Protein AF-0000000082133115 (afdb_homodimer)

Secondary structure (DSSP, 8-state):
-----------------------------------------------------------SGGGSTTSTTTHHHHHHHHTTGGGGTHHHHH-SS-EEEEEE--TTSSHHHHHHHHHHHHHHTT--EEEEEHHHHHHHHSS----GGGG-TT-HHHHHHHHHHHHHHHHHHHHHHHTS---EEEEES---SHHHHHHHHHHHHHHT-EEEEEEEE---HHHHHHHIIIIITTSTT-----HHHHHHHHHHHHHHHHTT-----TTTTTTTS-EEEEETTTTEEEEE---SHHHHHHHHHHTT---S---EEEEEPPPBHHHHHTB-SS-PPBPHHHHHHHHHHHHHHHHTT-TT-EEEE-SSHHHHHHHHTTTS-EEE-GGGSPP--GGGTT-BHHHHHHH-HHHHHHHHH-TTT---TTS--HHHHHHHTHHHHHHHHH-SSEEEEE-HHHHHHHHHHHTT--TTTGGG----TTEEEEEEEETTEEEEEEEE-S--------PPPP------------------------------------TT-----------------------------/--------------------------------------------------------GGGSGGGSTTSTTTHHHHHHHHTTGGGGTHHHHH-SS-EEEEEE--TTSSHHHHHHHHHHHHHHTT--EEEEEHHHHHHHHSS----GGGG-TT-HHHHHHHHHHHHHHHHHHHHHHHTS---EEEEES---SHHHHHHHHHHHHHHT-EEEEEEEE---HHHHHHHIIIIITTSTT-----HHHHHHHHHHHHHHHHTT-----TTTTTTTS-EEEEETTTTEEEEE---SHHHHHHHHHHTT---S---EEEEEPPPBHHHHHTB-SS-PPBPHHHHHHHHHHHHHHHHTT-TT-EEEE-SSHHHHHHHHTTTS-EEE-GGGSPP--GGGTT-BHHHHHHH-HHHHHHHHH-TTT---TTS--HHHHHHHTHHHHHHHHH-SSEEEEE-HHHHHHHHHHHTT--TTTGGG----TTEEEEEEEETTEEEEEEEE-S--------PPPP-------------------------------------------------------------------

InterPro domains:
  IPR001345 Phosphoglycerate/bisphosphoglycerate mutase, active site [PS00175] (310-319)
  IPR003094 Fructose-2,6-bisphosphatase [PR00991] (180-194)
  IPR003094 Fructose-2,6-bisphosphatase [PR00991] (206-220)
  IPR003094 Fructose-2,6-bisphosphatase [PR00991] (232-246)
  IPR003094 Fructose-2,6-bisphosphatase [PR00991] (286-307)
  IPR003094 Fructose-2,6-bisphosphatase [PR00991] (308-330)
  IPR003094 Fructose-2,6-bisphosphatase [PR00991] (385-401)
  IPR003094 Fructose-2,6-bisphosphatase [PTHR10606] (45-507)
  IPR013078 Histidine phosphatase superfamily, clade-1 [PF00300] (308-490)
  IPR013078 Histidine phosphatase superfamily, clade-1 [SM00855] (307-454)
  IPR013078 Histidine phosphatase superfamily, clade-1 [cd07067] (308-493)
  IPR013079 6-phosphofructo-2-kinase [PF01591] (86-304)
  IPR027417 P-loop containing nucleoside triphosphate hydrolase [G3DSA:3.40.50.300] (93-303)
  IPR027417 P-loop containing nucleoside triphosphate hydrolase [SSF52540] (94-304)
  IPR029033 Histidine phosphatase superfamily [G3DSA:3.40.50.1240] (306-513)
  IPR029033 Histidine phosphatase superfamily [SSF53254] (308-509)

pLDDT: mean 70.15, std 32.0, range [13.95, 98.38]

Sequence (1146 aa):
MAERADWASDQCSNSLIGSHIADCLGPCPSRAFGNLAQQVHNSTMSATIQRETSSENSAEAKKTELRVNEKKCLCMYVCLSFCSAWASYMTNSPTVIVMIGLPARGKTYMSKKLTRYLNWIGVPTKVFNLGVYRREAVKAYKSYDFFRHDNKEAMEIRKQCALVALEDVKGYLTEEAGQIAVFDATNTTRERRDLILDFGKENAFKVFFVESVCDDPEVIAANILEVKVSSPDYPERHRERVMDDFLKRIECYKVTYQPLDPDEYDKDLSFIKVENVGRRFLVNRVQDYIQSRIVYYLMNIQVHSHSLYLCRHGESNHNTEGRIGGDSELSPGGKQFAHALRGFIEEHKLSDLKVWTSQLRRTIQTAEELIVPYEQWKILNEIDAGVCEEMTYDMIQNSFPEEFALRDQDKYHYRYLGGESYQDLVQRLEPVIMELERQGNVLVICHQAVMRCLLAYFLDKSADDLPYLKCPLHTVLKLSPVAYGCKVEMFYLNVEAVNTHRDRPLVSNIACYPQWQGFAPFCHPCSVLLTYHILHGTSLTKVAQAILLTDKAVTHTSYETNGVVSAAQCTQHMAERADWASDQCSNSLIGSHIADCLGPCPSRAFGNLAQQVHNSTMSATIQRETSSENSAEAKKTELRVNEKKCLCMYVCLSFCSAWASYMTNSPTVIVMIGLPARGKTYMSKKLTRYLNWIGVPTKVFNLGVYRREAVKAYKSYDFFRHDNKEAMEIRKQCALVALEDVKGYLTEEAGQIAVFDATNTTRERRDLILDFGKENAFKVFFVESVCDDPEVIAANILEVKVSSPDYPERHRERVMDDFLKRIECYKVTYQPLDPDEYDKDLSFIKVENVGRRFLVNRVQDYIQSRIVYYLMNIQVHSHSLYLCRHGESNHNTEGRIGGDSELSPGGKQFAHALRGFIEEHKLSDLKVWTSQLRRTIQTAEELIVPYEQWKILNEIDAGVCEEMTYDMIQNSFPEEFALRDQDKYHYRYLGGESYQDLVQRLEPVIMELERQGNVLVICHQAVMRCLLAYFLDKSADDLPYLKCPLHTVLKLSPVAYGCKVEMFYLNVEAVNTHRDRPLVSNIACYPQWQGFAPFCHPCSVLLTYHILHGTSLTKVAQAILLTDKAVTHTSYETNGVVSAAQCTQH

Structure (mmCIF, N/CA/C/O backbone):
data_AF-0000000082133115-model_v1
#
loop_
_entity.id
_entity.type
_entity.pdbx_description
1 polymer '6-phosphofructo-2-kinase/fructose-2,6-bisphosphatase 2'
#
loop_
_atom_site.group_PDB
_atom_site.id
_atom_site.type_symbol
_atom_site.label_atom_id
_atom_site.label_alt_id
_atom_site.label_comp_id
_atom_site.label_asym_id
_atom_site.label_entity_id
_atom_site.label_seq_id
_atom_site.pdbx_PDB_ins_code
_atom_site.Cartn_x
_atom_site.Cartn_y
_atom_site.Cartn_z
_atom_site.occupancy
_atom_site.B_iso_or_equiv
_atom_site.auth_seq_id
_atom_site.auth_comp_id
_atom_site.auth_asym_id
_atom_site.auth_atom_id
_atom_site.pdbx_PDB_model_num
ATOM 1 N N . MET A 1 1 ? -35.625 -66.688 31.312 1 15.09 1 MET A N 1
ATOM 2 C CA . MET A 1 1 ? -36.25 -65.875 32.312 1 15.09 1 MET A CA 1
ATOM 3 C C . MET A 1 1 ? -36.375 -64.438 31.844 1 15.09 1 MET A C 1
ATOM 5 O O . MET A 1 1 ? -36.125 -64.125 30.672 1 15.09 1 MET A O 1
ATOM 9 N N . ALA A 1 2 ? -35.594 -63.5 32.531 1 15.45 2 ALA A N 1
ATOM 10 C CA . ALA A 1 2 ? -36.188 -62.281 33.031 1 15.45 2 ALA A CA 1
ATOM 11 C C . ALA A 1 2 ? -36.344 -61.219 31.953 1 15.45 2 ALA A C 1
ATOM 13 O O . ALA A 1 2 ? -37.406 -60.625 31.766 1 15.45 2 ALA A O 1
ATOM 14 N N . GLU A 1 3 ? -35.25 -60.594 31.422 1 15.84 3 GLU A N 1
ATOM 15 C CA . GLU A 1 3 ? -35.031 -59.156 31.609 1 15.84 3 GLU A CA 1
ATOM 16 C C . GLU A 1 3 ? -35.656 -58.344 30.469 1 15.84 3 GLU A C 1
ATOM 18 O O . GLU A 1 3 ? -35.844 -58.875 29.375 1 15.84 3 GLU A O 1
ATOM 23 N N . ARG A 1 4 ? -35.562 -57.031 30.688 1 17.95 4 ARG A N 1
ATOM 24 C CA . ARG A 1 4 ? -36.375 -55.812 30.625 1 17.95 4 ARG A CA 1
ATOM 25 C C . ARG A 1 4 ? -36.281 -55.156 29.266 1 17.95 4 ARG A C 1
ATOM 27 O O . ARG A 1 4 ? -35.219 -54.719 28.844 1 17.95 4 ARG A O 1
ATOM 34 N N . ALA A 1 5 ? -36.719 -55.656 28.328 1 17.67 5 ALA A N 1
ATOM 35 C CA 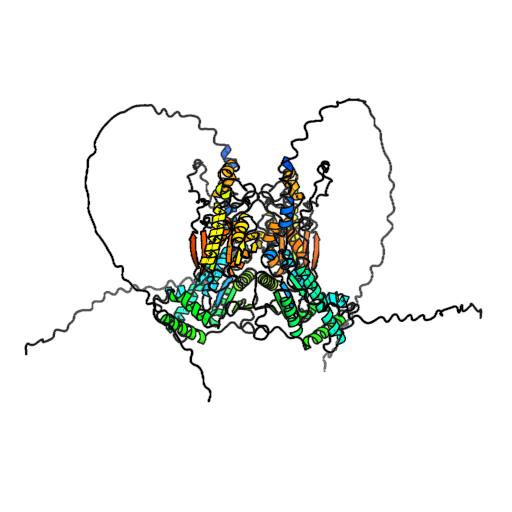. ALA A 1 5 ? -37.125 -55.312 26.984 1 17.67 5 ALA A CA 1
ATOM 36 C C . ALA A 1 5 ? -37.688 -53.906 26.922 1 17.67 5 ALA A C 1
ATOM 38 O O . ALA A 1 5 ? -38.219 -53.469 25.875 1 17.67 5 ALA A O 1
ATOM 39 N N . ASP A 1 6 ? -37.438 -53.438 28.156 1 16.75 6 ASP A N 1
ATOM 40 C CA . ASP A 1 6 ? -38.312 -52.344 28.531 1 16.75 6 ASP A CA 1
ATOM 41 C C . ASP A 1 6 ? -38.188 -51.188 27.531 1 16.75 6 ASP A C 1
ATOM 43 O O . ASP A 1 6 ? -37.094 -50.656 27.297 1 16.75 6 ASP A O 1
ATOM 47 N N . TRP A 1 7 ? -38.75 -51.312 26.578 1 18.36 7 TRP A N 1
ATOM 48 C CA . TRP A 1 7 ? -39.062 -50.469 25.438 1 18.36 7 TRP A CA 1
ATOM 49 C C . TRP A 1 7 ? -39.438 -49.062 25.891 1 18.36 7 TRP A C 1
ATOM 51 O O . TRP A 1 7 ? -39.969 -48.281 25.109 1 18.36 7 TRP A O 1
ATOM 61 N N . ALA A 1 8 ? -38.875 -48.875 27.047 1 16.31 8 ALA A N 1
ATOM 62 C CA . ALA A 1 8 ? -39.469 -47.812 27.859 1 16.31 8 ALA A CA 1
ATOM 63 C C . ALA A 1 8 ? -39.844 -46.594 27 1 16.31 8 ALA A C 1
ATOM 65 O O . ALA A 1 8 ? -39.375 -46.469 25.875 1 16.31 8 ALA A O 1
ATOM 66 N N . SER A 1 9 ? -40.281 -45.5 27.703 1 15.3 9 SER A N 1
ATOM 67 C CA . SER A 1 9 ? -41.344 -44.625 28.156 1 15.3 9 SER A CA 1
ATOM 68 C C . SER A 1 9 ? -41.25 -43.25 27.469 1 15.3 9 SER A C 1
ATOM 70 O O . SER A 1 9 ? -42.25 -42.625 27.172 1 15.3 9 SER A O 1
ATOM 72 N N . ASP A 1 10 ? -40.156 -42.75 27.312 1 15.67 10 ASP A N 1
ATOM 73 C CA . ASP A 1 10 ? -40.062 -41.406 27.875 1 15.67 10 ASP A CA 1
ATOM 74 C C . ASP A 1 10 ? -40.688 -40.375 26.938 1 15.67 10 ASP A C 1
ATOM 76 O O . ASP A 1 10 ? -40.5 -40.438 25.719 1 15.67 10 ASP A O 1
ATOM 80 N N . GLN A 1 11 ? -41.625 -39.719 27.359 1 16.45 11 GLN A N 1
ATOM 81 C CA . GLN A 1 11 ? -42.688 -38.719 27.25 1 16.45 11 GLN A CA 1
ATOM 82 C C . GLN A 1 11 ? -42.125 -37.406 26.672 1 16.45 11 GLN A C 1
ATOM 84 O O . GLN A 1 11 ? -41.156 -36.875 27.172 1 16.45 11 GLN A O 1
ATOM 89 N N . CYS A 1 12 ? -42.031 -37.406 25.469 1 17.38 12 CYS A N 1
ATOM 90 C CA . CYS A 1 12 ? -41.781 -36.219 24.703 1 17.38 12 CYS A CA 1
ATOM 91 C C . CYS A 1 12 ? -42.562 -35.031 25.25 1 17.38 12 CYS A C 1
ATOM 93 O O . CYS A 1 12 ? -42.688 -34 24.578 1 17.38 12 CYS A O 1
ATOM 95 N N . SER A 1 13 ? -43.062 -35.219 26.422 1 14.89 13 SER A N 1
ATOM 96 C CA . SER A 1 13 ? -44.125 -34.312 26.828 1 14.89 13 SER A CA 1
ATOM 97 C C . SER A 1 13 ? -43.688 -32.844 26.609 1 14.89 13 SER A C 1
ATOM 99 O O . SER A 1 13 ? -44.5 -31.938 26.766 1 14.89 13 SER A O 1
ATOM 101 N N . ASN A 1 14 ? -42.625 -32.656 26.516 1 15.43 14 ASN A N 1
ATOM 102 C CA . ASN A 1 14 ? -42.469 -31.391 27.203 1 15.43 14 ASN A CA 1
ATOM 103 C C . ASN A 1 14 ? -43.406 -30.328 26.641 1 15.43 14 ASN A C 1
ATOM 105 O O . ASN A 1 14 ? -43.469 -30.141 25.422 1 15.43 14 ASN A O 1
ATOM 109 N N . SER A 1 15 ? -44.375 -29.953 27.281 1 15.44 15 SER A N 1
ATOM 110 C CA . SER A 1 15 ? -45.562 -29.094 27.266 1 15.44 15 SER A CA 1
ATOM 111 C C . SER A 1 15 ? -45.188 -27.656 26.891 1 15.44 15 SER A C 1
ATOM 113 O O . SER A 1 15 ? -45.969 -26.953 26.25 1 15.44 15 SER A O 1
ATOM 115 N N . LEU A 1 16 ? -44.219 -27.203 27.266 1 15.15 16 LEU A N 1
ATOM 116 C CA . LEU A 1 16 ? -44.438 -25.969 28.016 1 15.15 16 LEU A CA 1
ATOM 117 C C . LEU A 1 16 ? -44.844 -24.844 27.078 1 15.15 16 LEU A C 1
ATOM 119 O O . LEU A 1 16 ? -44.062 -24.375 26.234 1 15.15 16 LEU A O 1
ATOM 123 N N . ILE A 1 17 ? -45.75 -24.953 26.375 1 16.09 17 ILE A N 1
ATOM 124 C CA . ILE A 1 17 ? -46.312 -23.828 25.672 1 16.09 17 ILE A CA 1
ATOM 125 C C . ILE A 1 17 ? -46.469 -22.641 26.625 1 16.09 17 ILE A C 1
ATOM 127 O O . ILE A 1 17 ? -47.156 -22.75 27.656 1 16.09 17 ILE A O 1
ATOM 131 N N . GLY A 1 18 ? -45.594 -22.016 26.953 1 14.63 18 GLY A N 1
ATOM 132 C CA . GLY A 1 18 ? -45.719 -20.922 27.891 1 14.63 18 GLY A CA 1
ATOM 133 C C . GLY A 1 18 ? -46.969 -20.062 27.641 1 14.63 18 GLY A C 1
ATOM 134 O O . GLY A 1 18 ? -47.375 -19.859 26.484 1 14.63 18 GLY A O 1
ATOM 135 N N . SER A 1 19 ? -47.875 -19.812 28.625 1 15.04 19 SER A N 1
ATOM 136 C CA . SER A 1 19 ? -49.156 -19.25 29 1 15.04 19 SER A CA 1
ATOM 137 C C . SER A 1 19 ? -49.25 -17.781 28.594 1 15.04 19 SER A C 1
ATOM 139 O O . SER A 1 19 ? -50.188 -17.391 27.875 1 15.04 19 SER A O 1
ATOM 141 N N . HIS A 1 20 ? -49.281 -16.797 29.688 1 14.06 20 HIS A N 1
ATOM 142 C CA . HIS A 1 20 ? -50.281 -15.938 30.328 1 14.06 20 HIS A CA 1
ATOM 143 C C . HIS A 1 20 ? -50.188 -14.508 29.812 1 14.06 20 HIS A C 1
ATOM 145 O O . HIS A 1 20 ? -51.219 -13.836 29.656 1 14.06 20 HIS A O 1
ATOM 151 N N . ILE A 1 21 ? -49.219 -13.68 29.797 1 14.45 21 ILE A N 1
ATOM 152 C CA . ILE A 1 21 ? -49.312 -12.477 30.609 1 14.45 21 ILE A CA 1
ATOM 153 C C . ILE A 1 21 ? -50.281 -11.484 29.938 1 14.45 21 ILE A C 1
ATOM 155 O O . ILE A 1 21 ? -49.969 -10.938 28.891 1 14.45 21 ILE A O 1
ATOM 159 N N . ALA A 1 22 ? -51.531 -11.539 29.828 1 14.89 22 ALA A N 1
ATOM 160 C CA . ALA A 1 22 ? -52.562 -10.625 29.391 1 14.89 22 ALA A CA 1
ATOM 161 C C . ALA A 1 22 ? -52.562 -9.344 30.219 1 14.89 22 ALA A C 1
ATOM 163 O O . ALA A 1 22 ? -52.781 -8.25 29.688 1 14.89 22 ALA A O 1
ATOM 164 N N . ASP A 1 23 ? -52.781 -9.32 31.562 1 13.95 23 ASP A N 1
ATOM 165 C CA . ASP A 1 23 ? -53.812 -8.531 32.219 1 13.95 23 ASP A CA 1
ATOM 166 C C . ASP A 1 23 ? -53.531 -7.039 32.062 1 13.95 23 ASP A C 1
ATOM 168 O O . ASP A 1 23 ? -54.406 -6.273 31.656 1 13.95 23 ASP A O 1
ATOM 172 N N . CYS A 1 24 ? -53.156 -6.203 33.281 1 14.14 24 CYS A N 1
ATOM 173 C CA . CYS A 1 24 ? -53.875 -5.477 34.312 1 14.14 24 CYS A CA 1
ATOM 174 C C . CYS A 1 24 ? -53.719 -3.971 34.156 1 14.14 24 CYS A C 1
ATOM 176 O O . CYS A 1 24 ? -54.562 -3.195 34.562 1 14.14 24 CYS A O 1
ATOM 178 N N . LEU A 1 25 ? -52.656 -3.242 34.281 1 15.25 25 LEU A N 1
ATOM 179 C CA . LEU A 1 25 ? -52.656 -2.256 35.344 1 15.25 25 LEU A CA 1
ATOM 180 C C . LEU A 1 25 ? -53.5 -1.043 34.969 1 15.25 25 LEU A C 1
ATOM 182 O O . LEU A 1 25 ? -53.688 -0.763 33.781 1 15.25 25 LEU A O 1
ATOM 186 N N . GLY A 1 26 ? -54 -0.089 36.125 1 15.55 26 GLY A N 1
ATOM 187 C CA . GLY A 1 26 ? -55 0.791 36.75 1 15.55 26 GLY A CA 1
ATOM 188 C C . GLY A 1 26 ? -54.906 2.221 36.25 1 15.55 26 GLY A C 1
ATOM 189 O O . GLY A 1 26 ? -54 2.574 35.5 1 15.55 26 GLY A O 1
ATOM 190 N N . PRO A 1 27 ? -55.531 3.273 37.125 1 16.03 27 PRO A N 1
ATOM 191 C CA . PRO A 1 27 ? -56.312 4.5 37.062 1 16.03 27 PRO A CA 1
ATOM 192 C C . PRO A 1 27 ? -55.469 5.766 37.094 1 16.03 27 PRO A C 1
ATOM 194 O O . PRO A 1 27 ? -55.969 6.867 36.906 1 16.03 27 PRO A O 1
ATOM 197 N N . CYS A 1 28 ? -54.375 6.105 36.875 1 14.64 28 CYS A N 1
ATOM 198 C CA . CYS A 1 28 ? -53.875 7.133 37.781 1 14.64 28 CYS A CA 1
ATOM 199 C C . CYS A 1 28 ? -54.656 8.438 37.594 1 14.64 28 CYS A C 1
ATOM 201 O O . CYS A 1 28 ? -54.781 8.938 36.5 1 14.64 28 CYS A O 1
ATOM 203 N N . PRO A 1 29 ? -55.281 9.141 38.719 1 14.92 29 PRO A N 1
ATOM 204 C CA . PRO A 1 29 ? -56.188 10.25 39.031 1 14.92 29 PRO A CA 1
ATOM 205 C C . PRO A 1 29 ? -55.562 11.617 38.688 1 14.92 29 PRO A C 1
ATOM 207 O O . PRO A 1 29 ? -56.188 12.414 37.969 1 14.92 29 PRO A O 1
ATOM 210 N N . SER A 1 30 ? -54.875 12.359 39.781 1 14.08 30 SER A N 1
ATOM 211 C CA . SER A 1 30 ? -55.375 13.383 40.656 1 14.08 30 SER A CA 1
ATOM 212 C C . SER A 1 30 ? -55.062 14.781 40.156 1 14.08 30 SER A C 1
ATOM 214 O O . SER A 1 30 ? -55.969 15.625 40.062 1 14.08 30 SER A O 1
ATOM 216 N N . ARG A 1 31 ? -53.969 15.648 40.719 1 14.56 31 ARG A N 1
ATOM 217 C CA . ARG A 1 31 ? -54.125 16.719 41.688 1 14.56 31 ARG A CA 1
ATOM 218 C C . ARG A 1 31 ? -54.219 18.078 41 1 14.56 31 ARG A C 1
ATOM 220 O O . ARG A 1 31 ? -53.781 18.234 39.875 1 14.56 31 ARG A O 1
ATOM 227 N N . ALA A 1 32 ? -54.375 19.312 41.938 1 14.08 32 ALA A N 1
ATOM 228 C CA . ALA A 1 32 ? -55.031 20.562 42.281 1 14.08 32 ALA A CA 1
ATOM 229 C C . ALA A 1 32 ? -54.188 21.766 41.844 1 14.08 32 ALA A C 1
ATOM 231 O O . ALA A 1 32 ? -54.719 22.734 41.312 1 14.08 32 ALA A O 1
ATOM 232 N N . PHE A 1 33 ? -52.875 22.062 42.312 1 14.33 33 PHE A N 1
ATOM 233 C CA . PHE A 1 33 ? -52.75 23.234 43.188 1 14.33 33 PHE A CA 1
ATOM 234 C C . PHE A 1 33 ? -52.688 24.516 42.344 1 14.33 33 PHE A C 1
ATOM 236 O O . PHE A 1 33 ? -52.375 24.469 41.156 1 14.33 33 PHE A O 1
ATOM 243 N N . GLY A 1 34 ? -52.5 25.781 43.062 1 14.16 34 GLY A N 1
ATOM 244 C CA . GLY A 1 34 ? -52.906 27.109 43.5 1 14.16 34 GLY A CA 1
ATOM 245 C C . GLY A 1 34 ? -52.219 28.234 42.719 1 14.16 34 GLY A C 1
ATOM 246 O O . GLY A 1 34 ? -52.812 28.844 41.844 1 14.16 34 GLY A O 1
ATOM 247 N N . ASN A 1 35 ? -51.406 29.219 43.438 1 14 35 ASN A N 1
ATOM 248 C CA . ASN A 1 35 ? -51.656 30.562 43.906 1 14 35 ASN A CA 1
ATOM 249 C C . ASN A 1 35 ? -50.969 31.609 43.062 1 14 35 ASN A C 1
ATOM 251 O O . ASN A 1 35 ? -51.594 32.562 42.625 1 14 35 ASN A O 1
ATOM 255 N N . LEU A 1 36 ? -49.656 32.219 43.438 1 14.11 36 LEU A N 1
ATOM 256 C CA . LEU A 1 36 ? -49.531 33.5 44.062 1 14.11 36 LEU A CA 1
ATOM 257 C C . LEU A 1 36 ? -49.219 34.594 43.031 1 14.11 36 LEU A C 1
ATOM 259 O O . LEU A 1 36 ? -48.844 34.281 41.906 1 14.11 36 LEU A O 1
ATOM 263 N N . ALA A 1 37 ? -48.031 35.5 43.25 1 14.29 37 ALA A N 1
ATOM 264 C CA . ALA A 1 37 ? -48 36.875 43.75 1 14.29 37 ALA A CA 1
ATOM 265 C C . ALA A 1 37 ? -47.719 37.875 42.625 1 14.29 37 ALA A C 1
ATOM 267 O O . ALA A 1 37 ? -47.312 37.469 41.531 1 14.29 37 ALA A O 1
ATOM 268 N N . GLN A 1 38 ? -46.75 38.906 42.875 1 13.98 38 GLN A N 1
ATOM 269 C CA . GLN A 1 38 ? -46.844 40.312 43.156 1 13.98 38 GLN A CA 1
ATOM 270 C C . GLN A 1 38 ? -46.406 41.156 41.969 1 13.98 38 GLN A C 1
ATOM 272 O O . GLN A 1 38 ? -45.781 40.656 41.031 1 13.98 38 GLN A O 1
ATOM 277 N N . GLN A 1 39 ? -45.625 42.375 42.156 1 14.31 39 GLN A N 1
ATOM 278 C CA . GLN A 1 39 ? -45.875 43.812 42.125 1 14.31 39 GLN A CA 1
ATOM 279 C C . GLN A 1 39 ? -45.156 44.5 40.969 1 14.31 39 GLN A C 1
ATOM 281 O O . GLN A 1 39 ? -45.781 45.25 40.219 1 14.31 39 GLN A O 1
ATOM 286 N N . VAL A 1 40 ? -43.75 44.906 40.969 1 14.48 40 VAL A N 1
ATOM 287 C CA . VAL A 1 40 ? -43.438 46.281 41.219 1 14.48 40 VAL A CA 1
ATOM 288 C C . VAL A 1 40 ? -43.312 47.031 39.875 1 14.48 40 VAL A C 1
ATOM 290 O O . VAL A 1 40 ? -43.094 46.438 38.844 1 14.48 40 VAL A O 1
ATOM 293 N N . HIS A 1 41 ? -42.438 48.188 39.781 1 14.7 41 HIS A N 1
ATOM 294 C CA . HIS A 1 41 ? -42.625 49.625 39.656 1 14.7 41 HIS A CA 1
ATOM 295 C C . HIS A 1 41 ? -42.156 50.125 38.312 1 14.7 41 HIS A C 1
ATOM 297 O O . HIS A 1 41 ? -42.906 50.781 37.594 1 14.7 41 HIS A O 1
ATOM 303 N N . ASN A 1 42 ? -40.875 50.75 38.125 1 14.68 42 ASN A N 1
ATOM 304 C CA . ASN A 1 42 ? -40.75 52.219 38.031 1 14.68 42 ASN A CA 1
ATOM 305 C C . ASN A 1 42 ? -40.562 52.688 36.594 1 14.68 42 ASN A C 1
ATOM 307 O O . ASN A 1 42 ? -40.281 51.875 35.719 1 14.68 42 ASN A O 1
ATOM 311 N N . SER A 1 43 ? -39.531 53.688 36.281 1 15.12 43 SER A N 1
ATOM 312 C CA . SER A 1 43 ? -39.594 55.125 35.906 1 15.12 43 SER A CA 1
ATOM 313 C C . SER A 1 43 ? -39.219 55.344 34.469 1 15.12 43 SER A C 1
ATOM 315 O O . SER A 1 43 ? -40 55.906 33.688 1 15.12 43 SER A O 1
ATOM 317 N N . THR A 1 44 ? -38 56.062 34.094 1 15.19 44 THR A N 1
ATOM 318 C CA . THR A 1 44 ? -37.906 57.438 33.656 1 15.19 44 THR A CA 1
ATOM 319 C C . THR A 1 44 ? -37.656 57.531 32.156 1 15.19 44 THR A C 1
ATOM 321 O O . THR A 1 44 ? -37.375 56.5 31.516 1 15.19 44 THR A O 1
ATOM 324 N N . MET A 1 45 ? -36.438 58.281 31.609 1 15.77 45 MET A N 1
ATOM 325 C CA . MET A 1 45 ? -36.281 59.594 30.969 1 15.77 45 MET A CA 1
ATOM 326 C C . MET A 1 45 ? -36.031 59.438 29.469 1 15.77 45 MET A C 1
ATOM 328 O O . MET A 1 45 ? -35.594 58.375 29.016 1 15.77 45 MET A O 1
ATOM 332 N N . SER A 1 46 ? -36.156 60.594 28.516 1 16.61 46 SER A N 1
ATOM 333 C CA . SER A 1 46 ? -36.562 61.156 27.25 1 16.61 46 SER A CA 1
ATOM 334 C C . SER A 1 46 ? -35.438 61.188 26.25 1 16.61 46 SER A C 1
ATOM 336 O O . SER A 1 46 ? -35.656 61.312 25.031 1 16.61 46 SER A O 1
ATOM 338 N N . ALA A 1 47 ? -34.062 61.031 26.5 1 17.06 47 ALA A N 1
ATOM 339 C CA . ALA A 1 47 ? -33.219 62.062 25.906 1 17.06 47 ALA A CA 1
ATOM 340 C C . ALA A 1 47 ? -33.031 61.844 24.406 1 17.06 47 ALA A C 1
ATOM 342 O O . ALA A 1 47 ? -33.031 60.719 23.938 1 17.06 47 ALA A O 1
ATOM 343 N N . THR A 1 48 ? -33 62.969 23.5 1 17.45 48 THR A N 1
ATOM 344 C CA . THR A 1 48 ? -33.25 63.562 22.188 1 17.45 48 THR A CA 1
ATOM 345 C C . THR A 1 48 ? -32.062 63.312 21.266 1 17.45 48 THR A C 1
ATOM 347 O O . THR A 1 48 ? -32.156 63.406 20.047 1 17.45 48 THR A O 1
ATOM 350 N N . ILE A 1 49 ? -30.812 62.75 21.641 1 17.03 49 ILE A N 1
ATOM 351 C CA . ILE A 1 49 ? -29.672 63.469 21.094 1 17.03 49 ILE A CA 1
ATOM 352 C C . ILE A 1 49 ? -29.609 63.25 19.578 1 17.03 49 ILE A C 1
ATOM 354 O O . ILE A 1 49 ? -29.766 62.125 19.109 1 17.03 49 ILE A O 1
ATOM 358 N N . GLN A 1 50 ? -29.25 64.312 18.703 1 17.61 50 GLN A N 1
ATOM 359 C CA . GLN A 1 50 ? -29.234 65 17.406 1 17.61 50 GLN A CA 1
ATOM 360 C C . GLN A 1 50 ? -28.125 64.438 16.516 1 17.61 50 GLN A C 1
ATOM 362 O O . GLN A 1 50 ? -28 64.812 15.352 1 17.61 50 GLN A O 1
ATOM 367 N N . ARG A 1 51 ? -27.297 63.438 16.891 1 17.44 51 ARG A N 1
ATOM 368 C CA . ARG A 1 51 ? -25.969 63.656 16.359 1 17.44 51 ARG A CA 1
ATOM 369 C C . ARG A 1 51 ? -25.969 63.625 14.836 1 17.44 51 ARG A C 1
ATOM 371 O O . ARG A 1 51 ? -26.766 62.906 14.219 1 17.44 51 ARG A O 1
ATOM 378 N N . GLU A 1 52 ? -24.922 64.438 14.109 1 18.44 52 GLU A N 1
ATOM 379 C CA . GLU A 1 52 ? -24.438 65.188 12.969 1 18.44 52 GLU A CA 1
ATOM 380 C C . GLU A 1 52 ? -24.047 64.312 11.805 1 18.44 52 GLU A C 1
ATOM 382 O O . GLU A 1 52 ? -23.766 63.094 12 1 18.44 52 GLU A O 1
ATOM 387 N N . THR A 1 53 ? -23.922 64.875 10.492 1 18.56 53 THR A N 1
ATOM 388 C CA . THR A 1 53 ? -24.141 64.812 9.055 1 18.56 53 THR A CA 1
ATOM 389 C C . THR A 1 53 ? -23 64.062 8.359 1 18.56 53 THR A C 1
ATOM 391 O O . THR A 1 53 ? -23.234 63.281 7.449 1 18.56 53 THR A O 1
ATOM 394 N N . SER A 1 54 ? -21.641 64.5 8.531 1 17.75 54 SER A N 1
ATOM 395 C CA . SER A 1 54 ? -20.938 65.062 7.375 1 17.75 54 SER A CA 1
ATOM 396 C C . SER A 1 54 ? -20.344 63.938 6.516 1 17.75 54 SER A C 1
ATOM 398 O O . SER A 1 54 ? -20.469 63.938 5.293 1 17.75 54 SER A O 1
ATOM 400 N N . SER A 1 55 ? -19.031 63.406 6.816 1 19.86 55 SER A N 1
ATOM 401 C CA . SER A 1 55 ? -17.844 63.406 5.961 1 19.86 55 SER A CA 1
ATOM 402 C C . SER A 1 55 ? -17.828 62.219 5.023 1 19.86 55 SER A C 1
ATOM 404 O O . SER A 1 55 ? -17.734 61.062 5.477 1 19.86 55 SER A O 1
ATOM 406 N N . GLU A 1 56 ? -18.375 62.25 3.701 1 19.52 56 GLU A N 1
ATOM 407 C CA . GLU A 1 56 ? -18.781 61.375 2.621 1 19.52 56 GLU A CA 1
ATOM 408 C C . GLU A 1 56 ? -17.578 60.688 1.975 1 19.52 56 GLU A C 1
ATOM 410 O O . GLU A 1 56 ? -17.672 59.562 1.508 1 19.52 56 GLU A O 1
ATOM 415 N N . ASN A 1 57 ? -16.469 61.5 1.551 1 19.97 57 ASN A N 1
ATOM 416 C CA . ASN A 1 57 ? -15.945 61.438 0.192 1 19.97 57 ASN A CA 1
ATOM 417 C C . ASN A 1 57 ? -15.008 60.25 0.007 1 19.97 57 ASN A C 1
ATOM 419 O O . ASN A 1 57 ? -14.812 59.781 -1.115 1 19.97 57 ASN A O 1
ATOM 423 N N . SER A 1 58 ? -13.875 60.125 0.784 1 20.42 58 SER A N 1
ATOM 424 C CA . SER A 1 58 ? -12.555 59.688 0.347 1 20.42 58 SER A CA 1
ATOM 425 C C . SER A 1 58 ? -12.523 58.188 0.103 1 20.42 58 SER A C 1
ATOM 427 O O . SER A 1 58 ? -11.453 57.594 0.004 1 20.42 58 SER A O 1
ATOM 429 N N . ALA A 1 59 ? -13.555 57.406 -0.108 1 21.75 59 ALA A N 1
ATOM 430 C CA . ALA A 1 59 ? -13.586 55.938 0.031 1 21.75 59 ALA A CA 1
ATOM 431 C C . ALA A 1 59 ? -13.148 55.25 -1.262 1 21.75 59 ALA A C 1
ATOM 433 O O . ALA A 1 59 ? -13.242 54.031 -1.387 1 21.75 59 ALA A O 1
ATOM 434 N N . GLU A 1 60 ? -12.781 56.094 -2.369 1 22.33 60 GLU A N 1
ATOM 435 C CA . GLU A 1 60 ? -12.789 55.438 -3.676 1 22.33 60 GLU A CA 1
ATOM 436 C C . GLU A 1 60 ? -11.547 54.562 -3.869 1 22.33 60 GLU A C 1
ATOM 438 O O . GLU A 1 60 ? -11.586 53.562 -4.586 1 22.33 60 GLU A O 1
ATOM 443 N N . ALA A 1 61 ? -10.258 55.062 -3.686 1 23.92 61 ALA A N 1
ATOM 444 C CA . ALA A 1 61 ? -8.992 54.594 -4.238 1 23.92 61 ALA A CA 1
ATOM 445 C C . ALA A 1 61 ? -8.648 53.188 -3.73 1 23.92 61 ALA A C 1
ATOM 447 O O . ALA A 1 61 ? -7.754 52.531 -4.262 1 23.92 61 ALA A O 1
ATOM 448 N N . LYS A 1 62 ? -8.961 52.844 -2.574 1 26.44 62 LYS A N 1
ATOM 449 C CA . LYS A 1 62 ? -8.414 51.656 -1.927 1 26.44 62 LYS A CA 1
ATOM 450 C C . LYS A 1 62 ? -8.969 50.375 -2.553 1 26.44 62 LYS A C 1
ATOM 452 O O . LYS A 1 62 ? -8.688 49.281 -2.082 1 26.44 62 LYS A O 1
ATOM 457 N N . LYS A 1 63 ? -9.867 50.469 -3.52 1 26.98 63 LYS A N 1
ATOM 458 C CA . LYS A 1 63 ? -10.672 49.312 -3.912 1 26.98 63 LYS A CA 1
ATOM 459 C C . LYS A 1 63 ? -9.945 48.469 -4.941 1 26.98 63 LYS A C 1
ATOM 461 O O . LYS A 1 63 ? -10.312 47.312 -5.172 1 26.98 63 LYS A O 1
ATOM 466 N N . THR A 1 64 ? -9.125 49.125 -5.801 1 24.36 64 THR A N 1
ATOM 467 C CA . THR A 1 64 ? -8.641 48.469 -7.004 1 24.36 64 THR A CA 1
ATOM 468 C C . THR A 1 64 ? -7.641 47.375 -6.641 1 24.36 64 THR A C 1
ATOM 470 O O . THR A 1 64 ? -7.5 46.375 -7.367 1 24.36 64 THR A O 1
ATOM 473 N N . GLU A 1 65 ? -6.664 47.688 -5.766 1 24.69 65 GLU A N 1
ATOM 474 C CA . GLU A 1 65 ? -5.551 46.781 -5.551 1 24.69 65 GLU A CA 1
ATOM 475 C C . GLU A 1 65 ? -6.027 45.438 -4.961 1 24.69 65 GLU A C 1
ATOM 477 O O . GLU A 1 65 ? -5.25 44.5 -4.848 1 24.69 65 GLU A O 1
ATOM 482 N N . LEU A 1 66 ? -7.262 45.344 -4.426 1 25.39 66 LEU A N 1
ATOM 483 C CA . LEU A 1 66 ? -7.711 44.188 -3.656 1 25.39 66 LEU A CA 1
ATOM 484 C C . LEU A 1 66 ? -8.148 43.031 -4.578 1 25.39 66 LEU A C 1
ATOM 486 O O . LEU A 1 66 ? -8.43 41.938 -4.117 1 25.39 66 LEU A O 1
ATOM 490 N N . ARG A 1 67 ? -8.562 43.25 -5.84 1 26.78 67 ARG A N 1
ATOM 491 C CA . ARG A 1 67 ? -9.25 42.281 -6.684 1 26.78 67 ARG A CA 1
ATOM 492 C C . ARG A 1 67 ? -8.289 41.219 -7.176 1 26.78 67 ARG A C 1
ATOM 494 O O . ARG A 1 67 ? -8.727 40.125 -7.625 1 26.78 67 ARG A O 1
ATOM 501 N N . VAL A 1 68 ? -7.066 41.625 -7.668 1 27.2 68 VAL A N 1
ATOM 502 C CA . VAL A 1 68 ? -6.145 40.688 -8.312 1 27.2 68 VAL A CA 1
ATOM 503 C C . VAL A 1 68 ? -5.82 39.531 -7.355 1 27.2 68 VAL A C 1
ATOM 505 O O . VAL A 1 68 ? -5.414 38.469 -7.789 1 27.2 68 VAL A O 1
ATOM 508 N N . ASN A 1 69 ? -5.805 39.719 -6.062 1 24.39 69 ASN A N 1
ATOM 509 C CA . ASN A 1 69 ? -5.359 38.75 -5.066 1 24.39 69 ASN A CA 1
ATOM 510 C C . ASN A 1 69 ? -6.418 37.688 -4.809 1 24.39 69 ASN A C 1
ATOM 512 O O . ASN A 1 69 ? -6.195 36.781 -4.02 1 24.39 69 ASN A O 1
ATOM 516 N N . GLU A 1 70 ? -7.707 37.906 -5.047 1 27.77 70 GLU A N 1
ATOM 517 C CA . GLU A 1 70 ? -8.781 37.031 -4.59 1 27.77 70 GLU A CA 1
ATOM 518 C C . GLU A 1 70 ? -8.906 35.812 -5.488 1 27.77 70 GLU A C 1
ATOM 520 O O . GLU A 1 70 ? -9.523 34.812 -5.102 1 27.77 70 GLU A O 1
ATOM 525 N N . LYS A 1 71 ? -8.922 35.969 -6.781 1 28.36 71 LYS A N 1
ATOM 526 C CA . LYS A 1 71 ? -9.211 34.938 -7.766 1 28.36 71 LYS A CA 1
ATOM 527 C C . LYS A 1 71 ? -8.219 33.781 -7.656 1 28.36 71 LYS A C 1
ATOM 529 O O . LYS A 1 71 ? -8.328 32.781 -8.383 1 28.36 71 LYS A O 1
ATOM 534 N N . LYS A 1 72 ? -7.059 34.094 -7.246 1 26.41 72 LYS A N 1
ATOM 535 C CA . LYS A 1 72 ? -6.047 33.031 -7.16 1 26.41 72 LYS A CA 1
ATOM 536 C C . LYS A 1 72 ? -6.465 31.953 -6.18 1 26.41 72 LYS A C 1
ATOM 538 O O . LYS A 1 72 ? -5.801 30.922 -6.074 1 26.41 72 LYS A O 1
ATOM 543 N N . CYS A 1 73 ? -7.375 32.312 -5.234 1 22 73 CYS A N 1
ATOM 544 C CA . CYS A 1 73 ? -7.641 31.391 -4.133 1 22 73 CYS A CA 1
ATOM 545 C C . CYS A 1 73 ? -8.602 30.281 -4.562 1 22 73 CYS A C 1
ATOM 547 O O . CYS A 1 73 ? -8.539 29.172 -4.047 1 22 73 CYS A O 1
ATOM 549 N N . LEU A 1 74 ? -9.812 30.781 -5.203 1 23.28 74 LEU A N 1
ATOM 550 C CA . LEU A 1 74 ? -10.922 29.828 -5.266 1 23.28 74 LEU A CA 1
ATOM 551 C C . LEU A 1 74 ? -10.609 28.688 -6.227 1 23.28 74 LEU A C 1
ATOM 553 O O . LEU A 1 74 ? -10.984 27.547 -5.977 1 23.28 74 LEU A O 1
ATOM 557 N N . CYS A 1 75 ? -10.32 29.109 -7.547 1 23.23 75 CYS A N 1
ATOM 558 C CA . CYS A 1 75 ? -10.195 28.109 -8.594 1 23.23 75 CYS A CA 1
ATOM 559 C C . CYS A 1 75 ? -9.141 27.062 -8.219 1 23.23 75 CYS A C 1
ATOM 561 O O . CYS A 1 75 ? -9.086 25.984 -8.82 1 23.23 75 CYS A O 1
ATOM 563 N N . MET A 1 76 ? -8.133 27.547 -7.52 1 22.92 76 MET A N 1
ATOM 564 C CA . MET A 1 76 ? -7.043 26.641 -7.164 1 22.92 76 MET A CA 1
ATOM 565 C C . MET A 1 76 ? -7.52 25.578 -6.176 1 22.92 76 MET A C 1
ATOM 567 O O . MET A 1 76 ? -6.785 24.641 -5.863 1 22.92 76 MET A O 1
ATOM 571 N N . TYR A 1 77 ? -8.602 25.938 -5.324 1 23.48 77 TYR A N 1
ATOM 572 C CA . TYR A 1 77 ? -9.094 25.078 -4.254 1 23.48 77 TYR A CA 1
ATOM 573 C C . TYR A 1 77 ? -9.812 23.859 -4.824 1 23.48 77 TYR A C 1
ATOM 575 O O . TYR A 1 77 ? -9.906 22.828 -4.168 1 23.48 77 TYR A O 1
ATOM 583 N N . VAL A 1 78 ? -10.875 24.125 -5.746 1 25.02 78 VAL A N 1
ATOM 584 C CA . VAL A 1 78 ? -11.664 23 -6.238 1 25.02 78 VAL A CA 1
ATOM 585 C C . VAL A 1 78 ? -10.734 21.969 -6.855 1 25.02 78 VAL A C 1
ATOM 587 O O . VAL A 1 78 ? -11.078 20.781 -6.926 1 25.02 78 VAL A O 1
ATOM 590 N N . CYS A 1 79 ? -9.727 22.438 -7.582 1 24.81 79 CYS A N 1
ATOM 591 C CA . CYS A 1 79 ? -8.836 21.516 -8.266 1 24.81 79 CYS A CA 1
ATOM 592 C C . CYS A 1 79 ? -8.047 20.672 -7.27 1 24.81 79 CYS A C 1
ATOM 594 O O . CYS A 1 79 ? -7.273 19.797 -7.66 1 24.81 79 CYS A O 1
ATOM 596 N N . LEU A 1 80 ? -7.887 21.188 -5.996 1 25.91 80 LEU A N 1
ATOM 597 C CA . LEU A 1 80 ? -7.094 20.578 -4.938 1 25.91 80 LEU A CA 1
ATOM 598 C C . LEU A 1 80 ? -7.758 19.297 -4.426 1 25.91 80 LEU A C 1
ATOM 600 O O . LEU A 1 80 ? -7.145 18.531 -3.684 1 25.91 80 LEU A O 1
ATOM 604 N N . SER A 1 81 ? -9.086 19.406 -4.145 1 27.08 81 SER A N 1
ATOM 605 C CA . SER A 1 81 ? -9.805 18.281 -3.562 1 27.08 81 SER A CA 1
ATOM 606 C C . SER A 1 81 ? -9.539 16.984 -4.34 1 27.08 81 SER A C 1
ATOM 608 O O . SER A 1 81 ? -9.945 15.906 -3.914 1 27.08 81 SER A O 1
ATOM 610 N N . PHE A 1 82 ? -9.516 17.156 -5.672 1 28.73 82 PHE A N 1
ATOM 611 C CA . PHE A 1 82 ? -9.188 16.031 -6.527 1 28.73 82 PHE A CA 1
ATOM 612 C C . PHE A 1 82 ? -7.797 15.5 -6.215 1 28.73 82 PHE A C 1
ATOM 614 O O . PHE A 1 82 ? -7.23 14.727 -6.992 1 28.73 82 PHE A O 1
ATOM 621 N N . CYS A 1 83 ? -7.141 16.125 -5.301 1 29.62 83 CYS A N 1
ATOM 622 C CA . CYS A 1 83 ? -5.746 15.836 -4.988 1 29.62 83 CYS A CA 1
ATOM 623 C C . CYS A 1 83 ? -5.566 14.391 -4.551 1 29.62 83 CYS A C 1
ATOM 625 O O . CYS A 1 83 ? -4.469 13.844 -4.641 1 29.62 83 CYS A O 1
ATOM 627 N N . SER A 1 84 ? -6.438 13.992 -3.582 1 32.19 84 SER A N 1
ATOM 628 C CA . SER A 1 84 ? -6.309 12.594 -3.195 1 32.19 84 SER A CA 1
ATOM 629 C C . SER A 1 84 ? -6.488 11.672 -4.395 1 32.19 84 SER A C 1
ATOM 631 O O . SER A 1 84 ? -6.457 10.445 -4.254 1 32.19 84 SER A O 1
ATOM 633 N N . ALA A 1 85 ? -7.105 12.195 -5.496 1 33.91 85 ALA A N 1
ATOM 634 C CA . ALA A 1 85 ? -7.355 11.766 -6.871 1 33.91 85 ALA A CA 1
ATOM 635 C C . ALA A 1 85 ? -6.051 11.477 -7.602 1 33.91 85 ALA A C 1
ATOM 637 O O . ALA A 1 85 ? -5.965 11.633 -8.82 1 33.91 85 ALA A O 1
ATOM 638 N N . TRP A 1 86 ? -5.105 11.562 -6.934 1 37.16 86 TRP A N 1
ATOM 639 C CA . TRP A 1 86 ? -3.801 11.523 -7.586 1 37.16 86 TRP A CA 1
ATOM 640 C C . TRP A 1 86 ? -3.641 10.266 -8.422 1 37.16 86 TRP A C 1
ATOM 642 O O . TRP A 1 86 ? -3.02 10.289 -9.484 1 37.16 86 TRP A O 1
ATOM 652 N N . ALA A 1 87 ? -4.246 9.219 -7.957 1 40.06 87 ALA A N 1
ATOM 653 C CA . ALA A 1 87 ? -4.102 7.977 -8.703 1 40.06 87 ALA A CA 1
ATOM 654 C C . ALA A 1 87 ? -4.695 8.102 -10.102 1 40.06 87 ALA A C 1
ATOM 656 O O . ALA A 1 87 ? -4.234 7.449 -11.039 1 40.06 87 ALA A O 1
ATOM 657 N N . SER A 1 88 ? -5.832 8.914 -10.172 1 39.16 88 SER A N 1
ATOM 658 C CA . SER A 1 88 ? -6.508 9.133 -11.453 1 39.16 88 SER A CA 1
ATOM 659 C C . SER A 1 88 ? -5.551 9.695 -12.492 1 39.16 88 SER A C 1
ATOM 661 O O . SER A 1 88 ? -5.648 9.359 -13.68 1 39.16 88 SER A O 1
ATOM 663 N N . TYR A 1 89 ? -4.672 10.656 -11.953 1 40.88 89 TYR A N 1
ATOM 664 C CA . TYR A 1 89 ? -3.854 11.375 -12.93 1 40.88 89 TYR A CA 1
ATOM 665 C C . TYR A 1 89 ? -2.713 10.5 -13.43 1 40.88 89 TYR A C 1
ATOM 667 O O . TYR A 1 89 ? -1.992 10.875 -14.359 1 40.88 89 TYR A O 1
ATOM 675 N N . MET A 1 90 ? -2.494 9.469 -12.781 1 43.28 90 MET A N 1
ATOM 676 C CA . MET A 1 90 ? -1.334 8.672 -13.172 1 43.28 90 MET A CA 1
ATOM 677 C C . MET A 1 90 ? -1.608 7.906 -14.461 1 43.28 90 MET A C 1
ATOM 679 O O . MET A 1 90 ? -0.676 7.523 -15.172 1 43.28 90 MET A O 1
ATOM 683 N N . THR A 1 91 ? -2.9 7.262 -14.5 1 52.22 91 THR A N 1
ATOM 684 C CA . THR A 1 91 ? -3.051 6.395 -15.664 1 52.22 91 THR A CA 1
ATOM 685 C C . THR A 1 91 ? -3.943 7.047 -16.719 1 52.22 91 THR A C 1
ATOM 687 O O . THR A 1 91 ? -5.043 7.512 -16.406 1 52.22 91 THR A O 1
ATOM 690 N N . ASN A 1 92 ? -3.307 7.395 -17.734 1 62.47 92 ASN A N 1
ATOM 691 C CA . ASN A 1 92 ? -3.965 8.109 -18.812 1 62.47 92 ASN A CA 1
ATOM 692 C C . ASN A 1 92 ? -5.156 7.328 -19.359 1 62.47 92 ASN A C 1
ATOM 694 O O . ASN A 1 92 ? -6.18 7.918 -19.719 1 62.47 92 ASN A O 1
ATOM 698 N N . SER A 1 93 ? -5.195 5.961 -19.359 1 79.94 93 SER A N 1
ATOM 699 C CA . SER A 1 93 ? -6.312 5.27 -20 1 79.94 93 SER A CA 1
ATOM 700 C C . SER A 1 93 ? -7.266 4.688 -18.969 1 79.94 93 SER A C 1
ATOM 702 O O . SER A 1 93 ? -6.832 4.109 -17.969 1 79.94 93 SER A O 1
ATOM 704 N N . PRO A 1 94 ? -8.617 4.883 -19.156 1 92 94 PRO A N 1
ATOM 705 C CA . PRO A 1 94 ? -9.594 4.305 -18.234 1 92 94 PRO A CA 1
ATOM 706 C C . PRO A 1 94 ? -9.547 2.777 -18.203 1 92 94 PRO A C 1
ATOM 708 O O . PRO A 1 94 ? -9.031 2.156 -19.141 1 92 94 PRO A O 1
ATOM 711 N N . THR A 1 95 ? -10.016 2.164 -17.094 1 95.38 95 THR A N 1
ATOM 712 C CA . THR A 1 95 ? -9.945 0.718 -16.922 1 95.38 95 THR A CA 1
ATOM 713 C C . THR A 1 95 ? -11.336 0.141 -16.672 1 95.38 95 THR A C 1
ATOM 715 O O . THR A 1 95 ? -12.141 0.727 -15.945 1 95.38 95 THR A O 1
ATOM 718 N N . VAL A 1 96 ? -11.641 -0.928 -17.359 1 97.75 96 VAL A N 1
ATOM 719 C CA . VAL A 1 96 ? -12.859 -1.687 -17.109 1 97.75 96 VAL A CA 1
ATOM 720 C C . VAL A 1 96 ? -12.523 -2.975 -16.359 1 97.75 96 VAL A C 1
ATOM 722 O O . VAL A 1 96 ? -11.805 -3.832 -16.875 1 97.75 96 VAL A O 1
ATOM 725 N N . ILE A 1 97 ? -13.031 -3.062 -15.109 1 97.94 97 ILE A N 1
ATOM 726 C CA . ILE A 1 97 ? -12.891 -4.297 -14.344 1 97.94 97 ILE A CA 1
ATOM 727 C C . ILE A 1 97 ? -14.055 -5.234 -14.664 1 97.94 97 ILE A C 1
ATOM 729 O O . ILE A 1 97 ? -15.219 -4.855 -14.523 1 97.94 97 ILE A O 1
ATOM 733 N N . VAL A 1 98 ? -13.773 -6.41 -15.117 1 98.38 98 VAL A N 1
ATOM 734 C CA . VAL A 1 98 ? -14.805 -7.363 -15.516 1 98.38 98 VAL A CA 1
ATOM 735 C C . VAL A 1 98 ? -14.828 -8.531 -14.539 1 98.38 98 VAL A C 1
ATOM 737 O O . VAL A 1 98 ? -13.859 -9.289 -14.438 1 98.38 98 VAL A O 1
ATOM 740 N N . MET A 1 99 ? -15.93 -8.68 -13.844 1 97.81 99 MET A N 1
ATOM 741 C CA . MET A 1 99 ? -16.062 -9.789 -12.906 1 97.81 99 MET A CA 1
ATOM 742 C C . MET A 1 99 ? -16.406 -11.086 -13.641 1 97.81 99 MET A C 1
ATOM 744 O O . MET A 1 99 ? -17.141 -11.062 -14.633 1 97.81 99 MET A O 1
ATOM 748 N N . ILE A 1 100 ? -15.875 -12.164 -13.195 1 97.81 100 ILE A N 1
ATOM 749 C CA . ILE A 1 100 ? -16.141 -13.5 -13.734 1 97.81 100 ILE A CA 1
ATOM 750 C C . ILE A 1 100 ? -16.406 -14.477 -12.594 1 97.81 100 ILE A C 1
ATOM 752 O O . ILE A 1 100 ? -15.742 -14.414 -11.547 1 97.81 100 ILE A O 1
ATOM 756 N N . GLY A 1 101 ? -17.359 -15.32 -12.781 1 96 101 GLY A N 1
ATOM 757 C CA . GLY A 1 101 ? -17.578 -16.375 -11.805 1 96 101 GLY A CA 1
ATOM 758 C C . GLY A 1 101 ? -19.031 -16.828 -11.742 1 96 101 GLY A C 1
ATOM 759 O O . GLY A 1 101 ? -19.938 -16.109 -12.172 1 96 101 GLY A O 1
ATOM 760 N N . LEU A 1 102 ? -19.234 -17.969 -11.203 1 95.12 102 LEU A N 1
ATOM 761 C CA . LEU A 1 102 ? -20.594 -18.484 -11 1 95.12 102 LEU A CA 1
ATOM 762 C C . LEU A 1 102 ? -21.328 -17.672 -9.938 1 95.12 102 LEU A C 1
ATOM 764 O O . LEU A 1 102 ? -20.703 -16.969 -9.141 1 95.12 102 LEU A O 1
ATOM 768 N N . PRO A 1 103 ? -22.641 -17.672 -10 1 91.06 103 PRO A N 1
ATOM 769 C CA . PRO A 1 103 ? -23.391 -16.922 -9 1 91.06 103 PRO A CA 1
ATOM 770 C C . PRO A 1 103 ? -23.062 -17.359 -7.57 1 91.06 103 PRO A C 1
ATOM 772 O O . PRO A 1 103 ? -22.75 -18.531 -7.328 1 91.06 103 PRO A O 1
ATOM 775 N N . ALA A 1 104 ? -23.094 -16.438 -6.648 1 89.06 104 ALA A N 1
ATOM 776 C CA . ALA A 1 104 ? -22.938 -16.641 -5.211 1 89.06 104 ALA A CA 1
ATOM 777 C C . ALA A 1 104 ? -21.484 -16.969 -4.859 1 89.06 104 ALA A C 1
ATOM 779 O O . ALA A 1 104 ? -21.219 -17.75 -3.951 1 89.06 104 ALA A O 1
ATOM 780 N N . ARG A 1 105 ? -20.594 -16.5 -5.641 1 91.12 105 ARG A N 1
ATOM 781 C CA . ARG A 1 105 ? -19.172 -16.703 -5.355 1 91.12 105 ARG A CA 1
ATOM 782 C C . ARG A 1 105 ? -18.531 -15.43 -4.805 1 91.12 105 ARG A C 1
ATOM 784 O O . ARG A 1 105 ? -17.312 -15.328 -4.73 1 91.12 105 ARG A O 1
ATOM 791 N N . GLY A 1 106 ? -19.328 -14.391 -4.504 1 86.62 106 GLY A N 1
ATOM 792 C CA . GLY A 1 106 ? -18.844 -13.203 -3.834 1 86.62 106 GLY A CA 1
ATOM 793 C C . GLY A 1 106 ? -18.484 -12.078 -4.793 1 86.62 106 GLY A C 1
ATOM 794 O O . GLY A 1 106 ? -17.859 -11.086 -4.395 1 86.62 106 GLY A O 1
ATOM 795 N N . LYS A 1 107 ? -18.859 -12.148 -6.027 1 90.44 107 LYS A N 1
ATOM 796 C CA . LYS A 1 107 ? -18.516 -11.156 -7.043 1 90.44 107 LYS A CA 1
ATOM 797 C C . LYS A 1 107 ? -19.047 -9.773 -6.66 1 90.44 107 LYS A C 1
ATOM 799 O O . LYS A 1 107 ? -18.297 -8.789 -6.68 1 90.44 107 LYS A O 1
ATOM 804 N N . THR A 1 108 ? -20.312 -9.711 -6.344 1 86.44 108 THR A N 1
ATOM 805 C CA . THR A 1 108 ? -20.938 -8.43 -6.023 1 86.44 108 THR A CA 1
ATOM 806 C C . THR A 1 108 ? -20.312 -7.828 -4.762 1 86.44 108 THR A C 1
ATOM 808 O O . THR A 1 108 ? -20.109 -6.617 -4.688 1 86.44 108 THR A O 1
ATOM 811 N N . TYR A 1 109 ? -20.031 -8.656 -3.828 1 84.88 109 TYR A N 1
ATOM 812 C CA . TYR A 1 109 ? -19.359 -8.203 -2.611 1 84.88 109 TYR A CA 1
ATOM 813 C C . TYR A 1 109 ? -18.016 -7.582 -2.928 1 84.88 109 TYR A C 1
ATOM 815 O O . TYR A 1 109 ? -17.703 -6.488 -2.459 1 84.88 109 TYR A O 1
ATOM 823 N N . MET A 1 110 ? -17.25 -8.234 -3.723 1 89.75 110 MET A N 1
ATOM 824 C CA . MET A 1 110 ? -15.93 -7.758 -4.117 1 89.75 110 MET A CA 1
ATOM 825 C C . MET A 1 110 ? -16.031 -6.465 -4.922 1 89.75 110 MET A C 1
ATOM 827 O O . MET A 1 110 ? -15.25 -5.535 -4.719 1 89.75 110 MET A O 1
ATOM 831 N N . SER A 1 111 ? -17.031 -6.449 -5.801 1 92.06 111 SER A N 1
ATOM 832 C CA . SER A 1 111 ? -17.219 -5.285 -6.656 1 92.06 111 SER A CA 1
ATOM 833 C C . SER A 1 111 ? -17.531 -4.039 -5.836 1 92.06 111 SER A C 1
ATOM 835 O O . SER A 1 111 ? -16.969 -2.969 -6.078 1 92.06 111 SER A O 1
ATOM 837 N N . LYS A 1 112 ? -18.359 -4.145 -4.914 1 89.06 112 LYS A N 1
ATOM 838 C CA . LYS A 1 112 ? -18.766 -3.006 -4.094 1 89.06 112 LYS A CA 1
ATOM 839 C C . LYS A 1 112 ? -17.641 -2.557 -3.18 1 89.06 112 LYS A C 1
ATOM 841 O O . LYS A 1 112 ? -17.375 -1.357 -3.047 1 89.06 112 LYS A O 1
ATOM 846 N N . LYS A 1 113 ? -16.969 -3.52 -2.58 1 89.12 113 LYS A N 1
ATOM 847 C CA . LYS A 1 113 ? -15.852 -3.188 -1.704 1 89.12 113 LYS A CA 1
ATOM 848 C C . LYS A 1 113 ? -14.719 -2.531 -2.486 1 89.12 113 LYS A C 1
ATOM 850 O O . LYS A 1 113 ? -14.133 -1.547 -2.033 1 89.12 113 LYS A O 1
ATOM 855 N N . LEU A 1 114 ? -14.523 -3.113 -3.59 1 92.25 114 LEU A N 1
ATOM 856 C CA . LEU A 1 114 ? -13.484 -2.562 -4.449 1 92.25 114 LEU A CA 1
ATOM 857 C C . LEU A 1 114 ? -13.82 -1.134 -4.863 1 92.25 114 LEU A C 1
ATOM 859 O O . LEU A 1 114 ? -12.945 -0.259 -4.852 1 92.25 114 LEU A O 1
ATOM 863 N N . THR A 1 115 ? -15.016 -0.87 -5.215 1 93 115 THR A N 1
ATOM 864 C CA . THR A 1 115 ? -15.469 0.452 -5.629 1 93 115 THR A CA 1
ATOM 865 C C . THR A 1 115 ? -15.328 1.456 -4.488 1 93 115 THR A C 1
ATOM 867 O O . THR A 1 115 ? -14.852 2.574 -4.695 1 93 115 THR A O 1
ATOM 870 N N . ARG A 1 116 ? -15.672 1.05 -3.336 1 89.75 116 ARG A N 1
ATOM 871 C CA . ARG A 1 116 ? -15.531 1.909 -2.164 1 89.75 116 ARG A CA 1
ATOM 872 C C . ARG A 1 116 ? -14.07 2.281 -1.931 1 89.75 116 ARG A C 1
ATOM 874 O O . ARG A 1 116 ? -13.75 3.453 -1.722 1 89.75 116 ARG A O 1
ATOM 881 N N . TYR A 1 117 ? -13.203 1.324 -1.952 1 90.69 117 TYR A N 1
ATOM 882 C CA . TYR A 1 117 ? -11.781 1.541 -1.708 1 90.69 117 TYR A CA 1
ATOM 883 C C . TYR A 1 117 ? -11.18 2.469 -2.758 1 90.69 117 TYR A C 1
ATOM 885 O O . TYR A 1 117 ? -10.461 3.412 -2.426 1 90.69 117 TYR A O 1
ATOM 893 N N . LEU A 1 118 ? -11.523 2.158 -4.039 1 90.75 118 LEU A N 1
ATOM 894 C CA . LEU A 1 118 ? -10.953 2.947 -5.129 1 90.75 118 LEU A CA 1
ATOM 895 C C . LEU A 1 118 ? -11.438 4.391 -5.062 1 90.75 118 LEU A C 1
ATOM 897 O O . LEU A 1 118 ? -10.664 5.324 -5.281 1 90.75 118 LEU A O 1
ATOM 901 N N . ASN A 1 119 ? -12.664 4.602 -4.734 1 87.81 119 ASN A N 1
ATOM 902 C CA . ASN A 1 119 ? -13.172 5.957 -4.547 1 87.81 119 ASN A CA 1
ATOM 903 C C . ASN A 1 119 ? -12.508 6.641 -3.355 1 87.81 119 ASN A C 1
ATOM 905 O O . ASN A 1 119 ? -12.242 7.844 -3.396 1 87.81 119 ASN A O 1
ATOM 909 N N . TRP A 1 120 ? -12.281 5.832 -2.406 1 85.94 120 TRP A N 1
ATOM 910 C CA . TRP A 1 120 ? -11.648 6.352 -1.198 1 85.94 120 TRP A CA 1
ATOM 911 C C . TRP A 1 120 ? -10.258 6.887 -1.501 1 85.94 120 TRP A C 1
ATOM 913 O O . TRP A 1 120 ? -9.852 7.922 -0.964 1 85.94 120 TRP A O 1
ATOM 923 N N . ILE A 1 121 ? -9.539 6.23 -2.326 1 79.62 121 ILE A N 1
ATOM 924 C CA . ILE A 1 121 ? -8.172 6.656 -2.604 1 79.62 121 ILE A CA 1
ATOM 925 C C . ILE A 1 121 ? -8.172 7.68 -3.74 1 79.62 121 ILE A C 1
ATOM 927 O O . ILE A 1 121 ? -7.113 8.016 -4.277 1 79.62 121 ILE A O 1
ATOM 931 N N . GLY A 1 122 ? -9.375 8.078 -4.211 1 77.56 122 GLY A N 1
ATOM 932 C CA . GLY A 1 122 ? -9.477 9.203 -5.129 1 77.56 122 GLY A CA 1
ATOM 933 C C . GLY A 1 122 ? -9.594 8.781 -6.578 1 77.56 122 GLY A C 1
ATOM 934 O O . GLY A 1 122 ? -9.344 9.578 -7.484 1 77.56 122 GLY A O 1
ATOM 935 N N . VAL A 1 123 ? -9.875 7.566 -6.855 1 85.88 123 VAL A N 1
ATOM 936 C CA . VAL A 1 123 ? -10.094 7.074 -8.211 1 85.88 123 VAL A CA 1
ATOM 937 C C . VAL A 1 123 ? -11.586 6.871 -8.461 1 85.88 123 VAL A C 1
ATOM 939 O O . VAL A 1 123 ? -12.172 5.887 -8 1 85.88 123 VAL A O 1
ATOM 942 N N . PRO A 1 124 ? -12.156 7.801 -9.203 1 90.5 124 PRO A N 1
ATOM 943 C CA . PRO A 1 124 ? -13.602 7.668 -9.438 1 90.5 124 PRO A CA 1
ATOM 944 C C . PRO A 1 124 ? -13.977 6.328 -10.062 1 90.5 124 PRO A C 1
ATOM 946 O O . PRO A 1 124 ? -13.492 5.996 -11.148 1 90.5 124 PRO A O 1
ATOM 949 N N . THR A 1 125 ? -14.805 5.59 -9.406 1 95.25 125 THR A N 1
ATOM 950 C CA . THR A 1 125 ? -15.172 4.23 -9.789 1 95.25 125 THR A CA 1
ATOM 951 C C . THR A 1 125 ? -16.672 4.004 -9.625 1 95.25 125 THR A C 1
ATOM 953 O O . THR A 1 125 ? -17.266 4.465 -8.656 1 95.25 125 THR A O 1
ATOM 956 N N . LYS A 1 126 ? -17.281 3.361 -10.609 1 96.5 126 LYS A N 1
ATOM 957 C CA . LYS A 1 126 ? -18.703 3.043 -10.555 1 96.5 126 LYS A CA 1
ATOM 958 C C . LYS A 1 126 ? -18.953 1.591 -10.945 1 96.5 126 LYS A C 1
ATOM 960 O O . LYS A 1 126 ? -18.297 1.059 -11.844 1 96.5 126 LYS A O 1
ATOM 965 N N . VAL A 1 127 ? -19.984 1.009 -10.281 1 95.81 127 VAL A N 1
ATOM 966 C CA . VAL A 1 127 ? -20.344 -0.378 -10.562 1 95.81 127 VAL A CA 1
ATOM 967 C C . VAL A 1 127 ? -21.531 -0.426 -11.516 1 95.81 127 VAL A C 1
ATOM 969 O O . VAL A 1 127 ? -22.5 0.318 -11.352 1 95.81 127 VAL A O 1
ATOM 972 N N . PHE A 1 128 ? -21.391 -1.212 -12.531 1 97.12 128 PHE A N 1
ATOM 973 C CA . PHE A 1 128 ? -22.469 -1.54 -13.445 1 97.12 128 PHE A CA 1
ATOM 974 C C . PHE A 1 128 ? -22.875 -3.002 -13.305 1 97.12 128 PHE A C 1
ATOM 976 O O . PHE A 1 128 ? -22.281 -3.883 -13.922 1 97.12 128 PHE A O 1
ATOM 983 N N . ASN A 1 129 ? -23.859 -3.211 -12.461 1 93.5 129 ASN A N 1
ATOM 984 C CA . ASN A 1 129 ? -24.328 -4.555 -12.141 1 93.5 129 ASN A CA 1
ATOM 985 C C . ASN A 1 129 ? -25.391 -5.035 -13.125 1 93.5 129 ASN A C 1
ATOM 987 O O . ASN A 1 129 ? -26.453 -4.422 -13.242 1 93.5 129 ASN A O 1
ATOM 991 N N . LEU A 1 130 ? -25.172 -6.152 -13.75 1 93.38 130 LEU A N 1
ATOM 992 C CA . LEU A 1 130 ? -26.078 -6.625 -14.797 1 93.38 130 LEU A CA 1
ATOM 993 C C . LEU A 1 130 ? -27.359 -7.18 -14.203 1 93.38 130 LEU A C 1
ATOM 995 O O . LEU A 1 130 ? -28.391 -7.25 -14.883 1 93.38 130 LEU A O 1
ATOM 999 N N . GLY A 1 131 ? -27.344 -7.598 -12.945 1 87.56 131 GLY A N 1
ATOM 1000 C CA . GLY A 1 131 ? -28.578 -7.977 -12.281 1 87.56 131 GLY A CA 1
ATOM 1001 C C . GLY A 1 131 ? -29.594 -6.844 -12.211 1 87.56 131 GLY A C 1
ATOM 1002 O O . GLY A 1 131 ? -30.797 -7.07 -12.367 1 87.56 131 GLY A O 1
ATOM 1003 N N . VAL A 1 132 ? -29.125 -5.707 -12.016 1 87.94 132 VAL A N 1
ATOM 1004 C CA . VAL A 1 132 ? -29.984 -4.535 -11.945 1 87.94 132 VAL A CA 1
ATOM 1005 C C . VAL A 1 132 ? -30.578 -4.258 -13.32 1 87.94 132 VAL A C 1
ATOM 1007 O O . VAL A 1 132 ? -31.781 -4.004 -13.438 1 87.94 132 VAL A O 1
ATOM 1010 N N . TYR A 1 133 ? -29.812 -4.32 -14.344 1 91.38 133 TYR A N 1
ATOM 1011 C CA . TYR A 1 133 ? -30.281 -4.102 -15.703 1 91.38 133 TYR A CA 1
ATOM 1012 C C . TYR A 1 133 ? -31.328 -5.137 -16.094 1 91.38 133 TYR A C 1
ATOM 1014 O O . TYR A 1 133 ? -32.312 -4.809 -16.734 1 91.38 133 TYR A O 1
ATOM 1022 N N . ARG A 1 134 ? -31.062 -6.344 -15.719 1 88.38 134 ARG A N 1
ATOM 1023 C CA . ARG A 1 134 ? -32.031 -7.418 -16 1 88.38 134 ARG A CA 1
ATOM 1024 C C . ARG A 1 134 ? -33.344 -7.16 -15.312 1 88.38 134 ARG A C 1
ATOM 1026 O O . ARG A 1 134 ? -34.406 -7.344 -15.922 1 88.38 134 ARG A O 1
ATOM 1033 N N . ARG A 1 135 ? -33.312 -6.777 -14.055 1 85.12 135 ARG A N 1
ATOM 1034 C CA . ARG A 1 135 ? -34.5 -6.52 -13.289 1 85.12 135 ARG A CA 1
ATOM 1035 C C . ARG A 1 135 ? -35.312 -5.363 -13.891 1 85.12 135 ARG A C 1
ATOM 1037 O O . ARG A 1 135 ? -36.531 -5.355 -13.852 1 85.12 135 ARG A O 1
ATOM 1044 N N . GLU A 1 136 ? -34.625 -4.5 -14.383 1 85.19 136 GLU A N 1
ATOM 1045 C CA . GLU A 1 136 ? -35.281 -3.379 -15.039 1 85.19 136 GLU A CA 1
ATOM 1046 C C . GLU A 1 136 ? -35.875 -3.803 -16.375 1 85.19 136 GLU A C 1
ATOM 1048 O O . GLU A 1 136 ? -36.938 -3.297 -16.766 1 85.19 136 GLU A O 1
ATOM 1053 N N . ALA A 1 137 ? -35.219 -4.742 -16.938 1 84 137 ALA A N 1
ATOM 1054 C CA . ALA A 1 137 ? -35.688 -5.191 -18.25 1 84 137 ALA A CA 1
ATOM 1055 C C . ALA A 1 137 ? -36.844 -6.199 -18.125 1 84 137 ALA A C 1
ATOM 1057 O O . ALA A 1 137 ? -37.75 -6.203 -18.938 1 84 137 ALA A O 1
ATOM 1058 N N . VAL A 1 138 ? -36.531 -7.148 -17.141 1 81.44 138 VAL A N 1
ATOM 1059 C CA . VAL A 1 138 ? -37.531 -8.203 -17 1 81.44 138 VAL A CA 1
ATOM 1060 C C . VAL A 1 138 ? -38.312 -8.016 -15.695 1 81.44 138 VAL A C 1
ATOM 1062 O O . VAL A 1 138 ? -37.719 -7.891 -14.625 1 81.44 138 VAL A O 1
ATOM 1065 N N . LYS A 1 139 ? -39.281 -7.094 -15.461 1 66.38 139 LYS A N 1
ATOM 1066 C CA . LYS A 1 139 ? -40.031 -6.742 -14.25 1 66.38 139 LYS A CA 1
ATOM 1067 C C . LYS A 1 139 ? -40.219 -7.961 -13.359 1 66.38 139 LYS A C 1
ATOM 1069 O O . LYS A 1 139 ? -40.25 -7.844 -12.133 1 66.38 139 LYS A O 1
ATOM 1074 N N . ALA A 1 140 ? -40.469 -9.156 -13.852 1 62.59 140 ALA A N 1
ATOM 1075 C CA . ALA A 1 140 ? -40.812 -10.242 -12.922 1 62.59 140 ALA A CA 1
ATOM 1076 C C . ALA A 1 140 ? -39.875 -11.438 -13.117 1 62.59 140 ALA A C 1
ATOM 1078 O O . ALA A 1 140 ? -39.781 -11.969 -14.227 1 62.59 140 ALA A O 1
ATOM 1079 N N . TYR A 1 141 ? -38.812 -11.609 -12.297 1 63.66 141 TYR A N 1
ATOM 1080 C CA . TYR A 1 141 ? -38.031 -12.828 -12.242 1 63.66 141 TYR A CA 1
ATOM 1081 C C . TYR A 1 141 ? -38.844 -14.008 -11.758 1 63.66 141 TYR A C 1
ATOM 1083 O O . TYR A 1 141 ? -39.531 -13.914 -10.727 1 63.66 141 TYR A O 1
ATOM 1091 N N . LYS A 1 142 ? -39.031 -14.992 -12.594 1 63.31 142 LYS A N 1
ATOM 1092 C CA . LYS A 1 142 ? -39.938 -16.094 -12.227 1 63.31 142 LYS A CA 1
ATOM 1093 C C . LYS A 1 142 ? -39.156 -17.25 -11.633 1 63.31 142 LYS A C 1
ATOM 1095 O O . LYS A 1 142 ? -39.469 -17.734 -10.547 1 63.31 142 LYS A O 1
ATOM 1100 N N . SER A 1 143 ? -38.25 -17.781 -12.344 1 75.88 143 SER A N 1
ATOM 1101 C CA . SER A 1 143 ? -37.531 -18.969 -11.867 1 75.88 143 SER A CA 1
ATOM 1102 C C . SER A 1 143 ? -36.188 -19.094 -12.555 1 75.88 143 SER A C 1
ATOM 1104 O O . SER A 1 143 ? -35.812 -18.281 -13.398 1 75.88 143 SER A O 1
ATOM 1106 N N . TYR A 1 144 ? -35.5 -20.047 -12.117 1 82.56 144 TYR A N 1
ATOM 1107 C CA . TYR A 1 144 ? -34.188 -20.391 -12.664 1 82.56 144 TYR A CA 1
ATOM 1108 C C . TYR A 1 144 ? -34.281 -20.609 -14.172 1 82.56 144 TYR A C 1
ATOM 1110 O O . TYR A 1 144 ? -33.25 -20.609 -14.867 1 82.56 144 TYR A O 1
ATOM 1118 N N . ASP A 1 145 ? -35.469 -20.703 -14.719 1 83.44 145 ASP A N 1
ATOM 1119 C CA . ASP A 1 145 ? -35.656 -21 -16.141 1 83.44 145 ASP A CA 1
ATOM 1120 C C . ASP A 1 145 ? -35.094 -19.875 -17 1 83.44 145 ASP A C 1
ATOM 1122 O O . ASP A 1 145 ? -34.688 -20.125 -18.141 1 83.44 145 ASP A O 1
ATOM 1126 N N . PHE A 1 146 ? -35.094 -18.781 -16.453 1 86.25 146 PHE A N 1
ATOM 1127 C CA . PHE A 1 146 ? -34.594 -17.609 -17.172 1 86.25 146 PHE A CA 1
ATOM 1128 C C . PHE A 1 146 ? -33.094 -17.766 -17.484 1 86.25 146 PHE A C 1
ATOM 1130 O O . PHE A 1 146 ? -32.594 -17.141 -18.422 1 86.25 146 PHE A O 1
ATOM 1137 N N . PHE A 1 147 ? -32.438 -18.703 -16.828 1 88.31 147 PHE A N 1
ATOM 1138 C CA . PHE A 1 147 ? -31 -18.766 -16.938 1 88.31 147 PHE A CA 1
ATOM 1139 C C . PHE A 1 147 ? -30.562 -20.031 -17.656 1 88.31 147 PHE A C 1
ATOM 1141 O O . PHE A 1 147 ? -29.359 -20.297 -17.781 1 88.31 147 PHE A O 1
ATOM 1148 N N . ARG A 1 148 ? -31.5 -20.781 -18.125 1 88.81 148 ARG A N 1
ATOM 1149 C CA . ARG A 1 148 ? -31.172 -21.984 -18.875 1 88.81 148 ARG A CA 1
ATOM 1150 C C . ARG A 1 148 ? -30.484 -21.641 -20.188 1 88.81 148 ARG A C 1
ATOM 1152 O O . ARG A 1 148 ? -30.844 -20.672 -20.859 1 88.81 148 ARG A O 1
ATOM 1159 N N . HIS A 1 149 ? -29.5 -22.453 -20.641 1 86.12 149 HIS A N 1
ATOM 1160 C CA . HIS A 1 149 ? -28.719 -22.203 -21.844 1 86.12 149 HIS A CA 1
ATOM 1161 C C . HIS A 1 149 ? -29.531 -22.469 -23.109 1 86.12 149 HIS A C 1
ATOM 1163 O O . HIS A 1 149 ? -29.188 -21.969 -24.188 1 86.12 149 HIS A O 1
ATOM 1169 N N . ASP A 1 150 ? -30.562 -23.234 -22.922 1 88.19 150 ASP A N 1
ATOM 1170 C CA . ASP A 1 150 ? -31.375 -23.562 -24.094 1 88.19 150 ASP A CA 1
ATOM 1171 C C . ASP A 1 150 ? -32.562 -22.609 -24.219 1 88.19 150 ASP A C 1
ATOM 1173 O O . ASP A 1 150 ? -33.344 -22.719 -25.172 1 88.19 150 ASP A O 1
ATOM 1177 N N . ASN A 1 151 ? -32.719 -21.734 -23.266 1 90.12 151 ASN A N 1
ATOM 1178 C CA . ASN A 1 151 ? -33.75 -20.703 -23.359 1 90.12 151 ASN A CA 1
ATOM 1179 C C . ASN A 1 151 ? -33.312 -19.531 -24.219 1 90.12 151 ASN A C 1
ATOM 1181 O O . ASN A 1 151 ? -32.719 -18.578 -23.719 1 90.12 151 ASN A O 1
ATOM 1185 N N . LYS A 1 152 ? -33.625 -19.516 -25.484 1 90.12 152 LYS A N 1
ATOM 1186 C CA . LYS A 1 152 ? -33.125 -18.578 -26.484 1 90.12 152 LYS A CA 1
ATOM 1187 C C . LYS A 1 152 ? -33.594 -17.156 -26.188 1 90.12 152 LYS A C 1
ATOM 1189 O O . LYS A 1 152 ? -32.844 -16.203 -26.344 1 90.12 152 LYS A O 1
ATOM 1194 N N . GLU A 1 153 ? -34.812 -17.016 -25.828 1 88.19 153 GLU A N 1
ATOM 1195 C CA . GLU A 1 153 ? -35.344 -15.703 -25.531 1 88.19 153 GLU A CA 1
ATOM 1196 C C . GLU A 1 153 ? -34.625 -15.055 -24.359 1 88.19 153 GLU A C 1
ATOM 1198 O O . GLU A 1 153 ? -34.25 -13.883 -24.438 1 88.19 153 GLU A O 1
ATOM 1203 N N . ALA A 1 154 ? -34.531 -15.805 -23.344 1 88.81 154 ALA A N 1
ATOM 1204 C CA . ALA A 1 154 ? -33.844 -15.297 -22.172 1 88.81 154 ALA A CA 1
ATOM 1205 C C . ALA A 1 154 ? -32.375 -14.953 -22.469 1 88.81 154 ALA A C 1
ATOM 1207 O O . ALA A 1 154 ? -31.844 -13.969 -21.953 1 88.81 154 ALA A O 1
ATOM 1208 N N . MET A 1 155 ? -31.75 -15.711 -23.344 1 89.88 155 MET A N 1
ATOM 1209 C CA . MET A 1 155 ? -30.359 -15.469 -23.734 1 89.88 155 MET A CA 1
ATOM 1210 C C . MET A 1 155 ? -30.219 -14.141 -24.469 1 89.88 155 MET A C 1
ATOM 1212 O O . MET A 1 155 ? -29.25 -13.406 -24.25 1 89.88 155 MET A O 1
ATOM 1216 N N . GLU A 1 156 ? -31.203 -13.891 -25.234 1 91.06 156 GLU A N 1
ATOM 1217 C CA . GLU A 1 156 ? -31.188 -12.641 -25.984 1 91.06 156 GLU A CA 1
ATOM 1218 C C . GLU A 1 156 ? -31.375 -11.438 -25.062 1 91.06 156 GLU A C 1
ATOM 1220 O O . GLU A 1 156 ? -30.734 -10.406 -25.25 1 91.06 156 GLU A O 1
ATOM 1225 N N . ILE A 1 157 ? -32.25 -11.617 -24.156 1 90.69 157 ILE A N 1
ATOM 1226 C CA . ILE A 1 157 ? -32.469 -10.547 -23.203 1 90.69 157 ILE A CA 1
ATOM 1227 C C . ILE A 1 157 ? -31.188 -10.281 -22.406 1 90.69 157 ILE A C 1
ATOM 1229 O O . ILE A 1 157 ? -30.812 -9.133 -22.188 1 90.69 157 ILE A O 1
ATOM 1233 N N . ARG A 1 158 ? -30.531 -11.289 -21.953 1 90.56 158 ARG A N 1
ATOM 1234 C CA . ARG A 1 158 ? -29.297 -11.141 -21.188 1 90.56 158 ARG A CA 1
ATOM 1235 C C . ARG A 1 158 ? -28.203 -10.469 -22.016 1 90.56 158 ARG A C 1
ATOM 1237 O O . ARG A 1 158 ? -27.469 -9.625 -21.5 1 90.56 158 ARG A O 1
ATOM 1244 N N . LYS A 1 159 ? -28.172 -10.859 -23.234 1 91.75 159 LYS A N 1
ATOM 1245 C CA . LYS A 1 159 ? -27.188 -10.242 -24.125 1 91.75 159 LYS A CA 1
ATOM 1246 C C . LYS A 1 159 ? -27.469 -8.75 -24.297 1 91.75 159 LYS A C 1
ATOM 1248 O O . LYS A 1 159 ? -26.547 -7.93 -24.281 1 91.75 159 LYS A O 1
ATOM 1253 N N . GLN A 1 160 ? -28.703 -8.461 -24.469 1 93.31 160 GLN A N 1
ATOM 1254 C CA . GLN A 1 160 ? -29.094 -7.066 -24.641 1 93.31 160 GLN A CA 1
ATOM 1255 C C . GLN A 1 160 ? -28.781 -6.25 -23.391 1 93.31 160 GLN A C 1
ATOM 1257 O O . GLN A 1 160 ? -28.359 -5.094 -23.484 1 93.31 160 GLN A O 1
ATOM 1262 N N . CYS A 1 161 ? -29.047 -6.809 -22.281 1 94.12 161 CYS A N 1
ATOM 1263 C CA . CYS A 1 161 ? -28.719 -6.129 -21.031 1 94.12 161 CYS A CA 1
ATOM 1264 C C . CYS A 1 161 ? -27.219 -5.828 -20.938 1 94.12 161 CYS A C 1
ATOM 1266 O O . CYS A 1 161 ? -26.828 -4.746 -20.516 1 94.12 161 CYS A O 1
ATOM 1268 N N . ALA A 1 162 ? -26.406 -6.766 -21.375 1 95.88 162 ALA A N 1
ATOM 1269 C CA . ALA A 1 162 ? -24.953 -6.586 -21.359 1 95.88 162 ALA A CA 1
ATOM 1270 C C . ALA A 1 162 ? -24.531 -5.461 -22.297 1 95.88 162 ALA A C 1
ATOM 1272 O O . ALA A 1 162 ? -23.688 -4.637 -21.953 1 95.88 162 ALA A O 1
ATOM 1273 N N . LEU A 1 163 ? -25.203 -5.414 -23.438 1 96.25 163 LEU A N 1
ATOM 1274 C CA . LEU A 1 163 ? -24.844 -4.402 -24.438 1 96.25 163 LEU A CA 1
ATOM 1275 C C . LEU A 1 163 ? -25.234 -3.01 -23.953 1 96.25 163 LEU A C 1
ATOM 1277 O O . LEU A 1 163 ? -24.484 -2.053 -24.125 1 96.25 163 LEU A O 1
ATOM 1281 N N . VAL A 1 164 ? -26.359 -2.926 -23.312 1 96.62 164 VAL A N 1
ATOM 1282 C CA . VAL A 1 164 ? -26.812 -1.649 -22.781 1 96.62 164 VAL A CA 1
ATOM 1283 C C . VAL A 1 164 ? -25.875 -1.204 -21.656 1 96.62 164 VAL A C 1
ATOM 1285 O O . VAL A 1 164 ? -25.531 -0.025 -21.562 1 96.62 164 VAL A O 1
ATOM 1288 N N . ALA A 1 165 ? -25.516 -2.127 -20.844 1 97.44 165 ALA A N 1
ATOM 1289 C CA . ALA A 1 165 ? -24.609 -1.814 -19.75 1 97.44 165 ALA A CA 1
ATOM 1290 C C . ALA A 1 165 ? -23.266 -1.316 -20.281 1 97.44 165 ALA A C 1
ATOM 1292 O O . ALA A 1 165 ? -22.672 -0.383 -19.734 1 97.44 165 ALA A O 1
ATOM 1293 N N . LEU A 1 166 ? -22.781 -1.938 -21.344 1 97.56 166 LEU A N 1
ATOM 1294 C CA . LEU A 1 166 ? -21.516 -1.521 -21.938 1 97.56 166 LEU A CA 1
ATOM 1295 C C . LEU A 1 166 ? -21.625 -0.107 -22.5 1 97.56 166 LEU A C 1
ATOM 1297 O O . LEU A 1 166 ? -20.672 0.671 -22.422 1 97.56 166 LEU A O 1
ATOM 1301 N N . GLU A 1 167 ? -22.734 0.176 -23 1 96.94 167 GLU A N 1
ATOM 1302 C CA . GLU A 1 167 ? -22.953 1.538 -23.469 1 96.94 167 GLU A CA 1
ATOM 1303 C C . GLU A 1 167 ? -22.922 2.541 -22.328 1 96.94 167 GLU A C 1
ATOM 1305 O O . GLU A 1 167 ? -22.375 3.637 -22.469 1 96.94 167 GLU A O 1
ATOM 1310 N N . ASP A 1 168 ? -23.516 2.172 -21.281 1 97.56 168 ASP A N 1
ATOM 1311 C CA . ASP A 1 168 ? -23.469 3.023 -20.094 1 97.56 168 ASP A CA 1
ATOM 1312 C C . ASP A 1 168 ? -22.047 3.17 -19.578 1 97.56 168 ASP A C 1
ATOM 1314 O O . ASP A 1 168 ? -21.656 4.246 -19.109 1 97.56 168 ASP A O 1
ATOM 1318 N N . VAL A 1 169 ? -21.328 2.086 -19.641 1 97.81 169 VAL A N 1
ATOM 1319 C CA . VAL A 1 169 ? -19.922 2.125 -19.25 1 97.81 169 VAL A CA 1
ATOM 1320 C C . VAL A 1 169 ? -19.172 3.129 -20.125 1 97.81 169 VAL A C 1
ATOM 1322 O O . VAL A 1 169 ? -18.406 3.949 -19.609 1 97.81 169 VAL A O 1
ATOM 1325 N N . LYS A 1 170 ? -19.422 3.057 -21.344 1 96.81 170 LYS A N 1
ATOM 1326 C CA . LYS A 1 170 ? -18.781 3.982 -22.281 1 96.81 170 LYS A CA 1
ATOM 1327 C C . LYS A 1 170 ? -19.125 5.43 -21.922 1 96.81 170 LYS A C 1
ATOM 1329 O O . LYS A 1 170 ? -18.234 6.285 -21.891 1 96.81 170 LYS A O 1
ATOM 1334 N N . GLY A 1 171 ? -20.328 5.703 -21.672 1 96.56 171 GLY A N 1
ATOM 1335 C CA . GLY A 1 171 ? -20.734 7.043 -21.281 1 96.56 171 GLY A CA 1
ATOM 1336 C C . GLY A 1 171 ? -20.062 7.527 -20.016 1 96.56 171 GLY A C 1
ATOM 1337 O O . GLY A 1 171 ? -19.625 8.672 -19.938 1 96.56 171 GLY A O 1
ATOM 1338 N N . TYR A 1 172 ? -19.984 6.672 -19.078 1 97.06 172 TYR A N 1
ATOM 1339 C CA . TYR A 1 172 ? -19.391 7.012 -17.781 1 97.06 172 TYR A CA 1
ATOM 1340 C C . TYR A 1 172 ? -17.906 7.332 -17.938 1 97.06 172 TYR A C 1
ATOM 1342 O O . TYR A 1 172 ? -17.406 8.305 -17.359 1 97.06 172 TYR A O 1
ATOM 1350 N N . LEU A 1 173 ? -17.188 6.551 -18.75 1 95.44 173 LEU A N 1
ATOM 1351 C CA . LEU A 1 173 ? -15.742 6.664 -18.859 1 95.44 173 LEU A CA 1
ATOM 1352 C C . LEU A 1 173 ? -15.352 7.77 -19.828 1 95.44 173 LEU A C 1
ATOM 1354 O O . LEU A 1 173 ? -14.258 8.328 -19.734 1 95.44 173 LEU A O 1
ATOM 1358 N N . THR A 1 174 ? -16.234 8.164 -20.734 1 92.81 174 THR A N 1
ATOM 1359 C CA . THR A 1 174 ? -15.867 9.156 -21.75 1 92.81 174 THR A CA 1
ATOM 1360 C C . THR A 1 174 ? -16.5 10.508 -21.438 1 92.81 174 THR A C 1
ATOM 1362 O O . THR A 1 174 ? -15.898 11.555 -21.656 1 92.81 174 THR A O 1
ATOM 1365 N N . GLU A 1 175 ? -17.656 10.477 -20.812 1 90.56 175 GLU A N 1
ATOM 1366 C CA . GLU A 1 175 ? -18.422 11.719 -20.672 1 90.56 175 GLU A CA 1
ATOM 1367 C C . GLU A 1 175 ? -18.438 12.188 -19.219 1 90.56 175 GLU A C 1
ATOM 1369 O O . GLU A 1 175 ? -18.406 13.383 -18.938 1 90.56 175 GLU A O 1
ATOM 1374 N N . GLU A 1 176 ? -18.469 11.32 -18.25 1 90.31 176 GLU A N 1
ATOM 1375 C CA . GLU A 1 176 ? -18.656 11.68 -16.844 1 90.31 176 GLU A CA 1
ATOM 1376 C C . GLU A 1 176 ? -17.328 11.719 -16.094 1 90.31 176 GLU A C 1
ATOM 1378 O O . GLU A 1 176 ? -17.312 11.734 -14.867 1 90.31 176 GLU A O 1
ATOM 1383 N N . ALA A 1 177 ? -16.234 11.68 -16.75 1 85.19 177 ALA A N 1
ATOM 1384 C CA . ALA A 1 177 ? -14.906 11.766 -16.141 1 85.19 177 ALA A CA 1
ATOM 1385 C C . ALA A 1 177 ? -14.656 10.586 -15.203 1 85.19 177 ALA A C 1
ATOM 1387 O O . ALA A 1 177 ? -14 10.734 -14.172 1 85.19 177 ALA A O 1
ATOM 1388 N N . GLY A 1 178 ? -15.352 9.469 -15.469 1 91.69 178 GLY A N 1
ATOM 1389 C CA . GLY A 1 178 ? -15.031 8.242 -14.75 1 91.69 178 GLY A CA 1
ATOM 1390 C C . GLY A 1 178 ? -13.68 7.664 -15.133 1 91.69 178 GLY A C 1
ATOM 1391 O O . GLY A 1 178 ? -13.188 7.902 -16.234 1 91.69 178 GLY A O 1
ATOM 1392 N N . GLN A 1 179 ? -13.094 6.93 -14.156 1 91.81 179 GLN A N 1
ATOM 1393 C CA . GLN A 1 179 ? -11.789 6.34 -14.438 1 91.81 179 GLN A CA 1
ATOM 1394 C C . GLN A 1 179 ? -11.875 4.816 -14.484 1 91.81 179 GLN A C 1
ATOM 1396 O O . GLN A 1 179 ? -11.172 4.172 -15.266 1 91.81 179 GLN A O 1
ATOM 1401 N N . ILE A 1 180 ? -12.656 4.266 -13.586 1 96.38 180 ILE A N 1
ATOM 1402 C CA . ILE A 1 180 ? -12.789 2.814 -13.531 1 96.38 180 ILE A CA 1
ATOM 1403 C C . ILE A 1 180 ? -14.266 2.43 -13.547 1 96.38 180 ILE A C 1
ATOM 1405 O O . ILE A 1 180 ? -15.078 3.041 -12.852 1 96.38 180 ILE A O 1
ATOM 1409 N N . ALA A 1 181 ? -14.641 1.575 -14.398 1 98.12 181 ALA A N 1
ATOM 1410 C CA . ALA A 1 181 ? -15.969 0.973 -14.422 1 98.12 181 ALA A CA 1
ATOM 1411 C C . ALA A 1 181 ? -15.898 -0.515 -14.086 1 98.12 181 ALA A C 1
ATOM 1413 O O . ALA A 1 181 ? -15.117 -1.258 -14.672 1 98.12 181 ALA A O 1
ATOM 1414 N N . VAL A 1 182 ? -16.703 -0.903 -13.102 1 97.88 182 VAL A N 1
ATOM 1415 C CA . VAL A 1 182 ? -16.75 -2.312 -12.727 1 97.88 182 VAL A CA 1
ATOM 1416 C C . VAL A 1 182 ? -17.953 -2.977 -13.383 1 97.88 182 VAL A C 1
ATOM 1418 O O . VAL A 1 182 ? -19.109 -2.617 -13.102 1 97.88 182 VAL A O 1
ATOM 1421 N N . PHE A 1 183 ? -17.688 -3.848 -14.305 1 98.12 183 PHE A N 1
ATOM 1422 C CA . PHE A 1 183 ? -18.703 -4.617 -15 1 98.12 183 PHE A CA 1
ATOM 1423 C C . PHE A 1 183 ? -19.016 -5.906 -14.25 1 98.12 183 PHE A C 1
ATOM 1425 O O . PHE A 1 183 ? -18.375 -6.934 -14.477 1 98.12 183 PHE A O 1
ATOM 1432 N N . ASP A 1 184 ? -20.062 -5.82 -13.398 1 95.94 184 ASP A N 1
ATOM 1433 C CA . ASP A 1 184 ? -20.375 -6.891 -12.453 1 95.94 184 ASP A CA 1
ATOM 1434 C C . ASP A 1 184 ? -21.422 -7.844 -13.023 1 95.94 184 ASP A C 1
ATOM 1436 O O . ASP A 1 184 ? -22.609 -7.535 -13.039 1 95.94 184 ASP A O 1
ATOM 1440 N N . ALA A 1 185 ? -20.969 -8.969 -13.484 1 95.19 185 ALA A N 1
ATOM 1441 C CA . ALA A 1 185 ? -21.781 -10.055 -14.031 1 95.19 185 ALA A CA 1
ATOM 1442 C C . ALA A 1 185 ? -21.031 -11.383 -13.961 1 95.19 185 ALA A C 1
ATOM 1444 O O . ALA A 1 185 ? -19.938 -11.461 -13.398 1 95.19 185 ALA A O 1
ATOM 1445 N N . THR A 1 186 ? -21.625 -12.445 -14.422 1 94.69 186 THR A N 1
ATOM 1446 C CA . THR A 1 186 ? -20.984 -13.758 -14.398 1 94.69 186 THR A CA 1
ATOM 1447 C C . THR A 1 186 ? -19.953 -13.883 -15.516 1 94.69 186 THR A C 1
ATOM 1449 O O . THR A 1 186 ? -18.859 -14.422 -15.305 1 94.69 186 THR A O 1
ATOM 1452 N N . ASN A 1 187 ? -20.219 -13.336 -16.672 1 95.44 187 ASN A N 1
ATOM 1453 C CA . ASN A 1 187 ? -19.328 -13.367 -17.844 1 95.44 187 ASN A CA 1
ATOM 1454 C C . ASN A 1 187 ? -18.703 -14.742 -18.016 1 95.44 187 ASN A C 1
ATOM 1456 O O . ASN A 1 187 ? -17.469 -14.859 -18.141 1 95.44 187 ASN A O 1
ATOM 1460 N N . THR A 1 188 ? -19.484 -15.758 -18.188 1 90.81 188 THR A N 1
ATOM 1461 C CA . THR A 1 188 ? -19.141 -17.172 -18.062 1 90.81 188 THR A CA 1
ATOM 1462 C C . THR A 1 188 ? -18.406 -17.672 -19.297 1 90.81 188 THR A C 1
ATOM 1464 O O . THR A 1 188 ? -17.516 -18.516 -19.203 1 90.81 188 THR A O 1
ATOM 1467 N N . THR A 1 189 ? -18.688 -17.141 -20.469 1 93.5 189 THR A N 1
ATOM 1468 C CA . THR A 1 189 ? -18.172 -17.719 -21.688 1 93.5 189 THR A CA 1
ATOM 1469 C C . THR A 1 189 ? -17.031 -16.875 -22.266 1 93.5 189 THR A C 1
ATOM 1471 O O . THR A 1 189 ? -16.953 -15.68 -22 1 93.5 189 THR A O 1
ATOM 1474 N N . ARG A 1 190 ? -16.203 -17.547 -23.047 1 94.62 190 ARG A N 1
ATOM 1475 C CA . ARG A 1 190 ? -15.109 -16.859 -23.734 1 94.62 190 ARG A CA 1
ATOM 1476 C C . ARG A 1 190 ? -15.648 -15.859 -24.75 1 94.62 190 ARG A C 1
ATOM 1478 O O . ARG A 1 190 ? -15.094 -14.773 -24.922 1 94.62 190 ARG A O 1
ATOM 1485 N N . GLU A 1 191 ? -16.719 -16.297 -25.375 1 93.25 191 GLU A N 1
ATOM 1486 C CA . GLU A 1 191 ? -17.344 -15.43 -26.375 1 93.25 191 GLU A CA 1
ATOM 1487 C C . GLU A 1 191 ? -17.781 -14.109 -25.75 1 93.25 191 GLU A C 1
ATOM 1489 O O . GLU A 1 191 ? -17.578 -13.039 -26.328 1 93.25 191 GLU A O 1
ATOM 1494 N N . ARG A 1 192 ? -18.391 -14.203 -24.609 1 94.5 192 ARG A N 1
ATOM 1495 C CA . ARG A 1 192 ? -18.812 -13.016 -23.891 1 94.5 192 ARG A CA 1
ATOM 1496 C C . ARG A 1 192 ? -17.609 -12.141 -23.516 1 94.5 192 ARG A C 1
ATOM 1498 O O . ARG A 1 192 ? -17.656 -10.922 -23.672 1 94.5 192 ARG A O 1
ATOM 1505 N N . ARG A 1 193 ? -16.531 -12.672 -23.078 1 96.75 193 ARG A N 1
ATOM 1506 C CA . ARG A 1 193 ? -15.344 -11.93 -22.656 1 96.75 193 ARG A CA 1
ATOM 1507 C C . ARG A 1 193 ? -14.633 -11.32 -23.875 1 96.75 193 ARG A C 1
ATOM 1509 O O . ARG A 1 193 ? -14.078 -10.227 -23.781 1 96.75 193 ARG A O 1
ATOM 1516 N N . ASP A 1 194 ? -14.727 -12.062 -24.969 1 95.88 194 ASP A N 1
ATOM 1517 C CA . ASP A 1 194 ? -14.172 -11.508 -26.203 1 95.88 194 ASP A CA 1
ATOM 1518 C C . ASP A 1 194 ? -14.945 -10.258 -26.625 1 95.88 194 ASP A C 1
ATOM 1520 O O . ASP A 1 194 ? -14.352 -9.297 -27.109 1 95.88 194 ASP A O 1
ATOM 1524 N N . LEU A 1 195 ? -16.219 -10.375 -26.453 1 96 195 LEU A N 1
ATOM 1525 C CA . LEU A 1 195 ? -17.047 -9.211 -26.766 1 96 195 LEU A CA 1
ATOM 1526 C C . LEU A 1 195 ? -16.625 -8.008 -25.922 1 96 195 LEU A C 1
ATOM 1528 O O . LEU A 1 195 ? -16.516 -6.895 -26.453 1 96 195 LEU A O 1
ATOM 1532 N N . ILE A 1 196 ? -16.375 -8.195 -24.688 1 97.25 196 ILE A N 1
ATOM 1533 C CA . ILE A 1 196 ? -15.977 -7.129 -23.781 1 97.25 196 ILE A CA 1
ATOM 1534 C C . ILE A 1 196 ? -14.586 -6.621 -24.141 1 97.25 196 ILE A C 1
ATOM 1536 O O . ILE A 1 196 ? -14.328 -5.418 -24.109 1 97.25 196 ILE A O 1
ATOM 1540 N N . LEU A 1 197 ? -13.68 -7.547 -24.453 1 97.06 197 LEU A N 1
ATOM 1541 C CA . LEU A 1 197 ? -12.328 -7.18 -24.859 1 97.06 197 LEU A CA 1
ATOM 1542 C C . LEU A 1 197 ? -12.344 -6.312 -26.109 1 97.06 197 LEU A C 1
ATOM 1544 O O . LEU A 1 197 ? -11.617 -5.32 -26.188 1 97.06 197 LEU A O 1
ATOM 1548 N N . ASP A 1 198 ? -13.195 -6.715 -27.047 1 96.38 198 ASP A N 1
ATOM 1549 C CA . ASP A 1 198 ? -13.336 -5.934 -28.281 1 96.38 198 ASP A CA 1
ATOM 1550 C C . ASP A 1 198 ? -13.875 -4.539 -27.984 1 96.38 198 ASP A C 1
ATOM 1552 O O . ASP A 1 198 ? -13.422 -3.553 -28.562 1 96.38 198 ASP A O 1
ATOM 1556 N N . PHE A 1 199 ? -14.812 -4.508 -27.141 1 96.81 199 PHE A N 1
ATOM 1557 C CA . PHE A 1 199 ? -15.352 -3.232 -26.688 1 96.81 199 PHE A CA 1
ATOM 1558 C C . PHE A 1 199 ? -14.258 -2.359 -26.094 1 96.81 199 PHE A C 1
ATOM 1560 O O . PHE A 1 199 ? -14.172 -1.167 -26.391 1 96.81 199 PHE A O 1
ATOM 1567 N N . GLY A 1 200 ? -13.445 -2.896 -25.219 1 95.31 200 GLY A N 1
ATOM 1568 C CA . GLY A 1 200 ? -12.32 -2.172 -24.641 1 95.31 200 GLY A CA 1
ATOM 1569 C C . GLY A 1 200 ? -11.344 -1.655 -25.688 1 95.31 200 GLY A C 1
ATOM 1570 O O . GLY A 1 200 ? -10.93 -0.495 -25.625 1 95.31 200 GLY A O 1
ATOM 1571 N N . LYS A 1 201 ? -11.016 -2.473 -26.609 1 94.38 201 LYS A N 1
ATOM 1572 C CA . LYS A 1 201 ? -10.07 -2.111 -27.672 1 94.38 201 LYS A CA 1
ATOM 1573 C C . LYS A 1 201 ? -10.609 -0.973 -28.531 1 94.38 201 LYS A C 1
ATOM 1575 O O . LYS A 1 201 ? -9.883 -0.023 -28.828 1 94.38 201 LYS A O 1
ATOM 1580 N N . GLU A 1 202 ? -11.805 -1.075 -28.812 1 94.5 202 GLU A N 1
ATOM 1581 C CA . GLU A 1 202 ? -12.445 -0.082 -29.672 1 94.5 202 GLU A CA 1
ATOM 1582 C C . GLU A 1 202 ? -12.469 1.29 -29 1 94.5 202 GLU A C 1
ATOM 1584 O O . GLU A 1 202 ? -12.398 2.316 -29.688 1 94.5 202 GLU A O 1
ATOM 1589 N N . ASN A 1 203 ? -12.539 1.329 -27.75 1 94.31 203 ASN A N 1
ATOM 1590 C CA . ASN A 1 203 ? -12.68 2.592 -27.031 1 94.31 203 ASN A CA 1
ATOM 1591 C C . ASN A 1 203 ? -11.398 2.959 -26.297 1 94.31 203 ASN A C 1
ATOM 1593 O O . ASN A 1 203 ? -11.375 3.938 -25.547 1 94.31 203 ASN A O 1
ATOM 1597 N N . ALA A 1 204 ? -10.328 2.146 -26.438 1 91.25 204 ALA A N 1
ATOM 1598 C CA . ALA A 1 204 ? -9.031 2.365 -25.812 1 91.25 204 ALA A CA 1
ATOM 1599 C C . ALA A 1 204 ? -9.133 2.291 -24.297 1 91.25 204 ALA A C 1
ATOM 1601 O O . ALA A 1 204 ? -8.594 3.148 -23.578 1 91.25 204 ALA A O 1
ATOM 1602 N N . PHE A 1 205 ? -9.992 1.391 -23.844 1 94.75 205 PHE A N 1
ATOM 1603 C CA . PHE A 1 205 ? -10.07 1.079 -22.422 1 94.75 205 PHE A CA 1
ATOM 1604 C C . PHE A 1 205 ? -9.203 -0.124 -22.078 1 94.75 205 PHE A C 1
ATOM 1606 O O . PHE A 1 205 ? -9.141 -1.088 -22.844 1 94.75 205 PHE A O 1
ATOM 1613 N N . LYS A 1 206 ? -8.539 -0.068 -20.984 1 94.38 206 LYS A N 1
ATOM 1614 C CA . LYS A 1 206 ? -7.883 -1.266 -20.453 1 94.38 206 LYS A CA 1
ATOM 1615 C C . LYS A 1 206 ? -8.891 -2.189 -19.781 1 94.38 206 LYS A C 1
ATOM 1617 O O . LYS A 1 206 ? -9.867 -1.724 -19.188 1 94.38 206 LYS A O 1
ATOM 1622 N N . VAL A 1 207 ? -8.648 -3.455 -19.984 1 96.62 207 VAL A N 1
ATOM 1623 C CA . VAL A 1 207 ? -9.562 -4.422 -19.375 1 96.62 207 VAL A CA 1
ATOM 1624 C C . VAL A 1 207 ? -8.805 -5.266 -18.344 1 96.62 207 VAL A C 1
ATOM 1626 O O . VAL A 1 207 ? -7.691 -5.723 -18.609 1 96.62 207 VAL A O 1
ATOM 1629 N N . PHE A 1 208 ? -9.383 -5.414 -17.172 1 97.25 208 PHE A N 1
ATOM 1630 C CA . PHE A 1 208 ? -8.844 -6.238 -16.109 1 97.25 208 PHE A CA 1
ATOM 1631 C C . PHE A 1 208 ? -9.891 -7.223 -15.594 1 97.25 208 PHE A C 1
ATOM 1633 O O . PHE A 1 208 ? -10.938 -6.812 -15.086 1 97.25 208 PHE A O 1
ATOM 1640 N N . PHE A 1 209 ? -9.609 -8.516 -15.711 1 98 209 PHE A N 1
ATOM 1641 C CA . PHE A 1 209 ? -10.578 -9.531 -15.312 1 98 209 PHE A CA 1
ATOM 1642 C C . PHE A 1 209 ? -10.367 -9.945 -13.859 1 98 209 PHE A C 1
ATOM 1644 O O . PHE A 1 209 ? -9.227 -10.07 -13.406 1 98 209 PHE A O 1
ATOM 1651 N N . VAL A 1 210 ? -11.438 -10.07 -13.117 1 97.12 210 VAL A N 1
ATOM 1652 C CA . VAL A 1 210 ? -11.422 -10.602 -11.758 1 97.12 210 VAL A CA 1
ATOM 1653 C C . VAL A 1 210 ? -12.305 -11.844 -11.688 1 97.12 210 VAL A C 1
ATOM 1655 O O . VAL A 1 210 ? -13.539 -11.742 -11.727 1 97.12 210 VAL A O 1
ATOM 1658 N N . GLU A 1 211 ? -11.703 -13.016 -11.562 1 97.25 211 GLU A N 1
ATOM 1659 C CA . GLU A 1 211 ? -12.477 -14.25 -11.484 1 97.25 211 GLU A CA 1
ATOM 1660 C C . GLU A 1 211 ? -12.547 -14.758 -10.047 1 97.25 211 GLU A C 1
ATOM 1662 O O . GLU A 1 211 ? -11.516 -14.93 -9.391 1 97.25 211 GLU A O 1
ATOM 1667 N N . SER A 1 212 ? -13.734 -14.906 -9.586 1 94.56 212 SER A N 1
ATOM 1668 C CA . SER A 1 212 ? -13.969 -15.477 -8.266 1 94.56 212 SER A CA 1
ATOM 1669 C C . SER A 1 212 ? -14.375 -16.938 -8.352 1 94.56 212 SER A C 1
ATOM 1671 O O . SER A 1 212 ? -15.398 -17.281 -8.961 1 94.56 212 SER A O 1
ATOM 1673 N N . VAL A 1 213 ? -13.578 -17.828 -7.785 1 94 213 VAL A N 1
ATOM 1674 C CA . VAL A 1 213 ? -13.844 -19.266 -7.785 1 94 213 VAL A CA 1
ATOM 1675 C C . VAL A 1 213 ? -13.977 -19.766 -6.348 1 94 213 VAL A C 1
ATOM 1677 O O . VAL A 1 213 ? -13.148 -19.453 -5.492 1 94 213 VAL A O 1
ATOM 1680 N N . CYS A 1 214 ? -15.039 -20.406 -6.082 1 91.56 214 CYS A N 1
ATOM 1681 C CA . CYS A 1 214 ? -15.266 -21 -4.77 1 91.56 214 CYS A CA 1
ATOM 1682 C C . CYS A 1 214 ? -15.938 -22.359 -4.895 1 91.56 214 CYS A C 1
ATOM 1684 O O . CYS A 1 214 ? -16.984 -22.484 -5.543 1 91.56 214 CYS A O 1
ATOM 1686 N N . ASP A 1 215 ? -15.328 -23.375 -4.266 1 89.31 215 ASP A N 1
ATOM 1687 C CA . ASP A 1 215 ? -15.883 -24.734 -4.324 1 89.31 215 ASP A CA 1
ATOM 1688 C C . ASP A 1 215 ? -16.391 -25.172 -2.955 1 89.31 215 ASP A C 1
ATOM 1690 O O . ASP A 1 215 ? -16.859 -26.297 -2.799 1 89.31 215 ASP A O 1
ATOM 1694 N N . ASP A 1 216 ? -16.375 -24.344 -2.025 1 88.62 216 ASP A N 1
ATOM 1695 C CA . ASP A 1 216 ? -16.844 -24.672 -0.686 1 88.62 216 ASP A CA 1
ATOM 1696 C C . ASP A 1 216 ? -18.359 -24.516 -0.589 1 88.62 216 ASP A C 1
ATOM 1698 O O . ASP A 1 216 ? -18.875 -23.406 -0.666 1 88.62 216 ASP A O 1
ATOM 1702 N N . PRO A 1 217 ? -19.062 -25.562 -0.379 1 89.19 217 PRO A N 1
ATOM 1703 C CA . PRO A 1 217 ? -20.516 -25.5 -0.362 1 89.19 217 PRO A CA 1
ATOM 1704 C C . PRO A 1 217 ? -21.062 -24.641 0.787 1 89.19 217 PRO A C 1
ATOM 1706 O O . PRO A 1 217 ? -22.109 -24.016 0.653 1 89.19 217 PRO A O 1
ATOM 1709 N N . GLU A 1 218 ? -20.312 -24.594 1.828 1 86.88 218 GLU A N 1
ATOM 1710 C CA . GLU A 1 218 ? -20.781 -23.812 2.967 1 86.88 218 GLU A CA 1
ATOM 1711 C C . GLU A 1 218 ? -20.734 -22.328 2.662 1 86.88 218 GLU A C 1
ATOM 1713 O O . GLU A 1 218 ? -21.656 -21.578 3.018 1 86.88 218 GLU A O 1
ATOM 1718 N N . VAL A 1 219 ? -19.688 -21.938 2.062 1 84.81 219 VAL A N 1
ATOM 1719 C CA . VAL A 1 219 ? -19.531 -20.531 1.695 1 84.81 219 VAL A CA 1
ATOM 1720 C C . VAL A 1 219 ? -20.594 -20.156 0.66 1 84.81 219 VAL A C 1
ATOM 1722 O O . VAL A 1 219 ? -21.203 -19.078 0.749 1 84.81 219 VAL A O 1
ATOM 1725 N N . ILE A 1 220 ? -20.859 -21 -0.284 1 87.88 220 ILE A N 1
ATOM 1726 C CA . ILE A 1 220 ? -21.828 -20.75 -1.343 1 87.88 220 ILE A CA 1
ATOM 1727 C C . ILE A 1 220 ? -23.219 -20.625 -0.741 1 87.88 220 ILE A C 1
ATOM 1729 O O . ILE A 1 220 ? -23.969 -19.703 -1.065 1 87.88 220 ILE A O 1
ATOM 1733 N N . ALA A 1 221 ? -23.5 -21.5 0.149 1 86.06 221 ALA A N 1
ATOM 1734 C CA . ALA A 1 221 ? -24.797 -21.484 0.807 1 86.06 221 ALA A CA 1
ATOM 1735 C C . ALA A 1 221 ? -24.984 -20.203 1.621 1 86.06 221 ALA A C 1
ATOM 1737 O O . ALA A 1 221 ? -26.047 -19.594 1.592 1 86.06 221 ALA A O 1
ATOM 1738 N N . ALA A 1 222 ? -23.953 -19.859 2.27 1 81.81 222 ALA A N 1
ATOM 1739 C CA . ALA A 1 222 ? -24.016 -18.641 3.08 1 81.81 222 ALA A CA 1
ATOM 1740 C C . ALA A 1 222 ? -24.234 -17.406 2.207 1 81.81 222 ALA A C 1
ATOM 1742 O O . ALA A 1 222 ? -25 -16.516 2.57 1 81.81 222 ALA A O 1
ATOM 1743 N N . ASN A 1 223 ? -23.625 -17.359 1.094 1 81.19 223 ASN A N 1
ATOM 1744 C CA . ASN A 1 223 ? -23.75 -16.234 0.17 1 81.19 223 ASN A CA 1
ATOM 1745 C C . ASN A 1 223 ? -25.172 -16.141 -0.399 1 81.19 223 ASN A C 1
ATOM 1747 O O . ASN A 1 223 ? -25.688 -15.047 -0.604 1 81.19 223 ASN A O 1
ATOM 1751 N N . ILE A 1 224 ? -25.734 -17.297 -0.636 1 82.75 224 ILE A N 1
ATOM 1752 C CA . ILE A 1 224 ? -27.094 -17.328 -1.166 1 82.75 224 ILE A CA 1
ATOM 1753 C C . ILE A 1 224 ? -28.078 -16.812 -0.117 1 82.75 224 ILE A C 1
ATOM 1755 O O . ILE A 1 224 ? -28.953 -15.992 -0.426 1 82.75 224 ILE A O 1
ATOM 1759 N N . LEU A 1 225 ? -27.812 -17.219 1.037 1 77.62 225 LEU A N 1
ATOM 1760 C CA . LEU A 1 225 ? -28.734 -16.844 2.111 1 77.62 225 LEU A CA 1
ATOM 1761 C C . LEU A 1 225 ? -28.594 -15.367 2.457 1 77.62 225 LEU A C 1
ATOM 1763 O O . LEU A 1 225 ? -29.594 -14.695 2.729 1 77.62 225 LEU A O 1
ATOM 1767 N N . GLU A 1 226 ? -27.406 -14.836 2.459 1 71.62 226 GLU A N 1
ATOM 1768 C CA . GLU A 1 226 ? -27.172 -13.453 2.863 1 71.62 226 GLU A CA 1
ATOM 1769 C C . GLU A 1 226 ? -27.656 -12.477 1.796 1 71.62 226 GLU A C 1
ATOM 1771 O O . GLU A 1 226 ? -28.219 -11.43 2.117 1 71.62 226 GLU A O 1
ATOM 1776 N N . VAL A 1 227 ? -27.391 -12.727 0.629 1 63.94 227 VAL A N 1
ATOM 1777 C CA . VAL A 1 227 ? -27.594 -11.719 -0.412 1 63.94 227 VAL A CA 1
ATOM 1778 C C . VAL A 1 227 ? -28.938 -11.953 -1.102 1 63.94 227 VAL A C 1
ATOM 1780 O O . VAL A 1 227 ? -29.625 -11 -1.474 1 63.94 227 VAL A O 1
ATOM 1783 N N . LYS A 1 228 ? -29.328 -13.125 -1.228 1 60.66 228 LYS A N 1
ATOM 1784 C CA . LYS A 1 228 ? -30.391 -13.359 -2.203 1 60.66 228 LYS A CA 1
ATOM 1785 C C . LYS A 1 228 ? -31.734 -13.562 -1.517 1 60.66 228 LYS A C 1
ATOM 1787 O O . LYS A 1 228 ? -32.781 -13.367 -2.129 1 60.66 228 LYS A O 1
ATOM 1792 N N . VAL A 1 229 ? -31.609 -13.781 -0.213 1 58.28 229 VAL A N 1
ATOM 1793 C CA . VAL A 1 229 ? -32.906 -13.898 0.465 1 58.28 229 VAL A CA 1
ATOM 1794 C C . VAL A 1 229 ? -33.562 -12.523 0.575 1 58.28 229 VAL A C 1
ATOM 1796 O O . VAL A 1 229 ? -34.781 -12.398 0.449 1 58.28 229 VAL A O 1
ATOM 1799 N N . SER A 1 230 ? -32.688 -11.508 0.565 1 59.47 230 SER A N 1
ATOM 1800 C CA . SER A 1 230 ? -33.219 -10.164 0.647 1 59.47 230 SER A CA 1
ATOM 1801 C C . SER A 1 230 ? -33.125 -9.445 -0.693 1 59.47 230 SER A C 1
ATOM 1803 O O . SER A 1 230 ? -33.438 -8.258 -0.79 1 59.47 230 SER A O 1
ATOM 1805 N N . SER A 1 231 ? -32.906 -10.273 -1.685 1 65.38 231 SER A N 1
ATOM 1806 C CA . SER A 1 231 ? -32.656 -9.672 -2.994 1 65.38 231 SER A CA 1
ATOM 1807 C C . SER A 1 231 ? -34 -9.414 -3.715 1 65.38 231 SER A C 1
ATOM 1809 O O . SER A 1 231 ? -34.969 -10.141 -3.518 1 65.38 231 SER A O 1
ATOM 1811 N N . PRO A 1 232 ? -34.062 -8.422 -4.465 1 65.12 232 PRO A N 1
ATOM 1812 C CA . PRO A 1 232 ? -35.25 -8.117 -5.25 1 65.12 232 PRO A CA 1
ATOM 1813 C C . PRO A 1 232 ? -35.625 -9.234 -6.223 1 65.12 232 PRO A C 1
ATOM 1815 O O . PRO A 1 232 ? -36.75 -9.312 -6.676 1 65.12 232 PRO A O 1
ATOM 1818 N N . ASP A 1 233 ? -34.75 -10.141 -6.461 1 67.88 233 ASP A N 1
ATOM 1819 C CA . ASP A 1 233 ? -35 -11.219 -7.406 1 67.88 233 ASP A CA 1
ATOM 1820 C C . ASP A 1 233 ? -35.938 -12.266 -6.797 1 67.88 233 ASP A C 1
ATOM 1822 O O . ASP A 1 233 ? -36.625 -13 -7.523 1 67.88 233 ASP A O 1
ATOM 1826 N N . TYR A 1 234 ? -35.906 -12.305 -5.52 1 70.31 234 TYR A N 1
ATOM 1827 C CA . TYR A 1 234 ? -36.688 -13.344 -4.883 1 70.31 234 TYR A CA 1
ATOM 1828 C C . TYR A 1 234 ? -37.719 -12.75 -3.92 1 70.31 234 TYR A C 1
ATOM 1830 O O . TYR A 1 234 ? -37.406 -12.555 -2.738 1 70.31 234 TYR A O 1
ATOM 1838 N N . PRO A 1 235 ? -38.875 -12.469 -4.461 1 62.97 235 PRO A N 1
ATOM 1839 C CA . PRO A 1 235 ? -39.938 -12.008 -3.557 1 62.97 235 PRO A CA 1
ATOM 1840 C C . PRO A 1 235 ? -40.375 -13.078 -2.553 1 62.97 235 PRO A C 1
ATOM 1842 O O . PRO A 1 235 ? -41.031 -12.773 -1.563 1 62.97 235 PRO A O 1
ATOM 1845 N N . GLU A 1 236 ? -40.062 -14.32 -2.926 1 62 236 GLU A N 1
ATOM 1846 C CA . GLU A 1 236 ? -40.438 -15.461 -2.098 1 62 236 GLU A CA 1
ATOM 1847 C C . GLU A 1 236 ? -39.75 -15.406 -0.734 1 62 236 GLU A C 1
ATOM 1849 O O . GLU A 1 236 ? -38.562 -15.086 -0.64 1 62 236 GLU A O 1
ATOM 1854 N N . ARG A 1 237 ? -40.625 -15.57 0.228 1 63.56 237 ARG A N 1
ATOM 1855 C CA . ARG A 1 237 ? -40.188 -15.398 1.611 1 63.56 237 ARG A CA 1
ATOM 1856 C C . ARG A 1 237 ? -39.656 -16.719 2.189 1 63.56 237 ARG A C 1
ATOM 1858 O O . ARG A 1 237 ? -39.031 -16.719 3.246 1 63.56 237 ARG A O 1
ATOM 1865 N N . HIS A 1 238 ? -39.938 -17.781 1.407 1 73.62 238 HIS A N 1
ATOM 1866 C CA . HIS A 1 238 ? -39.469 -19.047 1.967 1 73.62 238 HIS A CA 1
ATOM 1867 C C . HIS A 1 238 ? -38 -19.297 1.605 1 73.62 238 HIS A C 1
ATOM 1869 O O . HIS A 1 238 ? -37.688 -19.578 0.449 1 73.62 238 HIS A O 1
ATOM 1875 N N . ARG A 1 239 ? -37.219 -19.328 2.506 1 76.75 239 ARG A N 1
ATOM 1876 C CA . ARG A 1 239 ? -35.75 -19.391 2.389 1 76.75 239 ARG A CA 1
ATOM 1877 C C . ARG A 1 239 ? -35.344 -20.656 1.643 1 76.75 239 ARG A C 1
ATOM 1879 O O . ARG A 1 239 ? -34.438 -20.609 0.807 1 76.75 239 ARG A O 1
ATOM 1886 N N . GLU A 1 240 ? -36 -21.781 1.856 1 80.5 240 GLU A N 1
ATOM 1887 C CA . GLU A 1 240 ? -35.594 -23.062 1.26 1 80.5 240 GLU A CA 1
ATOM 1888 C C . GLU A 1 240 ? -35.906 -23.078 -0.236 1 80.5 240 GLU A C 1
ATOM 1890 O O . GLU A 1 240 ? -35.125 -23.641 -1.02 1 80.5 240 GLU A O 1
ATOM 1895 N N . ARG A 1 241 ? -37 -22.531 -0.542 1 80.88 241 ARG A N 1
ATOM 1896 C CA . ARG A 1 241 ? -37.375 -22.5 -1.955 1 80.88 241 ARG A CA 1
ATOM 1897 C C . ARG A 1 241 ? -36.438 -21.578 -2.742 1 80.88 241 ARG A C 1
ATOM 1899 O O . ARG A 1 241 ? -36.062 -21.891 -3.881 1 80.88 241 ARG A O 1
ATOM 1906 N N . VAL A 1 242 ? -36.125 -20.516 -2.086 1 81.94 242 VAL A N 1
ATOM 1907 C CA . VAL A 1 242 ? -35.219 -19.594 -2.721 1 81.94 242 VAL A CA 1
ATOM 1908 C C . VAL A 1 242 ? -33.844 -20.25 -2.918 1 81.94 242 VAL A C 1
ATOM 1910 O O . VAL A 1 242 ? -33.25 -20.141 -3.984 1 81.94 242 VAL A O 1
ATOM 1913 N N . MET A 1 243 ? -33.5 -21.016 -1.946 1 85.81 243 MET A N 1
ATOM 1914 C CA . MET A 1 243 ? -32.219 -21.719 -1.999 1 85.81 243 MET A CA 1
ATOM 1915 C C . MET A 1 243 ? -32.219 -22.734 -3.131 1 85.81 243 MET A C 1
ATOM 1917 O O . MET A 1 243 ? -31.25 -22.812 -3.898 1 85.81 243 MET A O 1
ATOM 1921 N N . ASP A 1 244 ? -33.25 -23.438 -3.223 1 86.31 244 ASP A N 1
ATOM 1922 C CA . ASP A 1 244 ? -33.344 -24.484 -4.234 1 86.31 244 ASP A CA 1
ATOM 1923 C C . ASP A 1 244 ? -33.344 -23.891 -5.641 1 86.31 244 ASP A C 1
ATOM 1925 O O . ASP A 1 244 ? -32.688 -24.422 -6.539 1 86.31 244 ASP A O 1
ATOM 1929 N N . ASP A 1 245 ? -34.094 -22.906 -5.77 1 87.38 245 ASP A N 1
ATOM 1930 C CA . ASP A 1 245 ? -34.156 -22.25 -7.074 1 87.38 245 ASP A CA 1
ATOM 1931 C C . ASP A 1 245 ? -32.781 -21.688 -7.465 1 87.38 245 ASP A C 1
ATOM 1933 O O . ASP A 1 245 ? -32.344 -21.812 -8.617 1 87.38 245 ASP A O 1
ATOM 1937 N N . PHE A 1 246 ? -32.156 -21.125 -6.535 1 88.69 246 PHE A N 1
ATOM 1938 C CA . PHE A 1 246 ? -30.875 -20.5 -6.82 1 88.69 246 PHE A CA 1
ATOM 1939 C C . PHE A 1 246 ? -29.812 -21.547 -7.137 1 88.69 246 PHE A C 1
ATOM 1941 O O . PHE A 1 246 ? -28.938 -21.328 -7.98 1 88.69 246 PHE A O 1
ATOM 1948 N N . LEU A 1 247 ? -29.953 -22.656 -6.48 1 90.94 247 LEU A N 1
ATOM 1949 C CA . LEU A 1 247 ? -29.016 -23.75 -6.773 1 90.94 247 LEU A CA 1
ATOM 1950 C C . LEU A 1 247 ? -29.203 -24.25 -8.195 1 90.94 247 LEU A C 1
ATOM 1952 O O . LEU A 1 247 ? -28.234 -24.594 -8.875 1 90.94 247 LEU A O 1
ATOM 1956 N N . LYS A 1 248 ? -30.422 -24.312 -8.602 1 91.19 248 LYS A N 1
ATOM 1957 C CA . LYS A 1 248 ? -30.703 -24.688 -9.984 1 91.19 248 LYS A CA 1
ATOM 1958 C C . LYS A 1 248 ? -30.156 -23.641 -10.961 1 91.19 248 LYS A C 1
ATOM 1960 O O . LYS A 1 248 ? -29.703 -24 -12.047 1 91.19 248 LYS A O 1
ATOM 1965 N N . ARG A 1 249 ? -30.266 -22.422 -10.531 1 90.19 249 ARG A N 1
ATOM 1966 C CA . ARG A 1 249 ? -29.703 -21.359 -11.336 1 90.19 249 ARG A CA 1
ATOM 1967 C C . ARG A 1 249 ? -28.203 -21.547 -11.523 1 90.19 249 ARG A C 1
ATOM 1969 O O . ARG A 1 249 ? -27.688 -21.391 -12.633 1 90.19 249 ARG A O 1
ATOM 1976 N N . ILE A 1 250 ? -27.484 -21.938 -10.539 1 92.31 250 ILE A N 1
ATOM 1977 C CA . ILE A 1 250 ? -26.047 -22.172 -10.578 1 92.31 250 ILE A CA 1
ATOM 1978 C C . ILE A 1 250 ? -25.734 -23.312 -11.547 1 92.31 250 ILE A C 1
ATOM 1980 O O . ILE A 1 250 ? -24.797 -23.234 -12.328 1 92.31 250 ILE A O 1
ATOM 1984 N N . GLU A 1 251 ? -26.578 -24.312 -11.531 1 92.75 251 GLU A N 1
ATOM 1985 C CA . GLU A 1 251 ? -26.375 -25.469 -12.406 1 92.75 251 GLU A CA 1
ATOM 1986 C C . GLU A 1 251 ? -26.531 -25.078 -13.875 1 92.75 251 GLU A C 1
ATOM 1988 O O . GLU A 1 251 ? -25.844 -25.609 -14.742 1 92.75 251 GLU A O 1
ATOM 1993 N N . CYS A 1 252 ? -27.438 -24.219 -14.055 1 91.94 252 CYS A N 1
ATOM 1994 C CA . CYS A 1 252 ? -27.625 -23.75 -15.422 1 91.94 252 CYS A CA 1
ATOM 1995 C C . CYS A 1 252 ? -26.375 -23.047 -15.938 1 91.94 252 CYS A C 1
ATOM 1997 O O . CYS A 1 252 ? -25.953 -23.281 -17.078 1 91.94 252 CYS A O 1
ATOM 1999 N N . TYR A 1 253 ? -25.703 -22.266 -15.109 1 92.81 253 TYR A N 1
ATOM 2000 C CA . TYR A 1 253 ? -24.516 -21.531 -15.5 1 92.81 253 TYR A CA 1
ATOM 2001 C C . TYR A 1 253 ? -23.312 -22.469 -15.633 1 92.81 253 TYR A C 1
ATOM 2003 O O . TYR A 1 253 ? -22.438 -22.25 -16.469 1 92.81 253 TYR A O 1
ATOM 2011 N N . LYS A 1 254 ? -23.297 -23.5 -14.852 1 93.75 254 LYS A N 1
ATOM 2012 C CA . LYS A 1 254 ? -22.172 -24.438 -14.828 1 93.75 254 LYS A CA 1
ATOM 2013 C C . LYS A 1 254 ? -22 -25.125 -16.172 1 93.75 254 LYS A C 1
ATOM 2015 O O . LYS A 1 254 ? -20.875 -25.469 -16.562 1 93.75 254 LYS A O 1
ATOM 2020 N N . VAL A 1 255 ? -23.062 -25.266 -16.875 1 92.06 255 VAL A N 1
ATOM 2021 C CA . VAL A 1 255 ? -23.062 -25.969 -18.156 1 92.06 255 VAL A CA 1
ATOM 2022 C C . VAL A 1 255 ? -22.203 -25.203 -19.156 1 92.06 255 VAL A C 1
ATOM 2024 O O . VAL A 1 255 ? -21.484 -25.812 -19.953 1 92.06 255 VAL A O 1
ATOM 2027 N N . THR A 1 256 ? -22.172 -23.938 -19.094 1 91.94 256 THR A N 1
ATOM 2028 C CA . THR A 1 256 ? -21.484 -23.141 -20.109 1 91.94 256 THR A CA 1
ATOM 2029 C C . THR A 1 256 ? -20.281 -22.438 -19.516 1 91.94 256 THR A C 1
ATOM 2031 O O . THR A 1 256 ? -19.578 -21.688 -20.219 1 91.94 256 THR A O 1
ATOM 2034 N N . TYR A 1 257 ? -19.969 -22.641 -18.297 1 94.62 257 TYR A N 1
ATOM 2035 C CA . TYR A 1 257 ? -18.922 -21.891 -17.609 1 94.62 257 TYR A CA 1
ATOM 2036 C C . TYR A 1 257 ? -17.547 -22.297 -18.141 1 94.62 257 TYR A C 1
ATOM 2038 O O . TYR A 1 257 ? -17.188 -23.484 -18.125 1 94.62 257 TYR A O 1
ATOM 2046 N N . GLN A 1 258 ? -16.766 -21.375 -18.656 1 95.69 258 GLN A N 1
ATOM 2047 C CA . GLN A 1 258 ? -15.391 -21.547 -19.109 1 95.69 258 GLN A CA 1
ATOM 2048 C C . GLN A 1 258 ? -14.43 -20.688 -18.297 1 95.69 258 GLN A C 1
ATOM 2050 O O . GLN A 1 258 ? -14.219 -19.516 -18.594 1 95.69 258 GLN A O 1
ATOM 2055 N N . PRO A 1 259 ? -13.812 -21.328 -17.266 1 94.75 259 PRO A N 1
ATOM 2056 C CA . PRO A 1 259 ? -12.898 -20.547 -16.422 1 94.75 259 PRO A CA 1
ATOM 2057 C C . PRO A 1 259 ? -11.711 -20 -17.219 1 94.75 259 PRO A C 1
ATOM 2059 O O . PRO A 1 259 ? -11.398 -20.484 -18.297 1 94.75 259 PRO A O 1
ATOM 2062 N N . LEU A 1 260 ? -11.102 -18.969 -16.656 1 95.44 260 LEU A N 1
ATOM 2063 C CA . LEU A 1 260 ? -9.914 -18.406 -17.281 1 95.44 260 LEU A CA 1
ATOM 2064 C C . LEU A 1 260 ? -8.789 -19.438 -17.344 1 95.44 260 LEU A C 1
ATOM 2066 O O . LEU A 1 260 ? -8.57 -20.188 -16.391 1 95.44 260 LEU A O 1
ATOM 2070 N N . ASP A 1 261 ? -8.172 -19.516 -18.484 1 93.31 261 ASP A N 1
ATOM 2071 C CA . ASP A 1 261 ? -7.043 -20.406 -18.719 1 93.31 261 ASP A CA 1
ATOM 2072 C C . ASP A 1 261 ? -5.734 -19.625 -18.828 1 93.31 261 ASP A C 1
ATOM 2074 O O . ASP A 1 261 ? -5.332 -19.219 -19.922 1 93.31 261 ASP A O 1
ATOM 2078 N N . PRO A 1 262 ? -5.016 -19.531 -17.734 1 89.44 262 PRO A N 1
ATOM 2079 C CA . PRO A 1 262 ? -3.811 -18.688 -17.734 1 89.44 262 PRO A CA 1
ATOM 2080 C C . PRO A 1 262 ? -2.691 -19.281 -18.594 1 89.44 262 PRO A C 1
ATOM 2082 O O . PRO A 1 262 ? -1.759 -18.562 -18.969 1 89.44 262 PRO A O 1
ATOM 2085 N N . ASP A 1 263 ? -2.682 -20.516 -18.938 1 87.25 263 ASP A N 1
ATOM 2086 C CA . ASP A 1 263 ? -1.572 -21.203 -19.609 1 87.25 263 ASP A CA 1
ATOM 2087 C C . ASP A 1 263 ? -1.718 -21.125 -21.125 1 87.25 263 ASP A C 1
ATOM 2089 O O . ASP A 1 263 ? -0.721 -21.125 -21.844 1 87.25 263 ASP A O 1
ATOM 2093 N N . GLU A 1 264 ? -2.936 -21.031 -21.562 1 90.25 264 GLU A N 1
ATOM 2094 C CA . GLU A 1 264 ? -3.107 -21.125 -23.016 1 90.25 264 GLU A CA 1
ATOM 2095 C C . GLU A 1 264 ? -3.922 -19.953 -23.547 1 90.25 264 GLU A C 1
ATOM 2097 O O . GLU A 1 264 ? -3.367 -18.891 -23.875 1 90.25 264 GLU A O 1
ATOM 2102 N N . TYR A 1 265 ? -5.246 -20.031 -23.438 1 89.75 265 TYR A N 1
ATOM 2103 C CA . TYR A 1 265 ? -6.141 -19.109 -24.141 1 89.75 265 TYR A CA 1
ATOM 2104 C C . TYR A 1 265 ? -6.059 -17.703 -23.562 1 89.75 265 TYR A C 1
ATOM 2106 O O . TYR A 1 265 ? -6.145 -16.719 -24.297 1 89.75 265 TYR A O 1
ATOM 2114 N N . ASP A 1 266 ? -5.898 -17.625 -22.25 1 93.5 266 ASP A N 1
ATOM 2115 C CA . ASP A 1 266 ? -6.004 -16.328 -21.594 1 93.5 266 ASP A CA 1
ATOM 2116 C C . ASP A 1 266 ? -4.641 -15.859 -21.078 1 93.5 266 ASP A C 1
ATOM 2118 O O . ASP A 1 266 ? -4.566 -15 -20.188 1 93.5 266 ASP A O 1
ATOM 2122 N N . LYS A 1 267 ? -3.531 -16.344 -21.594 1 90.38 267 LYS A N 1
ATOM 2123 C CA . LYS A 1 267 ? -2.182 -16.109 -21.094 1 90.38 267 LYS A CA 1
ATOM 2124 C C . LYS A 1 267 ? -1.797 -14.633 -21.219 1 90.38 267 LYS A C 1
ATOM 2126 O O . LYS A 1 267 ? -0.985 -14.125 -20.438 1 90.38 267 LYS A O 1
ATOM 2131 N N . ASP A 1 268 ? -2.418 -13.938 -22.188 1 91.62 268 ASP A N 1
ATOM 2132 C CA . ASP A 1 268 ? -2 -12.562 -22.453 1 91.62 268 ASP A CA 1
ATOM 2133 C C . ASP A 1 268 ? -2.973 -11.562 -21.828 1 91.62 268 ASP A C 1
ATOM 2135 O O . ASP A 1 268 ? -2.807 -10.352 -21.984 1 91.62 268 ASP A O 1
ATOM 2139 N N . LEU A 1 269 ? -3.91 -12.062 -21.109 1 94.44 269 LEU A N 1
ATOM 2140 C CA . LEU A 1 269 ? -4.891 -11.188 -20.469 1 94.44 269 LEU A CA 1
ATOM 2141 C C . LEU A 1 269 ? -4.414 -10.75 -19.094 1 94.44 269 LEU A C 1
ATOM 2143 O O . LEU A 1 269 ? -3.596 -11.438 -18.469 1 94.44 269 LEU A O 1
ATOM 2147 N N . SER A 1 270 ? -4.828 -9.555 -18.719 1 95.19 270 SER A N 1
ATOM 2148 C CA . SER A 1 270 ? -4.613 -9.078 -17.359 1 95.19 270 SER A CA 1
ATOM 2149 C C . SER A 1 270 ? -5.75 -9.508 -16.438 1 95.19 270 SER A C 1
ATOM 2151 O O . SER A 1 270 ? -6.914 -9.164 -16.672 1 95.19 270 SER A O 1
ATOM 2153 N N . PHE A 1 271 ? -5.422 -10.336 -15.422 1 97 271 PHE A N 1
ATOM 2154 C CA . PHE A 1 271 ? -6.508 -10.773 -14.555 1 97 271 PHE A CA 1
ATOM 2155 C C . PHE A 1 271 ? -5.965 -11.227 -13.203 1 97 271 PHE A C 1
ATOM 2157 O O . PHE A 1 271 ? -4.754 -11.391 -13.031 1 97 271 PHE A O 1
ATOM 2164 N N . ILE A 1 272 ? -6.848 -11.297 -12.273 1 96 272 ILE A N 1
ATOM 2165 C CA . ILE A 1 272 ? -6.609 -11.938 -10.984 1 96 272 ILE A CA 1
ATOM 2166 C C . ILE A 1 272 ? -7.684 -12.992 -10.727 1 96 272 ILE A C 1
ATOM 2168 O O . ILE A 1 272 ? -8.867 -12.758 -10.969 1 96 272 ILE A O 1
ATOM 2172 N N . LYS A 1 273 ? -7.262 -14.18 -10.391 1 95.44 273 LYS A N 1
ATOM 2173 C CA . LYS A 1 273 ? -8.148 -15.25 -9.945 1 95.44 273 LYS A CA 1
ATOM 2174 C C . LYS A 1 273 ? -8.141 -15.383 -8.422 1 95.44 273 LYS A C 1
ATOM 2176 O O . LYS A 1 273 ? -7.086 -15.57 -7.82 1 95.44 273 LYS A O 1
ATOM 2181 N N . VAL A 1 274 ? -9.305 -15.133 -7.863 1 93.19 274 VAL A N 1
ATOM 2182 C CA . VAL A 1 274 ? -9.469 -15.273 -6.422 1 93.19 274 VAL A CA 1
ATOM 2183 C C . VAL A 1 274 ? -10.078 -16.641 -6.102 1 93.19 274 VAL A C 1
ATOM 2185 O O . VAL A 1 274 ? -11.242 -16.891 -6.422 1 93.19 274 VAL A O 1
ATOM 2188 N N . GLU A 1 275 ? -9.305 -17.469 -5.402 1 90.75 275 GLU A N 1
ATOM 2189 C CA . GLU A 1 275 ? -9.766 -18.844 -5.16 1 90.75 275 GLU A CA 1
ATOM 2190 C C . GLU A 1 275 ? -10.117 -19.047 -3.691 1 90.75 275 GLU A C 1
ATOM 2192 O O . GLU A 1 275 ? -9.336 -18.703 -2.803 1 90.75 275 GLU A O 1
ATOM 2197 N N . ASN A 1 276 ? -11.273 -19.641 -3.471 1 86.31 276 ASN A N 1
ATOM 2198 C CA . ASN A 1 276 ? -11.758 -20.094 -2.174 1 86.31 276 ASN A CA 1
ATOM 2199 C C . ASN A 1 276 ? -11.625 -19.016 -1.109 1 86.31 276 ASN A C 1
ATOM 2201 O O . ASN A 1 276 ? -11.016 -19.234 -0.061 1 86.31 276 ASN A O 1
ATOM 2205 N N . VAL A 1 277 ? -12.188 -17.891 -1.439 1 79.38 277 VAL A N 1
ATOM 2206 C CA . VAL A 1 277 ? -12.367 -16.766 -0.531 1 79.38 277 VAL A CA 1
ATOM 2207 C C . VAL A 1 277 ? -11.008 -16.25 -0.082 1 79.38 277 VAL A C 1
ATOM 2209 O O . VAL A 1 277 ? -10.773 -16.062 1.114 1 79.38 277 VAL A O 1
ATOM 2212 N N . GLY A 1 278 ? -10.047 -16.312 -0.923 1 77.81 278 GLY A N 1
ATOM 2213 C CA . GLY A 1 278 ? -8.797 -15.633 -0.659 1 77.81 278 GLY A CA 1
ATOM 2214 C C . GLY A 1 278 ? -7.707 -16.562 -0.138 1 77.81 278 GLY A C 1
ATOM 2215 O O . GLY A 1 278 ? -6.684 -16.094 0.367 1 77.81 278 GLY A O 1
ATOM 2216 N N . ARG A 1 279 ? -7.934 -17.797 -0.258 1 82.25 279 ARG A N 1
ATOM 2217 C CA . ARG A 1 279 ? -6.871 -18.734 0.117 1 82.25 279 ARG A CA 1
ATOM 2218 C C . ARG A 1 279 ? -5.707 -18.656 -0.862 1 82.25 279 ARG A C 1
ATOM 2220 O O . ARG A 1 279 ? -4.547 -18.781 -0.465 1 82.25 279 ARG A O 1
ATOM 2227 N N . ARG A 1 280 ? -6.086 -18.531 -2.102 1 90.88 280 ARG A N 1
ATOM 2228 C CA . ARG A 1 280 ? -5.078 -18.469 -3.154 1 90.88 280 ARG A CA 1
ATOM 2229 C C . ARG A 1 280 ? -5.449 -17.438 -4.207 1 90.88 280 ARG A C 1
ATOM 2231 O O . ARG A 1 280 ? -6.629 -17.25 -4.523 1 90.88 280 ARG A O 1
ATOM 2238 N N . PHE A 1 281 ? -4.387 -16.797 -4.703 1 93.06 281 PHE A N 1
ATOM 2239 C CA . PHE A 1 281 ? -4.562 -15.812 -5.758 1 93.06 281 PHE A CA 1
ATOM 2240 C C . PHE A 1 281 ? -3.629 -16.094 -6.93 1 93.06 281 PHE A C 1
ATOM 2242 O O . PHE A 1 281 ? -2.471 -16.469 -6.73 1 93.06 281 PHE A O 1
ATOM 2249 N N . LEU A 1 282 ? -4.188 -16.094 -8.078 1 94.12 282 LEU A N 1
ATOM 2250 C CA . LEU A 1 282 ? -3.383 -16.125 -9.297 1 94.12 282 LEU A CA 1
ATOM 2251 C C . LEU A 1 282 ? -3.492 -14.812 -10.055 1 94.12 282 LEU A C 1
ATOM 2253 O O . LEU A 1 282 ? -4.594 -14.375 -10.398 1 94.12 282 LEU A O 1
ATOM 2257 N N . VAL A 1 283 ? -2.377 -14.164 -10.18 1 94.19 283 VAL A N 1
ATOM 2258 C CA . VAL A 1 283 ? -2.336 -12.867 -10.852 1 94.19 283 VAL A CA 1
ATOM 2259 C C . VAL A 1 283 ? -1.55 -12.992 -12.156 1 94.19 283 VAL A C 1
ATOM 2261 O O . VAL A 1 283 ? -0.468 -13.586 -12.188 1 94.19 283 VAL A O 1
ATOM 2264 N N . ASN A 1 284 ? -2.209 -12.469 -13.219 1 93.31 284 ASN A N 1
ATOM 2265 C CA . ASN A 1 284 ? -1.58 -12.586 -14.531 1 93.31 284 ASN A CA 1
ATOM 2266 C C . ASN A 1 284 ? -1.439 -11.219 -15.203 1 93.31 284 ASN A C 1
ATOM 2268 O O . ASN A 1 284 ? -2.406 -10.461 -15.281 1 93.31 284 ASN A O 1
ATOM 2272 N N . ARG A 1 285 ? -0.277 -10.82 -15.664 1 89.81 285 ARG A N 1
ATOM 2273 C CA . ARG A 1 285 ? 0.086 -9.68 -16.5 1 89.81 285 ARG A CA 1
ATOM 2274 C C . ARG A 1 285 ? -0.535 -8.391 -15.961 1 89.81 285 ARG A C 1
ATOM 2276 O O . ARG A 1 285 ? -1.364 -7.77 -16.625 1 89.81 285 ARG A O 1
ATOM 2283 N N . VAL A 1 286 ? -0.114 -7.918 -14.867 1 87.06 286 VAL A N 1
ATOM 2284 C CA . VAL A 1 286 ? -0.547 -6.637 -14.305 1 87.06 286 VAL A CA 1
ATOM 2285 C C . VAL A 1 286 ? 0.106 -5.492 -15.078 1 87.06 286 VAL A C 1
ATOM 2287 O O . VAL A 1 286 ? 1.333 -5.43 -15.188 1 87.06 286 VAL A O 1
ATOM 2290 N N . GLN A 1 287 ? -0.633 -4.527 -15.57 1 78.19 287 GLN A N 1
ATOM 2291 C CA . GLN A 1 287 ? -0.141 -3.57 -16.562 1 78.19 287 GLN A CA 1
ATOM 2292 C C . GLN A 1 287 ? 0.265 -2.258 -15.898 1 78.19 287 GLN A C 1
ATOM 2294 O O . GLN A 1 287 ? 1.15 -1.555 -16.391 1 78.19 287 GLN A O 1
ATOM 2299 N N . ASP A 1 288 ? -0.515 -1.89 -14.875 1 79.56 288 ASP A N 1
ATOM 2300 C CA . ASP A 1 288 ? -0.243 -0.547 -14.367 1 79.56 288 ASP A CA 1
ATOM 2301 C C . ASP A 1 288 ? -0.542 -0.451 -12.875 1 79.56 288 ASP A C 1
ATOM 2303 O O . ASP A 1 288 ? -0.895 -1.447 -12.242 1 79.56 288 ASP A O 1
ATOM 2307 N N . TYR A 1 289 ? -0.352 0.733 -12.422 1 76.19 289 TYR A N 1
ATOM 2308 C CA . TYR A 1 289 ? -0.481 1.025 -11 1 76.19 289 TYR A CA 1
ATOM 2309 C C . TYR A 1 289 ? -1.885 0.703 -10.5 1 76.19 289 TYR A C 1
ATOM 2311 O O . TYR A 1 289 ? -2.049 0.119 -9.43 1 76.19 289 TYR A O 1
ATOM 2319 N N . ILE A 1 290 ? -2.842 1.098 -11.266 1 84 290 ILE A N 1
ATOM 2320 C CA . ILE A 1 290 ? -4.227 0.918 -10.852 1 84 290 ILE A CA 1
ATOM 2321 C C . ILE A 1 290 ? -4.535 -0.571 -10.719 1 84 290 ILE A C 1
ATOM 2323 O O . ILE A 1 290 ? -5.137 -1 -9.727 1 84 290 ILE A O 1
ATOM 2327 N N . GLN A 1 291 ? -4.109 -1.346 -11.656 1 89.19 291 GLN A N 1
ATOM 2328 C CA . GLN A 1 291 ? -4.34 -2.785 -11.594 1 89.19 291 GLN A CA 1
ATOM 2329 C C . GLN A 1 291 ? -3.6 -3.406 -10.406 1 89.19 291 GLN A C 1
ATOM 2331 O O . GLN A 1 291 ? -4.117 -4.316 -9.758 1 89.19 291 GLN A O 1
ATOM 2336 N N . SER A 1 292 ? -2.461 -2.912 -10.188 1 86.81 292 SER A N 1
ATOM 2337 C CA . SER A 1 292 ? -1.701 -3.406 -9.047 1 86.81 292 SER A CA 1
ATOM 2338 C C . SER A 1 292 ? -2.414 -3.1 -7.73 1 86.81 292 SER A C 1
ATOM 2340 O O . SER A 1 292 ? -2.408 -3.918 -6.809 1 86.81 292 SER A O 1
ATOM 2342 N N . ARG A 1 293 ? -2.961 -1.959 -7.633 1 86.75 293 ARG A N 1
ATOM 2343 C CA . ARG A 1 293 ? -3.705 -1.578 -6.438 1 86.75 293 ARG A CA 1
ATOM 2344 C C . ARG A 1 293 ? -4.949 -2.445 -6.266 1 86.75 293 ARG A C 1
ATOM 2346 O O . ARG A 1 293 ? -5.312 -2.801 -5.145 1 86.75 293 ARG A O 1
ATOM 2353 N N . ILE A 1 294 ? -5.586 -2.74 -7.387 1 92.19 294 ILE A N 1
ATOM 2354 C CA . ILE A 1 294 ? -6.754 -3.611 -7.359 1 92.19 294 ILE A CA 1
ATOM 2355 C C . ILE A 1 294 ? -6.367 -4.984 -6.816 1 92.19 294 ILE A C 1
ATOM 2357 O O . ILE A 1 294 ? -7.035 -5.52 -5.93 1 92.19 294 ILE A O 1
ATOM 2361 N N . VAL A 1 295 ? -5.289 -5.48 -7.305 1 92.19 295 VAL A N 1
ATOM 2362 C CA . VAL A 1 295 ? -4.801 -6.785 -6.875 1 92.19 295 VAL A CA 1
ATOM 2363 C C . VAL A 1 295 ? -4.457 -6.746 -5.387 1 92.19 295 VAL A C 1
ATOM 2365 O O . VAL A 1 295 ? -4.875 -7.625 -4.625 1 92.19 295 VAL A O 1
ATOM 2368 N N . TYR A 1 296 ? -3.795 -5.715 -4.992 1 88.19 296 TYR A N 1
ATOM 2369 C CA . TYR A 1 296 ? -3.404 -5.555 -3.596 1 88.19 296 TYR A CA 1
ATOM 2370 C C . TYR A 1 296 ? -4.625 -5.551 -2.686 1 88.19 296 TYR A C 1
ATOM 2372 O O . TYR A 1 296 ? -4.652 -6.246 -1.668 1 88.19 296 TYR A O 1
ATOM 2380 N N . TYR A 1 297 ? -5.625 -4.789 -3.018 1 90.88 297 TYR A N 1
ATOM 2381 C CA . TYR A 1 297 ? -6.824 -4.688 -2.193 1 90.88 297 TYR A CA 1
ATOM 2382 C C . TYR A 1 297 ? -7.555 -6.027 -2.127 1 90.88 297 TYR A C 1
ATOM 2384 O O . TYR A 1 297 ? -7.953 -6.469 -1.049 1 90.88 297 TYR A O 1
ATOM 2392 N N . LEU A 1 298 ? -7.742 -6.668 -3.293 1 91.38 298 LEU A N 1
ATOM 2393 C CA . LEU A 1 298 ? -8.484 -7.926 -3.359 1 91.38 298 LEU A CA 1
ATOM 2394 C C . LEU A 1 298 ? -7.789 -9.008 -2.541 1 91.38 298 LEU A C 1
ATOM 2396 O O . LEU A 1 298 ? -8.453 -9.875 -1.964 1 91.38 298 LEU A O 1
ATOM 2400 N N . MET A 1 299 ? -6.523 -8.953 -2.434 1 88.88 299 MET A N 1
ATOM 2401 C CA . MET A 1 299 ? -5.766 -9.945 -1.682 1 88.88 299 MET A CA 1
ATOM 2402 C C . MET A 1 299 ? -5.934 -9.734 -0.181 1 88.88 299 MET A C 1
ATOM 2404 O O . MET A 1 299 ? -5.582 -10.609 0.614 1 88.88 299 MET A O 1
ATOM 2408 N N . ASN A 1 300 ? -6.5 -8.594 0.167 1 83.06 300 ASN A N 1
ATOM 2409 C CA . ASN A 1 300 ? -6.578 -8.281 1.591 1 83.06 300 ASN A CA 1
ATOM 2410 C C . ASN A 1 300 ? -8.023 -8.297 2.09 1 83.06 300 ASN A C 1
ATOM 2412 O O . ASN A 1 300 ? -8.266 -8.188 3.291 1 83.06 300 ASN A O 1
ATOM 2416 N N . ILE A 1 301 ? -8.938 -8.422 1.215 1 81.81 301 ILE A N 1
ATOM 2417 C CA . ILE A 1 301 ? -10.32 -8.336 1.673 1 81.81 301 ILE A CA 1
ATOM 2418 C C . ILE A 1 301 ? -10.805 -9.727 2.094 1 81.81 301 ILE A C 1
ATOM 2420 O O . ILE A 1 301 ? -10.398 -10.734 1.514 1 81.81 301 ILE A O 1
ATOM 2424 N N . GLN A 1 302 ? -11.5 -9.711 3.17 1 72.56 302 GLN A N 1
ATOM 2425 C CA . GLN A 1 302 ? -12.141 -10.938 3.639 1 72.56 302 GLN A CA 1
ATOM 2426 C C . GLN A 1 302 ? -13.641 -10.93 3.34 1 72.56 302 GLN A C 1
ATOM 2428 O O . GLN A 1 302 ? -14.312 -9.914 3.541 1 72.56 302 GLN A O 1
ATOM 2433 N N . VAL A 1 303 ? -14.078 -12 2.748 1 62.75 303 VAL A N 1
ATOM 2434 C CA . VAL A 1 303 ? -15.469 -12.062 2.312 1 62.75 303 VAL A CA 1
ATOM 2435 C C . VAL A 1 303 ? -16.344 -12.586 3.449 1 62.75 303 VAL A C 1
ATOM 2437 O O . VAL A 1 303 ? -17.578 -12.477 3.395 1 62.75 303 VAL A O 1
ATOM 2440 N N . HIS A 1 304 ? -15.672 -12.906 4.582 1 66.44 304 HIS A N 1
ATOM 2441 C CA . HIS A 1 304 ? -16.516 -13.453 5.645 1 66.44 304 HIS A CA 1
ATOM 2442 C C . HIS A 1 304 ? -17.078 -12.344 6.523 1 66.44 304 HIS A C 1
ATOM 2444 O O . HIS A 1 304 ? -16.484 -11.273 6.645 1 66.44 304 HIS A O 1
ATOM 2450 N N . SER A 1 305 ? -18.266 -12.664 6.969 1 69.62 305 SER A N 1
ATOM 2451 C CA . SER A 1 305 ? -18.953 -11.719 7.844 1 69.62 305 SER A CA 1
ATOM 2452 C C . SER A 1 305 ? -18.188 -11.516 9.148 1 69.62 305 SER A C 1
ATOM 2454 O O . SER A 1 305 ? -17.797 -12.484 9.805 1 69.62 305 SER A O 1
ATOM 2456 N N . HIS A 1 306 ? -17.672 -10.398 9.281 1 79.56 306 HIS A N 1
ATOM 2457 C CA . HIS A 1 306 ? -17 -10.023 10.523 1 79.56 306 HIS A CA 1
ATOM 2458 C C . HIS A 1 306 ? -17.484 -8.68 11.031 1 79.56 306 HIS A C 1
ATOM 2460 O O . HIS A 1 306 ? -18.203 -7.969 10.336 1 79.56 306 HIS A O 1
ATOM 2466 N N . SER A 1 307 ? -17.234 -8.516 12.359 1 88.56 307 SER A N 1
ATOM 2467 C CA . SER A 1 307 ? -17.625 -7.25 12.961 1 88.56 307 SER A CA 1
ATOM 2468 C C . SER A 1 307 ? -16.406 -6.449 13.406 1 88.56 307 SER A C 1
ATOM 2470 O O . SER A 1 307 ? -15.406 -7.02 13.859 1 88.56 307 SER A O 1
ATOM 2472 N N . LEU A 1 308 ? -16.516 -5.234 13.234 1 93 308 LEU A N 1
ATOM 2473 C CA . LEU A 1 308 ? -15.531 -4.281 13.719 1 93 308 LEU A CA 1
ATOM 2474 C C . LEU A 1 308 ? -16.125 -3.381 14.797 1 93 308 LEU A C 1
ATOM 2476 O O . LEU A 1 308 ? -17.297 -2.996 14.719 1 93 308 LEU A O 1
ATOM 2480 N N . TYR A 1 309 ? -15.352 -3.15 15.797 1 96.38 309 TYR A N 1
ATOM 2481 C CA . TYR A 1 309 ? -15.797 -2.277 16.875 1 96.38 309 TYR A CA 1
ATOM 2482 C C . TYR A 1 309 ? -14.953 -1.01 16.938 1 96.38 309 TYR A C 1
ATOM 2484 O O . TYR A 1 309 ? -13.719 -1.07 16.859 1 96.38 309 TYR A O 1
ATOM 2492 N N . LEU A 1 310 ? -15.664 0.096 17 1 97.38 310 LEU A N 1
ATOM 2493 C CA . LEU A 1 310 ? -15.008 1.394 17.094 1 97.38 310 LEU A CA 1
ATOM 2494 C C . LEU A 1 310 ? -15.5 2.16 18.312 1 97.38 310 LEU A C 1
ATOM 2496 O O . LEU A 1 310 ? -16.703 2.17 18.609 1 97.38 310 LEU A O 1
ATOM 2500 N N . CYS A 1 311 ? -14.57 2.734 19.016 1 98.06 311 CYS A N 1
ATOM 2501 C CA . CYS A 1 311 ? -14.938 3.682 20.062 1 98.06 311 CYS A CA 1
ATOM 2502 C C . CYS A 1 311 ? -13.836 4.715 20.281 1 98.06 311 CYS A C 1
ATOM 2504 O O . CYS A 1 311 ? -12.68 4.48 19.922 1 98.06 311 CYS A O 1
ATOM 2506 N N . ARG A 1 312 ? -14.219 5.84 20.734 1 98.19 312 ARG A N 1
ATOM 2507 C CA . ARG A 1 312 ? -13.234 6.824 21.188 1 98.19 312 ARG A CA 1
ATOM 2508 C C . ARG A 1 312 ? -12.656 6.449 22.547 1 98.19 312 ARG A C 1
ATOM 2510 O O . ARG A 1 312 ? -13.195 5.59 23.234 1 98.19 312 ARG A O 1
ATOM 2517 N N . HIS A 1 313 ? -11.547 7.047 22.828 1 98.31 313 HIS A N 1
ATOM 2518 C CA . HIS A 1 313 ? -11.031 6.938 24.188 1 98.31 313 HIS A CA 1
ATOM 2519 C C . HIS A 1 313 ? -12.047 7.43 25.219 1 98.31 313 HIS A C 1
ATOM 2521 O O . HIS A 1 313 ? -13 8.133 24.859 1 98.31 313 HIS A O 1
ATOM 2527 N N . GLY A 1 314 ? -11.836 7.059 26.5 1 98.25 314 GLY A N 1
ATOM 2528 C CA . GLY A 1 314 ? -12.633 7.672 27.547 1 98.25 314 GLY A CA 1
ATOM 2529 C C . GLY A 1 314 ? -12.461 9.18 27.625 1 98.25 314 GLY A C 1
ATOM 2530 O O . GLY A 1 314 ? -11.43 9.711 27.219 1 98.25 314 GLY A O 1
ATOM 2531 N N . GLU A 1 315 ? -13.461 9.797 28.188 1 97.81 315 GLU A N 1
ATOM 2532 C CA . GLU A 1 315 ? -13.383 11.242 28.375 1 97.81 315 GLU A CA 1
ATOM 2533 C C . GLU A 1 315 ? -12.07 11.641 29.031 1 97.81 315 GLU A C 1
ATOM 2535 O O . GLU A 1 315 ? -11.656 11.039 30.016 1 97.81 315 GLU A O 1
ATOM 2540 N N . SER A 1 316 ? -11.414 12.531 28.406 1 97.31 316 SER A N 1
ATOM 2541 C CA . SER A 1 316 ? -10.148 13.023 28.953 1 97.31 316 SER A CA 1
ATOM 2542 C C . SER A 1 316 ? -10.344 14.336 29.703 1 97.31 316 SER A C 1
ATOM 2544 O O . SER A 1 316 ? -11.398 14.961 29.609 1 97.31 316 SER A O 1
ATOM 2546 N N . ASN A 1 317 ? -9.336 14.766 30.453 1 96.56 317 ASN A N 1
ATOM 2547 C CA . ASN A 1 317 ? -9.375 16.062 31.125 1 96.56 317 ASN A CA 1
ATOM 2548 C C . ASN A 1 317 ? -9.5 17.203 30.125 1 96.56 317 ASN A C 1
ATOM 2550 O O . ASN A 1 317 ? -10.219 18.172 30.359 1 96.56 317 ASN A O 1
ATOM 2554 N N . HIS A 1 318 ? -8.828 17.078 29.047 1 95.69 318 HIS A N 1
ATOM 2555 C CA . HIS A 1 318 ? -8.914 18.109 28.016 1 95.69 318 HIS A CA 1
ATOM 2556 C C . HIS A 1 318 ? -10.312 18.188 27.422 1 95.69 318 HIS A C 1
ATOM 2558 O O . HIS A 1 318 ? -10.781 19.266 27.062 1 95.69 318 HIS A O 1
ATOM 2564 N N . ASN A 1 319 ? -10.953 17.047 27.328 1 95.75 319 ASN A N 1
ATOM 2565 C CA . ASN A 1 319 ? -12.336 17.062 26.875 1 95.75 319 ASN A CA 1
ATOM 2566 C C . ASN A 1 319 ? -13.211 17.906 27.797 1 95.75 319 ASN A C 1
ATOM 2568 O O . ASN A 1 319 ? -14.016 18.719 27.328 1 95.75 319 ASN A O 1
ATOM 2572 N N . THR A 1 320 ? -13.055 17.656 29.078 1 95.88 320 THR A N 1
ATOM 2573 C CA . THR A 1 320 ? -13.859 18.359 30.078 1 95.88 320 THR A CA 1
ATOM 2574 C C . THR A 1 320 ? -13.562 19.859 30.047 1 95.88 320 THR A C 1
ATOM 2576 O O . THR A 1 320 ? -14.445 20.672 30.312 1 95.88 320 THR A O 1
ATOM 2579 N N . GLU A 1 321 ? -12.414 20.219 29.672 1 94.25 321 GLU A N 1
ATOM 2580 C CA . GLU A 1 321 ? -12 21.609 29.625 1 94.25 321 GLU A CA 1
ATOM 2581 C C . GLU A 1 321 ? -12.305 22.234 28.266 1 94.25 321 GLU A C 1
ATOM 2583 O O . GLU A 1 321 ? -12.102 23.438 28.062 1 94.25 321 GLU A O 1
ATOM 2588 N N . GLY A 1 322 ? -12.719 21.406 27.312 1 93.75 322 GLY A N 1
ATOM 2589 C CA . GLY A 1 322 ? -13.047 21.891 25.984 1 93.75 322 GLY A CA 1
ATOM 2590 C C . GLY A 1 322 ? -11.812 22.156 25.125 1 93.75 322 GLY A C 1
ATOM 2591 O O . GLY A 1 322 ? -11.859 22.969 24.203 1 93.75 322 GLY A O 1
ATOM 2592 N N . ARG A 1 323 ? -10.734 21.516 25.453 1 94 323 ARG A N 1
ATOM 2593 C CA . ARG A 1 323 ? -9.484 21.703 24.734 1 94 323 ARG A CA 1
ATOM 2594 C C . ARG A 1 323 ? -9.32 20.656 23.641 1 94 323 ARG A C 1
ATOM 2596 O O . ARG A 1 323 ? -9.68 19.484 23.828 1 94 323 ARG A O 1
ATOM 2603 N N . ILE A 1 324 ? -8.758 21.109 22.562 1 91.56 324 ILE A N 1
ATOM 2604 C CA . ILE A 1 324 ? -8.594 20.172 21.469 1 91.56 324 ILE A CA 1
ATOM 2605 C C . ILE A 1 324 ? -7.176 19.609 21.469 1 91.56 324 ILE A C 1
ATOM 2607 O O . ILE A 1 324 ? -6.25 20.25 21.984 1 91.56 324 ILE A O 1
ATOM 2611 N N . GLY A 1 325 ? -7.051 18.422 20.953 1 91.75 325 GLY A N 1
ATOM 2612 C CA . GLY A 1 325 ? -5.75 17.781 20.844 1 91.75 325 GLY A CA 1
ATOM 2613 C C . GLY A 1 325 ? -5.133 17.484 22.203 1 91.75 325 GLY A C 1
ATOM 2614 O O . GLY A 1 325 ? -5.82 17.016 23.109 1 91.75 325 GLY A O 1
ATOM 2615 N N . GLY A 1 326 ? -3.805 17.531 22.266 1 89.31 326 GLY A N 1
ATOM 2616 C CA . GLY A 1 326 ? -3.08 17.281 23.5 1 89.31 326 GLY A CA 1
ATOM 2617 C C . GLY A 1 326 ? -3.023 15.805 23.859 1 89.31 326 GLY A C 1
ATOM 2618 O O . GLY A 1 326 ? -3.436 14.953 23.078 1 89.31 326 GLY A O 1
ATOM 2619 N N . ASP A 1 327 ? -2.477 15.516 25.047 1 92.75 327 ASP A N 1
ATOM 2620 C CA . ASP A 1 327 ? -2.303 14.148 25.547 1 92.75 327 ASP A CA 1
ATOM 2621 C C . ASP A 1 327 ? -2.627 14.055 27.031 1 92.75 327 ASP A C 1
ATOM 2623 O O . ASP A 1 327 ? -1.815 13.562 27.812 1 92.75 327 ASP A O 1
ATOM 2627 N N . SER A 1 328 ? -3.773 14.531 27.328 1 93.25 328 SER A N 1
ATOM 2628 C CA . SER A 1 328 ? -4.184 14.547 28.719 1 93.25 328 SER A CA 1
ATOM 2629 C C . SER A 1 328 ? -4.652 13.164 29.172 1 93.25 328 SER A C 1
ATOM 2631 O O . SER A 1 328 ? -4.988 12.32 28.344 1 93.25 328 SER A O 1
ATOM 2633 N N . GLU A 1 329 ? -4.707 13.039 30.438 1 95 329 GLU A N 1
ATOM 2634 C CA . GLU A 1 329 ? -5.191 11.805 31.031 1 95 329 GLU A CA 1
ATOM 2635 C C . GLU A 1 329 ? -6.719 11.742 31.016 1 95 329 GLU A C 1
ATOM 2637 O O . GLU A 1 329 ? -7.379 12.742 30.734 1 95 329 GLU A O 1
ATOM 2642 N N . LEU A 1 330 ? -7.152 10.57 31.359 1 97.75 330 LEU A N 1
ATOM 2643 C CA . LEU A 1 330 ? -8.594 10.383 31.422 1 97.75 330 LEU A CA 1
ATOM 2644 C C . LEU A 1 330 ? -9.188 11.125 32.625 1 97.75 330 LEU A C 1
ATOM 2646 O O . LEU A 1 330 ? -8.562 11.195 33.688 1 97.75 330 LEU A O 1
ATOM 2650 N N . SER A 1 331 ? -10.336 11.648 32.469 1 97.38 331 SER A N 1
ATOM 2651 C CA . SER A 1 331 ? -11.133 12.148 33.594 1 97.38 331 SER A CA 1
ATOM 2652 C C . SER A 1 331 ? -11.742 11.008 34.406 1 97.38 331 SER A C 1
ATOM 2654 O O . SER A 1 331 ? -11.68 9.852 34 1 97.38 331 SER A O 1
ATOM 2656 N N . PRO A 1 332 ? -12.25 11.32 35.562 1 96.25 332 PRO A N 1
ATOM 2657 C CA . PRO A 1 332 ? -12.938 10.266 36.312 1 96.25 332 PRO A CA 1
ATOM 2658 C C . PRO A 1 332 ? -14.047 9.594 35.5 1 96.25 332 PRO A C 1
ATOM 2660 O O . PRO A 1 332 ? -14.219 8.375 35.594 1 96.25 332 PRO A O 1
ATOM 2663 N N . GLY A 1 333 ? -14.727 10.359 34.812 1 96.81 333 GLY A N 1
ATOM 2664 C CA . GLY A 1 333 ? -15.727 9.789 33.938 1 96.81 333 GLY A CA 1
ATOM 2665 C C . GLY A 1 333 ? -15.141 8.875 32.875 1 96.81 333 GLY A C 1
ATOM 2666 O O . GLY A 1 333 ? -15.719 7.84 32.531 1 96.81 333 GLY A O 1
ATOM 2667 N N . GLY A 1 334 ? -14.016 9.297 32.312 1 97.88 334 GLY A N 1
ATOM 2668 C CA . GLY A 1 334 ? -13.32 8.477 31.344 1 97.88 334 GLY A CA 1
ATOM 2669 C C . GLY A 1 334 ? -12.875 7.141 31.891 1 97.88 334 GLY A C 1
ATOM 2670 O O . GLY A 1 334 ? -12.93 6.121 31.203 1 97.88 334 GLY A O 1
ATOM 2671 N N . LYS A 1 335 ? -12.43 7.148 33.094 1 97.19 335 LYS A N 1
ATOM 2672 C CA . LYS A 1 335 ? -12.023 5.91 33.75 1 97.19 335 LYS A CA 1
ATOM 2673 C C . LYS A 1 335 ? -13.227 4.992 33.969 1 97.19 335 LYS A C 1
ATOM 2675 O O . LYS A 1 335 ? -13.109 3.77 33.844 1 97.19 335 LYS A O 1
ATOM 2680 N N . GLN A 1 336 ? -14.289 5.605 34.344 1 97.69 336 GLN A N 1
ATOM 2681 C CA . GLN A 1 336 ? -15.516 4.832 34.5 1 97.69 336 GLN A CA 1
ATOM 2682 C C . GLN A 1 336 ? -15.914 4.172 33.156 1 97.69 336 GLN A C 1
ATOM 2684 O O . GLN A 1 336 ? -16.375 3.033 33.156 1 97.69 336 GLN A O 1
ATOM 2689 N N . PHE A 1 337 ? -15.781 4.906 32.156 1 97.88 337 PHE A N 1
ATOM 2690 C CA . PHE A 1 337 ? -16.078 4.355 30.828 1 97.88 337 PHE A CA 1
ATOM 2691 C C . PHE A 1 337 ? -15.18 3.17 30.516 1 97.88 337 PHE A C 1
ATOM 2693 O O . PHE A 1 337 ? -15.641 2.148 30 1 97.88 337 PHE A O 1
ATOM 2700 N N . ALA A 1 338 ? -13.906 3.326 30.75 1 97.5 338 ALA A N 1
ATOM 2701 C CA . ALA A 1 338 ? -12.961 2.24 30.5 1 97.5 338 ALA A CA 1
ATOM 2702 C C . ALA A 1 338 ? -13.383 0.969 31.234 1 97.5 338 ALA A C 1
ATOM 2704 O O . ALA A 1 338 ? -13.289 -0.131 30.688 1 97.5 338 ALA A O 1
ATOM 2705 N N . HIS A 1 339 ? -13.852 1.164 32.406 1 96.44 339 HIS A N 1
ATOM 2706 C CA . HIS A 1 339 ? -14.344 0.032 33.188 1 96.44 339 HIS A CA 1
ATOM 2707 C C . HIS A 1 339 ? -15.609 -0.55 32.562 1 96.44 339 HIS A C 1
ATOM 2709 O O . HIS A 1 339 ? -15.773 -1.771 32.5 1 96.44 339 HIS A O 1
ATOM 2715 N N . ALA A 1 340 ? -16.469 0.35 32.188 1 97.38 340 ALA A N 1
ATOM 2716 C CA . ALA A 1 340 ? -17.703 -0.079 31.547 1 97.38 340 ALA A CA 1
ATOM 2717 C C . ALA A 1 340 ? -17.422 -0.819 30.234 1 97.38 340 ALA A C 1
ATOM 2719 O O . ALA A 1 340 ? -18.141 -1.752 29.875 1 97.38 340 ALA A O 1
ATOM 2720 N N . LEU A 1 341 ? -16.469 -0.384 29.531 1 97.25 341 LEU A N 1
ATOM 2721 C CA . LEU A 1 341 ? -16.062 -1.01 28.281 1 97.25 341 LEU A CA 1
ATOM 2722 C C . LEU A 1 341 ? -15.633 -2.455 28.5 1 97.25 341 LEU A C 1
ATOM 2724 O O . LEU A 1 341 ? -15.93 -3.33 27.688 1 97.25 341 LEU A O 1
ATOM 2728 N N . ARG A 1 342 ? -14.914 -2.67 29.562 1 94.88 342 ARG A N 1
ATOM 2729 C CA . ARG A 1 342 ? -14.547 -4.035 29.922 1 94.88 342 ARG A CA 1
ATOM 2730 C C . ARG A 1 342 ? -15.781 -4.906 30.109 1 94.88 342 ARG A C 1
ATOM 2732 O O . ARG A 1 342 ? -15.828 -6.043 29.625 1 94.88 342 ARG A O 1
ATOM 2739 N N . GLY A 1 343 ? -16.719 -4.371 30.844 1 93.44 343 GLY A N 1
ATOM 2740 C CA . GLY A 1 343 ? -17.969 -5.074 31.031 1 93.44 343 GLY A CA 1
ATOM 2741 C C . GLY A 1 343 ? -18.672 -5.391 29.719 1 93.44 343 GLY A C 1
ATOM 2742 O O . GLY A 1 343 ? -19.234 -6.48 29.547 1 93.44 343 GLY A O 1
ATOM 2743 N N . PHE A 1 344 ? -18.672 -4.457 28.875 1 94.81 344 PHE A N 1
ATOM 2744 C CA . PHE A 1 344 ? -19.266 -4.633 27.562 1 94.81 344 PHE A CA 1
ATOM 2745 C C . PHE A 1 344 ? -18.625 -5.793 26.812 1 94.81 344 PHE A C 1
ATOM 2747 O O . PHE A 1 344 ? -19.312 -6.617 26.219 1 94.81 344 PHE A O 1
ATOM 2754 N N . ILE A 1 345 ? -17.328 -5.887 26.812 1 93.25 345 ILE A N 1
ATOM 2755 C CA . ILE A 1 345 ? -16.594 -6.93 26.125 1 93.25 345 ILE A CA 1
ATOM 2756 C C . ILE A 1 345 ? -16.922 -8.289 26.719 1 93.25 345 ILE A C 1
ATOM 2758 O O . ILE A 1 345 ? -17.094 -9.273 25.984 1 93.25 345 ILE A O 1
ATOM 2762 N N . GLU A 1 346 ? -17.047 -8.312 27.984 1 90.69 346 GLU A N 1
ATOM 2763 C CA . GLU A 1 346 ? -17.375 -9.555 28.672 1 90.69 346 GLU A CA 1
ATOM 2764 C C . GLU A 1 346 ? -18.812 -9.977 28.391 1 90.69 346 GLU A C 1
ATOM 2766 O O . GLU A 1 346 ? -19.094 -11.156 28.141 1 90.69 346 GLU A O 1
ATOM 2771 N N . GLU A 1 347 ? -19.672 -9.062 28.422 1 91.19 347 GLU A N 1
ATOM 2772 C CA . GLU A 1 347 ? -21.094 -9.328 28.203 1 91.19 347 GLU A CA 1
ATOM 2773 C C . GLU A 1 347 ? -21.359 -9.852 26.797 1 91.19 347 GLU A C 1
ATOM 2775 O O . GLU A 1 347 ? -22.219 -10.719 26.594 1 91.19 347 GLU A O 1
ATOM 2780 N N . HIS A 1 348 ? -20.656 -9.352 25.875 1 89.56 348 HIS A N 1
ATOM 2781 C CA . HIS A 1 348 ? -20.891 -9.711 24.469 1 89.56 348 HIS A CA 1
ATOM 2782 C C . HIS A 1 348 ? -19.953 -10.836 24.047 1 89.56 348 HIS A C 1
ATOM 2784 O O . HIS A 1 348 ? -19.906 -11.18 22.859 1 89.56 348 HIS A O 1
ATOM 2790 N N . LYS A 1 349 ? -19.156 -11.43 24.875 1 86.38 349 LYS A N 1
ATOM 2791 C CA . LYS A 1 349 ? -18.297 -12.586 24.688 1 86.38 349 LYS A CA 1
ATOM 2792 C C . LYS A 1 349 ? -17.328 -12.367 23.516 1 86.38 349 LYS A C 1
ATOM 2794 O O . LYS A 1 349 ? -17.203 -13.227 22.641 1 86.38 349 LYS A O 1
ATOM 2799 N N . LEU A 1 350 ? -16.797 -11.211 23.516 1 85.19 350 LEU A N 1
ATOM 2800 C CA . LEU A 1 350 ? -15.836 -10.891 22.484 1 85.19 350 LEU A CA 1
ATOM 2801 C C . LEU A 1 350 ? -14.438 -11.352 22.875 1 85.19 350 LEU A C 1
ATOM 2803 O O . LEU A 1 350 ? -13.531 -10.531 23.047 1 85.19 350 LEU A O 1
ATOM 2807 N N . SER A 1 351 ? -14.156 -12.609 23.062 1 75.69 351 SER A N 1
ATOM 2808 C CA . SER A 1 351 ? -12.922 -13.148 23.609 1 75.69 351 SER A CA 1
ATOM 2809 C C . SER A 1 351 ? -11.789 -13.109 22.594 1 75.69 351 SER A C 1
ATOM 2811 O O . SER A 1 351 ? -10.625 -12.961 22.953 1 75.69 351 SER A O 1
ATOM 2813 N N . ASP A 1 352 ? -12.031 -13.203 21.344 1 79.75 352 ASP A N 1
ATOM 2814 C CA . ASP A 1 352 ? -10.969 -13.219 20.344 1 79.75 352 ASP A CA 1
ATOM 2815 C C . ASP A 1 352 ? -10.789 -11.844 19.703 1 79.75 352 ASP A C 1
ATOM 2817 O O . ASP A 1 352 ? -10.32 -11.734 18.562 1 79.75 352 ASP A O 1
ATOM 2821 N N . LEU A 1 353 ? -11.008 -10.891 20.547 1 86.75 353 LEU A N 1
ATOM 2822 C CA . LEU A 1 353 ? -10.992 -9.523 20.047 1 86.75 353 LEU A CA 1
ATOM 2823 C C . LEU A 1 353 ? -9.578 -8.945 20.078 1 86.75 353 LEU A C 1
ATOM 2825 O O . LEU A 1 353 ? -8.891 -9.031 21.094 1 86.75 353 LEU A O 1
ATOM 2829 N N . LYS A 1 354 ? -9.078 -8.5 18.953 1 89.31 354 LYS A N 1
ATOM 2830 C CA . LYS A 1 354 ? -7.844 -7.727 18.906 1 89.31 354 LYS A CA 1
ATOM 2831 C C . LYS A 1 354 ? -8.109 -6.25 19.188 1 89.31 354 LYS A C 1
ATOM 2833 O O . LYS A 1 354 ? -9.062 -5.672 18.672 1 89.31 354 LYS A O 1
ATOM 2838 N N . VAL A 1 355 ? -7.293 -5.664 20.109 1 94.06 355 VAL A N 1
ATOM 2839 C CA . VAL A 1 355 ? -7.516 -4.273 20.5 1 94.06 355 VAL A CA 1
ATOM 2840 C C . VAL A 1 355 ? -6.391 -3.396 19.953 1 94.06 355 VAL A C 1
ATOM 2842 O O . VAL A 1 355 ? -5.211 -3.709 20.125 1 94.06 355 VAL A O 1
ATOM 2845 N N . TRP A 1 356 ? -6.805 -2.332 19.188 1 94.69 356 TRP A N 1
ATOM 2846 C CA . TRP A 1 356 ? -5.852 -1.367 18.656 1 94.69 356 TRP A CA 1
ATOM 2847 C C . TRP A 1 356 ? -6.02 -0.007 19.328 1 94.69 356 TRP A C 1
ATOM 2849 O O . TRP A 1 356 ? -7.141 0.43 19.594 1 94.69 356 TRP A O 1
ATOM 2859 N N . THR A 1 357 ? -4.875 0.602 19.641 1 95.94 357 THR A N 1
ATOM 2860 C CA . THR A 1 357 ? -4.891 1.939 20.219 1 95.94 357 THR A CA 1
ATOM 2861 C C . THR A 1 357 ? -3.904 2.854 19.5 1 95.94 357 THR A C 1
ATOM 2863 O O . THR A 1 357 ? -3.045 2.383 18.75 1 95.94 357 THR A O 1
ATOM 2866 N N . SER A 1 358 ? -4.18 4.152 19.656 1 94.25 358 SER A N 1
ATOM 2867 C CA . SER A 1 358 ? -3.148 5.109 19.281 1 94.25 358 SER A CA 1
ATOM 2868 C C . SER A 1 358 ? -1.983 5.09 20.266 1 94.25 358 SER A C 1
ATOM 2870 O O . SER A 1 358 ? -1.902 4.211 21.125 1 94.25 358 SER A O 1
ATOM 2872 N N . GLN A 1 359 ? -1.064 6.039 20.141 1 89.5 359 GLN A N 1
ATOM 2873 C CA . GLN A 1 359 ? 0.067 6.117 21.062 1 89.5 359 GLN A CA 1
ATOM 2874 C C . GLN A 1 359 ? -0.174 7.168 22.141 1 89.5 359 GLN A C 1
ATOM 2876 O O . GLN A 1 359 ? 0.715 7.453 22.953 1 89.5 359 GLN A O 1
ATOM 2881 N N . LEU A 1 360 ? -1.278 7.695 22.172 1 94.19 360 LEU A N 1
ATOM 2882 C CA . LEU A 1 360 ? -1.57 8.734 23.156 1 94.19 360 LEU A CA 1
ATOM 2883 C C . LEU A 1 360 ? -2.059 8.125 24.469 1 94.19 360 LEU A C 1
ATOM 2885 O O . LEU A 1 360 ? -2.648 7.043 24.469 1 94.19 360 LEU A O 1
ATOM 2889 N N . ARG A 1 361 ? -1.933 8.797 25.531 1 94.31 361 ARG A N 1
ATOM 2890 C CA . ARG A 1 361 ? -2.178 8.297 26.875 1 94.31 361 ARG A CA 1
ATOM 2891 C C . ARG A 1 361 ? -3.646 7.93 27.062 1 94.31 361 ARG A C 1
ATOM 2893 O O . ARG A 1 361 ? -3.965 6.906 27.672 1 94.31 361 ARG A O 1
ATOM 2900 N N . ARG A 1 362 ? -4.48 8.75 26.578 1 96.75 362 ARG A N 1
ATOM 2901 C CA . ARG A 1 362 ? -5.902 8.547 26.844 1 96.75 362 ARG A CA 1
ATOM 2902 C C . ARG A 1 362 ? -6.395 7.242 26.219 1 96.75 362 ARG A C 1
ATOM 2904 O O . ARG A 1 362 ? -7.199 6.527 26.828 1 96.75 362 ARG A O 1
ATOM 2911 N N . THR A 1 363 ? -5.973 6.887 25 1 97.81 363 THR A N 1
ATOM 2912 C CA . THR A 1 363 ? -6.379 5.637 24.375 1 97.81 363 THR A CA 1
ATOM 2913 C C . THR A 1 363 ? -5.719 4.445 25.062 1 97.81 363 THR A C 1
ATOM 2915 O O . THR A 1 363 ? -6.348 3.4 25.25 1 97.81 363 THR A O 1
ATOM 2918 N N . ILE A 1 364 ? -4.5 4.633 25.484 1 95.56 364 ILE A N 1
ATOM 2919 C CA . ILE A 1 364 ? -3.766 3.564 26.156 1 95.56 364 ILE A CA 1
ATOM 2920 C C . ILE A 1 364 ? -4.402 3.275 27.516 1 95.56 364 ILE A C 1
ATOM 2922 O O . ILE A 1 364 ? -4.629 2.115 27.875 1 95.56 364 ILE A O 1
ATOM 2926 N N . GLN A 1 365 ? -4.68 4.32 28.234 1 97.12 365 GLN A N 1
ATOM 2927 C CA . GLN A 1 365 ? -5.324 4.156 29.531 1 97.12 365 GLN A CA 1
ATOM 2928 C C . GLN A 1 365 ? -6.66 3.436 29.406 1 97.12 365 GLN A C 1
ATOM 2930 O O . GLN A 1 365 ? -7.012 2.605 30.25 1 97.12 365 GLN A O 1
ATOM 2935 N N . THR A 1 366 ? -7.391 3.771 28.375 1 98.25 366 THR A N 1
ATOM 2936 C CA . THR A 1 366 ? -8.672 3.123 28.125 1 98.25 366 THR A CA 1
ATOM 2937 C C . THR A 1 366 ? -8.484 1.637 27.844 1 98.25 366 THR A C 1
ATOM 2939 O O . THR A 1 366 ? -9.234 0.8 28.359 1 98.25 366 THR A O 1
ATOM 2942 N N . ALA A 1 367 ? -7.527 1.28 27.047 1 96.81 367 ALA A N 1
ATOM 2943 C CA . ALA A 1 367 ? -7.262 -0.103 26.656 1 96.81 367 ALA A CA 1
ATOM 2944 C C . ALA A 1 367 ? -6.695 -0.902 27.828 1 96.81 367 ALA A C 1
ATOM 2946 O O . ALA A 1 367 ? -6.973 -2.096 27.969 1 96.81 367 ALA A O 1
ATOM 2947 N N . GLU A 1 368 ? -5.848 -0.248 28.656 1 94.31 368 GLU A N 1
ATOM 2948 C CA . GLU A 1 368 ? -5.211 -0.926 29.781 1 94.31 368 GLU A CA 1
ATOM 2949 C C . GLU A 1 368 ? -6.25 -1.479 30.75 1 94.31 368 GLU A C 1
ATOM 2951 O O . GLU A 1 368 ? -6.039 -2.531 31.359 1 94.31 368 GLU A O 1
ATOM 2956 N N . GLU A 1 369 ? -7.262 -0.807 30.891 1 94.25 369 GLU A N 1
ATOM 2957 C CA . GLU A 1 369 ? -8.32 -1.228 31.812 1 94.25 369 GLU A CA 1
ATOM 2958 C C . GLU A 1 369 ? -8.992 -2.512 31.328 1 94.25 369 GLU A C 1
ATOM 2960 O O . GLU A 1 369 ? -9.633 -3.217 32.094 1 94.25 369 GLU A O 1
ATOM 2965 N N . LEU A 1 370 ? -8.922 -2.826 30.078 1 93.25 370 LEU A N 1
ATOM 2966 C CA . LEU A 1 370 ? -9.547 -4.016 29.5 1 93.25 370 LEU A CA 1
ATOM 2967 C C . LEU A 1 370 ? -8.789 -5.273 29.906 1 93.25 370 LEU A C 1
ATOM 2969 O O . LEU A 1 370 ? -9.32 -6.383 29.828 1 93.25 370 LEU A O 1
ATOM 2973 N N . ILE A 1 371 ? -7.555 -5.246 30.25 1 86.75 371 ILE A N 1
ATOM 2974 C CA . ILE A 1 371 ? -6.699 -6.332 30.703 1 86.75 371 ILE A CA 1
ATOM 2975 C C . ILE A 1 371 ? -6.512 -7.355 29.594 1 86.75 371 ILE A C 1
ATOM 2977 O O . ILE A 1 371 ? -6.617 -8.562 29.812 1 86.75 371 ILE A O 1
ATOM 2981 N N . VAL A 1 372 ? -6.508 -6.906 28.391 1 86 372 VAL A N 1
ATOM 2982 C CA . VAL A 1 372 ? -6.199 -7.703 27.219 1 86 372 VAL A CA 1
ATOM 2983 C C . VAL A 1 372 ? -5.031 -7.074 26.453 1 86 372 VAL A C 1
ATOM 2985 O O . VAL A 1 372 ? -4.766 -5.879 26.594 1 86 372 VAL A O 1
ATOM 2988 N N . PRO A 1 373 ? -4.328 -7.938 25.797 1 85 373 PRO A N 1
ATOM 2989 C CA . PRO A 1 373 ? -3.248 -7.359 24.984 1 85 373 PRO A CA 1
ATOM 2990 C C . PRO A 1 373 ? -3.758 -6.391 23.922 1 85 373 PRO A C 1
ATOM 2992 O O . PRO A 1 373 ? -4.824 -6.609 23.344 1 85 373 PRO A O 1
ATOM 2995 N N . TYR A 1 374 ? -3.096 -5.32 23.828 1 89.12 374 TYR A N 1
ATOM 2996 C CA . TYR A 1 374 ? -3.457 -4.332 22.812 1 89.12 374 TYR A CA 1
ATOM 2997 C C . TYR A 1 374 ? -2.242 -3.928 21.984 1 89.12 374 TYR A C 1
ATOM 2999 O O . TYR A 1 374 ? -1.102 -4.102 22.422 1 89.12 374 TYR A O 1
ATOM 3007 N N . GLU A 1 375 ? -2.529 -3.498 20.75 1 84.75 375 GLU A N 1
ATOM 3008 C CA . GLU A 1 375 ? -1.486 -3.035 19.828 1 84.75 375 GLU A CA 1
ATOM 3009 C C . GLU A 1 375 ? -1.564 -1.525 19.625 1 84.75 375 GLU A C 1
ATOM 3011 O O . GLU A 1 375 ? -2.65 -0.976 19.438 1 84.75 375 GLU A O 1
ATOM 3016 N N . GLN A 1 376 ? -0.415 -0.884 19.719 1 87.38 376 GLN A N 1
ATOM 3017 C CA . GLN A 1 376 ? -0.359 0.562 19.531 1 87.38 376 GLN A CA 1
ATOM 3018 C C . GLN A 1 376 ? 0.062 0.913 18.109 1 87.38 376 GLN A C 1
ATOM 3020 O O . GLN A 1 376 ? 1.018 0.342 17.578 1 87.38 376 GLN A O 1
ATOM 3025 N N . TRP A 1 377 ? -0.761 1.831 17.5 1 84.12 377 TRP A N 1
ATOM 3026 C CA . TRP A 1 377 ? -0.479 2.32 16.156 1 84.12 377 TRP A CA 1
ATOM 3027 C C . TRP A 1 377 ? -0.306 3.836 16.156 1 84.12 377 TRP A C 1
ATOM 3029 O O . TRP A 1 377 ? -1.235 4.574 16.5 1 84.12 377 TRP A O 1
ATOM 3039 N N . LYS A 1 378 ? 0.817 4.336 15.758 1 81.25 378 LYS A N 1
ATOM 3040 C CA . LYS A 1 378 ? 1.046 5.773 15.672 1 81.25 378 LYS A CA 1
ATOM 3041 C C . LYS A 1 378 ? 0.085 6.422 14.672 1 81.25 378 LYS A C 1
ATOM 3043 O O . LYS A 1 378 ? -0.362 7.551 14.883 1 81.25 378 LYS A O 1
ATOM 3048 N N . ILE A 1 379 ? -0.191 5.699 13.625 1 85 379 ILE A N 1
ATOM 3049 C CA . ILE A 1 379 ? -1.029 6.211 12.547 1 85 379 ILE A CA 1
ATOM 3050 C C . ILE A 1 379 ? -2.451 6.434 13.055 1 85 379 ILE A C 1
ATOM 3052 O O . ILE A 1 379 ? -3.26 7.094 12.398 1 85 379 ILE A O 1
ATOM 3056 N N . LEU A 1 380 ? -2.777 5.922 14.25 1 93.81 380 LEU A N 1
ATOM 3057 C CA . LEU A 1 380 ? -4.094 6.105 14.852 1 93.81 380 LEU A CA 1
ATOM 3058 C C . LEU A 1 380 ? -4.113 7.336 15.75 1 93.81 380 LEU A C 1
ATOM 3060 O O . LEU A 1 380 ? -5.148 7.672 16.328 1 93.81 380 LEU A O 1
ATOM 3064 N N . ASN A 1 381 ? -3.039 8.039 15.828 1 93 381 ASN A N 1
ATOM 3065 C CA . ASN A 1 381 ? -3.027 9.266 16.625 1 93 381 ASN A CA 1
ATOM 3066 C C . ASN A 1 381 ? -4.043 10.273 16.094 1 93 381 ASN A C 1
ATOM 3068 O O . ASN A 1 381 ? -4.371 10.273 14.906 1 93 381 ASN A O 1
ATOM 3072 N N . GLU A 1 382 ? -4.434 11.078 17.031 1 95.06 382 GLU A N 1
ATOM 3073 C CA . GLU A 1 382 ? -5.387 12.117 16.672 1 95.06 382 GLU A CA 1
ATOM 3074 C C . GLU A 1 382 ? -4.773 13.102 15.672 1 95.06 382 GLU A C 1
ATOM 3076 O O . GLU A 1 382 ? -3.553 13.156 15.516 1 95.06 382 GLU A O 1
ATOM 3081 N N . ILE A 1 383 ? -5.695 13.789 14.984 1 93.38 383 ILE A N 1
ATOM 3082 C CA . ILE A 1 383 ? -5.27 14.805 14.023 1 93.38 383 ILE A CA 1
ATOM 3083 C C . ILE A 1 383 ? -4.375 15.828 14.727 1 93.38 383 ILE A C 1
ATOM 3085 O O . ILE A 1 383 ? -4.672 16.25 15.844 1 93.38 383 ILE A O 1
ATOM 3089 N N . ASP A 1 384 ? -3.285 16.156 14.188 1 88.5 384 ASP A N 1
ATOM 3090 C CA . ASP A 1 384 ? -2.371 17.156 14.734 1 88.5 384 ASP A CA 1
ATOM 3091 C C . ASP A 1 384 ? -2.91 18.562 14.523 1 88.5 384 ASP A C 1
ATOM 3093 O O . ASP A 1 384 ? -2.998 19.047 13.391 1 88.5 384 ASP A O 1
ATOM 3097 N N . ALA A 1 385 ? -3.219 19.266 15.625 1 90.12 385 ALA A N 1
ATOM 3098 C CA . ALA A 1 385 ? -3.805 20.594 15.539 1 90.12 385 ALA A CA 1
ATOM 3099 C C . ALA A 1 385 ? -2.721 21.672 15.477 1 90.12 385 ALA A C 1
ATOM 3101 O O . ALA A 1 385 ? -3.018 22.859 15.539 1 90.12 385 ALA A O 1
ATOM 3102 N N . GLY A 1 386 ? -1.491 21.219 15.461 1 84.38 386 GLY A N 1
ATOM 3103 C CA . GLY A 1 386 ? -0.395 22.156 15.297 1 84.38 386 GLY A CA 1
ATOM 3104 C C . GLY A 1 386 ? -0.323 23.188 16.406 1 84.38 386 GLY A C 1
ATOM 3105 O O . GLY A 1 386 ? -0.301 22.828 17.594 1 84.38 386 GLY A O 1
ATOM 3106 N N . VAL A 1 387 ? -0.366 24.484 16.062 1 81.75 387 VAL A N 1
ATOM 3107 C CA . VAL A 1 387 ? -0.226 25.578 17.016 1 81.75 387 VAL A CA 1
ATOM 3108 C C . VAL A 1 387 ? -1.475 25.672 17.891 1 81.75 387 VAL A C 1
ATOM 3110 O O . VAL A 1 387 ? -1.453 26.281 18.953 1 81.75 387 VAL A O 1
ATOM 3113 N N . CYS A 1 388 ? -2.533 25.062 17.453 1 89.31 388 CYS A N 1
ATOM 3114 C CA . CYS A 1 388 ? -3.797 25.141 18.172 1 89.31 388 CYS A CA 1
ATOM 3115 C C . CYS A 1 388 ? -3.898 24.047 19.234 1 89.31 388 CYS A C 1
ATOM 3117 O O . CYS A 1 388 ? -4.883 23.969 19.969 1 89.31 388 CYS A O 1
ATOM 3119 N N . GLU A 1 389 ? -2.898 23.219 19.344 1 90.25 389 GLU A N 1
ATOM 3120 C CA . GLU A 1 389 ? -2.932 22.141 20.312 1 90.25 389 GLU A CA 1
ATOM 3121 C C . GLU A 1 389 ? -3.205 22.672 21.719 1 90.25 389 GLU A C 1
ATOM 3123 O O . GLU A 1 389 ? -2.627 23.688 22.125 1 90.25 389 GLU A O 1
ATOM 3128 N N . GLU A 1 390 ? -4.172 22.031 22.375 1 90.94 390 GLU A N 1
ATOM 3129 C CA . GLU A 1 390 ? -4.531 22.281 23.766 1 90.94 390 GLU A CA 1
ATOM 3130 C C . GLU A 1 390 ? -5.223 23.641 23.938 1 90.94 390 GLU A C 1
ATOM 3132 O O . GLU A 1 390 ? -5.258 24.188 25.031 1 90.94 390 GLU A O 1
ATOM 3137 N N . MET A 1 391 ? -5.715 24.141 22.875 1 92.38 391 MET A N 1
ATOM 3138 C CA . MET A 1 391 ? -6.504 25.375 22.938 1 92.38 391 MET A CA 1
ATOM 3139 C C . MET A 1 391 ? -7.996 25.062 22.844 1 92.38 391 MET A C 1
ATOM 3141 O O . MET A 1 391 ? -8.391 24.031 22.312 1 92.38 391 MET A O 1
ATOM 3145 N N . THR A 1 392 ? -8.773 25.938 23.391 1 92.88 392 THR A N 1
ATOM 3146 C CA . THR A 1 392 ? -10.211 25.859 23.188 1 92.88 392 THR A CA 1
ATOM 3147 C C . THR A 1 392 ? -10.625 26.547 21.891 1 92.88 392 THR A C 1
ATOM 3149 O O . THR A 1 392 ? -9.859 27.328 21.328 1 92.88 392 THR A O 1
ATOM 3152 N N . TYR A 1 393 ? -11.797 26.266 21.484 1 89.62 393 TYR A N 1
ATOM 3153 C CA . TYR A 1 393 ? -12.266 26.875 20.25 1 89.62 393 TYR A CA 1
ATOM 3154 C C . TYR A 1 393 ? -12.352 28.391 20.391 1 89.62 393 TYR A C 1
ATOM 3156 O O . TYR A 1 393 ? -12.086 29.141 19.438 1 89.62 393 TYR A O 1
ATOM 3164 N N . ASP A 1 394 ? -12.664 28.781 21.547 1 89.94 394 ASP A N 1
ATOM 3165 C CA . ASP A 1 394 ? -12.727 30.219 21.812 1 89.94 394 ASP A CA 1
ATOM 3166 C C . ASP A 1 394 ? -11.344 30.859 21.719 1 89.94 394 ASP A C 1
ATOM 3168 O O . ASP A 1 394 ? -11.195 31.953 21.172 1 89.94 394 ASP A O 1
ATOM 3172 N N . MET A 1 395 ? -10.43 30.188 22.281 1 91.06 395 MET A N 1
ATOM 3173 C CA . MET A 1 395 ? -9.055 30.672 22.219 1 91.06 395 MET A CA 1
ATOM 3174 C C . MET A 1 395 ? -8.578 30.75 20.766 1 91.06 395 MET A C 1
ATOM 3176 O O . MET A 1 395 ? -7.91 31.703 20.375 1 91.06 395 MET A O 1
ATOM 3180 N N . ILE A 1 396 ? -8.93 29.797 19.969 1 90.62 396 ILE A N 1
ATOM 3181 C CA . ILE A 1 396 ? -8.516 29.734 18.562 1 90.62 396 ILE A CA 1
ATOM 3182 C C . ILE A 1 396 ? -9.18 30.859 17.781 1 90.62 396 ILE A C 1
ATOM 3184 O O . ILE A 1 396 ? -8.523 31.547 16.984 1 90.62 396 ILE A O 1
ATOM 3188 N N . GLN A 1 397 ? -10.453 31.047 18.031 1 89.25 397 GLN A N 1
ATOM 3189 C CA . GLN A 1 397 ? -11.188 32.094 17.344 1 89.25 397 GLN A CA 1
ATOM 3190 C C . GLN A 1 397 ? -10.594 33.469 17.656 1 89.25 397 GLN A C 1
ATOM 3192 O O . GLN A 1 397 ? -10.523 34.344 16.781 1 89.25 397 GLN A O 1
ATOM 3197 N N . ASN A 1 398 ? -10.117 33.656 18.797 1 91.38 398 ASN A N 1
ATOM 3198 C CA . ASN A 1 398 ? -9.57 34.938 19.234 1 91.38 398 ASN A CA 1
ATOM 3199 C C . ASN A 1 398 ? -8.133 35.156 18.75 1 91.38 398 ASN A C 1
ATOM 3201 O O . ASN A 1 398 ? -7.758 36.25 18.328 1 91.38 398 ASN A O 1
ATOM 3205 N N . SER A 1 399 ? -7.395 34.062 18.844 1 89.69 399 SER A N 1
ATOM 3206 C CA . SER A 1 399 ? -5.973 34.156 18.516 1 89.69 399 SER A CA 1
ATOM 3207 C C . SER A 1 399 ? -5.727 34.031 17.016 1 89.69 399 SER A C 1
ATOM 3209 O O . SER A 1 399 ? -4.77 34.625 16.5 1 89.69 399 SER A O 1
ATOM 3211 N N . PHE A 1 400 ? -6.598 33.25 16.344 1 88.75 400 PHE A N 1
ATOM 3212 C CA . PHE A 1 400 ? -6.434 33 14.922 1 88.75 400 PHE A CA 1
ATOM 3213 C C . PHE A 1 400 ? -7.77 33.125 14.195 1 88.75 400 PHE A C 1
ATOM 3215 O O . PHE A 1 400 ? -8.227 32.156 13.586 1 88.75 400 PHE A O 1
ATOM 3222 N N . PRO A 1 401 ? -8.344 34.312 14.102 1 88.56 401 PRO A N 1
ATOM 3223 C CA . PRO A 1 401 ? -9.688 34.438 13.539 1 88.56 401 PRO A CA 1
ATOM 3224 C C . PRO A 1 401 ? -9.758 34.062 12.062 1 88.56 401 PRO A C 1
ATOM 3226 O O . PRO A 1 401 ? -10.742 33.438 11.633 1 88.56 401 PRO A O 1
ATOM 3229 N N . GLU A 1 402 ? -8.742 34.406 11.344 1 85.44 402 GLU A N 1
ATOM 3230 C CA . GLU A 1 402 ? -8.75 34.062 9.922 1 85.44 402 GLU A CA 1
ATOM 3231 C C . GLU A 1 402 ? -8.688 32.531 9.719 1 85.44 402 GLU A C 1
ATOM 3233 O O . GLU A 1 402 ? -9.406 32 8.875 1 85.44 402 GLU A O 1
ATOM 3238 N N . GLU A 1 403 ? -7.855 31.922 10.492 1 84.38 403 GLU A N 1
ATOM 3239 C CA . GLU A 1 403 ? -7.738 30.469 10.414 1 84.38 403 GLU A CA 1
ATOM 3240 C C . GLU A 1 403 ? -9.039 29.781 10.82 1 84.38 403 GLU A C 1
ATOM 3242 O O . GLU A 1 403 ? -9.414 28.766 10.242 1 84.38 403 GLU A O 1
ATOM 3247 N N . PHE A 1 404 ? -9.602 30.359 11.727 1 87.81 404 PHE A N 1
ATOM 3248 C CA . PHE A 1 404 ? -10.859 29.812 12.219 1 87.81 404 PHE A CA 1
ATOM 3249 C C . PHE A 1 404 ? -11.93 29.859 11.125 1 87.81 404 PHE A C 1
ATOM 3251 O O . PHE A 1 404 ? -12.672 28.891 10.938 1 87.81 404 PHE A O 1
ATOM 3258 N N . ALA A 1 405 ? -11.992 30.906 10.414 1 87.12 405 ALA A N 1
ATOM 3259 C CA . ALA A 1 405 ? -12.953 31.078 9.32 1 87.12 405 ALA A CA 1
ATOM 3260 C C . ALA A 1 405 ? -12.633 30.141 8.156 1 87.12 405 ALA A C 1
ATOM 3262 O O . ALA A 1 405 ? -13.531 29.578 7.543 1 87.12 405 ALA A O 1
ATOM 3263 N N . LEU A 1 406 ? -11.375 30.031 7.859 1 85.88 406 LEU A N 1
ATOM 3264 C CA . LEU A 1 406 ? -10.953 29.172 6.77 1 85.88 406 LEU A CA 1
ATOM 3265 C C . LEU A 1 406 ? -11.32 27.719 7.055 1 85.88 406 LEU A C 1
ATOM 3267 O O . LEU A 1 406 ? -11.727 26.984 6.148 1 85.88 406 LEU A O 1
ATOM 3271 N N . ARG A 1 407 ? -11.156 27.328 8.211 1 89.06 407 ARG A N 1
ATOM 3272 C CA . ARG A 1 407 ? -11.516 25.969 8.609 1 89.06 407 ARG A CA 1
ATOM 3273 C C . ARG A 1 407 ? -13.008 25.719 8.453 1 89.06 407 ARG A C 1
ATOM 3275 O O . ARG A 1 407 ? -13.422 24.672 7.965 1 89.06 407 ARG A O 1
ATOM 3282 N N . ASP A 1 408 ? -13.766 26.672 8.812 1 87.38 408 ASP A N 1
ATOM 3283 C CA . ASP A 1 408 ? -15.211 26.531 8.734 1 87.38 408 ASP A CA 1
ATOM 3284 C C . ASP A 1 408 ? -15.695 26.484 7.289 1 87.38 408 ASP A C 1
ATOM 3286 O O . ASP A 1 408 ? -16.703 25.844 6.98 1 87.38 408 ASP A O 1
ATOM 3290 N N . GLN A 1 409 ? -14.992 27.078 6.469 1 86.81 409 GLN A N 1
ATOM 3291 C CA . GLN A 1 409 ? -15.375 27.125 5.059 1 86.81 409 GLN A CA 1
ATOM 3292 C C . GLN A 1 409 ? -15.133 25.766 4.387 1 86.81 409 GLN A C 1
ATOM 3294 O O . GLN A 1 409 ? -15.961 25.297 3.602 1 86.81 409 GLN A O 1
ATOM 3299 N N . ASP A 1 410 ? -14.047 25.188 4.641 1 89.94 410 ASP A N 1
ATOM 3300 C CA . ASP A 1 410 ? -13.68 23.891 4.066 1 89.94 410 ASP A CA 1
ATOM 3301 C C . ASP A 1 410 ? -12.891 23.047 5.07 1 89.94 410 ASP A C 1
ATOM 3303 O O . ASP A 1 410 ? -11.672 22.906 4.938 1 89.94 410 ASP A O 1
ATOM 3307 N N . LYS A 1 411 ? -13.609 22.453 5.836 1 91.25 411 LYS A N 1
ATOM 3308 C CA . LYS A 1 411 ? -13.023 21.734 6.969 1 91.25 411 LYS A CA 1
ATOM 3309 C C . LYS A 1 411 ? -12.18 20.562 6.496 1 91.25 411 LYS A C 1
ATOM 3311 O O . LYS A 1 411 ? -11.148 20.25 7.094 1 91.25 411 LYS A O 1
ATOM 3316 N N . TYR A 1 412 ? -12.602 19.938 5.461 1 91.81 412 TYR A N 1
ATOM 3317 C CA . TYR A 1 412 ? -11.906 18.75 4.984 1 91.81 412 TYR A CA 1
ATOM 3318 C C . TYR A 1 412 ? -10.516 19.094 4.465 1 91.81 412 TYR A C 1
ATOM 3320 O O . TYR A 1 412 ? -9.547 18.391 4.742 1 91.81 412 TYR A O 1
ATOM 3328 N N . HIS A 1 413 ? -10.383 20.234 3.834 1 86.75 413 HIS A N 1
ATOM 3329 C CA . HIS A 1 413 ? -9.125 20.594 3.186 1 86.75 413 HIS A CA 1
ATOM 3330 C C . HIS A 1 413 ? -8.297 21.531 4.062 1 86.75 413 HIS A C 1
ATOM 3332 O O . HIS A 1 413 ? -7.102 21.703 3.828 1 86.75 413 HIS A O 1
ATOM 3338 N N . TYR A 1 414 ? -8.922 22.094 5.051 1 87.62 414 TYR A N 1
ATOM 3339 C CA . TYR A 1 414 ? -8.219 23.016 5.922 1 87.62 414 TYR A CA 1
ATOM 3340 C C . TYR A 1 414 ? -7.109 22.312 6.691 1 87.62 414 TYR A C 1
ATOM 3342 O O . TYR A 1 414 ? -7.336 21.266 7.293 1 87.62 414 TYR A O 1
ATOM 3350 N N . ARG A 1 415 ? -5.918 22.859 6.648 1 83.12 415 ARG A N 1
ATOM 3351 C CA . ARG A 1 415 ? -4.777 22.328 7.383 1 83.12 415 ARG A CA 1
ATOM 3352 C C . ARG A 1 415 ? -4.398 23.234 8.547 1 83.12 415 ARG A C 1
ATOM 3354 O O . ARG A 1 415 ? -4.184 24.438 8.352 1 83.12 415 ARG A O 1
ATOM 3361 N N . TYR A 1 416 ? -4.348 22.656 9.742 1 86.31 416 TYR A N 1
ATOM 3362 C CA . TYR A 1 416 ? -3.895 23.422 10.898 1 86.31 416 TYR A CA 1
ATOM 3363 C C . TYR A 1 416 ? -2.477 23.938 10.688 1 86.31 416 TYR A C 1
ATOM 3365 O O . TYR A 1 416 ? -1.628 23.234 10.133 1 86.31 416 TYR A O 1
ATOM 3373 N N . LEU A 1 417 ? -2.268 25.078 11.195 1 79.38 417 LEU A N 1
ATOM 3374 C CA . LEU A 1 417 ? -0.922 25.641 11.094 1 79.38 417 LEU A CA 1
ATOM 3375 C C . LEU A 1 417 ? 0.09 24.75 11.805 1 79.38 417 LEU A C 1
ATOM 3377 O O . LEU A 1 417 ? 0.032 24.578 13.031 1 79.38 417 LEU A O 1
ATOM 3381 N N . GLY A 1 418 ? 0.938 24.188 11.094 1 74.44 418 GLY A N 1
ATOM 3382 C CA . GLY A 1 418 ? 1.922 23.281 11.664 1 74.44 418 GLY A CA 1
ATOM 3383 C C . GLY A 1 418 ? 1.36 21.906 11.969 1 74.44 418 GLY A C 1
ATOM 3384 O O . GLY A 1 418 ? 1.996 21.109 12.664 1 74.44 418 GLY A O 1
ATOM 3385 N N . GLY A 1 419 ? 0.133 21.703 11.438 1 85.81 419 GLY A N 1
ATOM 3386 C CA . GLY A 1 419 ? -0.527 20.453 11.75 1 85.81 419 GLY A CA 1
ATOM 3387 C C . GLY A 1 419 ? -1.005 19.703 10.516 1 85.81 419 GLY A C 1
ATOM 3388 O O . GLY A 1 419 ? -0.303 19.656 9.508 1 85.81 419 GLY A O 1
ATOM 3389 N N . GLU A 1 420 ? -2.156 18.984 10.695 1 85 420 GLU A N 1
ATOM 3390 C CA . GLU A 1 420 ? -2.688 18.125 9.648 1 85 420 GLU A CA 1
ATOM 3391 C C . GLU A 1 420 ? -4.094 18.547 9.242 1 85 420 GLU A C 1
ATOM 3393 O O . GLU A 1 420 ? -4.746 19.312 9.953 1 85 420 GLU A O 1
ATOM 3398 N N . SER A 1 421 ? -4.488 18.156 8.062 1 87.06 421 SER A N 1
ATOM 3399 C CA . SER A 1 421 ? -5.867 18.266 7.602 1 87.06 421 SER A CA 1
ATOM 3400 C C . SER A 1 421 ? -6.578 16.906 7.66 1 87.06 421 SER A C 1
ATOM 3402 O O . SER A 1 421 ? -5.945 15.883 7.891 1 87.06 421 SER A O 1
ATOM 3404 N N . TYR A 1 422 ? -7.922 16.938 7.48 1 92.25 422 TYR A N 1
ATOM 3405 C CA . TYR A 1 422 ? -8.648 15.68 7.352 1 92.25 422 TYR A CA 1
ATOM 3406 C C . TYR A 1 422 ? -8.172 14.898 6.129 1 92.25 422 TYR A C 1
ATOM 3408 O O . TYR A 1 422 ? -8.125 13.672 6.152 1 92.25 422 TYR A O 1
ATOM 3416 N N . GLN A 1 423 ? -7.844 15.586 5.148 1 84.56 423 GLN A N 1
ATOM 3417 C CA . GLN A 1 423 ? -7.328 14.945 3.947 1 84.56 423 GLN A CA 1
ATOM 3418 C C . GLN A 1 423 ? -6.043 14.18 4.242 1 84.56 423 GLN A C 1
ATOM 3420 O O . GLN A 1 423 ? -5.859 13.055 3.768 1 84.56 423 GLN A O 1
ATOM 3425 N N . ASP A 1 424 ? -5.188 14.828 5.004 1 83 424 ASP A N 1
ATOM 3426 C CA . ASP A 1 424 ? -3.957 14.156 5.422 1 83 424 ASP A CA 1
ATOM 3427 C C . ASP A 1 424 ? -4.262 12.914 6.25 1 83 424 ASP A C 1
ATOM 3429 O O . ASP A 1 424 ? -3.619 11.875 6.078 1 83 424 ASP A O 1
ATOM 3433 N N . LEU A 1 425 ? -5.184 13.117 7.098 1 90.12 425 LEU A N 1
ATOM 3434 C CA . LEU A 1 425 ? -5.57 12.016 7.98 1 90.12 425 LEU A CA 1
ATOM 3435 C C . LEU A 1 425 ? -6.105 10.836 7.176 1 90.12 425 LEU A C 1
ATOM 3437 O O . LEU A 1 425 ? -5.773 9.688 7.465 1 90.12 425 LEU A O 1
ATOM 3441 N N . VAL A 1 426 ? -6.895 11.078 6.176 1 88.56 426 VAL A N 1
ATOM 3442 C CA . VAL A 1 426 ? -7.469 10.055 5.309 1 88.56 426 VAL A CA 1
ATOM 3443 C C . VAL A 1 426 ? -6.355 9.281 4.609 1 88.56 426 VAL A C 1
ATOM 3445 O O . VAL A 1 426 ? -6.398 8.047 4.531 1 88.56 426 VAL A O 1
ATOM 3448 N N . GLN A 1 427 ? -5.387 9.938 4.258 1 80.5 427 GLN A N 1
ATOM 3449 C CA . GLN A 1 427 ? -4.277 9.312 3.549 1 80.5 427 GLN A CA 1
ATOM 3450 C C . GLN A 1 427 ? -3.447 8.438 4.484 1 80.5 427 GLN A C 1
ATOM 3452 O O . GLN A 1 427 ? -3.1 7.305 4.141 1 80.5 427 GLN A O 1
ATOM 3457 N N . ARG A 1 428 ? -3.217 8.922 5.605 1 82.56 428 ARG A N 1
ATOM 3458 C CA . ARG A 1 428 ? -2.328 8.18 6.488 1 82.56 428 ARG A CA 1
ATOM 3459 C C . ARG A 1 428 ? -3.047 6.98 7.105 1 82.56 428 ARG A C 1
ATOM 3461 O O . ARG A 1 428 ? -2.406 6.039 7.574 1 82.56 428 ARG A O 1
ATOM 3468 N N . LEU A 1 429 ? -4.398 6.977 7.078 1 90.5 429 LEU A N 1
ATOM 3469 C CA . LEU A 1 429 ? -5.152 5.895 7.703 1 90.5 429 LEU A CA 1
ATOM 3470 C C . LEU A 1 429 ? -5.391 4.758 6.711 1 90.5 429 LEU A C 1
ATOM 3472 O O . LEU A 1 429 ? -5.965 3.727 7.066 1 90.5 429 LEU A O 1
ATOM 3476 N N . GLU A 1 430 ? -4.934 4.816 5.52 1 84.31 430 GLU A N 1
ATOM 3477 C CA . GLU A 1 430 ? -5.156 3.787 4.508 1 84.31 430 GLU A CA 1
ATOM 3478 C C . GLU A 1 430 ? -4.645 2.43 4.98 1 84.31 430 GLU A C 1
ATOM 3480 O O . GLU A 1 430 ? -5.348 1.423 4.871 1 84.31 430 GLU A O 1
ATOM 3485 N N . PRO A 1 431 ? -3.479 2.367 5.586 1 81.62 431 PRO A N 1
ATOM 3486 C CA . PRO A 1 431 ? -3.018 1.065 6.07 1 81.62 431 PRO A CA 1
ATOM 3487 C C . PRO A 1 431 ? -3.924 0.483 7.152 1 81.62 431 PRO A C 1
ATOM 3489 O O . PRO A 1 431 ? -4.105 -0.735 7.219 1 81.62 431 PRO A O 1
ATOM 3492 N N . VAL A 1 432 ? -4.48 1.344 7.926 1 88.81 432 VAL A N 1
ATOM 3493 C CA . VAL A 1 432 ? -5.395 0.885 8.969 1 88.81 432 VAL A CA 1
ATOM 3494 C C . VAL A 1 432 ? -6.648 0.292 8.336 1 88.81 432 VAL A C 1
ATOM 3496 O O . VAL A 1 432 ? -7.109 -0.78 8.734 1 88.81 432 VAL A O 1
ATOM 3499 N N . ILE A 1 433 ? -7.133 0.992 7.375 1 89.69 433 ILE A N 1
ATOM 3500 C CA . ILE A 1 433 ? -8.328 0.538 6.672 1 89.69 433 ILE A CA 1
ATOM 3501 C C . ILE A 1 433 ? -8.055 -0.812 6.012 1 89.69 433 ILE A C 1
ATOM 3503 O O . ILE A 1 433 ? -8.883 -1.724 6.082 1 89.69 433 ILE A O 1
ATOM 3507 N N . MET A 1 434 ? -6.926 -0.934 5.441 1 84.75 434 MET A N 1
ATOM 3508 C CA . MET A 1 434 ? -6.555 -2.188 4.793 1 84.75 434 MET A CA 1
ATOM 3509 C C . MET A 1 434 ? -6.496 -3.328 5.805 1 84.75 434 MET A C 1
ATOM 3511 O O . MET A 1 434 ? -6.961 -4.438 5.523 1 84.75 434 MET A O 1
ATOM 3515 N N . GLU A 1 435 ? -5.988 -3.023 6.926 1 84.06 435 GLU A N 1
ATOM 3516 C CA . GLU A 1 435 ? -5.875 -4.055 7.953 1 84.06 435 GLU A CA 1
ATOM 3517 C C . GLU A 1 435 ? -7.242 -4.41 8.531 1 84.06 435 GLU A C 1
ATOM 3519 O O . GLU A 1 435 ? -7.5 -5.57 8.859 1 84.06 435 GLU A O 1
ATOM 3524 N N . LEU A 1 436 ? -8.047 -3.418 8.68 1 88.88 436 LEU A N 1
ATOM 3525 C CA . LEU A 1 436 ? -9.391 -3.664 9.188 1 88.88 436 LEU A CA 1
ATOM 3526 C C . LEU A 1 436 ? -10.195 -4.516 8.211 1 88.88 436 LEU A C 1
ATOM 3528 O O . LEU A 1 436 ? -11.031 -5.32 8.625 1 88.88 436 LEU A O 1
ATOM 3532 N N . GLU A 1 437 ? -9.945 -4.344 6.926 1 84.81 437 GLU A N 1
ATOM 3533 C CA . GLU A 1 437 ? -10.602 -5.152 5.906 1 84.81 437 GLU A CA 1
ATOM 3534 C C . GLU A 1 437 ? -10.094 -6.594 5.934 1 84.81 437 GLU A C 1
ATOM 3536 O O . GLU A 1 437 ? -10.836 -7.523 5.613 1 84.81 437 GLU A O 1
ATOM 3541 N N . ARG A 1 438 ? -8.898 -6.703 6.336 1 79.69 438 ARG A N 1
ATOM 3542 C CA . ARG A 1 438 ? -8.266 -8.016 6.332 1 79.69 438 ARG A CA 1
ATOM 3543 C C . ARG A 1 438 ? -8.633 -8.805 7.586 1 79.69 438 ARG A C 1
ATOM 3545 O O . ARG A 1 438 ? -8.883 -10.008 7.512 1 79.69 438 ARG A O 1
ATOM 3552 N N . GLN A 1 439 ? -8.586 -8.047 8.672 1 76.5 439 GLN A N 1
ATOM 3553 C CA . GLN A 1 439 ? -8.789 -8.719 9.953 1 76.5 439 GLN A CA 1
ATOM 3554 C C . GLN A 1 439 ? -10.234 -8.602 10.422 1 76.5 439 GLN A C 1
ATOM 3556 O O . GLN A 1 439 ? -10.938 -7.664 10.031 1 76.5 439 GLN A O 1
ATOM 3561 N N . GLY A 1 440 ? -10.727 -9.664 11.102 1 74.75 440 GLY A N 1
ATOM 3562 C CA . GLY A 1 440 ? -12.039 -9.586 11.727 1 74.75 440 GLY A CA 1
ATOM 3563 C C . GLY A 1 440 ? -11.977 -9.516 13.242 1 74.75 440 GLY A C 1
ATOM 3564 O O . GLY A 1 440 ? -10.922 -9.766 13.836 1 74.75 440 GLY A O 1
ATOM 3565 N N . ASN A 1 441 ? -12.953 -8.852 13.805 1 84.19 441 ASN A N 1
ATOM 3566 C CA . ASN A 1 441 ? -13.164 -8.766 15.25 1 84.19 441 ASN A CA 1
ATOM 3567 C C . ASN A 1 441 ? -12.109 -7.883 15.914 1 84.19 441 ASN A C 1
ATOM 3569 O O . ASN A 1 441 ? -11.43 -8.32 16.844 1 84.19 441 ASN A O 1
ATOM 3573 N N . VAL A 1 442 ? -11.945 -6.758 15.438 1 92.38 442 VAL A N 1
ATOM 3574 C CA . VAL A 1 442 ? -10.992 -5.781 15.945 1 92.38 442 VAL A CA 1
ATOM 3575 C C . VAL A 1 442 ? -11.734 -4.656 16.672 1 92.38 442 VAL A C 1
ATOM 3577 O O . VAL A 1 442 ? -12.789 -4.203 16.203 1 92.38 442 VAL A O 1
ATOM 3580 N N . LEU A 1 443 ? -11.273 -4.312 17.859 1 96.38 443 LEU A N 1
ATOM 3581 C CA . LEU A 1 443 ? -11.711 -3.107 18.547 1 96.38 443 LEU A CA 1
ATOM 3582 C C . LEU A 1 443 ? -10.672 -1.997 18.422 1 96.38 443 LEU A C 1
ATOM 3584 O O . LEU A 1 443 ? -9.539 -2.148 18.875 1 96.38 443 LEU A O 1
ATOM 3588 N N . VAL A 1 444 ? -11.07 -0.97 17.797 1 97.5 444 VAL A N 1
ATOM 3589 C CA . VAL A 1 444 ? -10.188 0.181 17.656 1 97.5 444 VAL A CA 1
ATOM 3590 C C . VAL A 1 444 ? -10.586 1.268 18.641 1 97.5 444 VAL A C 1
ATOM 3592 O O . VAL A 1 444 ? -11.688 1.821 18.562 1 97.5 444 VAL A O 1
ATOM 3595 N N . ILE A 1 445 ? -9.727 1.519 19.609 1 98.38 445 ILE A N 1
ATOM 3596 C CA . ILE A 1 445 ? -9.891 2.65 20.516 1 98.38 445 ILE A CA 1
ATOM 3597 C C . ILE A 1 445 ? -9.133 3.859 19.969 1 98.38 445 ILE A C 1
ATOM 3599 O O . ILE A 1 445 ? -7.898 3.887 19.984 1 98.38 445 ILE A O 1
ATOM 3603 N N . CYS A 1 446 ? -9.914 4.805 19.516 1 97.94 446 CYS A N 1
ATOM 3604 C CA . CYS A 1 446 ? -9.266 5.891 18.781 1 97.94 446 CYS A CA 1
ATOM 3605 C C . CYS A 1 446 ? -9.852 7.238 19.188 1 97.94 446 CYS A C 1
ATOM 3607 O O . CYS A 1 446 ? -10.289 7.41 20.328 1 97.94 446 CYS A O 1
ATOM 3609 N N . HIS A 1 447 ? -9.664 8.25 18.359 1 98.12 447 HIS A N 1
ATOM 3610 C CA . HIS A 1 447 ? -10.031 9.633 18.625 1 98.12 447 HIS A CA 1
ATOM 3611 C C . HIS A 1 447 ? -11.141 10.102 17.688 1 98.12 447 HIS A C 1
ATOM 3613 O O . HIS A 1 447 ? -11.625 9.32 16.859 1 98.12 447 HIS A O 1
ATOM 3619 N N . GLN A 1 448 ? -11.602 11.273 17.875 1 97.25 448 GLN A N 1
ATOM 3620 C CA . GLN A 1 448 ? -12.773 11.773 17.156 1 97.25 448 GLN A CA 1
ATOM 3621 C C . GLN A 1 448 ? -12.5 11.859 15.664 1 97.25 448 GLN A C 1
ATOM 3623 O O . GLN A 1 448 ? -13.227 11.273 14.859 1 97.25 448 GLN A O 1
ATOM 3628 N N . ALA A 1 449 ? -11.414 12.609 15.281 1 97.44 449 ALA A N 1
ATOM 3629 C CA . ALA A 1 449 ? -11.148 12.789 13.859 1 97.44 449 ALA A CA 1
ATOM 3630 C C . ALA A 1 449 ? -10.828 11.461 13.188 1 97.44 449 ALA A C 1
ATOM 3632 O O . ALA A 1 449 ? -11.25 11.211 12.055 1 97.44 449 ALA A O 1
ATOM 3633 N N . VAL A 1 450 ? -10.109 10.617 13.883 1 97.62 450 VAL A N 1
ATOM 3634 C CA . VAL A 1 450 ? -9.734 9.305 13.352 1 97.62 450 VAL A CA 1
ATOM 3635 C C . VAL A 1 450 ? -10.984 8.445 13.164 1 97.62 450 VAL A C 1
ATOM 3637 O O . VAL A 1 450 ? -11.164 7.82 12.117 1 97.62 450 VAL A O 1
ATOM 3640 N N . MET A 1 451 ? -11.836 8.492 14.117 1 97.75 451 MET A N 1
ATOM 3641 C CA . MET A 1 451 ? -13.062 7.707 14.047 1 97.75 451 MET A CA 1
ATOM 3642 C C . MET A 1 451 ? -13.953 8.195 12.906 1 97.75 451 MET A C 1
ATOM 3644 O O . MET A 1 451 ? -14.586 7.387 12.227 1 97.75 451 MET A O 1
ATOM 3648 N N . ARG A 1 452 ? -14.023 9.484 12.719 1 97.62 452 ARG A N 1
ATOM 3649 C CA . ARG A 1 452 ? -14.789 10.047 11.609 1 97.62 452 ARG A CA 1
ATOM 3650 C C . ARG A 1 452 ? -14.312 9.477 10.273 1 97.62 452 ARG A C 1
ATOM 3652 O O . ARG A 1 452 ? -15.133 9.109 9.422 1 97.62 452 ARG A O 1
ATOM 3659 N N . CYS A 1 453 ? -13.039 9.43 10.141 1 96.56 453 CYS A N 1
ATOM 3660 C CA . CYS A 1 453 ? -12.469 8.938 8.883 1 96.56 453 CYS A CA 1
ATOM 3661 C C . CYS A 1 453 ? -12.781 7.461 8.68 1 96.56 453 CYS A C 1
ATOM 3663 O O . CYS A 1 453 ? -13.18 7.055 7.59 1 96.56 453 CYS A O 1
ATOM 3665 N N . LEU A 1 454 ? -12.609 6.668 9.719 1 96 454 LEU A N 1
ATOM 3666 C CA . LEU A 1 454 ? -12.883 5.238 9.609 1 96 454 LEU A CA 1
ATOM 3667 C C . LEU A 1 454 ? -14.359 4.988 9.32 1 96 454 LEU A C 1
ATOM 3669 O O . LEU A 1 454 ? -14.695 4.184 8.453 1 96 454 LEU A O 1
ATOM 3673 N N . LEU A 1 455 ? -15.18 5.746 10 1 95.62 455 LEU A N 1
ATOM 3674 C CA . LEU A 1 455 ? -16.625 5.609 9.789 1 95.62 455 LEU A CA 1
ATOM 3675 C C . LEU A 1 455 ? -17 6.031 8.375 1 95.62 455 LEU A C 1
ATOM 3677 O O . LEU A 1 455 ? -17.828 5.391 7.73 1 95.62 455 LEU A O 1
ATOM 3681 N N . ALA A 1 456 ? -16.406 7.09 7.973 1 94.88 456 ALA A N 1
ATOM 3682 C CA . ALA A 1 456 ? -16.719 7.586 6.633 1 94.88 456 ALA A CA 1
ATOM 3683 C C . ALA A 1 456 ? -16.375 6.543 5.574 1 94.88 456 ALA A C 1
ATOM 3685 O O . ALA A 1 456 ? -17.109 6.367 4.605 1 94.88 456 ALA A O 1
ATOM 3686 N N . TYR A 1 457 ? -15.25 5.848 5.727 1 93.5 457 TYR A N 1
ATOM 3687 C CA . TYR A 1 457 ? -14.867 4.82 4.766 1 93.5 457 TYR A CA 1
ATOM 3688 C C . TYR A 1 457 ? -15.891 3.691 4.734 1 93.5 457 TYR A C 1
ATOM 3690 O O . TYR A 1 457 ? -16.406 3.338 3.672 1 93.5 457 TYR A O 1
ATOM 3698 N N . PHE A 1 458 ? -16.25 3.18 5.867 1 91.38 458 PHE A N 1
ATOM 3699 C CA . PHE A 1 458 ? -17.078 1.987 5.922 1 91.38 458 PHE A CA 1
ATOM 3700 C C . PHE A 1 458 ? -18.531 2.328 5.578 1 91.38 458 PHE A C 1
ATOM 3702 O O . PHE A 1 458 ? -19.281 1.468 5.113 1 91.38 458 PHE A O 1
ATOM 3709 N N . LEU A 1 459 ? -18.906 3.574 5.758 1 91.44 459 LEU A N 1
ATOM 3710 C CA . LEU A 1 459 ? -20.266 3.986 5.453 1 91.44 459 LEU A CA 1
ATOM 3711 C C . LEU A 1 459 ? -20.344 4.672 4.094 1 91.44 459 LEU A C 1
ATOM 3713 O O . LEU A 1 459 ? -21.391 5.176 3.701 1 91.44 459 LEU A O 1
ATOM 3717 N N . ASP A 1 460 ? -19.281 4.762 3.438 1 88.38 460 ASP A N 1
ATOM 3718 C CA . ASP A 1 460 ? -19.203 5.344 2.1 1 88.38 460 ASP A CA 1
ATOM 3719 C C . ASP A 1 460 ? -19.688 6.793 2.1 1 88.38 460 ASP A C 1
ATOM 3721 O O . ASP A 1 460 ? -20.547 7.164 1.31 1 88.38 460 ASP A O 1
ATOM 3725 N N . LYS A 1 461 ? -19.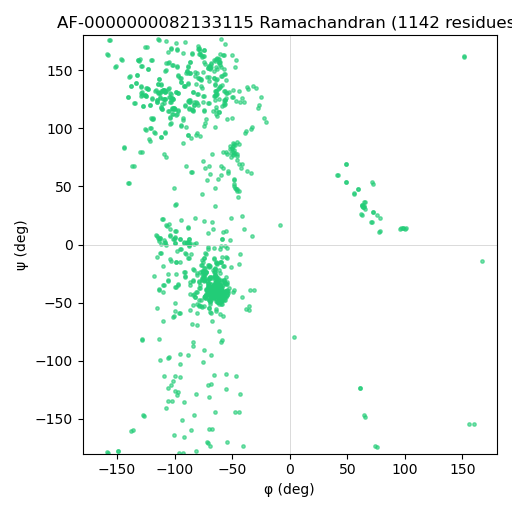172 7.504 3.062 1 89.88 461 LYS A N 1
ATOM 3726 C CA . LYS A 1 461 ? -19.484 8.922 3.148 1 89.88 461 LYS A CA 1
ATOM 3727 C C . LYS A 1 461 ? -18.516 9.758 2.326 1 89.88 461 LYS A C 1
ATOM 3729 O O . LYS A 1 461 ? -17.359 9.367 2.125 1 89.88 461 LYS A O 1
ATOM 3734 N N . SER A 1 462 ? -18.938 10.859 1.899 1 87.12 462 SER A N 1
ATOM 3735 C CA . SER A 1 462 ? -18.125 11.742 1.078 1 87.12 462 SER A CA 1
ATOM 3736 C C . SER A 1 462 ? -17.141 12.547 1.932 1 87.12 462 SER A C 1
ATOM 3738 O O . SER A 1 462 ? -17.312 12.641 3.148 1 87.12 462 SER A O 1
ATOM 3740 N N . ALA A 1 463 ? -16.234 13.156 1.238 1 87.19 463 ALA A N 1
ATOM 3741 C CA . ALA A 1 463 ? -15.242 14.016 1.885 1 87.19 463 ALA A CA 1
ATOM 3742 C C . ALA A 1 463 ? -15.906 15.203 2.57 1 87.19 463 ALA A C 1
ATOM 3744 O O . ALA A 1 463 ? -15.461 15.648 3.633 1 87.19 463 ALA A O 1
ATOM 3745 N N . ASP A 1 464 ? -16.969 15.656 2.025 1 88.31 464 ASP A N 1
ATOM 3746 C CA . ASP A 1 464 ? -17.656 16.812 2.57 1 88.31 464 ASP A CA 1
ATOM 3747 C C . ASP A 1 464 ? -18.406 16.469 3.854 1 88.31 464 ASP A C 1
ATOM 3749 O O . ASP A 1 464 ? -18.531 17.297 4.758 1 88.31 464 ASP A O 1
ATOM 3753 N N . ASP A 1 465 ? -18.812 15.266 3.951 1 92.06 465 ASP A N 1
ATOM 3754 C CA . ASP A 1 465 ? -19.594 14.828 5.098 1 92.06 465 ASP A CA 1
ATOM 3755 C C . ASP A 1 465 ? -18.703 14.297 6.211 1 92.06 465 ASP A C 1
ATOM 3757 O O . ASP A 1 465 ? -19.078 14.336 7.387 1 92.06 465 ASP A O 1
ATOM 3761 N N . LEU A 1 466 ? -17.562 13.875 5.883 1 94.5 466 LEU A N 1
ATOM 3762 C CA . LEU A 1 466 ? -16.641 13.141 6.75 1 94.5 466 LEU A CA 1
ATOM 3763 C C . LEU A 1 466 ? -16.344 13.93 8.016 1 94.5 466 LEU A C 1
ATOM 3765 O O . LEU A 1 466 ? -16.516 13.43 9.125 1 94.5 466 LEU A O 1
ATOM 3769 N N . PRO A 1 467 ? -16.062 15.297 7.879 1 95.12 467 PRO A N 1
ATOM 3770 C CA . PRO A 1 467 ? -15.648 16.047 9.07 1 95.12 467 PRO A CA 1
ATOM 3771 C C . PRO A 1 467 ? -16.797 16.297 10.039 1 95.12 467 PRO A C 1
ATOM 3773 O O . PRO A 1 467 ? -16.562 16.719 11.18 1 95.12 467 PRO A O 1
ATOM 3776 N N . TYR A 1 468 ? -18.016 15.984 9.672 1 94.75 468 TYR A N 1
ATOM 3777 C CA . TYR A 1 468 ? -19.156 16.359 10.492 1 94.75 468 TYR A CA 1
ATOM 3778 C C . TYR A 1 468 ? -19.875 15.133 11.016 1 94.75 468 TYR A C 1
ATOM 3780 O O . TYR A 1 468 ? -20.953 15.242 11.609 1 94.75 468 TYR A O 1
ATOM 3788 N N . LEU A 1 469 ? -19.297 13.984 10.812 1 95.38 469 LEU A N 1
ATOM 3789 C CA . LEU A 1 469 ? -19.891 12.773 11.352 1 95.38 469 LEU A CA 1
ATOM 3790 C C . LEU A 1 469 ? -19.875 12.789 12.875 1 95.38 469 LEU A C 1
ATOM 3792 O O . LEU A 1 469 ? -18.891 13.211 13.484 1 95.38 469 LEU A O 1
ATOM 3796 N N . LYS A 1 470 ? -20.906 12.383 13.461 1 94.31 470 LYS A N 1
ATOM 3797 C CA . LYS A 1 470 ? -21.016 12.367 14.914 1 94.31 470 LYS A CA 1
ATOM 3798 C C . LYS A 1 470 ? -20.328 11.133 15.5 1 94.31 470 LYS A C 1
ATOM 3800 O O . LYS A 1 470 ? -20.672 10 15.141 1 94.31 470 LYS A O 1
ATOM 3805 N N . CYS A 1 471 ? -19.406 11.352 16.359 1 95.69 471 CYS A N 1
ATOM 3806 C CA . CYS A 1 471 ? -18.656 10.312 17.062 1 95.69 471 CYS A CA 1
ATOM 3807 C C . CYS A 1 471 ? -18.641 10.578 18.562 1 95.69 471 CYS A C 1
ATOM 3809 O O . CYS A 1 471 ? -17.641 11.039 19.109 1 95.69 471 CYS A O 1
ATOM 3811 N N . PRO A 1 472 ? -19.703 10.234 19.219 1 95.5 472 PRO A N 1
ATOM 3812 C CA . PRO A 1 472 ? -19.828 10.57 20.641 1 95.5 472 PRO A CA 1
ATOM 3813 C C . PRO A 1 472 ? -18.859 9.781 21.531 1 95.5 472 PRO A C 1
ATOM 3815 O O . PRO A 1 472 ? -18.484 8.664 21.188 1 95.5 472 PRO A O 1
ATOM 3818 N N . LEU A 1 473 ? -18.531 10.406 22.609 1 97.5 473 LEU A N 1
ATOM 3819 C CA . LEU A 1 473 ? -17.766 9.719 23.641 1 97.5 473 LEU A CA 1
ATOM 3820 C C . LEU A 1 473 ? -18.609 8.672 24.344 1 97.5 473 LEU A C 1
ATOM 3822 O O . LEU A 1 473 ? -19.844 8.789 24.391 1 97.5 473 LEU A O 1
ATOM 3826 N N . HIS A 1 474 ? -17.922 7.648 24.844 1 97.75 474 HIS A N 1
ATOM 3827 C CA . HIS A 1 474 ? -18.484 6.625 25.703 1 97.75 474 HIS A CA 1
ATOM 3828 C C . HIS A 1 474 ? -19.562 5.816 24.969 1 97.75 474 HIS A C 1
ATOM 3830 O O . HIS A 1 474 ? -20.578 5.465 25.562 1 97.75 474 HIS A O 1
ATOM 3836 N N . THR A 1 475 ? -19.391 5.668 23.719 1 97.44 475 THR A N 1
ATOM 3837 C CA . THR A 1 475 ? -20.234 4.875 22.844 1 97.44 475 THR A CA 1
ATOM 3838 C C . THR A 1 475 ? -19.406 3.914 22 1 97.44 475 THR A C 1
ATOM 3840 O O . THR A 1 475 ? -18.328 4.277 21.516 1 97.44 475 THR A O 1
ATOM 3843 N N . VAL A 1 476 ? -19.891 2.684 21.922 1 97.56 476 VAL A N 1
ATOM 3844 C CA . VAL A 1 476 ? -19.234 1.693 21.078 1 97.56 476 VAL A CA 1
ATOM 3845 C C . VAL A 1 476 ? -20.031 1.488 19.797 1 97.56 476 VAL A C 1
ATOM 3847 O O . VAL A 1 476 ? -21.25 1.294 19.859 1 97.56 476 VAL A O 1
ATOM 3850 N N . LEU A 1 477 ? -19.391 1.618 18.703 1 97.5 477 LEU A N 1
ATOM 3851 C CA . LEU A 1 477 ? -20.016 1.352 17.422 1 97.5 477 LEU A CA 1
ATOM 3852 C C . LEU A 1 477 ? -19.594 -0.011 16.875 1 97.5 477 LEU A C 1
ATOM 3854 O O . LEU A 1 477 ? -18.406 -0.314 16.812 1 97.5 477 LEU A O 1
ATOM 3858 N N . LYS A 1 478 ? -20.516 -0.804 16.562 1 95.69 478 LYS A N 1
ATOM 3859 C CA . LYS A 1 478 ? -20.266 -2.084 15.914 1 95.69 478 LYS A CA 1
ATOM 3860 C C . LYS A 1 478 ? -20.578 -1.999 14.414 1 95.69 478 LYS A C 1
ATOM 3862 O O . LYS A 1 478 ? -21.703 -1.683 14.023 1 95.69 478 LYS A O 1
ATOM 3867 N N . LEU A 1 479 ? -19.562 -2.199 13.641 1 94 479 LEU A N 1
ATOM 3868 C CA . LEU A 1 479 ? -19.703 -2.186 12.188 1 94 479 LEU A CA 1
ATOM 3869 C C . LEU A 1 479 ? -19.734 -3.604 11.625 1 94 479 LEU A C 1
ATOM 3871 O O . LEU A 1 479 ? -18.812 -4.391 11.883 1 94 479 LEU A O 1
ATOM 3875 N N . SER A 1 480 ? -20.719 -3.914 10.914 1 88.94 480 SER A N 1
ATOM 3876 C CA . SER A 1 480 ? -20.859 -5.203 10.25 1 88.94 480 SER A CA 1
ATOM 3877 C C . SER A 1 480 ? -20.984 -5.035 8.742 1 88.94 480 SER A C 1
ATOM 3879 O O . SER A 1 480 ? -22.078 -4.785 8.234 1 88.94 480 SER A O 1
ATOM 3881 N N . PRO A 1 481 ? -19.891 -5.246 8.055 1 80.75 481 PRO A N 1
ATOM 3882 C CA . PRO A 1 481 ? -19.953 -5.105 6.594 1 80.75 481 PRO A CA 1
ATOM 3883 C C . PRO A 1 481 ? -20.859 -6.141 5.941 1 80.75 481 PRO A C 1
ATOM 3885 O O . PRO A 1 481 ? -20.859 -7.309 6.332 1 80.75 481 PRO A O 1
ATOM 3888 N N . VAL A 1 482 ? -21.703 -5.684 5.086 1 74.94 482 VAL A N 1
ATOM 3889 C CA . VAL A 1 482 ? -22.562 -6.539 4.281 1 74.94 482 VAL A CA 1
ATOM 3890 C C . VAL A 1 482 ? -22.359 -6.234 2.801 1 74.94 482 VAL A C 1
ATOM 3892 O O . VAL A 1 482 ? -21.609 -5.328 2.443 1 74.94 482 VAL A O 1
ATOM 3895 N N . ALA A 1 483 ? -22.859 -6.992 1.925 1 67 483 ALA A N 1
ATOM 3896 C CA . ALA A 1 483 ? -22.641 -6.863 0.487 1 67 483 ALA A CA 1
ATOM 3897 C C . ALA A 1 483 ? -23 -5.461 -0 1 67 483 ALA A C 1
ATOM 3899 O O . ALA A 1 483 ? -22.234 -4.855 -0.763 1 67 483 ALA A 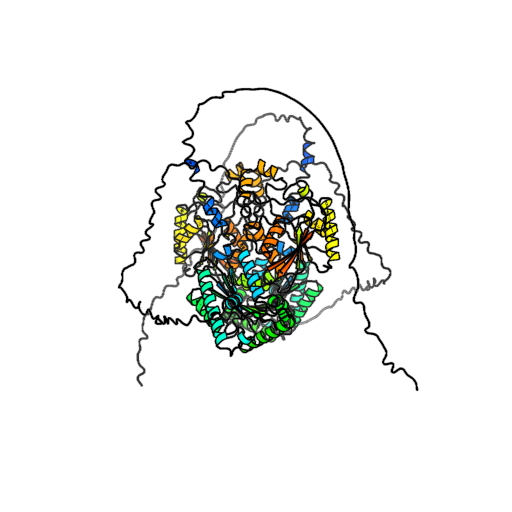O 1
ATOM 3900 N N . TYR A 1 484 ? -24.109 -4.93 0.475 1 65.94 484 TYR A N 1
ATOM 3901 C CA . TYR A 1 484 ? -24.562 -3.65 -0.063 1 65.94 484 TYR A CA 1
ATOM 3902 C C . TYR A 1 484 ? -24.281 -2.518 0.919 1 65.94 484 TYR A C 1
ATOM 3904 O O . TYR A 1 484 ? -24.875 -1.442 0.822 1 65.94 484 TYR A O 1
ATOM 3912 N N . GLY A 1 485 ? -23.406 -2.768 1.846 1 75.38 485 GLY A N 1
ATOM 3913 C CA . GLY A 1 485 ? -23.094 -1.69 2.773 1 75.38 485 GLY A CA 1
ATOM 3914 C C . GLY A 1 485 ? -22.562 -2.186 4.105 1 75.38 485 GLY A C 1
ATOM 3915 O O . GLY A 1 485 ? -21.844 -3.188 4.156 1 75.38 485 GLY A O 1
ATOM 3916 N N . CYS A 1 486 ? -22.812 -1.277 5.051 1 86.12 486 CYS A N 1
ATOM 3917 C CA . CYS A 1 486 ? -22.328 -1.584 6.395 1 86.12 486 CYS A CA 1
ATOM 3918 C C . CYS A 1 486 ? -23.391 -1.281 7.438 1 86.12 486 CYS A C 1
ATOM 3920 O O . CYS A 1 486 ? -23.938 -0.178 7.469 1 86.12 486 CYS A O 1
ATOM 3922 N N . LYS A 1 487 ? -23.766 -2.307 8.203 1 88.12 487 LYS A N 1
ATOM 3923 C CA . LYS A 1 487 ? -24.688 -2.113 9.32 1 88.12 487 LYS A CA 1
ATOM 3924 C C . LYS A 1 487 ? -23.969 -1.559 10.539 1 88.12 487 LYS A C 1
ATOM 3926 O O . LYS A 1 487 ? -22.922 -2.072 10.938 1 88.12 487 LYS A O 1
ATOM 3931 N N . VAL A 1 488 ? -24.531 -0.498 11.07 1 93.31 488 VAL A N 1
ATOM 3932 C CA . VAL A 1 488 ? -23.906 0.131 12.234 1 93.31 488 VAL A CA 1
ATOM 3933 C C . VAL A 1 488 ? -24.828 0.004 13.445 1 93.31 488 VAL A C 1
ATOM 3935 O O . VAL A 1 488 ? -26.016 0.349 13.375 1 93.31 488 VAL A O 1
ATOM 3938 N N . GLU A 1 489 ? -24.312 -0.581 14.461 1 94.88 489 GLU A N 1
ATOM 3939 C CA . GLU A 1 489 ? -24.984 -0.632 15.758 1 94.88 489 GLU A CA 1
ATOM 3940 C C . GLU A 1 489 ? -24.266 0.208 16.797 1 94.88 489 GLU A C 1
ATOM 3942 O O . GLU A 1 489 ? -23.031 0.134 16.906 1 94.88 489 GLU A O 1
ATOM 3947 N N . MET A 1 490 ? -25.031 0.994 17.484 1 95.88 490 MET A N 1
ATOM 3948 C CA . MET A 1 490 ? -24.453 1.861 18.5 1 95.88 490 MET A CA 1
ATOM 3949 C C . MET A 1 490 ? -24.812 1.373 19.906 1 95.88 490 MET A C 1
ATOM 3951 O O . MET A 1 490 ? -25.969 1.055 20.172 1 95.88 490 MET A O 1
ATOM 3955 N N . PHE A 1 491 ? -23.828 1.285 20.75 1 96.44 491 PHE A N 1
ATOM 3956 C CA . PHE A 1 491 ? -24 0.893 22.156 1 96.44 491 PHE A CA 1
ATOM 3957 C C . PHE A 1 491 ? -23.562 2.008 23.094 1 96.44 491 PHE A C 1
ATOM 3959 O O . PHE A 1 491 ? -22.359 2.252 23.25 1 96.44 491 PHE A O 1
ATOM 3966 N N . TYR A 1 492 ? -24.5 2.611 23.703 1 94.75 492 TYR A N 1
ATOM 3967 C CA . TYR A 1 492 ? -24.188 3.605 24.719 1 94.75 492 TYR A CA 1
ATOM 3968 C C . TYR A 1 492 ? -23.906 2.941 26.062 1 94.75 492 TYR A C 1
ATOM 3970 O O . TYR A 1 492 ? -24.734 2.191 26.578 1 94.75 492 TYR A O 1
ATOM 3978 N N . LEU A 1 493 ? -22.766 3.119 26.609 1 95.5 493 LEU A N 1
ATOM 3979 C CA . LEU A 1 493 ? -22.391 2.389 27.812 1 95.5 493 LEU A CA 1
ATOM 3980 C C . LEU A 1 493 ? -22.828 3.133 29.062 1 95.5 493 LEU A C 1
ATOM 3982 O O . LEU A 1 493 ? -22.375 2.814 30.172 1 95.5 493 LEU A O 1
ATOM 3986 N N . ASN A 1 494 ? -23.656 4.086 29.062 1 91.06 494 ASN A N 1
ATOM 3987 C CA . ASN A 1 494 ? -24.359 4.77 30.141 1 91.06 494 ASN A CA 1
ATOM 3988 C C . ASN A 1 494 ? -23.406 5.48 31.078 1 91.06 494 ASN A C 1
ATOM 3990 O O . ASN A 1 494 ? -23.547 5.379 32.312 1 91.06 494 ASN A O 1
ATOM 3994 N N . VAL A 1 495 ? -22.359 5.961 30.656 1 95.75 495 VAL A N 1
ATOM 3995 C CA . VAL A 1 495 ? -21.469 6.875 31.359 1 95.75 495 VAL A CA 1
ATOM 3996 C C . VAL A 1 495 ? -21.547 8.266 30.734 1 95.75 495 VAL A C 1
ATOM 3998 O O . VAL A 1 495 ? -21.391 8.414 29.516 1 95.75 495 VAL A O 1
ATOM 4001 N N . GLU A 1 496 ? -21.891 9.18 31.531 1 92.75 496 GLU A N 1
ATOM 4002 C CA . GLU A 1 496 ? -22.047 10.539 31.016 1 92.75 496 GLU A CA 1
ATOM 4003 C C . GLU A 1 496 ? -20.719 11.094 30.516 1 92.75 496 GLU A C 1
ATOM 4005 O O . GLU A 1 496 ? -19.672 10.789 31.062 1 92.75 496 GLU A O 1
ATOM 4010 N N . ALA A 1 497 ? -20.812 11.812 29.438 1 93.88 497 ALA A N 1
ATOM 4011 C CA . ALA A 1 497 ? -19.641 12.461 28.875 1 93.88 497 ALA A CA 1
ATOM 4012 C C . ALA A 1 497 ? -19.984 13.797 28.234 1 93.88 497 ALA A C 1
ATOM 4014 O O . ALA A 1 497 ? -21.156 14.062 27.938 1 93.88 497 ALA A O 1
ATOM 4015 N N . VAL A 1 498 ? -19 14.617 28.094 1 93.44 498 VAL A N 1
ATOM 4016 C CA . VAL A 1 498 ? -19.203 15.906 27.438 1 93.44 498 VAL A CA 1
ATOM 4017 C C . VAL A 1 498 ? -19.438 15.695 25.953 1 93.44 498 VAL A C 1
ATOM 4019 O O . VAL A 1 498 ? -19.062 14.664 25.391 1 93.44 498 VAL A O 1
ATOM 4022 N N . ASN A 1 499 ? -20.141 16.625 25.391 1 90.5 499 ASN A N 1
ATOM 4023 C CA . ASN A 1 499 ? -20.344 16.625 23.938 1 90.5 499 ASN A CA 1
ATOM 4024 C C . ASN A 1 499 ? -19.25 17.438 23.234 1 90.5 499 ASN A C 1
ATOM 4026 O O . ASN A 1 499 ? -19.141 18.641 23.422 1 90.5 499 ASN A O 1
ATOM 4030 N N . THR A 1 500 ? -18.516 16.844 22.406 1 89 500 THR A N 1
ATOM 4031 C CA . THR A 1 500 ? -17.391 17.5 21.75 1 89 500 THR A CA 1
ATOM 4032 C C . THR A 1 500 ? -17.703 17.766 20.281 1 89 500 THR A C 1
ATOM 4034 O O . THR A 1 500 ? -16.875 18.281 19.531 1 89 500 THR A O 1
ATOM 4037 N N . HIS A 1 501 ? -18.891 17.406 19.828 1 89.44 501 HIS A N 1
ATOM 4038 C CA . HIS A 1 501 ? -19.266 17.578 18.422 1 89.44 501 HIS A CA 1
ATOM 4039 C C . HIS A 1 501 ? -19.594 19.031 18.109 1 89.44 501 HIS A C 1
ATOM 4041 O O . HIS A 1 501 ? -20.297 19.688 18.891 1 89.44 501 HIS A O 1
ATOM 4047 N N . ARG A 1 502 ? -19.109 19.531 17.047 1 83.25 502 ARG A N 1
ATOM 4048 C CA . ARG A 1 502 ? -19.469 20.844 16.516 1 83.25 502 ARG A CA 1
ATOM 4049 C C . ARG A 1 502 ? -20.172 20.719 15.172 1 83.25 502 ARG A C 1
ATOM 4051 O O . ARG A 1 502 ? -19.609 20.188 14.211 1 83.25 502 ARG A O 1
ATOM 4058 N N . ASP A 1 503 ? -21.344 21.266 15.078 1 82.25 503 ASP A N 1
ATOM 4059 C CA . ASP A 1 503 ? -22.141 21.172 13.859 1 82.25 503 ASP A CA 1
ATOM 4060 C C . ASP A 1 503 ? -21.578 22.062 12.758 1 82.25 503 ASP A C 1
ATOM 4062 O O . ASP A 1 503 ? -20.828 23 13.039 1 82.25 503 ASP A O 1
ATOM 4066 N N . ARG A 1 504 ? -21.906 21.656 11.625 1 82 504 ARG A N 1
ATOM 4067 C CA . ARG A 1 504 ? -21.547 22.484 10.477 1 82 504 ARG A CA 1
ATOM 4068 C C . ARG A 1 504 ? -22.125 23.891 10.609 1 82 504 ARG A C 1
ATOM 4070 O O . ARG A 1 504 ? -23.312 24.047 10.898 1 82 504 ARG A O 1
ATOM 4077 N N . PRO A 1 505 ? -21.281 24.938 10.633 1 74.88 505 PRO A N 1
ATOM 4078 C CA . PRO A 1 505 ? -21.797 26.297 10.789 1 74.88 505 PRO A CA 1
ATOM 4079 C C . PRO A 1 505 ? -22.828 26.656 9.727 1 74.88 505 PRO A C 1
ATOM 4081 O O . PRO A 1 505 ? -22.75 26.188 8.586 1 74.88 505 PRO A O 1
ATOM 4084 N N . LEU A 1 506 ? -24.062 27.094 10.203 1 60.94 506 LEU A N 1
ATOM 4085 C CA . LEU A 1 506 ? -25.078 27.594 9.289 1 60.94 506 LEU A CA 1
ATOM 4086 C C . LEU A 1 506 ? -24.562 28.75 8.453 1 60.94 506 LEU A C 1
ATOM 4088 O O . LEU A 1 506 ? -23.734 29.531 8.93 1 60.94 506 LEU A O 1
ATOM 4092 N N . VAL A 1 507 ? -24.609 28.703 7.352 1 48.44 507 VAL A N 1
ATOM 4093 C CA . VAL A 1 507 ? -24.141 29.766 6.461 1 48.44 507 VAL A CA 1
ATOM 4094 C C . VAL A 1 507 ? -24.703 31.109 6.918 1 48.44 507 VAL A C 1
ATOM 4096 O O . VAL A 1 507 ? -25.922 31.328 6.891 1 48.44 507 VAL A O 1
ATOM 4099 N N . SER A 1 508 ? -24.641 31.719 8.008 1 36.94 508 SER A N 1
ATOM 4100 C CA . SER A 1 508 ? -25.016 33.125 8.164 1 36.94 508 SER A CA 1
ATOM 4101 C C . SER A 1 508 ? -24.625 33.938 6.941 1 36.94 508 SER A C 1
ATOM 4103 O O . SER A 1 508 ? -23.656 33.594 6.246 1 36.94 508 SER A O 1
ATOM 4105 N N . ASN A 1 509 ? -25.719 34.875 6.441 1 32.97 509 ASN A N 1
ATOM 4106 C CA . ASN A 1 509 ? -25.547 35.906 5.41 1 32.97 509 ASN A CA 1
ATOM 4107 C C . ASN A 1 509 ? -24.297 36.719 5.641 1 32.97 509 ASN A C 1
ATOM 4109 O O . ASN A 1 509 ? -24.266 37.562 6.547 1 32.97 509 ASN A O 1
ATOM 4113 N N . ILE A 1 510 ? -23.375 36.469 5.844 1 33.25 510 ILE A N 1
ATOM 4114 C CA . ILE A 1 510 ? -22.344 37.5 5.805 1 33.25 510 ILE A CA 1
ATOM 4115 C C . ILE A 1 510 ? -22.688 38.531 4.727 1 33.25 510 ILE A C 1
ATOM 4117 O O . ILE A 1 510 ? -22.938 38.156 3.576 1 33.25 510 ILE A O 1
ATOM 4121 N N . ALA A 1 511 ? -23.297 39.812 5.18 1 28.16 511 ALA A N 1
ATOM 4122 C CA . ALA A 1 511 ? -23.484 41 4.359 1 28.16 511 ALA A CA 1
ATOM 4123 C C . ALA A 1 511 ? -22.516 41 3.184 1 28.16 511 ALA A C 1
ATOM 4125 O O . ALA A 1 511 ? -21.297 40.906 3.373 1 28.16 511 ALA A O 1
ATOM 4126 N N . CYS A 1 512 ? -23.125 40.781 2.082 1 26.92 512 CYS A N 1
ATOM 4127 C CA . CYS A 1 512 ? -22.5 41.031 0.791 1 26.92 512 CYS A CA 1
ATOM 4128 C C . CYS A 1 512 ? -21.984 42.469 0.694 1 26.92 512 CYS A C 1
ATOM 4130 O O . CYS A 1 512 ? -22.734 43.406 0.895 1 26.92 512 CYS A O 1
ATOM 4132 N N . TYR A 1 513 ? -20.984 42.969 1.167 1 26.89 513 TYR A N 1
ATOM 4133 C CA . TYR A 1 513 ? -20.609 44.312 0.759 1 26.89 513 TYR A CA 1
ATOM 4134 C C . TYR A 1 513 ? -21.141 44.625 -0.639 1 26.89 513 TYR A C 1
ATOM 4136 O O . TYR A 1 513 ? -21.203 43.719 -1.494 1 26.89 513 TYR A O 1
ATOM 4144 N N . PRO A 1 514 ? -22.031 45.719 -0.739 1 24.16 514 PRO A N 1
ATOM 4145 C CA . PRO A 1 514 ? -22.734 46.094 -1.964 1 24.16 514 PRO A CA 1
ATOM 4146 C C . PRO A 1 514 ? -21.938 45.781 -3.227 1 24.16 514 PRO A C 1
ATOM 4148 O O . PRO A 1 514 ? -20.703 45.719 -3.188 1 24.16 514 PRO A O 1
ATOM 4151 N N . GLN A 1 515 ? -22.641 45.281 -4.105 1 23.83 515 GLN A N 1
ATOM 4152 C CA . GLN A 1 515 ? -22.281 45 -5.488 1 23.83 515 GLN A CA 1
ATOM 4153 C C . GLN A 1 515 ? -21.672 46.219 -6.156 1 23.83 515 GLN A C 1
ATOM 4155 O O . GLN A 1 515 ? -22.344 47.281 -6.262 1 23.83 515 GLN A O 1
ATOM 4160 N N . TRP A 1 516 ? -20.5 46.625 -5.941 1 22.08 516 TRP A N 1
ATOM 4161 C CA . TRP A 1 516 ? -20.047 47.719 -6.789 1 22.08 516 TRP A CA 1
ATOM 4162 C C . TRP A 1 516 ? -20.547 47.562 -8.219 1 22.08 516 TRP A C 1
ATOM 4164 O O . TRP A 1 516 ? -20.438 46.469 -8.797 1 22.08 516 TRP A O 1
ATOM 4174 N N . GLN A 1 517 ? -21.688 48.25 -8.656 1 21.14 517 GLN A N 1
ATOM 4175 C CA . GLN A 1 517 ? -22.5 48.406 -9.867 1 21.14 517 GLN A CA 1
ATOM 4176 C C . GLN A 1 517 ? -21.625 48.375 -11.117 1 21.14 517 GLN A C 1
ATOM 4178 O O . GLN A 1 517 ? -22.109 48.094 -12.211 1 21.14 517 GLN A O 1
ATOM 4183 N N . GLY A 1 518 ? -20.641 49.25 -11.18 1 20.66 518 GLY A N 1
ATOM 4184 C CA . GLY A 1 518 ? -20.359 49.812 -12.484 1 20.66 518 GLY A CA 1
ATOM 4185 C C . GLY A 1 518 ? -19.984 48.781 -13.523 1 20.66 518 GLY A C 1
ATOM 4186 O O . GLY A 1 518 ? -20.516 48.781 -14.625 1 20.66 518 GLY A O 1
ATOM 4187 N N . PHE A 1 519 ? -18.734 48.375 -13.594 1 22.03 519 PHE A N 1
ATOM 4188 C CA . PHE A 1 519 ? -18.203 48.219 -14.945 1 22.03 519 PHE A CA 1
ATOM 4189 C C . PHE A 1 519 ? -18.781 46.969 -15.609 1 22.03 519 PHE A C 1
ATOM 4191 O O . PHE A 1 519 ? -18.938 45.938 -14.953 1 22.03 519 PHE A O 1
ATOM 4198 N N . ALA A 1 520 ? -19.719 47.25 -16.516 1 20.45 520 ALA A N 1
ATOM 4199 C CA . ALA A 1 520 ? -20.328 46.375 -17.516 1 20.45 520 ALA A CA 1
ATOM 4200 C C . ALA A 1 520 ? -19.297 45.406 -18.094 1 20.45 520 ALA A C 1
ATOM 4202 O O . ALA A 1 520 ? -18.344 45.812 -18.766 1 20.45 520 ALA A O 1
ATOM 4203 N N . PRO A 1 521 ? -18.828 44.656 -17.328 1 20.39 521 PRO A N 1
ATOM 4204 C CA . PRO A 1 521 ? -17.641 44 -17.891 1 20.39 521 PRO A CA 1
ATOM 4205 C C . PRO A 1 521 ? -17.922 43.375 -19.266 1 20.39 521 PRO A C 1
ATOM 4207 O O . PRO A 1 521 ? -18.938 42.688 -19.438 1 20.39 521 PRO A O 1
ATOM 4210 N N . PHE A 1 522 ? -17.812 44.25 -20.359 1 19.78 522 PHE A N 1
ATOM 4211 C CA . PHE A 1 522 ? -17.922 43.781 -21.734 1 19.78 522 PHE A CA 1
ATOM 4212 C C . PHE A 1 522 ? -17.156 42.469 -21.922 1 19.78 522 PHE A C 1
ATOM 4214 O O . PHE A 1 522 ? -15.922 42.438 -21.844 1 19.78 522 PHE A O 1
ATOM 4221 N N . CYS A 1 523 ? -17.594 41.625 -21.344 1 18.23 523 CYS A N 1
ATOM 4222 C CA . CYS A 1 523 ? -17.094 40.25 -21.391 1 18.23 523 CYS A CA 1
ATOM 4223 C C . CYS A 1 523 ? -16.891 39.781 -22.828 1 18.23 523 CYS A C 1
ATOM 4225 O O . CYS A 1 523 ? -17.859 39.562 -23.547 1 18.23 523 CYS A O 1
ATOM 4227 N N . HIS A 1 524 ? -16.109 40.719 -23.531 1 17.83 524 HIS A N 1
ATOM 4228 C CA . HIS A 1 524 ? -15.992 40.281 -24.922 1 17.83 524 HIS A CA 1
ATOM 4229 C C . HIS A 1 524 ? -15.719 38.781 -25 1 17.83 524 HIS A C 1
ATOM 4231 O O . HIS A 1 524 ? -15.055 38.219 -24.125 1 17.83 524 HIS A O 1
ATOM 4237 N N . PRO A 1 525 ? -16.578 38.125 -25.672 1 19.48 525 PRO A N 1
ATOM 4238 C CA . PRO A 1 525 ? -16.641 36.688 -26 1 19.48 525 PRO A CA 1
ATOM 4239 C C . PRO A 1 525 ? -15.305 36.156 -26.516 1 19.48 525 PRO A C 1
ATOM 4241 O O . PRO A 1 525 ? -14.805 36.594 -27.547 1 19.48 525 PRO A O 1
ATOM 4244 N N . CYS A 1 526 ? -14.297 36.469 -25.797 1 17.06 526 CYS A N 1
ATOM 4245 C CA . CYS A 1 526 ? -13.062 36.156 -26.516 1 17.06 526 CYS A CA 1
ATOM 4246 C C . CYS A 1 526 ? -13.125 34.812 -27.172 1 17.06 526 CYS A C 1
ATOM 4248 O O . CYS A 1 526 ? -13.312 33.781 -26.5 1 17.06 526 CYS A O 1
ATOM 4250 N N . SER A 1 527 ? -13.688 34.719 -28.453 1 18.02 527 SER A N 1
ATOM 4251 C CA . SER A 1 527 ? -13.797 33.719 -29.5 1 18.02 527 SER A CA 1
ATOM 4252 C C . SER A 1 527 ? -12.477 33 -29.719 1 18.02 527 SER A C 1
ATOM 4254 O O . SER A 1 527 ? -11.508 33.594 -30.203 1 18.02 527 SER A O 1
ATOM 4256 N N . VAL A 1 528 ? -11.898 32.625 -28.75 1 17.27 528 VAL A N 1
ATOM 4257 C CA . VAL A 1 528 ? -10.633 32.062 -29.172 1 17.27 528 VAL A CA 1
ATOM 4258 C C . VAL A 1 528 ? -10.867 31.078 -30.328 1 17.27 528 VAL A C 1
ATOM 4260 O O . VAL A 1 528 ? -11.602 30.109 -30.172 1 17.27 528 VAL A O 1
ATOM 4263 N N . LEU A 1 529 ? -10.898 31.562 -31.484 1 17.22 529 LEU A N 1
ATOM 4264 C CA . LEU A 1 529 ? -11 30.922 -32.781 1 17.22 529 LEU A CA 1
ATOM 4265 C C . LEU A 1 529 ? -9.914 29.859 -32.969 1 17.22 529 LEU A C 1
ATOM 4267 O O . LEU A 1 529 ? -8.727 30.188 -32.969 1 17.22 529 LEU A O 1
ATOM 4271 N N . LEU A 1 530 ? -9.93 28.953 -32.25 1 16.81 530 LEU A N 1
ATOM 4272 C CA . LEU A 1 530 ? -9 27.922 -32.688 1 16.81 530 LEU A CA 1
ATOM 4273 C C . LEU A 1 530 ? -9.203 27.594 -34.156 1 16.81 530 LEU A C 1
ATOM 4275 O O . LEU A 1 530 ? -10.305 27.203 -34.562 1 16.81 530 LEU A O 1
ATOM 4279 N N . THR A 1 531 ? -8.625 28.375 -34.938 1 17.17 531 THR A N 1
ATOM 4280 C CA . THR A 1 531 ? -8.68 28.141 -36.375 1 17.17 531 THR A CA 1
ATOM 4281 C C . THR A 1 531 ? -8.078 26.797 -36.719 1 17.17 531 THR A C 1
ATOM 4283 O O . THR A 1 531 ? -6.883 26.562 -36.531 1 17.17 531 THR A O 1
ATOM 4286 N N . TYR A 1 532 ? -8.672 25.75 -36.344 1 16.83 532 TYR A N 1
ATOM 4287 C CA . TYR A 1 532 ? -8.297 24.531 -37.062 1 16.83 532 TYR A CA 1
ATOM 4288 C C . TYR A 1 532 ? -8.328 24.734 -38.562 1 16.83 532 TYR A C 1
ATOM 4290 O O . TYR A 1 532 ? -9.312 25.25 -39.094 1 16.83 532 TYR A O 1
ATOM 4298 N N . HIS A 1 533 ? -7.238 25.234 -39.031 1 17.14 533 HIS A N 1
ATOM 4299 C CA . HIS A 1 533 ? -7.211 25.156 -40.469 1 17.14 533 HIS A CA 1
ATOM 4300 C C . HIS A 1 533 ? -7.508 23.734 -40.969 1 17.14 533 HIS A C 1
ATOM 4302 O O . HIS A 1 533 ? -6.797 22.797 -40.594 1 17.14 533 HIS A O 1
ATOM 4308 N N . ILE A 1 534 ? -8.82 23.422 -41.031 1 18.41 534 ILE A N 1
ATOM 4309 C CA . ILE A 1 534 ? -9.422 22.359 -41.812 1 18.41 534 ILE A CA 1
ATOM 4310 C C . ILE A 1 534 ? -8.836 22.375 -43.219 1 18.41 534 ILE A C 1
ATOM 4312 O O . ILE A 1 534 ? -8.984 23.359 -43.969 1 18.41 534 ILE A O 1
ATOM 4316 N N . LEU A 1 535 ? -7.492 21.922 -43.344 1 17.38 535 LEU A N 1
ATOM 4317 C CA . LEU A 1 535 ? -7.305 21.781 -44.781 1 17.38 535 LEU A CA 1
ATOM 4318 C C . LEU A 1 535 ? -8.516 21.094 -45.438 1 17.38 535 LEU A C 1
ATOM 4320 O O . LEU A 1 535 ? -9.164 20.25 -44.812 1 17.38 535 LEU A O 1
ATOM 4324 N N . HIS A 1 536 ? -9.125 21.578 -46.562 1 16.72 536 HIS A N 1
ATOM 4325 C CA . HIS A 1 536 ? -10.273 21.422 -47.438 1 16.72 536 HIS A CA 1
ATOM 4326 C C . HIS A 1 536 ? -10.328 20.031 -48.031 1 16.72 536 HIS A C 1
ATOM 4328 O O . HIS A 1 536 ? -11.242 19.703 -48.812 1 16.72 536 HIS A O 1
ATOM 4334 N N . GLY A 1 537 ? -9.438 19.047 -48.031 1 17.91 537 GLY A N 1
ATOM 4335 C CA . GLY A 1 537 ? -9.828 18.422 -49.281 1 17.91 537 GLY A CA 1
ATOM 4336 C C . GLY A 1 537 ? -11.289 18.047 -49.344 1 17.91 537 GLY A C 1
ATOM 4337 O O . GLY A 1 537 ? -11.984 18.078 -48.312 1 17.91 537 GLY A O 1
ATOM 4338 N N . THR A 1 538 ? -11.695 17.203 -50.5 1 17.47 538 THR A N 1
ATOM 4339 C CA . THR A 1 538 ? -12.891 16.875 -51.25 1 17.47 538 THR A CA 1
ATOM 4340 C C . THR A 1 538 ? -13.914 16.156 -50.375 1 17.47 538 THR A C 1
ATOM 4342 O O . THR A 1 538 ? -13.562 15.617 -49.344 1 17.47 538 THR A O 1
ATOM 4345 N N . SER A 1 539 ? -15.25 16.281 -50.719 1 16.69 539 SER A N 1
ATOM 4346 C CA . SER A 1 539 ? -16.641 16.125 -50.312 1 16.69 539 SER A CA 1
ATOM 4347 C C . SER A 1 539 ? -16.984 14.664 -50.062 1 16.69 539 SER A C 1
ATOM 4349 O O . SER A 1 539 ? -18.156 14.305 -49.969 1 16.69 539 SER A O 1
ATOM 4351 N N . LEU A 1 540 ? -16.047 13.797 -49.562 1 16.52 540 LEU A N 1
ATOM 4352 C CA . LEU A 1 540 ? -16.672 12.539 -49.969 1 16.52 540 LEU A CA 1
ATOM 4353 C C . LEU A 1 540 ? -18.141 12.508 -49.531 1 16.52 540 LEU A C 1
ATOM 4355 O O . LEU A 1 540 ? -18.547 13.219 -48.625 1 16.52 540 LEU A O 1
ATOM 4359 N N . THR A 1 541 ? -18.938 11.531 -50.188 1 16.19 541 THR A N 1
ATOM 4360 C CA . THR A 1 541 ? -20.25 11.016 -50.531 1 16.19 541 THR A CA 1
ATOM 4361 C C . THR A 1 541 ? -21.062 10.695 -49.281 1 16.19 541 THR A C 1
ATOM 4363 O O . THR A 1 541 ? -20.5 10.297 -48.25 1 16.19 541 THR A O 1
ATOM 4366 N N . LYS A 1 542 ? -22.297 11.062 -49.312 1 16.92 542 LYS A N 1
ATOM 4367 C CA . LYS A 1 542 ? -23.641 11.258 -48.75 1 16.92 542 LYS A CA 1
ATOM 4368 C C . LYS A 1 542 ? -24.172 9.969 -48.125 1 16.92 542 LYS A C 1
ATOM 4370 O O . LYS A 1 542 ? -25.312 9.914 -47.688 1 16.92 542 LYS A O 1
ATOM 4375 N N . VAL A 1 543 ? -23.344 8.883 -48.094 1 16.67 543 VAL A N 1
ATOM 4376 C CA . VAL A 1 543 ? -24.297 7.777 -48.094 1 16.67 543 VAL A CA 1
ATOM 4377 C C . VAL A 1 543 ? -25.125 7.793 -46.812 1 16.67 543 VAL A C 1
ATOM 4379 O O . VAL A 1 543 ? -24.641 7.453 -45.75 1 16.67 543 VAL A O 1
ATOM 4382 N N . ALA A 1 544 ? -25.672 9.078 -46.5 1 16.17 544 ALA A N 1
ATOM 4383 C CA . ALA A 1 544 ? -26.609 9.344 -45.438 1 16.17 544 ALA A CA 1
ATOM 4384 C C . ALA A 1 544 ? -27.688 8.266 -45.344 1 16.17 544 ALA A C 1
ATOM 4386 O O . ALA A 1 544 ? -28.109 7.867 -44.281 1 16.17 544 ALA A O 1
ATOM 4387 N N . GLN A 1 545 ? -28.219 7.918 -46.531 1 15.67 545 GLN A N 1
ATOM 4388 C CA . GLN A 1 545 ? -29.672 7.91 -46.531 1 15.67 545 GLN A CA 1
ATOM 4389 C C . GLN A 1 545 ? -30.219 6.738 -45.688 1 15.67 545 GLN A C 1
ATOM 4391 O O . GLN A 1 545 ? -31.375 6.73 -45.312 1 15.67 545 GLN A O 1
ATOM 4396 N N . ALA A 1 546 ? -29.484 5.691 -45.625 1 16.55 546 ALA A N 1
ATOM 4397 C CA . ALA A 1 546 ? -30.516 4.656 -45.719 1 16.55 546 ALA A CA 1
ATOM 4398 C C . ALA A 1 546 ? -31.375 4.629 -44.438 1 16.55 546 ALA A C 1
ATOM 4400 O O . ALA A 1 546 ? -30.906 4.258 -43.375 1 16.55 546 ALA A O 1
ATOM 4401 N N . ILE A 1 547 ? -32.062 5.875 -44.188 1 16.39 547 ILE A N 1
ATOM 4402 C CA . ILE A 1 547 ? -33.156 5.965 -43.25 1 16.39 547 ILE A CA 1
ATOM 4403 C C . ILE A 1 547 ? -34.125 4.793 -43.469 1 16.39 547 ILE A C 1
ATOM 4405 O O . ILE A 1 547 ? -34.781 4.703 -44.5 1 16.39 547 ILE A O 1
ATOM 4409 N N . LEU A 1 548 ? -33.812 3.582 -43 1 15.7 548 LEU A N 1
ATOM 4410 C CA . LEU A 1 548 ? -34.688 2.441 -43.25 1 15.7 548 LEU A CA 1
ATOM 4411 C C . LEU A 1 548 ? -36.062 2.695 -42.719 1 15.7 548 LEU A C 1
ATOM 4413 O O . LEU A 1 548 ? -37.062 2.129 -43.219 1 15.7 548 LEU A O 1
ATOM 4417 N N . LEU A 1 549 ? -36.344 3.443 -41.531 1 16.03 549 LEU A N 1
ATOM 4418 C CA . LEU A 1 549 ? -37.406 2.762 -40.844 1 16.03 549 LEU A CA 1
ATOM 4419 C C . LEU A 1 549 ? -38.688 2.789 -41.656 1 16.03 549 LEU A C 1
ATOM 4421 O O . LEU A 1 549 ? -39.062 3.82 -42.219 1 16.03 549 LEU A O 1
ATOM 4425 N N . THR A 1 550 ? -39.375 1.648 -41.938 1 15.12 550 THR A N 1
ATOM 4426 C CA . THR A 1 550 ? -40.625 1.188 -42.5 1 15.12 550 THR A CA 1
ATOM 4427 C C . THR A 1 550 ? -41.812 1.706 -41.656 1 15.12 550 THR A C 1
ATOM 4429 O O . THR A 1 550 ? -42.781 2.234 -42.188 1 15.12 550 THR A O 1
ATOM 4432 N N . ASP A 1 551 ? -42.156 1.166 -40.375 1 15.67 551 ASP A N 1
ATOM 4433 C CA . ASP A 1 551 ? -43.5 0.545 -40.312 1 15.67 551 ASP A CA 1
ATOM 4434 C C . ASP A 1 551 ? -44.562 1.558 -39.906 1 15.67 551 ASP A C 1
ATOM 4436 O O . ASP A 1 551 ? -44.469 2.164 -38.844 1 15.67 551 ASP A O 1
ATOM 4440 N N . LYS A 1 552 ? -45.375 2.152 -40.656 1 16.27 552 LYS A N 1
ATOM 4441 C CA . LYS A 1 552 ? -46.594 2.949 -40.562 1 16.27 552 LYS A CA 1
ATOM 4442 C C . LYS A 1 552 ? -47.656 2.221 -39.781 1 16.27 552 LYS A C 1
ATOM 4444 O O . LYS A 1 552 ? -48.781 2.705 -39.656 1 16.27 552 LYS A O 1
ATOM 4449 N N . ALA A 1 553 ? -47.719 1.019 -39.219 1 15.91 553 ALA A N 1
ATOM 4450 C CA . ALA A 1 553 ? -49.094 0.517 -39.25 1 15.91 553 ALA A CA 1
ATOM 4451 C C . ALA A 1 553 ? -49.938 1.182 -38.156 1 15.91 553 ALA A C 1
ATOM 4453 O O . ALA A 1 553 ? -49.625 1.081 -36.969 1 15.91 553 ALA A O 1
ATOM 4454 N N . VAL A 1 554 ? -50.719 2.318 -38.344 1 16.2 554 VAL A N 1
ATOM 4455 C CA . VAL A 1 554 ? -51.75 3.104 -37.688 1 16.2 554 VAL A CA 1
ATOM 4456 C C . VAL A 1 554 ? -52.938 2.205 -37.344 1 16.2 554 VAL A C 1
ATOM 4458 O O . VAL A 1 554 ? -53.906 2.646 -36.719 1 16.2 554 VAL A O 1
ATOM 4461 N N . THR A 1 555 ? -53.031 0.834 -37.375 1 15.84 555 THR A N 1
ATOM 4462 C CA . THR A 1 555 ? -54.469 0.543 -37.531 1 15.84 555 THR A CA 1
ATOM 4463 C C . THR A 1 555 ? -55.25 1.021 -36.312 1 15.84 555 THR A C 1
ATOM 4465 O O . THR A 1 555 ? -54.719 0.979 -35.188 1 15.84 555 THR A O 1
ATOM 4468 N N . HIS A 1 556 ? -56.375 1.753 -36.5 1 16.02 556 HIS A N 1
ATOM 4469 C CA . HIS A 1 556 ? -57.562 2.469 -35.969 1 16.02 556 HIS A CA 1
ATOM 4470 C C . HIS A 1 556 ? -58.438 1.545 -35.156 1 16.02 556 HIS A C 1
ATOM 4472 O O . HIS A 1 556 ? -59.531 1.95 -34.719 1 16.02 556 HIS A O 1
ATOM 4478 N N . THR A 1 557 ? -58.094 0.293 -34.75 1 15.99 557 THR A N 1
ATOM 4479 C CA . THR A 1 557 ? -59.375 -0.364 -34.594 1 15.99 557 THR A CA 1
ATOM 4480 C C . THR A 1 557 ? -60.188 0.285 -33.469 1 15.99 557 THR A C 1
ATOM 4482 O O . THR A 1 557 ? -59.656 0.513 -32.375 1 15.99 557 THR A O 1
ATOM 4485 N N . SER A 1 558 ? -61.469 0.771 -33.719 1 15.91 558 SER A N 1
ATOM 4486 C CA . SER A 1 558 ? -62.688 1.411 -33.25 1 15.91 558 SER A CA 1
ATOM 4487 C C . SER A 1 558 ? -63.344 0.603 -32.156 1 15.91 558 SER A C 1
ATOM 4489 O O . SER A 1 558 ? -64.25 1.079 -31.484 1 15.91 558 SER A O 1
ATOM 4491 N N . TYR A 1 559 ? -63.031 -0.713 -31.875 1 15.48 559 TYR A N 1
ATOM 4492 C CA . TYR A 1 559 ? -64.312 -1.324 -31.562 1 15.48 559 TYR A CA 1
ATOM 4493 C C . TYR A 1 559 ? -65 -0.662 -30.359 1 15.48 559 TYR A C 1
ATOM 4495 O O . TYR A 1 559 ? -64.312 -0.041 -29.547 1 15.48 559 TYR A O 1
ATOM 4503 N N . GLU A 1 560 ? -66.25 -1.154 -30.047 1 16.23 560 GLU A N 1
ATOM 4504 C CA . GLU A 1 560 ? -67.625 -1.012 -29.656 1 16.23 560 GLU A CA 1
ATOM 4505 C C . GLU A 1 560 ? -67.75 -0.867 -28.141 1 16.23 560 GLU A C 1
ATOM 4507 O O . GLU A 1 560 ? -66.875 -1.349 -27.391 1 16.23 560 GLU A O 1
ATOM 4512 N N . THR A 1 561 ? -68.75 -0.125 -27.844 1 16.09 561 THR A N 1
ATOM 4513 C CA . THR A 1 561 ? -69.5 0.643 -26.906 1 16.09 561 THR A CA 1
ATOM 4514 C C . THR A 1 561 ? -70.062 -0.263 -25.812 1 16.09 561 THR A C 1
ATOM 4516 O O . THR A 1 561 ? -70.562 0.22 -24.781 1 16.09 561 THR A O 1
ATOM 4519 N N . ASN A 1 562 ? -70.25 -1.649 -25.922 1 14.93 562 ASN A N 1
ATOM 4520 C CA . ASN A 1 562 ? -71.562 -2.047 -25.531 1 14.93 562 ASN A CA 1
ATOM 4521 C C . ASN A 1 562 ? -71.75 -1.965 -24.031 1 14.93 562 ASN A C 1
ATOM 4523 O O . ASN A 1 562 ? -72.875 -2.24 -23.531 1 14.93 562 ASN A O 1
ATOM 4527 N N . GLY A 1 563 ? -70.875 -1.999 -23.094 1 16 563 GLY A N 1
ATOM 4528 C CA . GLY A 1 563 ? -71.438 -2.676 -21.938 1 16 563 GLY A CA 1
ATOM 4529 C C . GLY A 1 563 ? -72.438 -1.846 -21.219 1 16 563 GLY A C 1
ATOM 4530 O O . GLY A 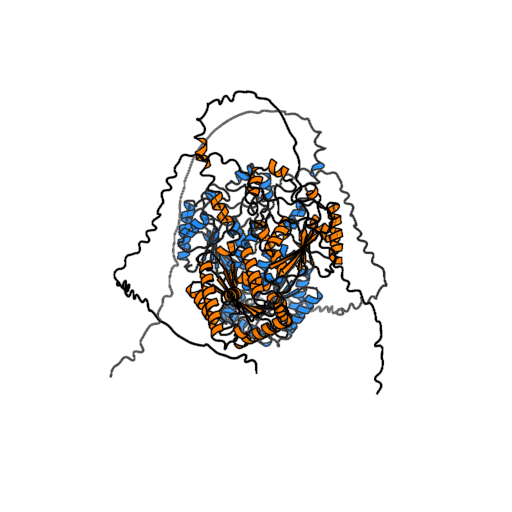1 563 ? -72.125 -0.873 -20.531 1 16 563 GLY A O 1
ATOM 4531 N N . VAL A 1 564 ? -73.625 -1.488 -21.781 1 15.73 564 VAL A N 1
ATOM 4532 C CA . VAL A 1 564 ? -74.812 -0.955 -21.094 1 15.73 564 VAL A CA 1
ATOM 4533 C C . VAL A 1 564 ? -75.062 -1.762 -19.828 1 15.73 564 VAL A C 1
ATOM 4535 O O . VAL A 1 564 ? -74.562 -2.867 -19.656 1 15.73 564 VAL A O 1
ATOM 4538 N N . VAL A 1 565 ? -76.625 -1.979 -19.484 1 16.05 565 VAL A N 1
ATOM 4539 C CA . VAL A 1 565 ? -77.688 -1.454 -18.656 1 16.05 565 VAL A CA 1
ATOM 4540 C C . VAL A 1 565 ? -78.188 -2.535 -17.688 1 16.05 565 VAL A C 1
ATOM 4542 O O . VAL A 1 565 ? -78.875 -2.24 -16.703 1 16.05 565 VAL A O 1
ATOM 4545 N N . SER A 1 566 ? -78.125 -3.875 -17.906 1 15.35 566 SER A N 1
ATOM 4546 C CA . SER A 1 566 ? -79.312 -4.496 -17.312 1 15.35 566 SER A CA 1
ATOM 4547 C C . SER A 1 566 ? -79.312 -4.348 -15.805 1 15.35 566 SER A C 1
ATOM 4549 O O . SER A 1 566 ? -78.375 -4.73 -15.125 1 15.35 566 SER A O 1
ATOM 4551 N N . ALA A 1 567 ? -80.125 -3.342 -15.156 1 15.68 567 ALA A N 1
ATOM 4552 C CA . ALA A 1 567 ? -80.625 -3.021 -13.828 1 15.68 567 ALA A CA 1
ATOM 4553 C C . ALA A 1 567 ? -81.5 -4.156 -13.281 1 15.68 567 ALA A C 1
ATOM 4555 O O . ALA A 1 567 ? -82.562 -4.391 -13.781 1 15.68 567 ALA A O 1
ATOM 4556 N N . ALA A 1 568 ? -81.062 -5.414 -13.094 1 15.83 568 ALA A N 1
ATOM 4557 C CA . ALA A 1 568 ? -81.875 -6.371 -12.32 1 15.83 568 ALA A CA 1
ATOM 4558 C C . ALA A 1 568 ? -82.312 -5.773 -10.984 1 15.83 568 ALA A C 1
ATOM 4560 O O . ALA A 1 568 ? -81.5 -5.312 -10.203 1 15.83 568 ALA A O 1
ATOM 4561 N N . GLN A 1 569 ? -83.625 -5.422 -10.781 1 17.05 569 GLN A N 1
ATOM 4562 C CA . GLN A 1 569 ? -84.75 -5.18 -9.914 1 17.05 569 GLN A CA 1
ATOM 4563 C C . GLN A 1 569 ? -84.938 -6.297 -8.891 1 17.05 569 GLN A C 1
ATOM 4565 O O . GLN A 1 569 ? -84.625 -7.453 -9.172 1 17.05 569 GLN A O 1
ATOM 4570 N N . CYS A 1 570 ? -85.625 -5.984 -7.512 1 19.38 570 CYS A N 1
ATOM 4571 C CA . CYS A 1 570 ? -86.125 -6.246 -6.148 1 19.38 570 CYS A CA 1
ATOM 4572 C C . CYS A 1 570 ? -87.25 -7.215 -6.137 1 19.38 570 CYS A C 1
ATOM 4574 O O . CYS A 1 570 ? -88.25 -6.988 -5.43 1 19.38 570 CYS A O 1
ATOM 4576 N N . THR A 1 571 ? -87.75 -8.031 -6.988 1 17.75 571 THR A N 1
ATOM 4577 C CA . THR A 1 571 ? -88.875 -8.875 -6.688 1 17.75 571 THR A CA 1
ATOM 4578 C C . THR A 1 571 ? -88.625 -9.672 -5.406 1 17.75 571 THR A C 1
ATOM 4580 O O . THR A 1 571 ? -87.562 -10.203 -5.191 1 17.75 571 THR A O 1
ATOM 4583 N N . GLN A 1 572 ? -89.812 -9.633 -4.336 1 21.69 572 GLN A N 1
ATOM 4584 C CA . GLN A 1 572 ? -90.688 -9.969 -3.186 1 21.69 572 GLN A CA 1
ATOM 4585 C C . GLN A 1 572 ? -90.938 -11.469 -3.117 1 21.69 572 GLN A C 1
ATOM 4587 O O . GLN A 1 572 ? -91.438 -11.969 -2.104 1 21.69 572 GLN A O 1
ATOM 4592 N N . HIS A 1 573 ? -90.625 -12.445 -3.99 1 20.02 573 HIS A N 1
ATOM 4593 C CA . HIS A 1 573 ? -91.188 -13.656 -3.377 1 20.02 573 HIS A CA 1
ATOM 4594 C C . HIS A 1 573 ? -90.312 -14.102 -2.201 1 20.02 573 HIS A C 1
ATOM 4596 O O . HIS A 1 573 ? -89.125 -14.086 -2.283 1 20.02 573 HIS A O 1
ATOM 4602 N N . MET B 1 1 ? 12.773 -25.5 -63.906 1 15.99 1 MET B N 1
ATOM 4603 C CA . MET B 1 1 ? 14.195 -25.281 -64.125 1 15.99 1 MET B CA 1
ATOM 4604 C C . MET B 1 1 ? 14.625 -23.922 -63.531 1 15.99 1 MET B C 1
ATOM 4606 O O . MET B 1 1 ? 15.797 -23.734 -63.188 1 15.99 1 MET B O 1
ATOM 4610 N N . ALA B 1 2 ? 14 -22.906 -63.969 1 15.92 2 ALA B N 1
ATOM 4611 C CA . ALA B 1 2 ? 13.922 -21.453 -64 1 15.92 2 ALA B CA 1
ATOM 4612 C C . ALA B 1 2 ? 13.852 -20.891 -62.562 1 15.92 2 ALA B C 1
ATOM 4614 O O . ALA B 1 2 ? 12.82 -21 -61.906 1 15.92 2 ALA B O 1
ATOM 4615 N N . GLU B 1 3 ? 15.008 -20.719 -61.656 1 16.66 3 GLU B N 1
ATOM 4616 C CA . GLU B 1 3 ? 16.203 -20.75 -60.812 1 16.66 3 GLU B CA 1
ATOM 4617 C C . GLU B 1 3 ? 16.578 -19.344 -60.344 1 16.66 3 GLU B C 1
ATOM 4619 O O . GLU B 1 3 ? 17.5 -19.188 -59.562 1 16.66 3 GLU B O 1
ATOM 4624 N N . ARG B 1 4 ? 16.047 -18.156 -60.906 1 15.4 4 ARG B N 1
ATOM 4625 C CA . ARG B 1 4 ? 17 -17.172 -61.406 1 15.4 4 ARG B CA 1
ATOM 4626 C C . ARG B 1 4 ? 17.734 -16.5 -60.25 1 15.4 4 ARG B C 1
ATOM 4628 O O . ARG B 1 4 ? 18.969 -16.531 -60.188 1 15.4 4 ARG B O 1
ATOM 4635 N N . ALA B 1 5 ? 17.688 -15.008 -60.031 1 16.3 5 ALA B N 1
ATOM 4636 C CA . ALA B 1 5 ? 18.547 -13.891 -60.375 1 16.3 5 ALA B CA 1
ATOM 4637 C C . ALA B 1 5 ? 19.281 -13.344 -59.156 1 16.3 5 ALA B C 1
ATOM 4639 O O . ALA B 1 5 ? 18.75 -13.391 -58.031 1 16.3 5 ALA B O 1
ATOM 4640 N N . ASP B 1 6 ? 20.562 -12.586 -59.156 1 15.98 6 ASP B N 1
ATOM 4641 C CA . ASP B 1 6 ? 21.953 -12.492 -58.75 1 15.98 6 ASP B CA 1
ATOM 4642 C C . ASP B 1 6 ? 22.141 -11.484 -57.625 1 15.98 6 ASP B C 1
ATOM 4644 O O . ASP B 1 6 ? 23.203 -11.422 -57 1 15.98 6 ASP B O 1
ATOM 4648 N N . TRP B 1 7 ? 21.312 -10.414 -57.375 1 15.88 7 TRP B N 1
ATOM 4649 C CA . TRP B 1 7 ? 21.891 -9.102 -57.125 1 15.88 7 TRP B CA 1
ATOM 4650 C C . TRP B 1 7 ? 22.594 -9.039 -55.781 1 15.88 7 TRP B C 1
ATOM 4652 O O . TRP B 1 7 ? 21.953 -8.969 -54.75 1 15.88 7 TRP B O 1
ATOM 4662 N N . ALA B 1 8 ? 23.766 -9.727 -55.406 1 17.03 8 ALA B N 1
ATOM 4663 C CA . ALA B 1 8 ? 24.75 -10.039 -54.375 1 17.03 8 ALA B CA 1
ATOM 4664 C C . ALA B 1 8 ? 25.562 -8.797 -53.969 1 17.03 8 ALA B C 1
ATOM 4666 O O . ALA B 1 8 ? 26.562 -8.891 -53.281 1 17.03 8 ALA B O 1
ATOM 4667 N N . SER B 1 9 ? 25.359 -7.594 -54.594 1 14.88 9 SER B N 1
ATOM 4668 C CA . SER B 1 9 ? 26.516 -6.754 -54.875 1 14.88 9 SER B CA 1
ATOM 4669 C C . SER B 1 9 ? 27.312 -6.461 -53.594 1 14.88 9 SER B C 1
ATOM 4671 O O . SER B 1 9 ? 28.516 -6.711 -53.531 1 14.88 9 SER B O 1
ATOM 4673 N N . ASP B 1 10 ? 27.562 -5.082 -53.219 1 15.32 10 ASP B N 1
ATOM 4674 C CA . ASP B 1 10 ? 28.719 -4.23 -53.438 1 15.32 10 ASP B CA 1
ATOM 4675 C C . ASP B 1 10 ? 29.625 -4.18 -52.219 1 15.32 10 ASP B C 1
ATOM 4677 O O . ASP B 1 10 ? 29.25 -4.645 -51.125 1 15.32 10 ASP B O 1
ATOM 4681 N N . GLN B 1 11 ? 30.031 -2.834 -51.719 1 15.24 11 GLN B N 1
ATOM 4682 C CA . GLN B 1 11 ? 31.312 -2.135 -51.656 1 15.24 11 GLN B CA 1
ATOM 4683 C C . GLN B 1 11 ? 32 -2.381 -50.312 1 15.24 11 GLN B C 1
ATOM 4685 O O . GLN B 1 11 ? 31.344 -2.736 -49.312 1 15.24 11 GLN B O 1
ATOM 4690 N N . CYS B 1 12 ? 33.438 -2.062 -50.156 1 16.17 12 CYS B N 1
ATOM 4691 C CA . CYS B 1 12 ? 34.812 -2.32 -49.75 1 16.17 12 CYS B CA 1
ATOM 4692 C C . CYS B 1 12 ? 35.031 -1.856 -48.312 1 16.17 12 CYS B C 1
ATOM 4694 O O . CYS B 1 12 ? 35.469 -2.633 -47.469 1 16.17 12 CYS B O 1
ATOM 4696 N N . SER B 1 13 ? 35.594 -0.503 -48.125 1 15 13 SER B N 1
ATOM 4697 C CA . SER B 1 13 ? 36.969 -0.193 -47.781 1 15 13 SER B CA 1
ATOM 4698 C C . SER B 1 13 ? 37.125 0.105 -46.281 1 15 13 SER B C 1
ATOM 4700 O O . SER B 1 13 ? 38.156 -0.187 -45.688 1 15 13 SER B O 1
ATOM 4702 N N . ASN B 1 14 ? 36.281 1.02 -45.656 1 15.14 14 ASN B N 1
ATOM 4703 C CA . ASN B 1 14 ? 36.969 2.08 -44.938 1 15.14 14 ASN B CA 1
ATOM 4704 C C . ASN B 1 14 ? 37.594 1.548 -43.656 1 15.14 14 ASN B C 1
ATOM 4706 O O . ASN B 1 14 ? 36.938 0.978 -42.781 1 15.14 14 ASN B O 1
ATOM 4710 N N . SER B 1 15 ? 38.938 1.385 -43.5 1 14.99 15 SER B N 1
ATOM 4711 C CA . SER B 1 15 ? 40.031 0.9 -42.688 1 14.99 15 SER B CA 1
ATOM 4712 C C . SER B 1 15 ? 40.156 1.715 -41.406 1 14.99 15 SER B C 1
ATOM 4714 O O . SER B 1 15 ? 41.188 1.653 -40.719 1 14.99 15 SER B O 1
ATOM 4716 N N . LEU B 1 16 ? 39.156 2.459 -40.938 1 15.24 16 LEU B N 1
ATOM 4717 C CA . LEU B 1 16 ? 39.625 3.453 -39.969 1 15.24 16 LEU B CA 1
ATOM 4718 C C . LEU B 1 16 ? 40.531 2.811 -38.906 1 15.24 16 LEU B C 1
ATOM 4720 O O . LEU B 1 16 ? 40.188 1.768 -38.344 1 15.24 16 LEU B O 1
ATOM 4724 N N . ILE B 1 17 ? 41.781 3.492 -38.594 1 15.34 17 ILE B N 1
ATOM 4725 C CA . ILE B 1 17 ? 43.188 3.502 -38.188 1 15.34 17 ILE B CA 1
ATOM 4726 C C . ILE B 1 17 ? 43.281 3.381 -36.656 1 15.34 17 ILE B C 1
ATOM 4728 O O . ILE B 1 17 ? 42.469 3.967 -35.938 1 15.34 17 ILE B O 1
ATOM 4732 N N . GLY B 1 18 ? 44.219 2.57 -36 1 15.09 18 GLY B N 1
ATOM 4733 C CA . GLY B 1 18 ? 44.75 1.873 -34.844 1 15.09 18 GLY B CA 1
ATOM 4734 C C . GLY B 1 18 ? 45.406 2.803 -33.844 1 15.09 18 GLY B C 1
ATOM 4735 O O . GLY B 1 18 ? 45.531 2.459 -32.656 1 15.09 18 GLY B O 1
ATOM 4736 N N . SER B 1 19 ? 46.031 4.094 -34.219 1 14.87 19 SER B N 1
ATOM 4737 C CA . SER B 1 19 ? 47.438 4.223 -33.781 1 14.87 19 SER B CA 1
ATOM 4738 C C . SER B 1 19 ? 47.531 4.344 -32.281 1 14.87 19 SER B C 1
ATOM 4740 O O . SER B 1 19 ? 46.562 4.633 -31.594 1 14.87 19 SER B O 1
ATOM 4742 N N . HIS B 1 20 ? 48.969 4.648 -31.641 1 14.87 20 HIS B N 1
ATOM 4743 C CA . HIS B 1 20 ? 50.094 4.332 -30.781 1 14.87 20 HIS B CA 1
ATOM 4744 C C . HIS B 1 20 ? 50.25 5.355 -29.656 1 14.87 20 HIS B C 1
ATOM 4746 O O . HIS B 1 20 ? 51.062 5.176 -28.75 1 14.87 20 HIS B O 1
ATOM 4752 N N . ILE B 1 21 ? 49.594 6.598 -29.516 1 14.62 21 ILE B N 1
ATOM 4753 C CA . ILE B 1 21 ? 50.531 7.605 -29 1 14.62 21 ILE B CA 1
ATOM 4754 C C . ILE B 1 21 ? 50.938 7.25 -27.578 1 14.62 21 ILE B C 1
ATOM 4756 O O . ILE B 1 21 ? 50.094 7.164 -26.688 1 14.62 21 ILE B O 1
ATOM 4760 N N . ALA B 1 22 ? 52.281 6.891 -27.188 1 14.61 22 ALA B N 1
ATOM 4761 C CA . ALA B 1 22 ? 53.25 6.371 -26.234 1 14.61 22 ALA B CA 1
ATOM 4762 C C . ALA B 1 22 ? 53.594 7.41 -25.172 1 14.61 22 ALA B C 1
ATOM 4764 O O . ALA B 1 22 ? 53.969 7.062 -24.047 1 14.61 22 ALA B O 1
ATOM 4765 N N . ASP B 1 23 ? 53.656 8.82 -25.484 1 14.41 23 ASP B N 1
ATOM 4766 C CA . ASP B 1 23 ? 54.906 9.422 -25.031 1 14.41 23 ASP B CA 1
ATOM 4767 C C . ASP B 1 23 ? 55.031 9.391 -23.516 1 14.41 23 ASP B C 1
ATOM 4769 O O . ASP B 1 23 ? 54.031 9.188 -22.812 1 14.41 23 ASP B O 1
ATOM 4773 N N . CYS B 1 24 ? 55.719 10.633 -22.906 1 14.67 24 CYS B N 1
ATOM 4774 C CA . CYS B 1 24 ? 56.938 11.031 -22.203 1 14.67 24 CYS B CA 1
ATOM 4775 C C . CYS B 1 24 ? 56.688 11.195 -20.719 1 14.67 24 CYS B C 1
ATOM 4777 O O . CYS B 1 24 ? 55.75 11.883 -20.312 1 14.67 24 CYS B O 1
ATOM 4779 N N . LEU B 1 25 ? 57.438 10.508 -19.734 1 15.62 25 LEU B N 1
ATOM 4780 C CA . LEU B 1 25 ? 57.688 10.055 -18.375 1 15.62 25 LEU B CA 1
ATOM 4781 C C . LEU B 1 25 ? 58.344 11.164 -17.562 1 15.62 25 LEU B C 1
ATOM 4783 O O . LEU B 1 25 ? 58.594 10.992 -16.359 1 15.62 25 LEU B O 1
ATOM 4787 N N . GLY B 1 26 ? 58.656 12.492 -18.016 1 15.12 26 GLY B N 1
ATOM 4788 C CA . GLY B 1 26 ? 59.969 12.867 -17.516 1 15.12 26 GLY B CA 1
ATOM 4789 C C . GLY B 1 26 ? 60 13.031 -16 1 15.12 26 GLY B C 1
ATOM 4790 O O . GLY B 1 26 ? 58.938 13.031 -15.352 1 15.12 26 GLY B O 1
ATOM 4791 N N . PRO B 1 27 ? 61.125 13.891 -15.398 1 15.41 27 PRO B N 1
ATOM 4792 C CA . PRO B 1 27 ? 62.156 13.75 -14.375 1 15.41 27 PRO B CA 1
ATOM 4793 C C . PRO B 1 27 ? 61.719 14.242 -13 1 15.41 27 PRO B C 1
ATOM 4795 O O . PRO B 1 27 ? 60.688 14.93 -12.891 1 15.41 27 PRO B O 1
ATOM 4798 N N . CYS B 1 28 ? 62.719 14.164 -11.852 1 16.14 28 CYS B N 1
ATOM 4799 C CA . CYS B 1 28 ? 63.031 13.938 -10.453 1 16.14 28 CYS B CA 1
ATOM 4800 C C . CYS B 1 28 ? 63.156 15.258 -9.695 1 16.14 28 CYS B C 1
ATOM 4802 O O . CYS B 1 28 ? 62.938 15.297 -8.484 1 16.14 28 CYS B O 1
ATOM 4804 N N . PRO B 1 29 ? 63.5 16.5 -10.289 1 14.67 29 PRO B N 1
ATOM 4805 C CA . PRO B 1 29 ? 64.625 17.094 -9.562 1 14.67 29 PRO B CA 1
ATOM 4806 C C . PRO B 1 29 ? 64.25 17.578 -8.164 1 14.67 29 PRO B C 1
ATOM 4808 O O . PRO B 1 29 ? 63.062 17.672 -7.844 1 14.67 29 PRO B O 1
ATOM 4811 N N . SER B 1 30 ? 65.188 18.641 -7.551 1 14.62 30 SER B N 1
ATOM 4812 C CA . SER B 1 30 ? 66.188 19.031 -6.547 1 14.62 30 SER B CA 1
ATOM 4813 C C . SER B 1 30 ? 65.562 19.969 -5.5 1 14.62 30 SER B C 1
ATOM 4815 O O . SER B 1 30 ? 64.5 20.547 -5.734 1 14.62 30 SER B O 1
ATOM 4817 N N . ARG B 1 31 ? 66.375 20.406 -4.309 1 15.45 31 ARG B N 1
ATOM 4818 C CA . ARG B 1 31 ? 66.625 20.703 -2.9 1 15.45 31 ARG B CA 1
ATOM 4819 C C . ARG B 1 31 ? 66.5 22.203 -2.621 1 15.45 31 ARG B C 1
ATOM 4821 O O . ARG B 1 31 ? 66.438 22.625 -1.464 1 15.45 31 ARG B O 1
ATOM 4828 N N . ALA B 1 32 ? 66.312 23.156 -3.514 1 14.4 32 ALA B N 1
ATOM 4829 C CA . ALA B 1 32 ? 67.125 24.281 -3.137 1 14.4 32 ALA B CA 1
ATOM 4830 C C . ALA B 1 32 ? 66.688 24.906 -1.825 1 14.4 32 ALA B C 1
ATOM 4832 O O . ALA B 1 32 ? 65.5 24.844 -1.482 1 14.4 32 ALA B O 1
ATOM 4833 N N . PHE B 1 33 ? 67.688 25.734 -1.1 1 15.11 33 PHE B N 1
ATOM 4834 C CA . PHE B 1 33 ? 68.375 26.281 0.042 1 15.11 33 PHE B CA 1
ATOM 4835 C C . PHE B 1 33 ? 67.688 27.484 0.622 1 15.11 33 PHE B C 1
ATOM 4837 O O . PHE B 1 33 ? 67.5 27.578 1.837 1 15.11 33 PHE B O 1
ATOM 4844 N N . GLY B 1 34 ? 67.625 28.703 -0.05 1 14.1 34 GLY B N 1
ATOM 4845 C CA . GLY B 1 34 ? 68.375 29.781 0.577 1 14.1 34 GLY B CA 1
ATOM 4846 C C . GLY B 1 34 ? 67.625 30.438 1.717 1 14.1 34 GLY B C 1
ATOM 4847 O O . GLY B 1 34 ? 66.438 30.125 1.976 1 14.1 34 GLY B O 1
ATOM 4848 N N . ASN B 1 35 ? 67.5 31.844 1.696 1 14.44 35 ASN B N 1
ATOM 4849 C CA . ASN B 1 35 ? 68.188 32.906 2.457 1 14.44 35 ASN B CA 1
ATOM 4850 C C . ASN B 1 35 ? 67.312 33.406 3.598 1 14.44 35 ASN B C 1
ATOM 4852 O O . ASN B 1 35 ? 66.062 33.156 3.594 1 14.44 35 ASN B O 1
ATOM 4856 N N . LEU B 1 36 ? 67.688 34.656 4.203 1 14.51 36 LEU B N 1
ATOM 4857 C CA . LEU B 1 36 ? 68.188 35.375 5.352 1 14.51 36 LEU B CA 1
ATOM 4858 C C . LEU B 1 36 ? 67.125 36.25 6.016 1 14.51 36 LEU B C 1
ATOM 4860 O O . LEU B 1 36 ? 67.312 36.688 7.145 1 14.51 36 LEU B O 1
ATOM 4864 N N . ALA B 1 37 ? 65.938 36.656 5.406 1 14.98 37 ALA B N 1
ATOM 4865 C CA . ALA B 1 37 ? 65.938 38.062 5.773 1 14.98 37 ALA B CA 1
ATOM 4866 C C . ALA B 1 37 ? 65.562 38.25 7.25 1 14.98 37 ALA B C 1
ATOM 4868 O O . ALA B 1 37 ? 64.812 37.469 7.809 1 14.98 37 ALA B O 1
ATOM 4869 N N . GLN B 1 38 ? 66.125 39.312 7.867 1 14.22 38 GLN B N 1
ATOM 4870 C CA . GLN B 1 38 ? 66.625 39.938 9.086 1 14.22 38 GLN B CA 1
ATOM 4871 C C . GLN B 1 38 ? 65.5 40.25 10.078 1 14.22 38 GLN B C 1
ATOM 4873 O O . GLN B 1 38 ? 65.562 39.812 11.234 1 14.22 38 GLN B O 1
ATOM 4878 N N . GLN B 1 39 ? 65.375 41.562 10.391 1 14.31 39 GLN B N 1
ATOM 4879 C CA . GLN B 1 39 ? 65.75 42.188 11.648 1 14.31 39 GLN B CA 1
ATOM 4880 C C . GLN B 1 39 ? 64.562 42.312 12.602 1 14.31 39 GLN B C 1
ATOM 4882 O O . GLN B 1 39 ? 64.625 41.844 13.742 1 14.31 39 GLN B O 1
ATOM 4887 N N . VAL B 1 40 ? 64.125 43.656 12.898 1 14.33 40 VAL B N 1
ATOM 4888 C CA . VAL B 1 40 ? 64.438 44.375 14.133 1 14.33 40 VAL B CA 1
ATOM 4889 C C . VAL B 1 40 ? 63.219 44.281 15.086 1 14.33 40 VAL B C 1
ATOM 4891 O O . VAL B 1 40 ? 63.344 43.781 16.203 1 14.33 40 VAL B O 1
ATOM 4894 N N . HIS B 1 41 ? 62.5 45.5 15.375 1 14.52 41 HIS B N 1
ATOM 4895 C CA . HIS B 1 41 ? 62.656 46.156 16.656 1 14.52 41 HIS B CA 1
ATOM 4896 C C . HIS B 1 41 ? 61.469 45.812 17.594 1 14.52 41 HIS B C 1
ATOM 4898 O O . HIS B 1 41 ? 60.469 45.281 17.141 1 14.52 41 HIS B O 1
ATOM 4904 N N . ASN B 1 42 ? 60.781 46.906 18.156 1 14.45 42 ASN B N 1
ATOM 4905 C CA . ASN B 1 42 ? 60.875 47.406 19.516 1 14.45 42 ASN B CA 1
ATOM 4906 C C . ASN B 1 42 ? 59.656 47.031 20.344 1 14.45 42 ASN B C 1
ATOM 4908 O O . ASN B 1 42 ? 59.781 46.438 21.422 1 14.45 42 ASN B O 1
ATOM 4912 N N . SER B 1 43 ? 58.562 47.969 20.516 1 15.45 43 SER B N 1
ATOM 4913 C CA . SER B 1 43 ? 58.375 48.625 21.797 1 15.45 43 SER B CA 1
ATOM 4914 C C . SER B 1 43 ? 57.312 47.938 22.625 1 15.45 43 SER B C 1
ATOM 4916 O O . SER B 1 43 ? 56.5 47.188 22.078 1 15.45 43 SER B O 1
ATOM 4918 N N . THR B 1 44 ? 57.062 48.312 23.938 1 15.13 44 THR B N 1
ATOM 4919 C CA . THR B 1 44 ? 56.938 47.906 25.344 1 15.13 44 THR B CA 1
ATOM 4920 C C . THR B 1 44 ? 55.469 47.781 25.75 1 15.13 44 THR B C 1
ATOM 4922 O O . THR B 1 44 ? 55.094 46.812 26.406 1 15.13 44 THR B O 1
ATOM 4925 N N . MET B 1 45 ? 54.562 48.906 25.734 1 15.21 45 MET B N 1
ATOM 4926 C CA . MET B 1 45 ? 54.188 49.375 27.062 1 15.21 45 MET B CA 1
ATOM 4927 C C . MET B 1 45 ? 53.031 48.531 27.625 1 15.21 45 MET B C 1
ATOM 4929 O O . MET B 1 45 ? 52.375 47.781 26.891 1 15.21 45 MET B O 1
ATOM 4933 N N . SER B 1 46 ? 52 49.188 28.516 1 15.57 46 SER B N 1
ATOM 4934 C CA . SER B 1 46 ? 51.719 49.219 29.953 1 15.57 46 SER B CA 1
ATOM 4935 C C . SER B 1 46 ? 50.375 48.562 30.266 1 15.57 46 SER B C 1
ATOM 4937 O O . SER B 1 46 ? 50.281 47.812 31.234 1 15.57 46 SER B O 1
ATOM 4939 N N . ALA B 1 47 ? 49.125 48.969 29.641 1 18.08 47 ALA B N 1
ATOM 4940 C CA . ALA B 1 47 ? 48.094 49.5 30.547 1 18.08 47 ALA B CA 1
ATOM 4941 C C . ALA B 1 47 ? 47.344 48.375 31.234 1 18.08 47 ALA B C 1
ATOM 4943 O O . ALA B 1 47 ? 47.156 47.281 30.656 1 18.08 47 ALA B O 1
ATOM 4944 N N . THR B 1 48 ? 46.875 48.594 32.531 1 16.77 48 THR B N 1
ATOM 4945 C CA . THR B 1 48 ? 46.469 48.062 33.844 1 16.77 48 THR B CA 1
ATOM 4946 C C . THR B 1 48 ? 45.094 47.406 33.75 1 16.77 48 THR B C 1
ATOM 4948 O O . THR B 1 48 ? 44.125 48.031 33.281 1 16.77 48 THR B O 1
ATOM 4951 N N . ILE B 1 49 ? 44.844 46.094 34.094 1 16.77 49 ILE B N 1
ATOM 4952 C CA . ILE B 1 49 ? 43.875 45.031 34 1 16.77 49 ILE B CA 1
ATOM 4953 C C . ILE B 1 49 ? 42.812 45.188 35.094 1 16.77 49 ILE B C 1
ATOM 4955 O O . ILE B 1 49 ? 42.031 44.281 35.344 1 16.77 49 ILE B O 1
ATOM 4959 N N . GLN B 1 50 ? 42.562 46.438 35.688 1 16.78 50 GLN B N 1
ATOM 4960 C CA . GLN B 1 50 ? 42 46.094 36.969 1 16.78 50 GLN B CA 1
ATOM 4961 C C . GLN B 1 50 ? 40.688 45.312 36.812 1 16.78 50 GLN B C 1
ATOM 4963 O O . GLN B 1 50 ? 39.812 45.719 36.031 1 16.78 50 GLN B O 1
ATOM 4968 N N . ARG B 1 51 ? 40.5 44.062 37.406 1 17.84 51 ARG B N 1
ATOM 4969 C CA . ARG B 1 51 ? 39.625 42.906 37.5 1 17.84 51 ARG B CA 1
ATOM 4970 C C . ARG B 1 51 ? 38.406 43.156 38.344 1 17.84 51 ARG B C 1
ATOM 4972 O O . ARG B 1 51 ? 38.312 42.719 39.469 1 17.84 51 ARG B O 1
ATOM 4979 N N . GLU B 1 52 ? 37.688 44.344 38.219 1 17.91 52 GLU B N 1
ATOM 4980 C CA . GLU B 1 52 ? 36.781 44.5 39.344 1 17.91 52 GLU B CA 1
ATOM 4981 C C . GLU B 1 52 ? 35.844 43.281 39.438 1 17.91 52 GLU B C 1
ATOM 4983 O O . GLU B 1 52 ? 35.531 42.656 38.438 1 17.91 52 GLU B O 1
ATOM 4988 N N . THR B 1 53 ? 35.312 42.875 40.812 1 17.84 53 THR B N 1
ATOM 4989 C CA . THR B 1 53 ? 34.844 41.844 41.75 1 17.84 53 THR B CA 1
ATOM 4990 C C . THR B 1 53 ? 33.406 41.438 41.469 1 17.84 53 THR B C 1
ATOM 4992 O O . THR B 1 53 ? 33.062 40.25 41.562 1 17.84 53 THR B O 1
ATOM 4995 N N . SER B 1 54 ? 32.375 42.406 41.375 1 17.47 54 SER B N 1
ATOM 4996 C CA . SER B 1 54 ? 31.312 42.344 42.375 1 17.47 54 SER B CA 1
ATOM 4997 C C . SER B 1 54 ? 30.344 41.188 42.094 1 17.47 54 SER B C 1
ATOM 4999 O O . SER B 1 54 ? 30.047 40.375 42.969 1 17.47 54 SER B O 1
ATOM 5001 N N . SER B 1 55 ? 29.078 41.469 41.469 1 20.02 55 SER B N 1
ATOM 5002 C CA . SER B 1 55 ? 27.703 41.312 41.969 1 20.02 55 SER B CA 1
ATOM 5003 C C . SER B 1 55 ? 27.156 39.938 41.562 1 20.02 55 SER B C 1
ATOM 5005 O O . SER B 1 55 ? 26.953 39.656 40.375 1 20.02 55 SER B O 1
ATOM 5007 N N . GLU B 1 56 ? 27.375 38.781 42.375 1 19.56 56 GLU B N 1
ATOM 5008 C CA . GLU B 1 56 ? 27.266 37.344 42.312 1 19.56 56 GLU B CA 1
ATOM 5009 C C . GLU B 1 56 ? 25.797 36.906 42.25 1 19.56 56 GLU B C 1
ATOM 5011 O O . GLU B 1 56 ? 25.484 35.812 41.719 1 19.56 56 GLU B O 1
ATOM 5016 N N . ASN B 1 57 ? 24.875 37.438 43.156 1 20.09 57 ASN B N 1
ATOM 5017 C CA . ASN B 1 57 ? 23.969 36.594 43.906 1 20.09 57 ASN B CA 1
ATOM 5018 C C . ASN B 1 57 ? 22.812 36.094 43.062 1 20.09 57 ASN B C 1
ATOM 5020 O O . ASN B 1 57 ? 22.125 35.125 43.438 1 20.09 57 ASN B O 1
ATOM 5024 N N . SER B 1 58 ? 22.062 37 42.406 1 20.81 58 SER B N 1
ATOM 5025 C CA . SER B 1 58 ? 20.625 36.875 42.219 1 20.81 58 SER B CA 1
ATOM 5026 C C . SER B 1 58 ? 20.297 35.75 41.219 1 20.81 58 SER B C 1
ATOM 5028 O O . SER B 1 58 ? 19.156 35.625 40.75 1 20.81 58 SER B O 1
ATOM 5030 N N . ALA B 1 59 ? 21.188 34.875 40.75 1 22.53 59 ALA B N 1
ATOM 5031 C CA . ALA B 1 59 ? 20.969 34.062 39.562 1 22.53 59 ALA B CA 1
ATOM 5032 C C . ALA B 1 59 ? 20.234 32.781 39.906 1 22.53 59 ALA B C 1
ATOM 5034 O O . ALA B 1 59 ? 20.078 31.891 39.062 1 22.53 59 ALA B O 1
ATOM 5035 N N . GLU B 1 60 ? 19.859 32.562 41.25 1 22.52 60 GLU B N 1
ATOM 5036 C CA . GLU B 1 60 ? 19.484 31.203 41.625 1 22.52 60 GLU B CA 1
ATOM 5037 C C . GLU B 1 60 ? 18.094 30.859 41.094 1 22.52 60 GLU B C 1
ATOM 5039 O O . GLU B 1 60 ? 17.797 29.703 40.812 1 22.52 60 GLU B O 1
ATOM 5044 N N . ALA B 1 61 ? 17 31.672 41.344 1 24 61 ALA B N 1
ATOM 5045 C CA . ALA B 1 61 ? 15.578 31.312 41.344 1 24 61 ALA B CA 1
ATOM 5046 C C . ALA B 1 61 ? 15.117 30.906 39.938 1 24 61 ALA B C 1
ATOM 5048 O O . ALA B 1 61 ? 14.07 30.281 39.781 1 24 61 ALA B O 1
ATOM 5049 N N . LYS B 1 62 ? 15.578 31.5 38.938 1 26.62 62 LYS B N 1
ATOM 5050 C CA . LYS B 1 62 ? 14.992 31.359 37.594 1 26.62 62 LYS B CA 1
ATOM 5051 C C . LYS B 1 62 ? 15.266 29.969 37.031 1 26.62 62 LYS B C 1
ATOM 5053 O O . LYS B 1 62 ? 14.898 29.672 35.906 1 26.62 62 LYS B O 1
ATOM 5058 N N . LYS B 1 63 ? 16.031 29.125 37.75 1 26.66 63 LYS B N 1
ATOM 5059 C CA . LYS B 1 63 ? 16.594 27.922 37.125 1 26.66 63 LYS B CA 1
ATOM 5060 C C . LYS B 1 63 ? 15.602 26.75 37.188 1 26.66 63 LYS B C 1
ATOM 5062 O O . LYS B 1 63 ? 15.742 25.766 36.469 1 26.66 63 LYS B O 1
ATOM 5067 N N . THR B 1 64 ? 14.828 26.719 38.312 1 24.56 64 THR B N 1
ATOM 5068 C CA . THR B 1 64 ? 14.078 25.5 38.594 1 24.56 64 THR B CA 1
ATOM 5069 C C . THR B 1 64 ? 12.969 25.312 37.562 1 24.56 64 THR B C 1
ATOM 5071 O O . THR B 1 64 ? 12.578 24.172 37.281 1 24.56 64 THR B O 1
ATOM 5074 N N . GLU B 1 65 ? 12.172 26.375 37.281 1 25.22 65 GLU B N 1
ATOM 5075 C CA . GLU B 1 65 ? 10.977 26.203 36.469 1 25.22 65 GLU B CA 1
ATOM 5076 C C . GLU B 1 65 ? 11.336 25.75 35.062 1 25.22 65 GLU B C 1
ATOM 5078 O O . GLU B 1 65 ? 10.453 25.375 34.281 1 25.22 65 GLU B O 1
ATOM 5083 N N . LEU B 1 66 ? 12.609 25.875 34.594 1 25.72 66 LEU B N 1
ATOM 5084 C CA . LEU B 1 66 ? 13.008 25.625 33.188 1 25.72 66 LEU B CA 1
ATOM 5085 C C . LEU B 1 66 ? 13.172 24.125 32.938 1 25.72 66 LEU B C 1
ATOM 5087 O O . LEU B 1 66 ? 13.328 23.719 31.781 1 25.72 66 LEU B O 1
ATOM 5091 N N . ARG B 1 67 ? 13.477 23.25 33.938 1 26.94 67 ARG B N 1
ATOM 5092 C CA . ARG B 1 67 ? 13.898 21.875 33.719 1 26.94 67 ARG B CA 1
ATOM 5093 C C . ARG B 1 67 ? 12.727 21 33.281 1 26.94 67 ARG B C 1
ATOM 5095 O O . ARG B 1 67 ? 12.93 19.906 32.75 1 26.94 67 ARG B O 1
ATOM 5102 N N . VAL B 1 68 ? 11.539 21.141 33.969 1 27.33 68 VAL B N 1
ATOM 5103 C CA . VAL B 1 68 ? 10.414 20.25 33.688 1 27.33 68 VAL B CA 1
ATOM 5104 C C . VAL B 1 68 ? 10.047 20.328 32.219 1 27.33 68 VAL B C 1
ATOM 5106 O O . VAL B 1 68 ? 9.469 19.391 31.656 1 27.33 68 VAL B O 1
ATOM 5109 N N . ASN B 1 69 ? 10.195 21.422 31.547 1 24.78 69 ASN B N 1
ATOM 5110 C CA . ASN B 1 69 ? 9.766 21.641 30.172 1 24.78 69 ASN B CA 1
ATOM 5111 C C . ASN B 1 69 ? 10.703 20.969 29.172 1 24.78 69 ASN B C 1
ATOM 5113 O O . ASN B 1 69 ? 10.43 20.953 27.969 1 24.78 69 ASN B O 1
ATOM 5117 N N . GLU B 1 70 ? 12.008 20.781 29.453 1 27.77 70 GLU B N 1
ATOM 5118 C CA . GLU B 1 70 ? 12.984 20.359 28.453 1 27.77 70 GLU B CA 1
ATOM 5119 C C . GLU B 1 70 ? 12.875 18.875 28.156 1 27.77 70 GLU B C 1
ATOM 5121 O O . GLU B 1 70 ? 13.391 18.406 27.141 1 27.77 70 GLU B O 1
ATOM 5126 N N . LYS B 1 71 ? 12.805 18.031 29.156 1 28.08 71 LYS B N 1
ATOM 5127 C CA . LYS B 1 71 ? 12.844 16.578 29.047 1 28.08 71 LYS B CA 1
ATOM 5128 C C . LYS B 1 71 ? 11.711 16.062 28.172 1 28.08 71 LYS B C 1
ATOM 5130 O O . LYS B 1 71 ? 11.609 14.859 27.906 1 28.08 71 LYS B O 1
ATOM 5135 N N . LYS B 1 72 ? 10.633 16.75 28.188 1 26.48 72 LYS B N 1
ATOM 5136 C CA . LYS B 1 72 ? 9.5 16.297 27.391 1 26.48 72 LYS B CA 1
ATOM 5137 C C . LYS B 1 72 ? 9.844 16.25 25.906 1 26.48 72 LYS B C 1
ATOM 5139 O O . LYS B 1 72 ? 9.07 15.734 25.094 1 26.48 72 LYS B O 1
ATOM 5144 N N . CYS B 1 73 ? 10.859 17.078 25.5 1 22.22 73 CYS B N 1
ATOM 5145 C CA . CYS B 1 73 ? 11.109 17.25 24.078 1 22.22 73 CYS B CA 1
ATOM 5146 C C . CYS B 1 73 ? 11.898 16.062 23.516 1 22.22 73 CYS B C 1
ATOM 5148 O O . CYS B 1 73 ? 11.758 15.719 22.344 1 22.22 73 CYS B O 1
ATOM 5150 N N . LEU B 1 74 ? 13.109 15.758 24.266 1 23.25 74 LEU B N 1
ATOM 5151 C CA . LEU B 1 74 ? 14.086 14.922 23.578 1 23.25 74 LEU B CA 1
ATOM 5152 C C . LEU B 1 74 ? 13.555 13.5 23.391 1 23.25 74 LEU B C 1
ATOM 5154 O O . LEU B 1 74 ? 13.82 12.859 22.375 1 23.25 74 LEU B O 1
ATOM 5158 N N . CYS B 1 75 ? 13.227 12.852 24.609 1 23.34 75 CYS B N 1
ATOM 5159 C CA . CYS B 1 75 ? 12.883 11.43 24.578 1 23.34 75 CYS B CA 1
ATOM 5160 C C . CYS B 1 75 ? 11.742 11.18 23.594 1 23.34 75 CYS B C 1
ATOM 5162 O O . CYS B 1 75 ? 11.492 10.031 23.203 1 23.34 75 CYS B O 1
ATOM 5164 N N . MET B 1 76 ? 10.867 12.156 23.516 1 23 76 MET B N 1
ATOM 5165 C CA . MET B 1 76 ? 9.711 11.992 22.641 1 23 76 MET B CA 1
ATOM 5166 C C . MET B 1 76 ? 10.125 11.961 21.172 1 23 76 MET B C 1
ATOM 5168 O O . MET B 1 76 ? 9.312 11.672 20.297 1 23 76 MET B O 1
ATOM 5172 N N . TYR B 1 77 ? 11.297 12.688 20.828 1 23.89 77 TYR B N 1
ATOM 5173 C CA . TYR B 1 77 ? 11.789 12.836 19.469 1 23.89 77 TYR B CA 1
ATOM 5174 C C . TYR B 1 77 ? 12.328 11.508 18.938 1 23.89 77 TYR B C 1
ATOM 5176 O O . TYR B 1 77 ? 12.391 11.297 17.719 1 23.89 77 TYR B O 1
ATOM 5184 N N . VAL B 1 78 ? 13.328 10.859 19.719 1 25.19 78 VAL B N 1
ATOM 5185 C CA . VAL B 1 78 ? 13.938 9.641 19.219 1 25.19 78 VAL B CA 1
ATOM 5186 C C . VAL B 1 78 ? 12.852 8.625 18.859 1 25.19 78 VAL B C 1
ATOM 5188 O O . VAL B 1 78 ? 13.055 7.766 18 1 25.19 78 VAL B O 1
ATOM 5191 N N . CYS B 1 79 ? 11.844 8.539 19.719 1 24.81 79 CYS B N 1
ATOM 5192 C CA . CYS B 1 79 ? 10.789 7.551 19.516 1 24.81 79 CYS B CA 1
ATOM 5193 C C . CYS B 1 79 ? 10 7.871 18.25 1 24.81 79 CYS B C 1
ATOM 5195 O O . CYS B 1 79 ? 9.086 7.129 17.875 1 24.81 79 CYS B O 1
ATOM 5197 N N . LEU B 1 80 ? 10 9.156 17.797 1 25.83 80 LEU B N 1
ATOM 5198 C CA . LEU B 1 80 ? 9.25 9.664 16.656 1 25.83 80 LEU B CA 1
ATOM 5199 C C . LEU B 1 80 ? 9.805 9.102 15.344 1 25.83 80 LEU B C 1
ATOM 5201 O O . LEU B 1 80 ? 9.172 9.227 14.289 1 25.83 80 LEU B O 1
ATOM 5205 N N . SER B 1 81 ? 11.156 9.195 15.188 1 26.86 81 SER B N 1
ATOM 5206 C CA . SER B 1 81 ? 11.789 8.734 13.961 1 26.86 81 SER B CA 1
ATOM 5207 C C . SER B 1 81 ? 11.297 7.34 13.578 1 26.86 81 SER B C 1
ATOM 5209 O O . SER B 1 81 ? 11.633 6.832 12.5 1 26.86 81 SER B O 1
ATOM 5211 N N . PHE B 1 82 ? 11.125 6.52 14.625 1 28.61 82 PHE B N 1
ATOM 5212 C CA . PHE B 1 82 ? 10.57 5.188 14.422 1 28.61 82 PHE B CA 1
ATOM 5213 C C . PHE B 1 82 ? 9.164 5.273 13.828 1 28.61 82 PHE B C 1
ATOM 5215 O O . PHE B 1 82 ? 8.438 4.281 13.797 1 28.61 82 PHE B O 1
ATOM 5222 N N . CYS B 1 83 ? 8.68 6.461 13.688 1 29.64 83 CYS B N 1
ATOM 5223 C CA . CYS B 1 83 ? 7.293 6.688 13.281 1 29.64 83 CYS B CA 1
ATOM 5224 C C . CYS B 1 83 ? 7.004 6.043 11.93 1 29.64 83 CYS B C 1
ATOM 5226 O O . CYS B 1 83 ? 5.855 5.723 11.625 1 29.64 83 CYS B O 1
ATOM 5228 N N . SER B 1 84 ? 7.91 6.383 10.969 1 32.25 84 SER B N 1
ATOM 5229 C CA . SER B 1 84 ? 7.668 5.734 9.68 1 32.25 84 SER B CA 1
ATOM 5230 C C . SER B 1 84 ? 7.676 4.219 9.82 1 32.25 84 SER B C 1
ATOM 5232 O O . SER B 1 84 ? 7.531 3.5 8.828 1 32.25 84 SER B O 1
ATOM 5234 N N . ALA B 1 85 ? 8.273 3.693 10.938 1 33.72 85 ALA B N 1
ATOM 5235 C CA . ALA B 1 85 ? 8.375 2.365 11.539 1 33.72 85 ALA B CA 1
ATOM 5236 C C . ALA B 1 85 ? 6.996 1.797 11.859 1 33.72 85 ALA B C 1
ATOM 5238 O O . ALA B 1 85 ? 6.848 0.986 12.773 1 33.72 85 ALA B O 1
ATOM 5239 N N . TRP B 1 86 ? 6.105 2.473 11.5 1 36.84 86 TRP B N 1
ATOM 5240 C CA . TRP B 1 86 ? 4.766 2.127 11.953 1 36.84 86 TRP B CA 1
ATOM 5241 C C . TRP B 1 86 ? 4.41 0.695 11.57 1 36.84 86 TRP B C 1
ATOM 5243 O O . TRP B 1 86 ? 3.727 -0.007 12.312 1 36.84 86 TRP B O 1
ATOM 5253 N N . ALA B 1 87 ? 4.91 0.291 10.461 1 39.94 87 ALA B N 1
ATOM 5254 C CA . ALA B 1 87 ? 4.574 -1.067 10.039 1 39.94 87 ALA B CA 1
ATOM 5255 C C . ALA B 1 87 ? 5.094 -2.094 11.039 1 39.94 87 ALA B C 1
ATOM 5257 O O . ALA B 1 87 ? 4.52 -3.176 11.188 1 39.94 87 ALA B O 1
ATOM 5258 N N . SER B 1 88 ? 6.312 -1.758 11.633 1 38.62 88 SER B N 1
ATOM 5259 C CA . SER B 1 88 ? 6.93 -2.646 12.609 1 38.62 88 SER B CA 1
ATOM 5260 C C . SER B 1 88 ? 5.98 -2.943 13.766 1 38.62 88 SER B C 1
ATOM 5262 O O . SER B 1 88 ? 5.961 -4.059 14.289 1 38.62 88 SER B O 1
ATOM 5264 N N . TYR B 1 89 ? 5.258 -1.796 14.188 1 40.78 89 TYR B N 1
ATOM 5265 C CA . TYR B 1 89 ? 4.473 -1.952 15.406 1 40.78 89 TYR B CA 1
ATOM 5266 C C . TYR B 1 89 ? 3.207 -2.756 15.141 1 40.78 89 TYR B C 1
ATOM 5268 O O . TYR B 1 89 ? 2.492 -3.127 16.078 1 40.78 89 TYR B O 1
ATOM 5276 N N . MET B 1 90 ? 2.889 -2.887 13.953 1 43.16 90 MET B N 1
ATOM 5277 C CA . MET B 1 90 ? 1.618 -3.555 13.68 1 43.16 90 MET B CA 1
ATOM 5278 C C . MET B 1 90 ? 1.721 -5.051 13.953 1 43.16 90 MET B C 1
ATOM 5280 O O . MET B 1 90 ? 0.709 -5.715 14.188 1 43.16 90 MET B O 1
ATOM 5284 N N . THR B 1 91 ? 2.91 -5.676 13.398 1 52.19 91 THR B N 1
ATOM 5285 C CA . THR B 1 91 ? 2.885 -7.129 13.523 1 52.19 91 THR B CA 1
ATOM 5286 C C . THR B 1 91 ? 3.807 -7.594 14.648 1 52.19 91 THR B C 1
ATOM 5288 O O . THR B 1 91 ? 4.977 -7.211 14.695 1 52.19 91 THR B O 1
ATOM 5291 N N . ASN B 1 92 ? 3.168 -8.016 15.625 1 62.09 92 ASN B N 1
ATOM 5292 C CA . ASN B 1 92 ? 3.857 -8.422 16.844 1 62.09 92 ASN B CA 1
ATOM 5293 C C . ASN B 1 92 ? 4.926 -9.469 16.562 1 62.09 92 ASN B C 1
ATOM 5295 O O . ASN B 1 92 ? 5.996 -9.453 17.172 1 62.09 92 ASN B O 1
ATOM 5299 N N . SER B 1 93 ? 4.812 -10.391 15.57 1 79.88 93 SER B N 1
ATOM 5300 C CA . SER B 1 93 ? 5.809 -11.445 15.43 1 79.88 93 SER B CA 1
ATOM 5301 C C . SER B 1 93 ? 6.738 -11.18 14.25 1 79.88 93 SER B C 1
ATOM 5303 O O . SER B 1 93 ? 6.289 -10.766 13.18 1 79.88 93 SER B O 1
ATOM 5305 N N . PRO B 1 94 ? 8.078 -11.344 14.445 1 91.88 94 PRO B N 1
ATOM 5306 C CA . PRO B 1 94 ? 9.031 -11.156 13.344 1 91.88 94 PRO B CA 1
ATOM 5307 C C . PRO B 1 94 ? 8.797 -12.141 12.203 1 91.88 94 PRO B C 1
ATOM 5309 O O . PRO B 1 94 ? 8.164 -13.18 12.391 1 91.88 94 PRO B O 1
ATOM 5312 N N . THR B 1 95 ? 9.25 -11.797 10.984 1 95.31 95 THR B N 1
ATOM 5313 C CA . THR B 1 95 ? 9.016 -12.602 9.789 1 95.31 95 THR B CA 1
ATOM 5314 C C . THR B 1 95 ? 10.344 -12.969 9.125 1 95.31 95 THR B C 1
ATOM 5316 O O . THR B 1 95 ? 11.242 -12.141 9.023 1 95.31 95 THR B O 1
ATOM 5319 N N . VAL B 1 96 ? 10.477 -14.211 8.766 1 97.69 96 VAL B N 1
ATOM 5320 C CA . VAL B 1 96 ? 11.609 -14.672 7.973 1 97.69 96 VAL B CA 1
ATOM 5321 C C . VAL B 1 96 ? 11.156 -14.93 6.535 1 97.69 96 VAL B C 1
ATOM 5323 O O . VAL B 1 96 ? 10.312 -15.797 6.285 1 97.69 96 VAL B O 1
ATOM 5326 N N . ILE B 1 97 ? 11.703 -14.125 5.617 1 97.94 97 ILE B N 1
ATOM 5327 C CA . ILE B 1 97 ? 11.453 -14.352 4.195 1 97.94 97 ILE B CA 1
ATOM 5328 C C . ILE B 1 97 ? 12.477 -15.352 3.65 1 97.94 97 ILE B C 1
ATOM 5330 O O . ILE B 1 97 ? 13.688 -15.141 3.779 1 97.94 97 ILE B O 1
ATOM 5334 N N . VAL B 1 98 ? 12.047 -16.422 3.098 1 98.38 98 VAL B N 1
ATOM 5335 C CA . VAL B 1 98 ? 12.93 -17.469 2.6 1 98.38 98 VAL B CA 1
ATOM 5336 C C . VAL B 1 98 ? 12.867 -17.516 1.075 1 98.38 98 VAL B C 1
ATOM 5338 O O . VAL B 1 98 ? 11.82 -17.828 0.5 1 98.38 98 VAL B O 1
ATOM 5341 N N . MET B 1 99 ? 13.969 -17.234 0.451 1 97.81 99 MET B N 1
ATOM 5342 C CA . MET B 1 99 ? 14.023 -17.297 -1.007 1 97.81 99 MET B CA 1
ATOM 5343 C C . MET B 1 99 ? 14.164 -18.734 -1.488 1 97.81 99 MET B C 1
ATOM 5345 O O . MET B 1 99 ? 14.844 -19.531 -0.851 1 97.81 99 MET B O 1
ATOM 5349 N N . ILE B 1 100 ? 13.531 -19.047 -2.564 1 97.88 100 ILE B N 1
ATOM 5350 C CA . ILE B 1 100 ? 13.602 -20.359 -3.201 1 97.88 100 ILE B CA 1
ATOM 5351 C C . ILE B 1 100 ? 13.812 -20.203 -4.703 1 97.88 100 ILE B C 1
ATOM 5353 O O . ILE B 1 100 ? 13.219 -19.312 -5.324 1 97.88 100 ILE B O 1
ATOM 5357 N N . GLY B 1 101 ? 14.641 -21.016 -5.258 1 96.06 101 GLY B N 1
ATOM 5358 C CA . GLY B 1 101 ? 14.789 -21.031 -6.703 1 96.06 101 GLY B CA 1
ATOM 5359 C C . GLY B 1 101 ? 16.172 -21.453 -7.16 1 96.06 101 GLY B C 1
ATOM 5360 O O . GLY B 1 101 ? 17.125 -21.406 -6.387 1 96.06 101 GLY B O 1
ATOM 5361 N N . LEU B 1 102 ? 16.266 -21.828 -8.391 1 95.12 102 LEU B N 1
ATOM 5362 C CA . LEU B 1 102 ? 17.562 -22.172 -8.984 1 95.12 102 LEU B CA 1
ATOM 5363 C C . LEU B 1 102 ? 18.438 -20.938 -9.125 1 95.12 102 LEU B C 1
ATOM 5365 O O . LEU B 1 102 ? 17.953 -19.812 -9.109 1 95.12 102 LEU B O 1
ATOM 5369 N N . PRO B 1 103 ? 19.734 -21.156 -9.164 1 91.06 103 PRO B N 1
ATOM 5370 C CA . PRO B 1 103 ? 20.625 -20.016 -9.32 1 91.06 103 PRO B CA 1
ATOM 5371 C C . PRO B 1 103 ? 20.328 -19.188 -10.57 1 91.06 103 PRO B C 1
ATOM 5373 O O . PRO B 1 103 ? 19.891 -19.734 -11.586 1 91.06 103 PRO B O 1
ATOM 5376 N N . ALA B 1 104 ? 20.531 -17.906 -10.508 1 89.12 104 ALA B N 1
ATOM 5377 C CA . ALA B 1 104 ? 20.422 -16.953 -11.617 1 89.12 104 ALA B CA 1
ATOM 5378 C C . ALA B 1 104 ? 18.953 -16.734 -12.008 1 89.12 104 ALA B C 1
ATOM 5380 O O . ALA B 1 104 ? 18.641 -16.547 -13.188 1 89.12 104 ALA B O 1
ATOM 5381 N N . ARG B 1 105 ? 18.094 -16.891 -11.094 1 91.06 105 ARG B N 1
ATOM 5382 C CA . ARG B 1 105 ? 16.672 -16.641 -11.359 1 91.06 105 ARG B CA 1
ATOM 5383 C C . ARG B 1 105 ? 16.234 -15.32 -10.758 1 91.06 105 ARG B C 1
ATOM 5385 O O . ARG B 1 105 ? 15.031 -15.047 -10.664 1 91.06 105 ARG B O 1
ATOM 5392 N N . GLY B 1 106 ? 17.141 -14.508 -10.227 1 86.56 106 GLY B N 1
ATOM 5393 C CA . GLY B 1 106 ? 16.844 -13.164 -9.766 1 86.56 106 GLY B CA 1
ATOM 5394 C C . GLY B 1 106 ? 16.578 -13.094 -8.281 1 86.56 106 GLY B C 1
ATOM 5395 O O . GLY B 1 106 ? 16.094 -12.07 -7.777 1 86.56 106 GLY B O 1
ATOM 5396 N N . LYS B 1 107 ? 16.891 -14.094 -7.512 1 90.44 107 LYS B N 1
ATOM 5397 C CA . LYS B 1 107 ? 16.609 -14.141 -6.082 1 90.44 107 LYS B CA 1
ATOM 5398 C C . LYS B 1 107 ? 17.328 -13.016 -5.34 1 90.44 107 LYS B C 1
ATOM 5400 O O . LYS B 1 107 ? 16.703 -12.289 -4.559 1 90.44 107 LYS B O 1
ATOM 5405 N N . THR B 1 108 ? 18.594 -12.891 -5.57 1 86.31 108 THR B N 1
ATOM 5406 C CA . THR B 1 108 ? 19.391 -11.891 -4.871 1 86.31 108 THR B CA 1
ATOM 5407 C C . THR B 1 108 ? 18.922 -10.484 -5.234 1 86.31 108 THR B C 1
ATOM 5409 O O . THR B 1 108 ? 18.859 -9.602 -4.375 1 86.31 108 THR B O 1
ATOM 5412 N N . TYR B 1 109 ? 18.578 -10.297 -6.461 1 84.75 109 TYR B N 1
ATOM 5413 C CA . TYR B 1 109 ? 18.047 -9.016 -6.906 1 84.75 109 TYR B CA 1
ATOM 5414 C C . TYR B 1 109 ? 16.766 -8.68 -6.16 1 84.75 109 TYR B C 1
ATOM 5416 O O . TYR B 1 109 ? 16.609 -7.566 -5.645 1 84.75 109 TYR B O 1
ATOM 5424 N N . MET B 1 110 ? 15.891 -9.609 -6.062 1 89.69 110 MET B N 1
ATOM 5425 C CA . MET B 1 110 ? 14.617 -9.422 -5.371 1 89.69 110 MET B CA 1
ATOM 5426 C C . MET B 1 110 ? 14.836 -9.18 -3.883 1 89.69 110 MET B C 1
ATOM 5428 O O . MET B 1 110 ? 14.188 -8.32 -3.287 1 89.69 110 MET B O 1
ATOM 5432 N N . SER B 1 111 ? 15.766 -9.945 -3.346 1 92.06 111 SER B N 1
ATOM 5433 C CA . SER B 1 111 ? 16.047 -9.828 -1.919 1 92.06 111 SER B CA 1
ATOM 5434 C C . SER B 1 111 ? 16.562 -8.438 -1.565 1 92.06 111 SER B C 1
ATOM 5436 O O . SER B 1 111 ? 16.125 -7.84 -0.58 1 92.06 111 SER B O 1
ATOM 5438 N N . LYS B 1 112 ? 17.422 -7.926 -2.299 1 89.06 112 LYS B N 1
ATOM 5439 C CA . LYS B 1 112 ? 18.016 -6.617 -2.029 1 89.06 112 LYS B CA 1
ATOM 5440 C C . LYS B 1 112 ? 16.984 -5.5 -2.244 1 89.06 112 LYS B C 1
ATOM 5442 O O . LYS B 1 112 ? 16.891 -4.582 -1.43 1 89.06 112 LYS B O 1
ATOM 5447 N N . LYS B 1 113 ? 16.25 -5.609 -3.328 1 89.19 113 LYS B N 1
ATOM 5448 C CA . LYS B 1 113 ? 15.227 -4.605 -3.605 1 89.19 113 LYS B CA 1
ATOM 5449 C C . LYS B 1 113 ? 14.141 -4.617 -2.535 1 89.19 113 LYS B C 1
ATOM 5451 O O . LYS B 1 113 ? 13.703 -3.559 -2.078 1 89.19 113 LYS B O 1
ATOM 5456 N N . LEU B 1 114 ? 13.812 -5.797 -2.209 1 92.31 114 LEU B N 1
ATOM 5457 C CA . LEU B 1 114 ? 12.805 -5.945 -1.169 1 92.31 114 LEU B CA 1
ATOM 5458 C C . LEU B 1 114 ? 13.289 -5.348 0.149 1 92.31 114 LEU B C 1
ATOM 5460 O O . LEU B 1 114 ? 12.531 -4.656 0.836 1 92.31 114 LEU B O 1
ATOM 5464 N N . THR B 1 115 ? 14.492 -5.578 0.515 1 93.06 115 THR B N 1
ATOM 5465 C CA . THR B 1 115 ? 15.078 -5.066 1.748 1 93.06 115 THR B CA 1
ATOM 5466 C C . THR B 1 115 ? 15.117 -3.541 1.738 1 93.06 115 THR B C 1
ATOM 5468 O O . THR B 1 115 ? 14.773 -2.898 2.732 1 93.06 115 THR B O 1
ATOM 5471 N N . ARG B 1 116 ? 15.477 -2.992 0.647 1 89.81 116 ARG B N 1
ATOM 5472 C CA . ARG B 1 116 ? 15.5 -1.54 0.51 1 89.81 116 ARG B CA 1
ATOM 5473 C C . ARG B 1 116 ? 14.109 -0.946 0.708 1 89.81 116 ARG B C 1
ATOM 5475 O O . ARG B 1 116 ? 13.945 0.02 1.456 1 89.81 116 ARG B O 1
ATOM 5482 N N . TYR B 1 117 ? 13.125 -1.487 0.054 1 90.69 117 TYR B N 1
ATOM 5483 C CA . TYR B 1 117 ? 11.758 -0.993 0.128 1 90.69 117 TYR B CA 1
ATOM 5484 C C . TYR B 1 117 ? 11.219 -1.088 1.55 1 90.69 117 TYR B C 1
ATOM 5486 O O . TYR B 1 117 ? 10.633 -0.131 2.064 1 90.69 117 TYR B O 1
ATOM 5494 N N . LEU B 1 118 ? 11.453 -2.293 2.168 1 90.75 118 LEU B N 1
ATOM 5495 C CA . LEU B 1 118 ? 10.93 -2.512 3.51 1 90.75 118 LEU B CA 1
ATOM 5496 C C . LEU B 1 118 ? 11.586 -1.569 4.512 1 90.75 118 LEU B C 1
ATOM 5498 O O . LEU B 1 118 ? 10.914 -1.023 5.391 1 90.75 118 LEU B O 1
ATOM 5502 N N . ASN B 1 119 ? 12.844 -1.33 4.379 1 87.88 119 ASN B N 1
ATOM 5503 C CA . ASN B 1 119 ? 13.523 -0.357 5.23 1 87.88 119 ASN B CA 1
ATOM 5504 C C . ASN B 1 119 ? 13.008 1.06 4.977 1 87.88 119 ASN B C 1
ATOM 5506 O O . ASN B 1 119 ? 12.891 1.854 5.91 1 87.88 119 ASN B O 1
ATOM 5510 N N . TRP B 1 120 ? 12.742 1.254 3.754 1 86.06 120 TRP B N 1
ATOM 5511 C CA . TRP B 1 120 ? 12.242 2.568 3.363 1 86.06 120 TRP B CA 1
ATOM 5512 C C . TRP B 1 120 ? 10.906 2.865 4.039 1 86.06 120 TRP B C 1
ATOM 5514 O O . TRP B 1 120 ? 10.656 3.994 4.469 1 86.06 120 TRP B O 1
ATOM 5524 N N . ILE B 1 121 ? 10.062 1.907 4.141 1 79.62 121 ILE B N 1
ATOM 5525 C CA . ILE B 1 121 ? 8.742 2.15 4.719 1 79.62 121 ILE B CA 1
ATOM 5526 C C . ILE B 1 121 ? 8.805 1.98 6.234 1 79.62 121 ILE B C 1
ATOM 5528 O O . ILE B 1 121 ? 7.773 1.933 6.902 1 79.62 121 ILE B O 1
ATOM 5532 N N . GLY B 1 122 ? 10.023 1.757 6.773 1 77.62 122 GLY B N 1
ATOM 5533 C CA . GLY B 1 122 ? 10.211 1.808 8.211 1 77.62 122 GLY B CA 1
ATOM 5534 C C . GLY B 1 122 ? 10.203 0.438 8.867 1 77.62 122 GLY B C 1
ATOM 5535 O O . GLY B 1 122 ? 10 0.324 10.078 1 77.62 122 GLY B O 1
ATOM 5536 N N . VAL B 1 123 ? 10.32 -0.61 8.133 1 85.81 123 VAL B N 1
ATOM 5537 C CA . VAL B 1 123 ? 10.406 -1.966 8.664 1 85.81 123 VAL B CA 1
ATOM 5538 C C . VAL B 1 123 ? 11.852 -2.461 8.602 1 85.81 123 VAL B C 1
ATOM 5540 O O . VAL B 1 123 ? 12.328 -2.838 7.527 1 85.81 123 VAL B O 1
ATOM 5543 N N . PRO B 1 124 ? 12.477 -2.475 9.758 1 90.5 124 PRO B N 1
ATOM 5544 C CA . PRO B 1 124 ? 13.875 -2.906 9.734 1 90.5 124 PRO B CA 1
ATOM 5545 C C . PRO B 1 124 ? 14.055 -4.301 9.141 1 90.5 124 PRO B C 1
ATOM 5547 O O . PRO B 1 124 ? 13.484 -5.27 9.641 1 90.5 124 PRO B O 1
ATOM 5550 N N . THR B 1 125 ? 14.828 -4.398 8.109 1 95.25 125 THR B N 1
ATOM 5551 C CA . THR B 1 125 ? 15.008 -5.625 7.344 1 95.25 125 THR B CA 1
ATOM 5552 C C . THR B 1 125 ? 16.469 -5.832 6.984 1 95.25 125 THR B C 1
ATOM 5554 O O . THR B 1 125 ? 17.172 -4.879 6.645 1 95.25 125 THR B O 1
ATOM 5557 N N . LYS B 1 126 ? 16.953 -7.055 7.125 1 96.5 126 LYS B N 1
ATOM 5558 C CA . LYS B 1 126 ? 18.328 -7.398 6.781 1 96.5 126 LYS B CA 1
ATOM 5559 C C . LYS B 1 126 ? 18.375 -8.68 5.949 1 96.5 126 LYS B C 1
ATOM 5561 O O . LYS B 1 126 ? 17.609 -9.609 6.188 1 96.5 126 LYS B O 1
ATOM 5566 N N . VAL B 1 127 ? 19.359 -8.695 5.02 1 95.88 127 VAL B N 1
ATOM 5567 C CA . VAL B 1 127 ? 19.531 -9.867 4.16 1 95.88 127 VAL B CA 1
ATOM 5568 C C . VAL B 1 127 ? 20.656 -10.75 4.699 1 95.88 127 VAL B C 1
ATOM 5570 O O . VAL B 1 127 ? 21.703 -10.25 5.086 1 95.88 127 VAL B O 1
ATOM 5573 N N . PHE B 1 128 ? 20.359 -11.992 4.793 1 97.06 128 PHE B N 1
ATOM 5574 C CA . PHE B 1 128 ? 21.344 -13.023 5.105 1 97.06 128 PHE B CA 1
ATOM 5575 C C . PHE B 1 128 ? 21.578 -13.93 3.908 1 97.06 128 PHE B C 1
ATOM 5577 O O . PHE B 1 128 ? 20.844 -14.898 3.703 1 97.06 128 PHE B O 1
ATOM 5584 N N . ASN B 1 129 ? 22.562 -13.562 3.146 1 93.5 129 ASN B N 1
ATOM 5585 C CA . ASN B 1 129 ? 22.891 -14.266 1.907 1 93.5 129 ASN B CA 1
ATOM 5586 C C . ASN B 1 129 ? 23.828 -15.445 2.154 1 93.5 129 ASN B C 1
ATOM 5588 O O . ASN B 1 129 ? 24.953 -15.25 2.627 1 93.5 129 ASN B O 1
ATOM 5592 N N . LEU B 1 130 ? 23.469 -16.609 1.76 1 93.44 130 LEU B N 1
ATOM 5593 C CA . LEU B 1 130 ? 24.234 -17.797 2.064 1 93.44 130 LEU B CA 1
ATOM 5594 C C . LEU B 1 130 ? 25.484 -17.891 1.181 1 93.44 130 LEU B C 1
ATOM 5596 O O . LEU B 1 130 ? 26.453 -18.562 1.526 1 93.44 130 LEU B O 1
ATOM 5600 N N . GLY B 1 131 ? 25.469 -17.234 0.03 1 87.56 131 GLY B N 1
ATOM 5601 C CA . GLY B 1 131 ? 26.688 -17.141 -0.763 1 87.56 131 GLY B CA 1
ATOM 5602 C C . GLY B 1 131 ? 27.828 -16.469 -0.029 1 87.56 131 GLY B C 1
ATOM 5603 O O . GLY B 1 131 ? 28.984 -16.875 -0.163 1 87.56 131 GLY B O 1
ATOM 5604 N N . VAL B 1 132 ? 27.5 -15.508 0.71 1 87.81 132 VAL B N 1
ATOM 5605 C CA . VAL B 1 132 ? 28.5 -14.789 1.487 1 87.81 132 VAL B CA 1
ATOM 5606 C C . VAL B 1 132 ? 29.062 -15.695 2.58 1 87.81 132 VAL B C 1
ATOM 5608 O O . VAL B 1 132 ? 30.281 -15.758 2.781 1 87.81 132 VAL B O 1
ATOM 5611 N N . TYR B 1 133 ? 28.234 -16.406 3.25 1 91.31 133 TYR B N 1
ATOM 5612 C CA . TYR B 1 133 ? 28.656 -17.328 4.297 1 91.31 133 TYR B CA 1
ATOM 5613 C C . TYR B 1 133 ? 29.547 -18.422 3.729 1 91.31 133 TYR B C 1
ATOM 5615 O O . TYR B 1 133 ? 30.547 -18.812 4.352 1 91.31 133 TYR B O 1
ATOM 5623 N N . ARG B 1 134 ? 29.172 -18.906 2.609 1 88.38 134 ARG B N 1
ATOM 5624 C CA . ARG B 1 134 ? 29.969 -19.938 1.947 1 88.38 134 ARG B CA 1
ATOM 5625 C C . ARG B 1 134 ? 31.359 -19.422 1.602 1 88.38 134 ARG B C 1
ATOM 5627 O O . ARG B 1 134 ? 32.344 -20.125 1.814 1 88.38 134 ARG B O 1
ATOM 5634 N N . ARG B 1 135 ? 31.406 -18.25 1.045 1 85.19 135 ARG B N 1
ATOM 5635 C CA . ARG B 1 135 ? 32.688 -17.656 0.656 1 85.19 135 ARG B CA 1
ATOM 5636 C C . ARG B 1 135 ? 33.562 -17.438 1.871 1 85.19 135 ARG B C 1
ATOM 5638 O O . ARG B 1 135 ? 34.812 -17.547 1.778 1 85.19 135 ARG B O 1
ATOM 5645 N N . GLU B 1 136 ? 32.969 -17.141 2.877 1 85.12 136 GLU B N 1
ATOM 5646 C CA . GLU B 1 136 ? 33.719 -16.969 4.113 1 85.12 136 GLU B CA 1
ATOM 5647 C C . GLU B 1 136 ? 34.219 -18.312 4.656 1 85.12 136 GLU B C 1
ATOM 5649 O O . GLU B 1 136 ? 35.312 -18.391 5.234 1 85.12 136 GLU B O 1
ATOM 5654 N N . ALA B 1 137 ? 33.438 -19.281 4.387 1 84 137 ALA B N 1
ATOM 5655 C CA . ALA B 1 137 ? 33.75 -20.594 4.902 1 84 137 ALA B CA 1
ATOM 5656 C C . ALA B 1 137 ? 34.781 -21.312 4.008 1 84 137 ALA B C 1
ATOM 5658 O O . ALA B 1 137 ? 35.625 -22.031 4.492 1 84 137 ALA B O 1
ATOM 5659 N N . VAL B 1 138 ? 34.438 -21.172 2.662 1 81.19 138 VAL B N 1
ATOM 5660 C CA . VAL B 1 138 ? 35.281 -21.875 1.731 1 81.19 138 VAL B CA 1
ATOM 5661 C C . VAL B 1 138 ? 36.125 -20.875 0.947 1 81.19 138 VAL B C 1
ATOM 5663 O O . VAL B 1 138 ? 35.594 -19.938 0.341 1 81.19 138 VAL B O 1
ATOM 5666 N N . LYS B 1 139 ? 37.219 -20.25 1.398 1 66.31 139 LYS B N 1
ATOM 5667 C CA . LYS B 1 139 ? 38.062 -19.203 0.813 1 66.31 139 LYS B CA 1
ATOM 5668 C C . LYS B 1 139 ? 38.156 -19.359 -0.702 1 66.31 139 LYS B C 1
ATOM 5670 O O . LYS B 1 139 ? 38.219 -18.359 -1.429 1 66.31 139 LYS B O 1
ATOM 5675 N N . ALA B 1 140 ? 38.25 -20.547 -1.293 1 62.78 140 ALA B N 1
ATOM 5676 C CA . ALA B 1 140 ? 38.469 -20.578 -2.736 1 62.78 140 ALA B CA 1
ATOM 5677 C C . ALA B 1 140 ? 37.406 -21.438 -3.428 1 62.78 140 ALA B C 1
ATOM 5679 O O . ALA B 1 140 ? 37.219 -22.609 -3.092 1 62.78 140 ALA B O 1
ATOM 5680 N N . TYR B 1 141 ? 36.375 -20.844 -4.016 1 63.84 141 TYR B N 1
ATOM 5681 C CA . TYR B 1 141 ? 35.438 -21.531 -4.906 1 63.84 141 TYR B CA 1
ATOM 5682 C C . TYR B 1 141 ? 36.156 -22.031 -6.16 1 63.84 141 TYR B C 1
ATOM 5684 O O . TYR B 1 141 ? 36.844 -21.266 -6.82 1 63.84 141 TYR B O 1
ATOM 5692 N N . LYS B 1 142 ? 36.156 -23.312 -6.34 1 63.31 142 LYS B N 1
ATOM 5693 C CA . LYS B 1 142 ? 36.938 -23.875 -7.453 1 63.31 142 LYS B CA 1
ATOM 5694 C C . LYS B 1 142 ? 36.031 -24.109 -8.672 1 63.31 142 LYS B C 1
ATOM 5696 O O . LYS B 1 142 ? 36.375 -23.656 -9.773 1 63.31 142 LYS B O 1
ATOM 5701 N N . SER B 1 143 ? 35.062 -24.859 -8.539 1 75.88 143 SER B N 1
ATOM 5702 C CA . SER B 1 143 ? 34.219 -25.203 -9.688 1 75.88 143 SER B CA 1
ATOM 5703 C C . SER B 1 143 ? 32.812 -25.625 -9.258 1 75.88 143 SER B C 1
ATOM 5705 O O . SER B 1 143 ? 32.531 -25.672 -8.062 1 75.88 143 SER B O 1
ATOM 5707 N N . TYR B 1 144 ? 32.062 -25.844 -10.203 1 82.44 144 TYR B N 1
ATOM 5708 C CA . TYR B 1 144 ? 30.703 -26.312 -10.016 1 82.44 144 TYR B CA 1
ATOM 5709 C C . TYR B 1 144 ? 30.672 -27.594 -9.18 1 82.44 144 TYR B C 1
ATOM 5711 O O . TYR B 1 144 ? 29.625 -27.969 -8.648 1 82.44 144 TYR B O 1
ATOM 5719 N N . ASP B 1 145 ? 31.812 -28.203 -8.945 1 83.31 145 ASP B N 1
ATOM 5720 C CA . ASP B 1 145 ? 31.891 -29.469 -8.219 1 83.31 145 ASP B CA 1
ATOM 5721 C C . ASP B 1 145 ? 31.422 -29.297 -6.773 1 83.31 145 ASP B C 1
ATOM 5723 O O . ASP B 1 145 ? 30.922 -30.25 -6.164 1 83.31 145 ASP B O 1
ATOM 5727 N N . PHE B 1 146 ? 31.578 -28.172 -6.336 1 86.06 146 PHE B N 1
ATOM 5728 C CA . PHE B 1 146 ? 31.188 -27.859 -4.969 1 86.06 146 PHE B CA 1
ATOM 5729 C C . PHE B 1 146 ? 29.688 -28.016 -4.785 1 86.06 146 PHE B C 1
ATOM 5731 O O . PHE B 1 146 ? 29.203 -28.234 -3.67 1 86.06 146 PHE B O 1
ATOM 5738 N N . PHE B 1 147 ? 28.953 -28.078 -5.883 1 88.06 147 PHE B N 1
ATOM 5739 C CA . PHE B 1 147 ? 27.516 -28.031 -5.773 1 88.06 147 PHE B CA 1
ATOM 5740 C C . PHE B 1 147 ? 26.875 -29.344 -6.215 1 88.06 147 PHE B C 1
ATOM 5742 O O . PHE B 1 147 ? 25.656 -29.469 -6.262 1 88.06 147 PHE B O 1
ATOM 5749 N N . ARG B 1 148 ? 27.688 -30.297 -6.504 1 88.62 148 ARG B N 1
ATOM 5750 C CA . ARG B 1 148 ? 27.188 -31.609 -6.879 1 88.62 148 ARG B CA 1
ATOM 5751 C C . ARG B 1 148 ? 26.469 -32.281 -5.707 1 88.62 148 ARG B C 1
ATOM 5753 O O . ARG B 1 148 ? 26.922 -32.156 -4.562 1 88.62 148 ARG B O 1
ATOM 5760 N N . HIS B 1 149 ? 25.391 -33.031 -5.945 1 86.06 149 HIS B N 1
ATOM 5761 C CA . HIS B 1 149 ? 24.578 -33.656 -4.914 1 86.06 149 HIS B CA 1
ATOM 5762 C C . HIS B 1 149 ? 25.281 -34.875 -4.309 1 86.06 149 HIS B C 1
ATOM 5764 O O . HIS B 1 149 ? 24.953 -35.312 -3.205 1 86.06 149 HIS B O 1
ATOM 5770 N N . ASP B 1 150 ? 26.219 -35.375 -5.062 1 87.94 150 ASP B N 1
ATOM 5771 C CA . ASP B 1 150 ? 26.922 -36.531 -4.57 1 87.94 150 ASP B CA 1
ATOM 5772 C C . ASP B 1 150 ? 28.203 -36.156 -3.842 1 87.94 150 ASP B C 1
ATOM 5774 O O . ASP B 1 150 ? 28.922 -37.031 -3.342 1 87.94 150 ASP B O 1
ATOM 5778 N N . ASN B 1 151 ? 28.531 -34.875 -3.838 1 90 151 ASN B N 1
ATOM 5779 C CA . ASN B 1 151 ? 29.656 -34.406 -3.07 1 90 151 ASN B CA 1
ATOM 5780 C C . ASN B 1 151 ? 29.312 -34.219 -1.598 1 90 151 ASN B C 1
ATOM 5782 O O . ASN B 1 151 ? 28.875 -33.125 -1.188 1 90 151 ASN B O 1
ATOM 5786 N N . LYS B 1 152 ? 29.578 -35.156 -0.762 1 90 152 LYS B N 1
ATOM 5787 C CA . LYS B 1 152 ? 29.125 -35.219 0.625 1 90 152 LYS B CA 1
ATOM 5788 C C . LYS B 1 152 ? 29.781 -34.125 1.459 1 90 152 LYS B C 1
ATOM 5790 O O . LYS B 1 152 ? 29.125 -33.5 2.305 1 90 152 LYS B O 1
ATOM 5795 N N . GLU B 1 153 ? 31.016 -33.906 1.261 1 88.06 153 GLU B N 1
ATOM 5796 C CA . GLU B 1 153 ? 31.734 -32.875 2.01 1 88.06 153 GLU B CA 1
ATOM 5797 C C . GLU B 1 153 ? 31.156 -31.484 1.744 1 88.06 153 GLU B C 1
ATOM 5799 O O . GLU B 1 153 ? 30.922 -30.719 2.68 1 88.06 153 GLU B O 1
ATOM 5804 N N . ALA B 1 154 ? 31.016 -31.234 0.517 1 88.75 154 ALA B N 1
ATOM 5805 C CA . ALA B 1 154 ? 30.469 -29.938 0.136 1 88.75 154 ALA B CA 1
ATOM 5806 C C . ALA B 1 154 ? 29.047 -29.766 0.68 1 88.75 154 ALA B C 1
ATOM 5808 O O . ALA B 1 154 ? 28.672 -28.672 1.097 1 88.75 154 ALA B O 1
ATOM 5809 N N . MET B 1 155 ? 28.281 -30.828 0.735 1 89.75 155 MET B N 1
ATOM 5810 C CA . MET B 1 155 ? 26.922 -30.797 1.248 1 89.75 155 MET B CA 1
ATOM 5811 C C . MET B 1 155 ? 26.906 -30.438 2.73 1 89.75 155 MET B C 1
ATOM 5813 O O . MET B 1 155 ? 26.047 -29.672 3.182 1 89.75 155 MET B O 1
ATOM 5817 N N . GLU B 1 156 ? 27.875 -30.953 3.381 1 90.88 156 GLU B N 1
ATOM 5818 C CA . GLU B 1 156 ? 27.969 -30.688 4.812 1 90.88 156 GLU B CA 1
ATOM 5819 C C . GLU B 1 156 ? 28.344 -29.234 5.07 1 90.88 156 GLU B C 1
ATOM 5821 O O . GLU B 1 156 ? 27.828 -28.609 6 1 90.88 156 GLU B O 1
ATOM 5826 N N . ILE B 1 157 ? 29.219 -28.781 4.285 1 90.56 157 ILE B N 1
ATOM 5827 C CA . ILE B 1 157 ? 29.641 -27.391 4.426 1 90.56 157 ILE B CA 1
ATOM 5828 C C . ILE B 1 157 ? 28.453 -26.469 4.152 1 90.56 157 ILE B C 1
ATOM 5830 O O . ILE B 1 157 ? 28.219 -25.516 4.891 1 90.56 157 ILE B O 1
ATOM 5834 N N . ARG B 1 158 ? 27.688 -26.734 3.15 1 90.5 158 ARG B N 1
ATOM 5835 C CA . ARG B 1 158 ? 26.531 -25.922 2.807 1 90.5 158 ARG B CA 1
ATOM 5836 C C . ARG B 1 158 ? 25.484 -25.953 3.922 1 90.5 158 ARG B C 1
ATOM 5838 O O . ARG B 1 158 ? 24.891 -24.922 4.246 1 90.5 158 ARG B O 1
ATOM 5845 N N . LYS B 1 159 ? 25.328 -27.109 4.449 1 91.69 159 LYS B N 1
ATOM 5846 C CA . LYS B 1 159 ? 24.391 -27.234 5.555 1 91.69 159 LYS B CA 1
ATOM 5847 C C . LYS B 1 159 ? 24.844 -26.422 6.766 1 91.69 159 LYS B C 1
ATOM 5849 O O . LYS B 1 159 ? 24.031 -25.75 7.406 1 91.69 159 LYS B O 1
ATOM 5854 N N . GLN B 1 160 ? 26.078 -26.5 7.02 1 93.19 160 GLN B N 1
ATOM 5855 C CA . GLN B 1 160 ? 26.625 -25.75 8.148 1 93.19 160 GLN B CA 1
ATOM 5856 C C . GLN B 1 160 ? 26.484 -24.25 7.934 1 93.19 160 GLN B C 1
ATOM 5858 O O . GLN B 1 160 ? 26.203 -23.516 8.875 1 93.19 160 GLN B O 1
ATOM 5863 N N . CYS B 1 161 ? 26.734 -23.828 6.773 1 94 161 CYS B N 1
ATOM 5864 C CA . CYS B 1 161 ? 26.578 -22.422 6.457 1 94 161 CYS B CA 1
ATOM 5865 C C . CYS B 1 161 ? 25.141 -21.969 6.699 1 94 161 CYS B C 1
ATOM 5867 O O . CYS B 1 161 ? 24.906 -20.891 7.238 1 94 161 CYS B O 1
ATOM 5869 N N . ALA B 1 162 ? 24.188 -22.812 6.344 1 95.75 162 ALA B N 1
ATOM 5870 C CA . ALA B 1 162 ? 22.781 -22.5 6.543 1 95.75 162 ALA B CA 1
ATOM 5871 C C . ALA B 1 162 ? 22.438 -22.406 8.031 1 95.75 162 ALA B C 1
ATOM 5873 O O . ALA B 1 162 ? 21.719 -21.5 8.453 1 95.75 162 ALA B O 1
ATOM 5874 N N . LEU B 1 163 ? 23.047 -23.312 8.789 1 96.19 163 LEU B N 1
ATOM 5875 C CA . LEU B 1 163 ? 22.766 -23.328 10.219 1 96.19 163 LEU B CA 1
ATOM 5876 C C . LEU B 1 163 ? 23.344 -22.109 10.906 1 96.19 163 LEU B C 1
ATOM 5878 O O . LEU B 1 163 ? 22.703 -21.5 11.773 1 96.19 163 LEU B O 1
ATOM 5882 N N . VAL B 1 164 ? 24.5 -21.719 10.484 1 96.62 164 VAL B N 1
ATOM 5883 C CA . VAL B 1 164 ? 25.125 -20.531 11.047 1 96.62 164 VAL B CA 1
ATOM 5884 C C . VAL B 1 164 ? 24.312 -19.281 10.672 1 96.62 164 VAL B C 1
ATOM 5886 O O . VAL B 1 164 ? 24.109 -18.391 11.5 1 96.62 164 VAL B O 1
ATOM 5889 N N . ALA B 1 165 ? 23.906 -19.25 9.461 1 97.38 165 ALA B N 1
ATOM 5890 C CA . ALA B 1 165 ? 23.078 -18.125 9.016 1 97.38 165 ALA B CA 1
ATOM 5891 C C . ALA B 1 165 ? 21.797 -18.031 9.812 1 97.38 165 ALA B C 1
ATOM 5893 O O . ALA B 1 165 ? 21.344 -16.938 10.172 1 97.38 165 ALA B O 1
ATOM 5894 N N . LEU B 1 166 ? 21.188 -19.172 10.094 1 97.56 166 LEU B N 1
ATOM 5895 C CA . LEU B 1 166 ? 19.938 -19.188 10.875 1 97.56 166 LEU B CA 1
ATOM 5896 C C . LEU B 1 166 ? 20.188 -18.672 12.289 1 97.56 166 LEU B C 1
ATOM 5898 O O . LEU B 1 166 ? 19.344 -17.984 12.859 1 97.56 166 LEU B O 1
ATOM 5902 N N . GLU B 1 167 ? 21.297 -19 12.758 1 96.88 167 GLU B N 1
ATOM 5903 C CA . GLU B 1 167 ? 21.656 -18.484 14.078 1 96.88 167 GLU B CA 1
ATOM 5904 C C . GLU B 1 167 ? 21.797 -16.953 14.055 1 96.88 167 GLU B C 1
ATOM 5906 O O . GLU B 1 167 ? 21.391 -16.281 14.992 1 96.88 167 GLU B O 1
ATOM 5911 N N . ASP B 1 168 ? 22.406 -16.5 13.047 1 97.56 168 ASP B N 1
ATOM 5912 C CA . ASP B 1 168 ? 22.531 -15.055 12.891 1 97.56 168 ASP B CA 1
ATOM 5913 C C . ASP B 1 168 ? 21.156 -14.398 12.727 1 97.56 168 ASP B C 1
ATOM 5915 O O . ASP B 1 168 ? 20.922 -13.305 13.234 1 97.56 168 ASP B O 1
ATOM 5919 N N . VAL B 1 169 ? 20.312 -15.078 12.016 1 97.81 169 VAL B N 1
ATOM 5920 C CA . VAL B 1 169 ? 18.953 -14.586 11.852 1 97.81 169 VAL B CA 1
ATOM 5921 C C . VAL B 1 169 ? 18.281 -14.477 13.219 1 97.81 169 VAL B C 1
ATOM 5923 O O . VAL B 1 169 ? 17.641 -13.469 13.523 1 97.81 169 VAL B O 1
ATOM 5926 N N . LYS B 1 170 ? 18.469 -15.469 13.977 1 96.81 170 LYS B N 1
ATOM 5927 C CA . LYS B 1 170 ? 17.891 -15.469 15.32 1 96.81 170 LYS B CA 1
ATOM 5928 C C . LYS B 1 170 ? 18.406 -14.289 16.141 1 96.81 170 LYS B C 1
ATOM 5930 O O . LYS B 1 170 ? 17.641 -13.586 16.797 1 96.81 170 LYS B O 1
ATOM 5935 N N . GLY B 1 171 ? 19.656 -14.062 16.109 1 96.62 171 GLY B N 1
ATOM 5936 C CA . GLY B 1 171 ? 20.25 -12.945 16.812 1 96.62 171 GLY B CA 1
ATOM 5937 C C . GLY B 1 171 ? 19.703 -11.602 16.359 1 96.62 171 GLY B C 1
ATOM 5938 O O . GLY B 1 171 ? 19.422 -10.727 17.172 1 96.62 171 GLY B O 1
ATOM 5939 N N . TYR B 1 172 ? 19.562 -11.461 15.102 1 97.06 172 TYR B N 1
ATOM 5940 C CA . TYR B 1 172 ? 19.094 -10.211 14.523 1 97.06 172 TYR B CA 1
ATOM 5941 C C . TYR B 1 172 ? 17.641 -9.93 14.938 1 97.06 172 TYR B C 1
ATOM 5943 O O . TYR B 1 172 ? 17.312 -8.805 15.305 1 97.06 172 TYR B O 1
ATOM 5951 N N . LEU B 1 173 ? 16.797 -10.969 14.945 1 95.44 173 LEU B N 1
ATOM 5952 C CA . LEU B 1 173 ? 15.375 -10.789 15.172 1 95.44 173 LEU B CA 1
ATOM 5953 C C . LEU B 1 173 ? 15.062 -10.734 16.672 1 95.44 173 LEU B C 1
ATOM 5955 O O . LEU B 1 173 ? 14.055 -10.156 17.078 1 95.44 173 LEU B O 1
ATOM 5959 N N . THR B 1 174 ? 15.938 -11.258 17.531 1 92.75 174 THR B N 1
ATOM 5960 C CA . THR B 1 174 ? 15.648 -11.305 18.953 1 92.75 174 THR B CA 1
ATOM 5961 C C . THR B 1 174 ? 16.453 -10.258 19.703 1 92.75 174 THR B C 1
ATOM 5963 O O . THR B 1 174 ? 15.969 -9.656 20.656 1 92.75 174 THR B O 1
ATOM 5966 N N . GLU B 1 175 ? 17.641 -9.969 19.203 1 90.5 175 GLU B N 1
ATOM 5967 C CA . GLU B 1 175 ? 18.547 -9.133 19.984 1 90.5 175 GLU B CA 1
ATOM 5968 C C . GLU B 1 175 ? 18.703 -7.754 19.359 1 90.5 175 GLU B C 1
ATOM 5970 O O . GLU B 1 175 ? 18.828 -6.754 20.078 1 90.5 175 GLU B O 1
ATOM 5975 N N . GLU B 1 176 ? 18.688 -7.613 18.078 1 90.31 176 GLU B N 1
ATOM 5976 C CA . GLU B 1 176 ? 19 -6.359 17.391 1 90.31 176 GLU B CA 1
ATOM 5977 C C . GLU B 1 176 ? 17.734 -5.613 17 1 90.31 176 GLU B C 1
ATOM 5979 O O . GLU B 1 176 ? 17.781 -4.684 16.188 1 90.31 176 GLU B O 1
ATOM 5984 N N . ALA B 1 177 ? 16.594 -5.992 17.469 1 85.19 177 ALA B N 1
ATOM 5985 C CA . ALA B 1 177 ? 15.32 -5.336 17.203 1 85.19 177 ALA B CA 1
ATOM 5986 C C . ALA B 1 177 ? 14.984 -5.383 15.711 1 85.19 177 ALA B C 1
ATOM 5988 O O . ALA B 1 177 ? 14.414 -4.438 15.164 1 85.19 177 ALA B O 1
ATOM 5989 N N . GLY B 1 178 ? 15.516 -6.395 15.008 1 91.75 178 GLY B N 1
ATOM 5990 C CA . GLY B 1 178 ? 15.086 -6.633 13.641 1 91.75 178 GLY B CA 1
ATOM 5991 C C . GLY B 1 178 ? 13.656 -7.129 13.539 1 91.75 178 GLY B C 1
ATOM 5992 O O . GLY B 1 178 ? 13.133 -7.727 14.484 1 91.75 178 GLY B O 1
ATOM 5993 N N . GLN B 1 179 ? 13.039 -6.824 12.375 1 91.81 179 GLN B N 1
ATOM 5994 C CA . GLN B 1 179 ? 11.664 -7.27 12.203 1 91.81 179 GLN B CA 1
ATOM 5995 C C . GLN B 1 179 ? 11.562 -8.32 11.094 1 91.81 179 GLN B C 1
ATOM 5997 O O . GLN B 1 179 ? 10.734 -9.234 11.172 1 91.81 179 GLN B O 1
ATOM 6002 N N . ILE B 1 180 ? 12.328 -8.109 10.047 1 96.38 180 ILE B N 1
ATOM 6003 C CA . ILE B 1 180 ? 12.281 -9.039 8.922 1 96.38 180 ILE B CA 1
ATOM 6004 C C . ILE B 1 180 ? 13.695 -9.484 8.562 1 96.38 180 ILE B C 1
ATOM 6006 O O . ILE B 1 180 ? 14.617 -8.664 8.5 1 96.38 180 ILE B O 1
ATOM 6010 N N . ALA B 1 181 ? 13.906 -10.719 8.484 1 98.12 181 ALA B N 1
ATOM 6011 C CA . ALA B 1 181 ? 15.148 -11.297 7.98 1 98.12 181 ALA B CA 1
ATOM 6012 C C . ALA B 1 181 ? 14.922 -12.023 6.656 1 98.12 181 ALA B C 1
ATOM 6014 O O . ALA B 1 181 ? 14.016 -12.852 6.547 1 98.12 181 ALA B O 1
ATOM 6015 N N . VAL B 1 182 ? 15.711 -11.648 5.668 1 97.88 182 VAL B N 1
ATOM 6016 C CA . VAL B 1 182 ? 15.609 -12.312 4.371 1 97.88 182 VAL B CA 1
ATOM 6017 C C . VAL B 1 182 ? 16.688 -13.383 4.254 1 97.88 182 VAL B C 1
ATOM 6019 O O . VAL B 1 182 ? 17.891 -13.07 4.266 1 97.88 182 VAL B O 1
ATOM 6022 N N . PHE B 1 183 ? 16.281 -14.594 4.238 1 98.12 183 PHE B N 1
ATOM 6023 C CA . PHE B 1 183 ? 17.172 -15.75 4.078 1 98.12 183 PHE B CA 1
ATOM 6024 C C . PHE B 1 183 ? 17.359 -16.078 2.604 1 98.12 183 PHE B C 1
ATOM 6026 O O . PHE B 1 183 ? 16.578 -16.844 2.027 1 98.12 183 PHE B O 1
ATOM 6033 N N . ASP B 1 184 ? 18.438 -15.523 2.043 1 96 184 ASP B N 1
ATOM 6034 C CA . ASP B 1 184 ? 18.656 -15.562 0.602 1 96 184 ASP B CA 1
ATOM 6035 C C . ASP B 1 184 ? 19.547 -16.75 0.22 1 96 184 ASP B C 1
ATOM 6037 O O . ASP B 1 184 ? 20.766 -16.703 0.408 1 96 184 ASP B O 1
ATOM 6041 N N . ALA B 1 185 ? 18.953 -17.766 -0.294 1 95.19 185 ALA B N 1
ATOM 6042 C CA . ALA B 1 185 ? 19.609 -18.984 -0.775 1 95.19 185 ALA B CA 1
ATOM 6043 C C . ALA B 1 185 ? 18.703 -19.719 -1.771 1 95.19 185 ALA B C 1
ATOM 6045 O O . ALA B 1 185 ? 17.641 -19.219 -2.148 1 95.19 185 ALA B O 1
ATOM 6046 N N . THR B 1 186 ? 19.125 -20.844 -2.268 1 94.75 186 THR B N 1
ATOM 6047 C CA . THR B 1 186 ? 18.328 -21.609 -3.219 1 94.75 186 THR B CA 1
ATOM 6048 C C . THR B 1 186 ? 17.234 -22.391 -2.502 1 94.75 186 THR B C 1
ATOM 6050 O O . THR B 1 186 ? 16.094 -22.469 -2.982 1 94.75 186 THR B O 1
ATOM 6053 N N . ASN B 1 187 ? 17.5 -22.922 -1.333 1 95.5 187 ASN B N 1
ATOM 6054 C CA . ASN B 1 187 ? 16.562 -23.703 -0.533 1 95.5 187 ASN B CA 1
ATOM 6055 C C . ASN B 1 187 ? 15.75 -24.656 -1.396 1 95.5 187 ASN B C 1
ATOM 6057 O O . ASN B 1 187 ? 14.523 -24.672 -1.338 1 95.5 187 ASN B O 1
ATOM 6061 N N . THR B 1 188 ? 16.391 -25.547 -2.076 1 90.94 188 THR B N 1
ATOM 6062 C CA . THR B 1 188 ? 15.883 -26.344 -3.193 1 90.94 188 THR B CA 1
ATOM 6063 C C . THR B 1 188 ? 15.031 -27.5 -2.691 1 90.94 188 THR B C 1
ATOM 6065 O O . THR B 1 188 ? 14.047 -27.875 -3.334 1 90.94 188 THR B O 1
ATOM 6068 N N . THR B 1 189 ? 15.328 -28.047 -1.537 1 93.56 189 THR B N 1
ATOM 6069 C CA . THR B 1 189 ? 14.672 -29.297 -1.123 1 93.56 189 THR B CA 1
ATOM 6070 C C . THR B 1 189 ? 13.617 -29.016 -0.052 1 93.56 189 THR B C 1
ATOM 6072 O O . THR B 1 189 ? 13.703 -28.016 0.663 1 93.56 189 THR B O 1
ATOM 6075 N N . ARG B 1 190 ? 12.664 -29.938 0.036 1 94.69 190 ARG B N 1
ATOM 6076 C CA . ARG B 1 190 ? 11.633 -29.859 1.064 1 94.69 190 ARG B CA 1
ATOM 6077 C C . ARG B 1 190 ? 12.234 -30.016 2.457 1 94.69 190 ARG B C 1
ATOM 6079 O O . ARG B 1 190 ? 11.797 -29.359 3.406 1 94.69 190 ARG B O 1
ATOM 6086 N N . GLU B 1 191 ? 13.203 -30.906 2.49 1 93.19 191 GLU B N 1
ATOM 6087 C CA . GLU B 1 191 ? 13.875 -31.141 3.766 1 93.19 191 GLU B CA 1
ATOM 6088 C C . GLU B 1 191 ? 14.492 -29.859 4.301 1 93.19 191 GLU B C 1
ATOM 6090 O O . GLU B 1 191 ? 14.391 -29.562 5.496 1 93.19 191 GLU B O 1
ATOM 6095 N N . ARG B 1 192 ? 15.148 -29.172 3.438 1 94.44 192 ARG B N 1
ATOM 6096 C CA . ARG B 1 192 ? 15.75 -27.891 3.807 1 94.44 192 ARG B CA 1
ATOM 6097 C C . ARG B 1 192 ? 14.695 -26.891 4.27 1 94.44 192 ARG B C 1
ATOM 6099 O O . ARG B 1 192 ? 14.883 -26.203 5.277 1 94.44 192 ARG B O 1
ATOM 6106 N N . ARG B 1 193 ? 13.586 -26.781 3.65 1 96.75 193 ARG B N 1
ATOM 6107 C CA . ARG B 1 193 ? 12.523 -25.844 3.988 1 96.75 193 ARG B CA 1
ATOM 6108 C C . ARG B 1 193 ? 11.828 -26.25 5.281 1 96.75 193 ARG B C 1
ATOM 6110 O O . ARG B 1 193 ? 11.414 -25.391 6.066 1 96.75 193 ARG B O 1
ATOM 6117 N N . ASP B 1 194 ? 11.773 -27.562 5.465 1 95.81 194 ASP B N 1
ATOM 6118 C CA . ASP B 1 194 ? 11.227 -28.047 6.734 1 95.81 194 ASP B CA 1
ATOM 6119 C C . ASP B 1 194 ? 12.117 -27.625 7.902 1 95.81 194 ASP B C 1
ATOM 6121 O O . ASP B 1 194 ? 11.625 -27.281 8.977 1 95.81 194 ASP B O 1
ATOM 6125 N N . LEU B 1 195 ? 13.367 -27.734 7.629 1 95.94 195 LEU B N 1
ATOM 6126 C CA . LEU B 1 195 ? 14.32 -27.281 8.641 1 95.94 195 LEU B CA 1
ATOM 6127 C C . LEU B 1 195 ? 14.094 -25.828 9 1 95.94 195 LEU B C 1
ATOM 6129 O O . LEU B 1 195 ? 14.094 -25.453 10.18 1 95.94 195 LEU B O 1
ATOM 6133 N N . ILE B 1 196 ? 13.883 -25.016 8.055 1 97.25 196 ILE B N 1
ATOM 6134 C CA . ILE B 1 196 ? 13.672 -23.578 8.258 1 97.25 196 ILE B CA 1
ATOM 6135 C C . ILE B 1 196 ? 12.336 -23.344 8.953 1 97.25 196 ILE B C 1
ATOM 6137 O O . ILE B 1 196 ? 12.227 -22.5 9.844 1 97.25 196 ILE B O 1
ATOM 6141 N N . LEU B 1 197 ? 11.312 -24.078 8.531 1 97.06 197 LEU B N 1
ATOM 6142 C CA . LEU B 1 197 ? 9.992 -23.969 9.141 1 97.06 197 LEU B CA 1
ATOM 6143 C C . LEU B 1 197 ? 10.047 -24.328 10.625 1 97.06 197 LEU B C 1
ATOM 6145 O O . LEU B 1 197 ? 9.445 -23.641 11.453 1 97.06 197 LEU B O 1
ATOM 6149 N N . ASP B 1 198 ? 10.789 -25.391 10.906 1 96.31 198 ASP B N 1
ATOM 6150 C CA . ASP B 1 198 ? 10.969 -25.797 12.297 1 96.31 198 ASP B CA 1
ATOM 6151 C C . ASP B 1 198 ? 11.688 -24.719 13.102 1 96.31 198 ASP B C 1
ATOM 6153 O O . ASP B 1 198 ? 11.328 -24.453 14.25 1 96.31 198 ASP B O 1
ATOM 6157 N N . PHE B 1 199 ? 12.664 -24.188 12.516 1 96.75 199 PHE B N 1
ATOM 6158 C CA . PHE B 1 199 ? 13.375 -23.078 13.125 1 96.75 199 PHE B CA 1
ATOM 6159 C C . PHE B 1 199 ? 12.422 -21.922 13.438 1 96.75 199 PHE B C 1
ATOM 6161 O O . PHE B 1 199 ? 12.469 -21.359 14.523 1 96.75 199 PHE B O 1
ATOM 6168 N N . GLY B 1 200 ? 11.594 -21.547 12.492 1 95.25 200 GLY B N 1
ATOM 6169 C CA . GLY B 1 200 ? 10.602 -20.5 12.703 1 95.25 200 GLY B CA 1
ATOM 6170 C C . GLY B 1 200 ? 9.641 -20.812 13.828 1 95.25 200 GLY B C 1
ATOM 6171 O O . GLY B 1 200 ? 9.375 -19.953 14.68 1 95.25 200 GLY B O 1
ATOM 6172 N N . LYS B 1 201 ? 9.164 -22.016 13.867 1 94.25 201 LYS B N 1
ATOM 6173 C CA . LYS B 1 201 ? 8.219 -22.438 14.891 1 94.25 201 LYS B CA 1
ATOM 6174 C C . LYS B 1 201 ? 8.844 -22.375 16.281 1 94.25 201 LYS B C 1
ATOM 6176 O O . LYS B 1 201 ? 8.227 -21.906 17.234 1 94.25 201 LYS B O 1
ATOM 6181 N N . GLU B 1 202 ? 10 -22.812 16.328 1 94.38 202 GLU B N 1
ATOM 6182 C CA . GLU B 1 202 ? 10.719 -22.859 17.609 1 94.38 202 GLU B CA 1
ATOM 6183 C C . GLU B 1 202 ? 10.938 -21.453 18.172 1 94.38 202 GLU B C 1
ATOM 6185 O O . GLU B 1 202 ? 10.961 -21.281 19.391 1 94.38 202 GLU B O 1
ATOM 6190 N N . ASN B 1 203 ? 11.086 -20.516 17.359 1 94.25 203 ASN B N 1
ATOM 6191 C CA . ASN B 1 203 ? 11.414 -19.172 17.812 1 94.25 203 ASN B CA 1
ATOM 6192 C C . ASN B 1 203 ? 10.234 -18.219 17.641 1 94.25 203 ASN B C 1
ATOM 6194 O O . ASN B 1 203 ? 10.367 -17.016 17.875 1 94.25 203 ASN B O 1
ATOM 6198 N N . ALA B 1 204 ? 9.07 -18.734 17.188 1 91.19 204 ALA B N 1
ATOM 6199 C CA . ALA B 1 204 ? 7.836 -17.969 17.016 1 91.19 204 ALA B CA 1
ATOM 6200 C C . ALA B 1 204 ? 8.016 -16.906 15.93 1 91.19 204 ALA B C 1
ATOM 6202 O O . ALA B 1 204 ? 7.625 -15.75 16.125 1 91.19 204 ALA B O 1
ATOM 6203 N N . PHE B 1 205 ? 8.773 -17.281 14.922 1 94.69 205 PHE B N 1
ATOM 6204 C CA . PHE B 1 205 ? 8.898 -16.438 13.734 1 94.69 205 PHE B CA 1
ATOM 6205 C C . PHE B 1 205 ? 7.906 -16.875 12.664 1 94.69 205 PHE B C 1
ATOM 6207 O O . PHE B 1 205 ? 7.68 -18.078 12.469 1 94.69 205 PHE B O 1
ATOM 6214 N N . LYS B 1 206 ? 7.312 -15.945 12 1 94.31 206 LYS B N 1
ATOM 6215 C CA . LYS B 1 206 ? 6.547 -16.266 10.805 1 94.31 206 LYS B CA 1
ATOM 6216 C C . LYS B 1 206 ? 7.465 -16.5 9.609 1 94.31 206 LYS B C 1
ATOM 6218 O O . LYS B 1 206 ? 8.516 -15.859 9.5 1 94.31 206 LYS B O 1
ATOM 6223 N N . VAL B 1 207 ? 7.062 -17.453 8.82 1 96.62 207 VAL B N 1
ATOM 6224 C CA . VAL B 1 207 ? 7.879 -17.75 7.648 1 96.62 207 VAL B CA 1
ATOM 6225 C C . VAL B 1 207 ? 7.086 -17.469 6.375 1 96.62 207 VAL B C 1
ATOM 6227 O O . VAL B 1 207 ? 5.91 -17.828 6.273 1 96.62 207 VAL B O 1
ATOM 6230 N N . PHE B 1 208 ? 7.703 -16.766 5.449 1 97.19 208 PHE B N 1
ATOM 6231 C CA . PHE B 1 208 ? 7.125 -16.453 4.148 1 97.19 208 PHE B CA 1
ATOM 6232 C C . PHE B 1 208 ? 8.07 -16.844 3.023 1 97.19 208 PHE B C 1
ATOM 6234 O O . PHE B 1 208 ? 9.18 -16.328 2.928 1 97.19 208 PHE B O 1
ATOM 6241 N N . PHE B 1 209 ? 7.637 -17.734 2.162 1 98 209 PHE B N 1
ATOM 6242 C CA . PHE B 1 209 ? 8.492 -18.234 1.091 1 98 209 PHE B CA 1
ATOM 6243 C C . PHE B 1 209 ? 8.312 -17.406 -0.176 1 98 209 PHE B C 1
ATOM 6245 O O . PHE B 1 209 ? 7.191 -17.016 -0.511 1 98 209 PHE B O 1
ATOM 6252 N N . VAL B 1 210 ? 9.383 -17.078 -0.821 1 97.19 210 VAL B N 1
ATOM 6253 C CA . VAL B 1 210 ? 9.383 -16.422 -2.125 1 97.19 210 VAL B CA 1
ATOM 6254 C C . VAL B 1 210 ? 10.109 -17.297 -3.143 1 97.19 210 VAL B C 1
ATOM 6256 O O . VAL B 1 210 ? 11.336 -17.406 -3.105 1 97.19 210 VAL B O 1
ATOM 6259 N N . GLU B 1 211 ? 9.398 -17.891 -4.059 1 97.25 211 GLU B N 1
ATOM 6260 C CA . GLU B 1 211 ? 10.016 -18.75 -5.07 1 97.25 211 GLU B CA 1
ATOM 6261 C C . GLU B 1 211 ? 10.102 -18.031 -6.414 1 97.25 211 GLU B C 1
ATOM 6263 O O . GLU B 1 211 ? 9.094 -17.531 -6.922 1 97.25 211 GLU B O 1
ATOM 6268 N N . SER B 1 212 ? 11.273 -17.938 -6.898 1 94.5 212 SER B N 1
ATOM 6269 C CA . SER B 1 212 ? 11.516 -17.359 -8.219 1 94.5 212 SER B CA 1
ATOM 6270 C C . SER B 1 212 ? 11.727 -18.453 -9.266 1 94.5 212 SER B C 1
ATOM 6272 O O . SER B 1 212 ? 12.664 -19.234 -9.164 1 94.5 212 SER B O 1
ATOM 6274 N N . VAL B 1 213 ? 10.852 -18.516 -10.258 1 94 213 VAL B N 1
ATOM 6275 C CA . VAL B 1 213 ? 10.938 -19.5 -11.336 1 94 213 VAL B CA 1
ATOM 6276 C C . VAL B 1 213 ? 11.086 -18.781 -12.68 1 94 213 VAL B C 1
ATOM 6278 O O . VAL B 1 213 ? 10.344 -17.844 -12.969 1 94 213 VAL B O 1
ATOM 6281 N N . CYS B 1 214 ? 12.07 -19.125 -13.375 1 91.62 214 CYS B N 1
ATOM 6282 C CA . CYS B 1 214 ? 12.297 -18.562 -14.703 1 91.62 214 CYS B CA 1
ATOM 6283 C C . CYS B 1 214 ? 12.789 -19.641 -15.664 1 91.62 214 CYS B C 1
ATOM 6285 O O . CYS B 1 214 ? 13.773 -20.328 -15.383 1 91.62 214 CYS B O 1
ATOM 6287 N N . ASP B 1 215 ? 12.094 -19.781 -16.828 1 89.38 215 ASP B N 1
ATOM 6288 C CA . ASP B 1 215 ? 12.477 -20.781 -17.812 1 89.38 215 ASP B CA 1
ATOM 6289 C C . ASP B 1 215 ? 13 -20.125 -19.094 1 89.38 215 ASP B C 1
ATOM 6291 O O . ASP B 1 215 ? 13.344 -20.812 -20.047 1 89.38 215 ASP B O 1
ATOM 6295 N N . ASP B 1 216 ? 13.141 -18.875 -19.094 1 88.69 216 ASP B N 1
ATOM 6296 C CA . ASP B 1 216 ? 13.648 -18.172 -20.266 1 88.69 216 ASP B CA 1
ATOM 6297 C C . ASP B 1 216 ? 15.172 -18.172 -20.297 1 88.69 216 ASP B C 1
ATOM 6299 O O . ASP B 1 216 ? 15.82 -17.547 -19.438 1 88.69 216 ASP B O 1
ATOM 6303 N N . PRO B 1 217 ? 15.742 -18.781 -21.234 1 89.12 217 PRO B N 1
ATOM 6304 C CA . PRO B 1 217 ? 17.203 -18.906 -21.281 1 89.12 217 PRO B CA 1
ATOM 6305 C C . PRO B 1 217 ? 17.906 -17.562 -21.453 1 89.12 217 PRO B C 1
ATOM 6307 O O . PRO B 1 217 ? 19.016 -17.375 -20.953 1 89.12 217 PRO B O 1
ATOM 6310 N N . GLU B 1 218 ? 17.219 -16.672 -22.078 1 86.88 218 GLU B N 1
ATOM 6311 C CA . GLU B 1 218 ? 17.844 -15.367 -22.281 1 86.88 218 GLU B CA 1
ATOM 6312 C C . GLU B 1 218 ? 17.953 -14.594 -20.969 1 86.88 218 GLU B C 1
ATOM 6314 O O . GLU B 1 218 ? 18.984 -13.953 -20.703 1 86.88 218 GLU B O 1
ATOM 6319 N N . VAL B 1 219 ? 16.938 -14.664 -20.219 1 85 219 VAL B N 1
ATOM 6320 C CA . VAL B 1 219 ? 16.938 -13.992 -18.922 1 85 219 VAL B CA 1
ATOM 6321 C C . VAL B 1 219 ? 17.984 -14.641 -18.016 1 85 219 VAL B C 1
ATOM 6323 O O . VAL B 1 219 ? 18.719 -13.938 -17.312 1 85 219 VAL B O 1
ATOM 6326 N N . ILE B 1 220 ? 18.094 -15.922 -18.031 1 87.88 220 ILE B N 1
ATOM 6327 C CA . ILE B 1 220 ? 19.031 -16.656 -17.188 1 87.88 220 ILE B CA 1
ATOM 6328 C C . ILE B 1 220 ? 20.453 -16.297 -17.578 1 87.88 220 ILE B C 1
ATOM 6330 O O . ILE B 1 220 ? 21.281 -16.016 -16.703 1 87.88 220 ILE B O 1
ATOM 6334 N N . ALA B 1 221 ? 20.672 -16.25 -18.844 1 86.12 221 ALA B N 1
ATOM 6335 C CA . ALA B 1 221 ? 22 -15.914 -19.344 1 86.12 221 ALA B CA 1
ATOM 6336 C C . ALA B 1 221 ? 22.375 -14.492 -18.953 1 86.12 221 ALA B C 1
ATOM 6338 O O . ALA B 1 221 ? 23.516 -14.234 -18.531 1 86.12 221 ALA B O 1
ATOM 6339 N N . ALA B 1 222 ? 21.438 -13.648 -19.062 1 81.81 222 ALA B N 1
ATOM 6340 C CA . ALA B 1 222 ? 21.688 -12.25 -18.703 1 81.81 222 ALA B CA 1
ATOM 6341 C C . ALA B 1 222 ? 22.016 -12.109 -17.219 1 81.81 222 ALA B C 1
ATOM 6343 O O . ALA B 1 222 ? 22.891 -11.344 -16.844 1 81.81 222 ALA B O 1
ATOM 6344 N N . ASN B 1 223 ? 21.344 -12.82 -16.406 1 81.19 223 ASN B N 1
ATOM 6345 C CA . ASN B 1 223 ? 21.578 -12.781 -14.961 1 81.19 223 ASN B CA 1
ATOM 6346 C C . ASN B 1 223 ? 22.953 -13.32 -14.594 1 81.19 223 ASN B C 1
ATOM 6348 O O . ASN B 1 223 ? 23.594 -12.812 -13.672 1 81.19 223 ASN B O 1
ATOM 6352 N N . ILE B 1 224 ? 23.344 -14.328 -15.32 1 82.62 224 ILE B N 1
ATOM 6353 C CA . ILE B 1 224 ? 24.656 -14.906 -15.07 1 82.62 224 ILE B CA 1
ATOM 6354 C C . ILE B 1 224 ? 25.75 -13.898 -15.438 1 82.62 224 ILE B C 1
ATOM 6356 O O . ILE B 1 224 ? 26.703 -13.695 -14.672 1 82.62 224 ILE B O 1
ATOM 6360 N N . LEU B 1 225 ? 25.516 -13.281 -16.5 1 77.56 225 LEU B N 1
ATOM 6361 C CA . LEU B 1 225 ? 26.531 -12.359 -17 1 77.56 225 LEU B CA 1
ATOM 6362 C C . LEU B 1 225 ? 26.594 -11.109 -16.125 1 77.56 225 LEU B C 1
ATOM 6364 O O . LEU B 1 225 ? 27.688 -10.586 -15.859 1 77.56 225 LEU B O 1
ATOM 6368 N N . GLU B 1 226 ? 25.469 -10.594 -15.656 1 71.44 226 GLU B N 1
ATOM 6369 C CA . GLU B 1 226 ? 25.422 -9.359 -14.883 1 71.44 226 GLU B CA 1
ATOM 6370 C C . GLU B 1 226 ? 25.969 -9.57 -13.469 1 71.44 226 GLU B C 1
ATOM 6372 O O . GLU B 1 226 ? 26.672 -8.703 -12.938 1 71.44 226 GLU B O 1
ATOM 6377 N N . VAL B 1 227 ? 25.641 -10.562 -12.859 1 63.69 227 VAL B N 1
ATOM 6378 C CA . VAL B 1 227 ? 25.906 -10.703 -11.438 1 63.69 227 VAL B CA 1
ATOM 6379 C C . VAL B 1 227 ? 27.188 -11.523 -11.234 1 63.69 227 VAL B C 1
ATOM 6381 O O . VAL B 1 227 ? 27.969 -11.25 -10.32 1 63.69 227 VAL B O 1
ATOM 6384 N N . LYS B 1 228 ? 27.422 -12.438 -12.039 1 60.28 228 LYS B N 1
ATOM 6385 C CA . LYS B 1 228 ? 28.391 -13.438 -11.617 1 60.28 228 LYS B CA 1
ATOM 6386 C C . LYS B 1 228 ? 29.734 -13.234 -12.32 1 60.28 228 LYS B C 1
ATOM 6388 O O . LYS B 1 228 ? 30.781 -13.688 -11.828 1 60.28 228 LYS B O 1
ATOM 6393 N N . VAL B 1 229 ? 29.656 -12.375 -13.344 1 57.75 229 VAL B N 1
ATOM 6394 C CA . VAL B 1 229 ? 30.953 -12.109 -13.953 1 57.75 229 VAL B CA 1
ATOM 6395 C C . VAL B 1 229 ? 31.781 -11.195 -13.039 1 57.75 229 VAL B C 1
ATOM 6397 O O . VAL B 1 229 ? 33 -11.352 -12.938 1 57.75 229 VAL B O 1
ATOM 6400 N N . SER B 1 230 ? 31.016 -10.43 -12.227 1 59.16 230 SER B N 1
ATOM 6401 C CA . SER B 1 230 ? 31.734 -9.555 -11.312 1 59.16 230 SER B CA 1
ATOM 6402 C C . SER B 1 230 ? 31.641 -10.062 -9.875 1 59.16 230 SER B C 1
ATOM 6404 O O . SER B 1 230 ? 32.094 -9.383 -8.945 1 59.16 230 SER B O 1
ATOM 6406 N N . SER B 1 231 ? 31.266 -11.32 -9.812 1 65.12 231 SER B N 1
ATOM 6407 C CA . SER B 1 231 ? 31.047 -11.859 -8.477 1 65.12 231 SER B CA 1
ATOM 6408 C C . SER B 1 231 ? 32.344 -12.391 -7.875 1 65.12 231 SER B C 1
ATOM 6410 O O . SER B 1 231 ? 33.219 -12.844 -8.594 1 65.12 231 SER B O 1
ATOM 6412 N N . PRO B 1 232 ? 32.469 -12.297 -6.637 1 65.12 232 PRO B N 1
ATOM 6413 C CA . PRO B 1 232 ? 33.656 -12.828 -5.949 1 65.12 232 PRO B CA 1
ATOM 6414 C C . PRO B 1 232 ? 33.844 -14.336 -6.156 1 65.12 232 PRO B C 1
ATOM 6416 O O . PRO B 1 232 ? 34.938 -14.859 -5.973 1 65.12 232 PRO B O 1
ATOM 6419 N N . ASP B 1 233 ? 32.844 -15 -6.617 1 67.62 233 ASP B N 1
ATOM 6420 C CA . ASP B 1 233 ? 32.906 -16.438 -6.805 1 67.62 233 ASP B CA 1
ATOM 6421 C C . ASP B 1 233 ? 33.75 -16.797 -8.031 1 67.62 233 ASP B C 1
ATOM 6423 O O . ASP B 1 233 ? 34.281 -17.906 -8.133 1 67.62 233 ASP B O 1
ATOM 6427 N N . TYR B 1 234 ? 33.781 -15.875 -8.922 1 70.12 234 TYR B N 1
ATOM 6428 C CA . TYR B 1 234 ? 34.469 -16.188 -10.172 1 70.12 234 TYR B CA 1
ATOM 6429 C C . TYR B 1 234 ? 35.594 -15.203 -10.43 1 70.12 234 TYR B C 1
ATOM 6431 O O . TYR B 1 234 ? 35.406 -14.164 -11.055 1 70.12 234 TYR B O 1
ATOM 6439 N N . PRO B 1 235 ? 36.781 -15.562 -9.93 1 63.03 235 PRO B N 1
ATOM 6440 C CA . PRO B 1 235 ? 37.938 -14.719 -10.258 1 63.03 235 PRO B CA 1
ATOM 6441 C C . PRO B 1 235 ? 38.281 -14.734 -11.75 1 63.03 235 PRO B C 1
ATOM 6443 O O . PRO B 1 235 ? 39.031 -13.883 -12.219 1 63.03 235 PRO B O 1
ATOM 6446 N N . GLU B 1 236 ? 37.812 -15.797 -12.414 1 61.81 236 GLU B N 1
ATOM 6447 C CA . GLU B 1 236 ? 38.094 -15.984 -13.828 1 61.81 236 GLU B CA 1
ATOM 6448 C C . GLU B 1 236 ? 37.469 -14.859 -14.664 1 61.81 236 GLU B C 1
ATOM 6450 O O . GLU B 1 236 ? 36.344 -14.43 -14.422 1 61.81 236 GLU B O 1
ATOM 6455 N N . ARG B 1 237 ? 38.375 -14.336 -15.477 1 63.66 237 ARG B N 1
ATOM 6456 C CA . ARG B 1 237 ? 38.031 -13.148 -16.25 1 63.66 237 ARG B CA 1
ATOM 6457 C C . ARG B 1 237 ? 37.375 -13.531 -17.578 1 63.66 237 ARG B C 1
ATOM 6459 O O . ARG B 1 237 ? 36.781 -12.68 -18.25 1 63.66 237 ARG B O 1
ATOM 6466 N N . HIS B 1 238 ? 37.469 -14.867 -17.875 1 73.94 238 HIS B N 1
ATOM 6467 C CA . HIS B 1 238 ? 36.875 -15.234 -19.156 1 73.94 238 HIS B CA 1
ATOM 6468 C C . HIS B 1 238 ? 35.375 -15.477 -19 1 73.94 238 HIS B C 1
ATOM 6470 O O . HIS B 1 238 ? 34.969 -16.484 -18.422 1 73.94 238 HIS B O 1
ATOM 6476 N N . ARG B 1 239 ? 34.656 -14.742 -19.594 1 76.69 239 ARG B N 1
ATOM 6477 C CA . ARG B 1 239 ? 33.188 -14.703 -19.484 1 76.69 239 ARG B CA 1
ATOM 6478 C C . ARG B 1 239 ? 32.562 -16.031 -19.891 1 76.69 239 ARG B C 1
ATOM 6480 O O . ARG B 1 239 ? 31.641 -16.516 -19.25 1 76.69 239 ARG B O 1
ATOM 6487 N N . GLU B 1 240 ? 33.094 -16.719 -20.906 1 80.44 240 GLU B N 1
ATOM 6488 C CA . GLU B 1 240 ? 32.531 -17.953 -21.422 1 80.44 240 GLU B CA 1
ATOM 6489 C C . GLU B 1 240 ? 32.75 -19.109 -20.453 1 80.44 240 GLU B C 1
ATOM 6491 O O . GLU B 1 240 ? 31.859 -19.969 -20.297 1 80.44 240 GLU B O 1
ATOM 6496 N N . ARG B 1 241 ? 33.875 -19.109 -19.906 1 80.81 241 ARG B N 1
ATOM 6497 C CA . ARG B 1 241 ? 34.156 -20.172 -18.953 1 80.81 241 ARG B CA 1
ATOM 6498 C C . ARG B 1 241 ? 33.312 -20.047 -17.688 1 80.81 241 ARG B C 1
ATOM 6500 O O . ARG B 1 241 ? 32.844 -21.047 -17.141 1 80.81 241 ARG B O 1
ATOM 6507 N N . VAL B 1 242 ? 33.188 -18.812 -17.344 1 81.62 242 VAL B N 1
ATOM 6508 C CA . VAL B 1 242 ? 32.344 -18.547 -16.172 1 81.62 242 VAL B CA 1
ATOM 6509 C C . VAL B 1 242 ? 30.922 -18.969 -16.453 1 81.62 242 VAL B C 1
ATOM 6511 O O . VAL B 1 242 ? 30.266 -19.609 -15.609 1 81.62 242 VAL B O 1
ATOM 6514 N N . MET B 1 243 ? 30.516 -18.719 -17.641 1 85.75 243 MET B N 1
ATOM 6515 C CA . MET B 1 243 ? 29.156 -19.062 -18.047 1 85.75 243 MET B CA 1
ATOM 6516 C C . MET B 1 243 ? 28.953 -20.578 -18.047 1 85.75 243 MET B C 1
ATOM 6518 O O . MET B 1 243 ? 27.969 -21.078 -17.531 1 85.75 243 MET B O 1
ATOM 6522 N N . ASP B 1 244 ? 29.906 -21.234 -18.562 1 86.31 244 ASP B N 1
ATOM 6523 C CA . ASP B 1 244 ? 29.828 -22.688 -18.656 1 86.31 244 ASP B CA 1
ATOM 6524 C C . ASP B 1 244 ? 29.812 -23.344 -17.281 1 86.31 244 ASP B C 1
ATOM 6526 O O . ASP B 1 244 ? 29.047 -24.281 -17.031 1 86.31 244 ASP B O 1
ATOM 6530 N N . ASP B 1 245 ? 30.672 -22.875 -16.5 1 87.19 245 ASP B N 1
ATOM 6531 C CA . ASP B 1 245 ? 30.734 -23.406 -15.148 1 87.19 245 ASP B CA 1
ATOM 6532 C C . ASP B 1 245 ? 29.422 -23.156 -14.398 1 87.19 245 ASP B C 1
ATOM 6534 O O . ASP B 1 245 ? 28.922 -24.031 -13.688 1 87.19 245 ASP B O 1
ATOM 6538 N N . PHE B 1 246 ? 28.922 -22.016 -14.562 1 88.62 246 PHE B N 1
ATOM 6539 C CA . PHE B 1 246 ? 27.719 -21.656 -13.836 1 88.62 246 PHE B CA 1
ATOM 6540 C C . PHE B 1 246 ? 26.516 -22.469 -14.344 1 88.62 246 PHE B C 1
ATOM 6542 O O . PHE B 1 246 ? 25.641 -22.844 -13.562 1 88.62 246 PHE B O 1
ATOM 6549 N N . LEU B 1 247 ? 26.562 -22.719 -15.609 1 90.88 247 LEU B N 1
ATOM 6550 C CA . LEU B 1 247 ? 25.484 -23.547 -16.172 1 90.88 247 LEU B CA 1
ATOM 6551 C C . LEU B 1 247 ? 25.531 -24.953 -15.602 1 90.88 247 LEU B C 1
ATOM 6553 O O . LEU B 1 247 ? 24.484 -25.562 -15.336 1 90.88 247 LEU B O 1
ATOM 6557 N N . LYS B 1 248 ? 26.703 -25.438 -15.438 1 91.12 248 LYS B N 1
ATOM 6558 C CA . LYS B 1 248 ? 26.859 -26.75 -14.805 1 91.12 248 LYS B CA 1
ATOM 6559 C C . LYS B 1 248 ? 26.406 -26.719 -13.352 1 91.12 248 LYS B C 1
ATOM 6561 O O . LYS B 1 248 ? 25.844 -27.703 -12.852 1 91.12 248 LYS B O 1
ATOM 6566 N N 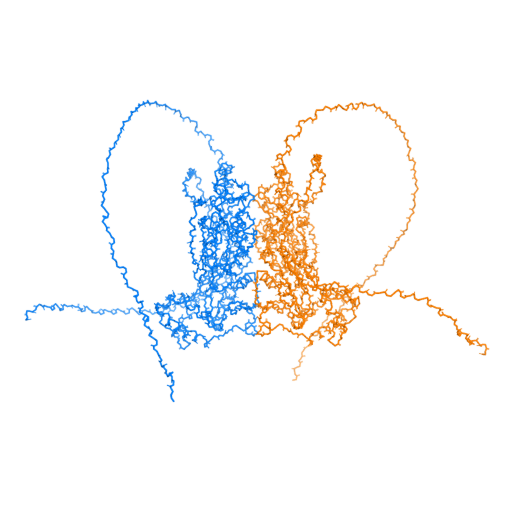. ARG B 1 249 ? 26.688 -25.609 -12.742 1 90.19 249 ARG B N 1
ATOM 6567 C CA . ARG B 1 249 ? 26.203 -25.422 -11.375 1 90.19 249 ARG B CA 1
ATOM 6568 C C . ARG B 1 249 ? 24.688 -25.5 -11.312 1 90.19 249 ARG B C 1
ATOM 6570 O O . ARG B 1 249 ? 24.141 -26.156 -10.422 1 90.19 249 ARG B O 1
ATOM 6577 N N . ILE B 1 250 ? 24 -24.953 -12.219 1 92.25 250 ILE B N 1
ATOM 6578 C CA . ILE B 1 250 ? 22.531 -24.969 -12.281 1 92.25 250 ILE B CA 1
ATOM 6579 C C . ILE B 1 250 ? 22.031 -26.391 -12.461 1 92.25 250 ILE B C 1
ATOM 6581 O O . ILE B 1 250 ? 21.062 -26.797 -11.82 1 92.25 250 ILE B O 1
ATOM 6585 N N . GLU B 1 251 ? 22.75 -27.156 -13.266 1 92.69 251 GLU B N 1
ATOM 6586 C CA . GLU B 1 251 ? 22.359 -28.531 -13.516 1 92.69 251 GLU B CA 1
ATOM 6587 C C . GLU B 1 251 ? 22.484 -29.391 -12.258 1 92.69 251 GLU B C 1
ATOM 6589 O O . GLU B 1 251 ? 21.688 -30.297 -12.031 1 92.69 251 GLU B O 1
ATOM 6594 N N . CYS B 1 252 ? 23.469 -29.062 -11.555 1 91.88 252 CYS B N 1
ATOM 6595 C CA . CYS B 1 252 ? 23.641 -29.797 -10.305 1 91.88 252 CYS B CA 1
ATOM 6596 C C . CYS B 1 252 ? 22.469 -29.562 -9.367 1 91.88 252 CYS B C 1
ATOM 6598 O O . CYS B 1 252 ? 21.969 -30.5 -8.75 1 91.88 252 CYS B O 1
ATOM 6600 N N . TYR B 1 253 ? 21.938 -28.344 -9.297 1 92.81 253 TYR B N 1
ATOM 6601 C CA . TYR B 1 253 ? 20.828 -28 -8.43 1 92.81 253 TYR B CA 1
ATOM 6602 C C . TYR B 1 253 ? 19.516 -28.562 -8.969 1 92.81 253 TYR B C 1
ATOM 6604 O O . TYR B 1 253 ? 18.625 -28.938 -8.195 1 92.81 253 TYR B O 1
ATOM 6612 N N . LYS B 1 254 ? 19.422 -28.672 -10.242 1 93.69 254 LYS B N 1
ATOM 6613 C CA . LYS B 1 254 ? 18.188 -29.125 -10.891 1 93.69 254 LYS B CA 1
ATOM 6614 C C . LYS B 1 254 ? 17.859 -30.562 -10.492 1 93.69 254 LYS B C 1
ATOM 6616 O O . LYS B 1 254 ? 16.688 -30.938 -10.43 1 93.69 254 LYS B O 1
ATOM 6621 N N . VAL B 1 255 ? 18.859 -31.312 -10.188 1 91.94 255 VAL B N 1
ATOM 6622 C CA . VAL B 1 255 ? 18.703 -32.719 -9.852 1 91.94 255 VAL B CA 1
ATOM 6623 C C . VAL B 1 255 ? 17.891 -32.844 -8.57 1 91.94 255 VAL B C 1
ATOM 6625 O O . VAL B 1 255 ? 17.047 -33.75 -8.445 1 91.94 255 VAL B O 1
ATOM 6628 N N . THR B 1 256 ? 18.016 -31.969 -7.68 1 91.88 256 THR B N 1
ATOM 6629 C CA . THR B 1 256 ? 17.391 -32.094 -6.371 1 91.88 256 THR B CA 1
ATOM 6630 C C . THR B 1 256 ? 16.297 -31.062 -6.176 1 91.88 256 THR B C 1
ATOM 6632 O O . THR B 1 256 ? 15.656 -31 -5.121 1 91.88 256 THR B O 1
ATOM 6635 N N . TYR B 1 257 ? 16.031 -30.234 -7.125 1 94.69 257 TYR B N 1
ATOM 6636 C CA . TYR B 1 257 ? 15.117 -29.125 -6.973 1 94.69 257 TYR B CA 1
ATOM 6637 C C . TYR B 1 257 ? 13.68 -29.609 -6.855 1 94.69 257 TYR B C 1
ATOM 6639 O O . TYR B 1 257 ? 13.188 -30.328 -7.727 1 94.69 257 TYR B O 1
ATOM 6647 N N . GLN B 1 258 ? 13 -29.281 -5.773 1 95.69 258 GLN B N 1
ATOM 6648 C CA . GLN B 1 258 ? 11.594 -29.578 -5.52 1 95.69 258 GLN B CA 1
ATOM 6649 C C . GLN B 1 258 ? 10.789 -28.281 -5.387 1 95.69 258 GLN B C 1
ATOM 6651 O O . GLN B 1 258 ? 10.703 -27.703 -4.301 1 95.69 258 GLN B O 1
ATOM 6656 N N . PRO B 1 259 ? 10.156 -27.859 -6.516 1 94.75 259 PRO B N 1
ATOM 6657 C CA . PRO B 1 259 ? 9.391 -26.609 -6.449 1 94.75 259 PRO B CA 1
ATOM 6658 C C . PRO B 1 259 ? 8.242 -26.688 -5.445 1 94.75 259 PRO B C 1
ATOM 6660 O O . PRO B 1 259 ? 7.809 -27.781 -5.07 1 94.75 259 PRO B O 1
ATOM 6663 N N . LEU B 1 260 ? 7.793 -25.531 -5.02 1 95.5 260 LEU B N 1
ATOM 6664 C CA . LEU B 1 260 ? 6.645 -25.469 -4.117 1 95.5 260 LEU B CA 1
ATOM 6665 C C . LEU B 1 260 ? 5.402 -26.062 -4.781 1 95.5 260 LEU B C 1
ATOM 6667 O O . LEU B 1 260 ? 5.148 -25.812 -5.961 1 95.5 260 LEU B O 1
ATOM 6671 N N . ASP B 1 261 ? 4.711 -26.875 -4.051 1 93.38 261 ASP B N 1
ATOM 6672 C CA . ASP B 1 261 ? 3.473 -27.5 -4.504 1 93.38 261 ASP B CA 1
ATOM 6673 C C . ASP B 1 261 ? 2.264 -26.906 -3.781 1 93.38 261 ASP B C 1
ATOM 6675 O O . ASP B 1 261 ? 1.86 -27.406 -2.727 1 93.38 261 ASP B O 1
ATOM 6679 N N . PRO B 1 262 ? 1.617 -25.969 -4.387 1 89.44 262 PRO B N 1
ATOM 6680 C CA . PRO B 1 262 ? 0.522 -25.266 -3.699 1 89.44 262 PRO B CA 1
ATOM 6681 C C . PRO B 1 262 ? -0.7 -26.156 -3.494 1 89.44 262 PRO B C 1
ATOM 6683 O O . PRO B 1 262 ? -1.559 -25.859 -2.662 1 89.44 262 PRO B O 1
ATOM 6686 N N . ASP B 1 263 ? -0.884 -27.234 -4.184 1 87.25 263 ASP B N 1
ATOM 6687 C CA . ASP B 1 263 ? -2.1 -28.047 -4.176 1 87.25 263 ASP B CA 1
ATOM 6688 C C . ASP B 1 263 ? -2.021 -29.141 -3.119 1 87.25 263 ASP B C 1
ATOM 6690 O O . ASP B 1 263 ? -3.047 -29.562 -2.582 1 87.25 263 ASP B O 1
ATOM 6694 N N . GLU B 1 264 ? -0.824 -29.531 -2.816 1 90.12 264 GLU B N 1
ATOM 6695 C CA . GLU B 1 264 ? -0.734 -30.703 -1.938 1 90.12 264 GLU B CA 1
ATOM 6696 C C . GLU B 1 264 ? 0.178 -30.422 -0.747 1 90.12 264 GLU B C 1
ATOM 6698 O O . GLU B 1 264 ? -0.274 -29.922 0.283 1 90.12 264 GLU B O 1
ATOM 6703 N N . TYR B 1 265 ? 1.491 -30.547 -0.948 1 89.62 265 TYR B N 1
ATOM 6704 C CA . TYR B 1 265 ? 2.445 -30.578 0.154 1 89.62 265 TYR B CA 1
ATOM 6705 C C . TYR B 1 265 ? 2.562 -29.203 0.811 1 89.62 265 TYR B C 1
ATOM 6707 O O . TYR B 1 265 ? 2.732 -29.109 2.027 1 89.62 265 TYR B O 1
ATOM 6715 N N . ASP B 1 266 ? 2.475 -28.156 0.004 1 93.44 266 ASP B N 1
ATOM 6716 C CA . ASP B 1 266 ? 2.771 -26.828 0.521 1 93.44 266 ASP B CA 1
ATOM 6717 C C . ASP B 1 266 ? 1.509 -25.969 0.596 1 93.44 266 ASP B C 1
ATOM 6719 O O . ASP B 1 266 ? 1.587 -24.734 0.646 1 93.44 266 ASP B O 1
ATOM 6723 N N . LYS B 1 267 ? 0.319 -26.547 0.647 1 90.31 267 LYS B N 1
ATOM 6724 C CA . LYS B 1 267 ? -0.962 -25.844 0.562 1 90.31 267 LYS B CA 1
ATOM 6725 C C . LYS B 1 267 ? -1.169 -24.922 1.762 1 90.31 267 LYS B C 1
ATOM 6727 O O . LYS B 1 267 ? -1.869 -23.922 1.662 1 90.31 267 LYS B O 1
ATOM 6732 N N . ASP B 1 268 ? -0.519 -25.266 2.887 1 91.5 268 ASP B N 1
ATOM 6733 C CA . ASP B 1 268 ? -0.775 -24.5 4.102 1 91.5 268 ASP B CA 1
ATOM 6734 C C . ASP B 1 268 ? 0.346 -23.484 4.367 1 91.5 268 ASP B C 1
ATOM 6736 O O . ASP B 1 268 ? 0.322 -22.781 5.375 1 91.5 268 ASP B O 1
ATOM 6740 N N . LEU B 1 269 ? 1.258 -23.391 3.457 1 94.44 269 LEU B N 1
ATOM 6741 C CA . LEU B 1 269 ? 2.371 -22.469 3.625 1 94.44 269 LEU B CA 1
ATOM 6742 C C . LEU B 1 269 ? 2.029 -21.094 3.049 1 94.44 269 LEU B C 1
ATOM 6744 O O . LEU B 1 269 ? 1.169 -20.984 2.172 1 94.44 269 LEU B O 1
ATOM 6748 N N . SER B 1 270 ? 2.607 -20.094 3.664 1 95.12 270 SER B N 1
ATOM 6749 C CA . SER B 1 270 ? 2.523 -18.734 3.117 1 95.12 270 SER B CA 1
ATOM 6750 C C . SER B 1 270 ? 3.646 -18.484 2.117 1 95.12 270 SER B C 1
ATOM 6752 O O . SER B 1 270 ? 4.824 -18.562 2.463 1 95.12 270 SER B O 1
ATOM 6754 N N . PHE B 1 271 ? 3.273 -18.234 0.85 1 96.94 271 PHE B N 1
ATOM 6755 C CA . PHE B 1 271 ? 4.344 -18 -0.114 1 96.94 271 PHE B CA 1
ATOM 6756 C C . PHE B 1 271 ? 3.824 -17.234 -1.323 1 96.94 271 PHE B C 1
ATOM 6758 O O . PHE B 1 271 ? 2.613 -17.078 -1.491 1 96.94 271 PHE B O 1
ATOM 6765 N N . ILE B 1 272 ? 4.738 -16.703 -2.051 1 96 272 ILE B N 1
ATOM 6766 C CA . ILE B 1 272 ? 4.492 -16.141 -3.375 1 96 272 ILE B CA 1
ATOM 6767 C C . ILE B 1 272 ? 5.441 -16.781 -4.387 1 96 272 ILE B C 1
ATOM 6769 O O . ILE B 1 272 ? 6.633 -16.953 -4.113 1 96 272 ILE B O 1
ATOM 6773 N N . LYS B 1 273 ? 4.902 -17.266 -5.473 1 95.44 273 LYS B N 1
ATOM 6774 C CA . LYS B 1 273 ? 5.68 -17.75 -6.609 1 95.44 273 LYS B CA 1
ATOM 6775 C C . LYS B 1 273 ? 5.734 -16.703 -7.723 1 95.44 273 LYS B C 1
ATOM 6777 O O . LYS B 1 273 ? 4.699 -16.266 -8.211 1 95.44 273 LYS B O 1
ATOM 6782 N N . VAL B 1 274 ? 6.941 -16.266 -7.973 1 93.25 274 VAL B N 1
ATOM 6783 C CA . VAL B 1 274 ? 7.16 -15.312 -9.055 1 93.25 274 VAL B CA 1
ATOM 6784 C C . VAL B 1 274 ? 7.617 -16.047 -10.312 1 93.25 274 VAL B C 1
ATOM 6786 O O . VAL B 1 274 ? 8.719 -16.609 -10.352 1 93.25 274 VAL B O 1
ATOM 6789 N N . GLU B 1 275 ? 6.789 -16 -11.352 1 90.81 275 GLU B N 1
ATOM 6790 C CA . GLU B 1 275 ? 7.09 -16.781 -12.547 1 90.81 275 GLU B CA 1
ATOM 6791 C C . GLU B 1 275 ? 7.492 -15.875 -13.711 1 90.81 275 GLU B C 1
ATOM 6793 O O . GLU B 1 275 ? 6.805 -14.891 -14.016 1 90.81 275 GLU B O 1
ATOM 6798 N N . ASN B 1 276 ? 8.57 -16.25 -14.359 1 86.31 276 ASN B N 1
ATOM 6799 C CA . ASN B 1 276 ? 9.062 -15.648 -15.594 1 86.31 276 ASN B CA 1
ATOM 6800 C C . ASN B 1 276 ? 9.125 -14.125 -15.5 1 86.31 276 ASN B C 1
ATOM 6802 O O . ASN B 1 276 ? 8.547 -13.422 -16.328 1 86.31 276 ASN B O 1
ATOM 6806 N N . VAL B 1 277 ? 9.805 -13.703 -14.477 1 79.5 277 VAL B N 1
ATOM 6807 C CA . VAL B 1 277 ? 10.172 -12.305 -14.258 1 79.5 277 VAL B CA 1
ATOM 6808 C C . VAL B 1 277 ? 8.906 -11.461 -14.102 1 79.5 277 VAL B C 1
ATOM 6810 O O . VAL B 1 277 ? 8.758 -10.43 -14.758 1 79.5 277 VAL B O 1
ATOM 6813 N N . GLY B 1 278 ? 7.906 -12.016 -13.539 1 77.94 278 GLY B N 1
ATOM 6814 C CA . GLY B 1 278 ? 6.758 -11.211 -13.141 1 77.94 278 GLY B CA 1
ATOM 6815 C C . GLY B 1 278 ? 5.598 -11.305 -14.117 1 77.94 278 GLY B C 1
ATOM 6816 O O . GLY B 1 278 ? 4.668 -10.5 -14.055 1 77.94 278 GLY B O 1
ATOM 6817 N N . ARG B 1 279 ? 5.66 -12.25 -14.969 1 82.25 279 ARG B N 1
ATOM 6818 C CA . ARG B 1 279 ? 4.516 -12.461 -15.852 1 82.25 279 ARG B CA 1
ATOM 6819 C C . ARG B 1 279 ? 3.316 -12.984 -15.07 1 82.25 279 ARG B C 1
ATOM 6821 O O . ARG B 1 279 ? 2.174 -12.633 -15.367 1 82.25 279 ARG B O 1
ATOM 6828 N N . ARG B 1 280 ? 3.645 -13.867 -14.18 1 90.88 280 ARG B N 1
ATOM 6829 C CA . ARG B 1 280 ? 2.598 -14.484 -13.367 1 90.88 280 ARG B CA 1
ATOM 6830 C C . ARG B 1 280 ? 3.037 -14.617 -11.914 1 90.88 280 ARG B C 1
ATOM 6832 O O . ARG B 1 280 ? 4.207 -14.883 -11.633 1 90.88 280 ARG B O 1
ATOM 6839 N N . PHE B 1 281 ? 2.025 -14.438 -11.062 1 93.19 281 PHE B N 1
ATOM 6840 C CA . PHE B 1 281 ? 2.266 -14.586 -9.633 1 93.19 281 PHE B CA 1
ATOM 6841 C C . PHE B 1 281 ? 1.241 -15.523 -9 1 93.19 281 PHE B C 1
ATOM 6843 O O . PHE B 1 281 ? 0.058 -15.477 -9.352 1 93.19 281 PHE B O 1
ATOM 6850 N N . LEU B 1 282 ? 1.745 -16.438 -8.266 1 94.19 282 LEU B N 1
ATOM 6851 C CA . LEU B 1 282 ? 0.881 -17.266 -7.434 1 94.19 282 LEU B CA 1
ATOM 6852 C C . LEU B 1 282 ? 1.107 -16.969 -5.953 1 94.19 282 LEU B C 1
ATOM 6854 O O . LEU B 1 282 ? 2.234 -17.062 -5.461 1 94.19 282 LEU B O 1
ATOM 6858 N N . VAL B 1 283 ? 0.072 -16.516 -5.332 1 94.25 283 VAL B N 1
ATOM 6859 C CA . VAL B 1 283 ? 0.15 -16.156 -3.92 1 94.25 283 VAL B CA 1
ATOM 6860 C C . VAL B 1 283 ? -0.715 -17.109 -3.096 1 94.25 283 VAL B C 1
ATOM 6862 O O . VAL B 1 283 ? -1.86 -17.375 -3.459 1 94.25 283 VAL B O 1
ATOM 6865 N N . ASN B 1 284 ? -0.053 -17.625 -2.037 1 93.31 284 ASN B N 1
ATOM 6866 C CA . ASN B 1 284 ? -0.764 -18.594 -1.206 1 93.31 284 ASN B CA 1
ATOM 6867 C C . ASN B 1 284 ? -0.771 -18.172 0.261 1 93.31 284 ASN B C 1
ATOM 6869 O O . ASN B 1 284 ? 0.276 -17.859 0.825 1 93.31 284 ASN B O 1
ATOM 6873 N N . ARG B 1 285 ? -1.9 -18.109 0.935 1 89.69 285 ARG B N 1
ATOM 6874 C CA . ARG B 1 285 ? -2.164 -17.922 2.357 1 89.69 285 ARG B CA 1
ATOM 6875 C C . ARG B 1 285 ? -1.363 -16.75 2.914 1 89.69 285 ARG B C 1
ATOM 6877 O O . ARG B 1 285 ? -0.495 -16.938 3.77 1 89.69 285 ARG B O 1
ATOM 6884 N N . VAL B 1 286 ? -1.668 -15.578 2.562 1 87.06 286 VAL B N 1
ATOM 6885 C CA . VAL B 1 286 ? -1.057 -14.375 3.113 1 87.06 286 VAL B CA 1
ATOM 6886 C C . VAL B 1 286 ? -1.604 -14.109 4.516 1 87.06 286 VAL B C 1
ATOM 6888 O O . VAL B 1 286 ? -2.818 -14 4.703 1 87.06 286 VAL B O 1
ATOM 6891 N N . GLN B 1 287 ? -0.776 -13.922 5.512 1 78.31 287 GLN B N 1
ATOM 6892 C CA . GLN B 1 287 ? -1.199 -13.969 6.906 1 78.31 287 GLN B CA 1
ATOM 6893 C C . GLN B 1 287 ? -1.406 -12.562 7.461 1 78.31 287 GLN B C 1
ATOM 6895 O O . GLN B 1 287 ? -2.217 -12.359 8.367 1 78.31 287 GLN B O 1
ATOM 6900 N N . ASP B 1 288 ? -0.538 -11.656 7.012 1 79.56 288 ASP B N 1
ATOM 6901 C CA . ASP B 1 288 ? -0.615 -10.367 7.684 1 79.56 288 ASP B CA 1
ATOM 6902 C C . ASP B 1 288 ? -0.231 -9.227 6.742 1 79.56 288 ASP B C 1
ATOM 6904 O O . ASP B 1 288 ? 0.024 -9.453 5.555 1 79.56 288 ASP B O 1
ATOM 6908 N N . TYR B 1 289 ? -0.245 -8.094 7.32 1 76.12 289 TYR B N 1
ATOM 6909 C CA . TYR B 1 289 ? -0.008 -6.859 6.578 1 76.12 289 TYR B CA 1
ATOM 6910 C C . TYR B 1 289 ? 1.37 -6.871 5.926 1 76.12 289 TYR B C 1
ATOM 6912 O O . TYR B 1 289 ? 1.521 -6.477 4.77 1 76.12 289 TYR B O 1
ATOM 6920 N N . ILE B 1 290 ? 2.324 -7.285 6.676 1 83.94 290 ILE B N 1
ATOM 6921 C CA . ILE B 1 290 ? 3.699 -7.262 6.188 1 83.94 290 ILE B CA 1
ATOM 6922 C C . ILE B 1 290 ? 3.832 -8.18 4.977 1 83.94 290 ILE B C 1
ATOM 6924 O O . ILE B 1 290 ? 4.43 -7.805 3.965 1 83.94 290 ILE B O 1
ATOM 6928 N N . GLN B 1 291 ? 3.26 -9.344 5.055 1 89.12 291 GLN B N 1
ATOM 6929 C CA . GLN B 1 291 ? 3.312 -10.273 3.93 1 89.12 291 GLN B CA 1
ATOM 6930 C C . GLN B 1 291 ? 2.57 -9.711 2.719 1 89.12 291 GLN B C 1
ATOM 6932 O O . GLN B 1 291 ? 3.006 -9.891 1.58 1 89.12 291 GLN B O 1
ATOM 6937 N N . SER B 1 292 ? 1.521 -9.078 3.002 1 86.75 292 SER B N 1
ATOM 6938 C CA . SER B 1 292 ? 0.771 -8.469 1.911 1 86.75 292 SER B CA 1
ATOM 6939 C C . SER B 1 292 ? 1.587 -7.379 1.223 1 86.75 292 SER B C 1
ATOM 6941 O O . SER B 1 292 ? 1.534 -7.234 -0 1 86.75 292 SER B O 1
ATOM 6943 N N . ARG B 1 293 ? 2.262 -6.617 1.962 1 86.75 293 ARG B N 1
ATOM 6944 C CA . ARG B 1 293 ? 3.109 -5.57 1.401 1 86.75 293 ARG B CA 1
ATOM 6945 C C . ARG B 1 293 ? 4.242 -6.168 0.572 1 86.75 293 ARG B C 1
ATOM 6947 O O . ARG B 1 293 ? 4.617 -5.613 -0.465 1 86.75 293 ARG B O 1
ATOM 6954 N N . ILE B 1 294 ? 4.805 -7.273 1.075 1 92.12 294 ILE B N 1
ATOM 6955 C CA . ILE B 1 294 ? 5.855 -7.98 0.352 1 92.12 294 ILE B CA 1
ATOM 6956 C C . ILE B 1 294 ? 5.328 -8.438 -1.006 1 92.12 294 ILE B C 1
ATOM 6958 O O . ILE B 1 294 ? 5.977 -8.227 -2.035 1 92.12 294 ILE B O 1
ATOM 6962 N N . VAL B 1 295 ? 4.172 -8.984 -0.984 1 92.12 295 VAL B N 1
ATOM 6963 C CA . VAL B 1 295 ? 3.551 -9.469 -2.211 1 92.12 295 VAL B CA 1
ATOM 6964 C C . VAL B 1 295 ? 3.299 -8.297 -3.162 1 92.12 295 VAL B C 1
ATOM 6966 O O . VAL B 1 295 ? 3.645 -8.367 -4.344 1 92.12 295 VAL B O 1
ATOM 6969 N N . TYR B 1 296 ? 2.789 -7.246 -2.631 1 88.19 296 TYR B N 1
ATOM 6970 C CA . TYR B 1 296 ? 2.498 -6.059 -3.428 1 88.19 296 TYR B CA 1
ATOM 6971 C C . TYR B 1 296 ? 3.76 -5.531 -4.098 1 88.19 296 TYR B C 1
ATOM 6973 O O . TYR B 1 296 ? 3.756 -5.238 -5.297 1 88.19 296 TYR B O 1
ATOM 6981 N N . TYR B 1 297 ? 4.805 -5.398 -3.367 1 90.75 297 TYR B N 1
ATOM 6982 C CA . TYR B 1 297 ? 6.051 -4.867 -3.908 1 90.75 297 TYR B CA 1
ATOM 6983 C C . TYR B 1 297 ? 6.613 -5.789 -4.984 1 90.75 297 TYR B C 1
ATOM 6985 O O . TYR B 1 297 ? 7.012 -5.328 -6.059 1 90.75 297 TYR B O 1
ATOM 6993 N N . LEU B 1 298 ? 6.68 -7.105 -4.684 1 91.31 298 LEU B N 1
ATOM 6994 C CA . LEU B 1 298 ? 7.258 -8.07 -5.609 1 91.31 298 LEU B CA 1
ATOM 6995 C C . LEU B 1 298 ? 6.484 -8.102 -6.922 1 91.31 298 LEU B C 1
ATOM 6997 O O . LEU B 1 298 ? 7.062 -8.328 -7.988 1 91.31 298 LEU B O 1
ATOM 7001 N N . MET B 1 299 ? 5.223 -7.832 -6.887 1 88.81 299 MET B N 1
ATOM 7002 C CA . MET B 1 299 ? 4.391 -7.84 -8.086 1 88.81 299 MET B CA 1
ATOM 7003 C C . MET B 1 299 ? 4.668 -6.609 -8.945 1 88.81 299 MET B C 1
ATOM 7005 O O . MET B 1 299 ? 4.258 -6.555 -10.109 1 88.81 299 MET B O 1
ATOM 7009 N N . ASN B 1 300 ? 5.402 -5.656 -8.367 1 83.12 300 ASN B N 1
ATOM 7010 C CA . ASN B 1 300 ? 5.59 -4.41 -9.094 1 83.12 300 ASN B CA 1
ATOM 7011 C C . ASN B 1 300 ? 7.047 -4.215 -9.516 1 83.12 300 ASN B C 1
ATOM 7013 O O . ASN B 1 300 ? 7.367 -3.275 -10.242 1 83.12 300 ASN B O 1
ATOM 7017 N N . ILE B 1 301 ? 7.883 -5.055 -9.07 1 81.62 301 ILE B N 1
ATOM 7018 C CA . ILE B 1 301 ? 9.289 -4.824 -9.391 1 81.62 301 ILE B CA 1
ATOM 7019 C C . ILE B 1 301 ? 9.625 -5.492 -10.727 1 81.62 301 ILE B C 1
ATOM 7021 O O . ILE B 1 301 ? 9.078 -6.547 -11.055 1 81.62 301 ILE B O 1
ATOM 7025 N N . GLN B 1 302 ? 10.375 -4.773 -11.469 1 72.31 302 GLN B N 1
ATOM 7026 C CA . GLN B 1 302 ? 10.891 -5.312 -12.727 1 72.31 302 GLN B CA 1
ATOM 7027 C C . GLN B 1 302 ? 12.359 -5.703 -12.594 1 72.31 302 GLN B C 1
ATOM 7029 O O . GLN B 1 302 ? 13.148 -4.965 -12.008 1 72.31 302 GLN B O 1
ATOM 7034 N N . VAL B 1 303 ? 12.641 -6.898 -13.023 1 62.78 303 VAL B N 1
ATOM 7035 C CA . VAL B 1 303 ? 13.992 -7.422 -12.852 1 62.78 303 VAL B CA 1
ATOM 7036 C C . VAL B 1 303 ? 14.852 -7.047 -14.062 1 62.78 303 VAL B C 1
ATOM 7038 O O . VAL B 1 303 ? 16.078 -7.195 -14.031 1 62.78 303 VAL B O 1
ATOM 7041 N N . HIS B 1 304 ? 14.219 -6.309 -15 1 66.56 304 HIS B N 1
ATOM 7042 C CA . HIS B 1 304 ? 15.031 -5.988 -16.172 1 66.56 304 HIS B CA 1
ATOM 7043 C C . HIS B 1 304 ? 15.781 -4.672 -15.961 1 66.56 304 HIS B C 1
ATOM 7045 O O . HIS B 1 304 ? 15.336 -3.807 -15.211 1 66.56 304 HIS B O 1
ATOM 7051 N N . SER B 1 305 ? 16.938 -4.699 -16.578 1 69.75 305 SER B N 1
ATOM 7052 C CA . SER B 1 305 ? 17.781 -3.512 -16.5 1 69.75 305 SER B CA 1
ATOM 7053 C C . SER B 1 305 ? 17.109 -2.316 -17.172 1 69.75 305 SER B C 1
ATOM 7055 O O . SER B 1 305 ? 16.641 -2.42 -18.312 1 69.75 305 SER B O 1
ATOM 7057 N N . HIS B 1 306 ? 16.766 -1.407 -16.391 1 79.75 306 HIS B N 1
ATOM 7058 C CA . HIS B 1 306 ? 16.203 -0.163 -16.906 1 79.75 306 HIS B CA 1
ATOM 7059 C C . HIS B 1 306 ? 16.875 1.05 -16.281 1 79.75 306 HIS B C 1
ATOM 7061 O O . HIS B 1 306 ? 17.641 0.911 -15.32 1 79.75 306 HIS B O 1
ATOM 7067 N N . SER B 1 307 ? 16.719 2.16 -17.031 1 88.56 307 SER B N 1
ATOM 7068 C CA . SER B 1 307 ? 17.297 3.398 -16.516 1 88.56 307 SER B CA 1
ATOM 7069 C C . SER B 1 307 ? 16.203 4.402 -16.156 1 88.56 307 SER B C 1
ATOM 7071 O O . SER B 1 307 ? 15.18 4.48 -16.828 1 88.56 307 SER B O 1
ATOM 7073 N N . LEU B 1 308 ? 16.469 5.059 -15.133 1 93 308 LEU B N 1
ATOM 7074 C CA . LEU B 1 308 ? 15.625 6.168 -14.695 1 93 308 LEU B CA 1
ATOM 7075 C C . LEU B 1 308 ? 16.375 7.488 -14.781 1 93 308 LEU B C 1
ATOM 7077 O O . LEU B 1 308 ? 17.578 7.539 -14.5 1 93 308 LEU B O 1
ATOM 7081 N N . TYR B 1 309 ? 15.695 8.477 -15.242 1 96.38 309 TYR B N 1
ATOM 7082 C CA . TYR B 1 309 ? 16.297 9.797 -15.336 1 96.38 309 TYR B CA 1
ATOM 7083 C C . TYR B 1 309 ? 15.617 10.781 -14.391 1 96.38 309 TYR B C 1
ATOM 7085 O O . TYR B 1 309 ? 14.391 10.836 -14.32 1 96.38 309 TYR B O 1
ATOM 7093 N N . LEU B 1 310 ? 16.469 11.469 -13.641 1 97.38 310 LEU B N 1
ATOM 7094 C CA . LEU B 1 310 ? 15.977 12.477 -12.711 1 97.38 310 LEU B CA 1
ATOM 7095 C C . LEU B 1 310 ? 16.625 13.836 -12.984 1 97.38 310 LEU B C 1
ATOM 7097 O O . LEU B 1 310 ? 17.828 13.906 -13.234 1 97.38 310 LEU B O 1
ATOM 7101 N N . CYS B 1 311 ? 15.812 14.844 -12.984 1 98.06 311 CYS B N 1
ATOM 7102 C CA . CYS B 1 311 ? 16.344 16.203 -13.008 1 98.06 311 CYS B CA 1
ATOM 7103 C C . CYS B 1 311 ? 15.391 17.172 -12.32 1 98.06 311 CYS B C 1
ATOM 7105 O O . CYS B 1 311 ? 14.195 16.891 -12.188 1 98.06 311 CYS B O 1
ATOM 7107 N N . ARG B 1 312 ? 15.93 18.219 -11.812 1 98.19 312 ARG B N 1
ATOM 7108 C CA . ARG B 1 312 ? 15.094 19.297 -11.32 1 98.19 312 ARG B CA 1
ATOM 7109 C C . ARG B 1 312 ? 14.547 20.141 -12.477 1 98.19 312 ARG B C 1
ATOM 7111 O O . ARG B 1 312 ? 15.023 20.016 -13.609 1 98.19 312 ARG B O 1
ATOM 7118 N N . HIS B 1 313 ? 13.539 20.891 -12.164 1 98.31 313 HIS B N 1
ATOM 7119 C CA . HIS B 1 313 ? 13.086 21.891 -13.125 1 98.31 313 HIS B CA 1
ATOM 7120 C C . HIS B 1 313 ? 14.211 22.859 -13.492 1 98.31 313 HIS B C 1
ATOM 7122 O O . HIS B 1 313 ? 15.219 22.938 -12.789 1 98.31 313 HIS B O 1
ATOM 7128 N N . GLY B 1 314 ? 14.023 23.594 -14.609 1 98.25 314 GLY B N 1
ATOM 7129 C CA . GLY B 1 314 ? 14.945 24.672 -14.898 1 98.25 314 GLY B CA 1
ATOM 7130 C C . GLY B 1 314 ? 14.961 25.75 -13.828 1 98.25 314 GLY B C 1
ATOM 7131 O O . GLY B 1 314 ? 13.984 25.906 -13.094 1 98.25 314 GLY B O 1
ATOM 7132 N N . GLU B 1 315 ? 16.047 26.438 -13.797 1 97.81 315 GLU B N 1
ATOM 7133 C CA . GLU B 1 315 ? 16.156 27.547 -12.844 1 97.81 315 GLU B CA 1
ATOM 7134 C C . GLU B 1 315 ? 14.938 28.453 -12.906 1 97.81 315 GLU B C 1
ATOM 7136 O O . GLU B 1 315 ? 14.508 28.844 -14 1 97.81 315 GLU B O 1
ATOM 7141 N N . SER B 1 316 ? 14.367 28.656 -11.805 1 97.31 316 SER B N 1
ATOM 7142 C CA . SER B 1 316 ? 13.195 29.531 -11.727 1 97.31 316 SER B CA 1
ATOM 7143 C C . SER B 1 316 ? 13.586 30.938 -11.266 1 97.31 316 SER B C 1
ATOM 7145 O O . SER B 1 316 ? 14.703 31.156 -10.797 1 97.31 316 SER B O 1
ATOM 7147 N N . ASN B 1 317 ? 12.688 31.891 -11.398 1 96.62 317 ASN B N 1
ATOM 7148 C CA . ASN B 1 317 ? 12.922 33.25 -10.883 1 96.62 317 ASN B CA 1
ATOM 7149 C C . ASN B 1 317 ? 13.125 33.25 -9.375 1 96.62 317 ASN B C 1
ATOM 7151 O O . ASN B 1 317 ? 13.969 33.969 -8.859 1 96.62 317 ASN B O 1
ATOM 7155 N N . HIS B 1 318 ? 12.383 32.438 -8.703 1 95.75 318 HIS B N 1
ATOM 7156 C CA . HIS B 1 318 ? 12.531 32.344 -7.262 1 95.75 318 HIS B CA 1
ATOM 7157 C C . HIS B 1 318 ? 13.906 31.781 -6.891 1 95.75 318 HIS B C 1
ATOM 7159 O O . HIS B 1 318 ? 14.477 32.156 -5.867 1 95.75 318 HIS B O 1
ATOM 7165 N N . ASN B 1 319 ? 14.391 30.891 -7.699 1 95.75 319 ASN B N 1
ATOM 7166 C CA . ASN B 1 319 ? 15.75 30.406 -7.461 1 95.75 319 ASN B CA 1
ATOM 7167 C C . ASN B 1 319 ? 16.766 31.531 -7.504 1 95.75 319 ASN B C 1
ATOM 7169 O O . ASN B 1 319 ? 17.641 31.625 -6.641 1 95.75 319 ASN B O 1
ATOM 7173 N N . THR B 1 320 ? 16.641 32.344 -8.547 1 95.88 320 THR B N 1
ATOM 7174 C CA . THR B 1 320 ? 17.578 33.438 -8.734 1 95.88 320 THR B CA 1
ATOM 7175 C C . THR B 1 320 ? 17.469 34.438 -7.586 1 95.88 320 THR B C 1
ATOM 7177 O O . THR B 1 320 ? 18.453 35.062 -7.207 1 95.88 320 THR B O 1
ATOM 7180 N N . GLU B 1 321 ? 16.359 34.531 -7 1 94.31 321 GLU B N 1
ATOM 7181 C CA . GLU B 1 321 ? 16.109 35.469 -5.91 1 94.31 321 GLU B CA 1
ATOM 7182 C C . GLU B 1 321 ? 16.406 34.844 -4.555 1 94.31 321 GLU B C 1
ATOM 7184 O O . GLU B 1 321 ? 16.344 35.5 -3.521 1 94.31 321 GLU B O 1
ATOM 7189 N N . GLY B 1 322 ? 16.688 33.531 -4.551 1 93.75 322 GLY B N 1
ATOM 7190 C CA . GLY B 1 322 ? 16.984 32.812 -3.318 1 93.75 322 GLY B CA 1
ATOM 7191 C C . GLY B 1 322 ? 15.758 32.531 -2.484 1 93.75 322 GLY B C 1
ATOM 7192 O O . GLY B 1 322 ? 15.852 32.375 -1.267 1 93.75 322 GLY B O 1
ATOM 7193 N N . ARG B 1 323 ? 14.625 32.469 -3.129 1 94.06 323 ARG B N 1
ATOM 7194 C CA . ARG B 1 323 ? 13.367 32.219 -2.432 1 94.06 323 ARG B CA 1
ATOM 7195 C C . ARG B 1 323 ? 13.016 30.734 -2.477 1 94.06 323 ARG B C 1
ATOM 7197 O O . ARG B 1 323 ? 13.25 30.062 -3.488 1 94.06 323 ARG B O 1
ATOM 7204 N N . ILE B 1 324 ? 12.461 30.312 -1.388 1 91.62 324 ILE B N 1
ATOM 7205 C CA . ILE B 1 324 ? 12.125 28.891 -1.349 1 91.62 324 ILE B CA 1
ATOM 7206 C C . ILE B 1 324 ? 10.648 28.703 -1.691 1 91.62 324 ILE B C 1
ATOM 7208 O O . ILE B 1 324 ? 9.836 29.609 -1.51 1 91.62 324 ILE B O 1
ATOM 7212 N N . GLY B 1 325 ? 10.352 27.531 -2.209 1 91.88 325 GLY B N 1
ATOM 7213 C CA . GLY B 1 325 ? 8.977 27.203 -2.545 1 91.88 325 GLY B CA 1
ATOM 7214 C C . GLY B 1 325 ? 8.398 28.062 -3.645 1 91.88 325 GLY B C 1
ATOM 7215 O O . GLY B 1 325 ? 9.07 28.344 -4.641 1 91.88 325 GLY B O 1
ATOM 7216 N N . GLY B 1 326 ? 7.102 28.328 -3.564 1 89.5 326 GLY B N 1
ATOM 7217 C CA . GLY B 1 326 ? 6.418 29.156 -4.543 1 89.5 326 GLY B CA 1
ATOM 7218 C C . GLY B 1 326 ? 6.203 28.453 -5.871 1 89.5 326 GLY B C 1
ATOM 7219 O O . GLY B 1 326 ? 6.449 27.25 -5.992 1 89.5 326 GLY B O 1
ATOM 7220 N N . ASP B 1 327 ? 5.695 29.219 -6.863 1 92.81 327 ASP B N 1
ATOM 7221 C CA . ASP B 1 327 ? 5.387 28.719 -8.195 1 92.81 327 ASP B CA 1
ATOM 7222 C C . ASP B 1 327 ? 5.77 29.719 -9.273 1 92.81 327 ASP B C 1
ATOM 7224 O O . ASP B 1 327 ? 4.945 30.078 -10.117 1 92.81 327 ASP B O 1
ATOM 7228 N N . SER B 1 328 ? 6.992 30.109 -9.188 1 93.38 328 SER B N 1
ATOM 7229 C CA . SER B 1 328 ? 7.473 31.109 -10.133 1 93.38 328 SER B CA 1
ATOM 7230 C C . SER B 1 328 ? 7.797 30.469 -11.484 1 93.38 328 SER B C 1
ATOM 7232 O O . SER B 1 328 ? 7.98 29.266 -11.578 1 93.38 328 SER B O 1
ATOM 7234 N N . GLU B 1 329 ? 7.902 31.312 -12.422 1 95.06 329 GLU B N 1
ATOM 7235 C CA . GLU B 1 329 ? 8.266 30.891 -13.773 1 95.06 329 GLU B CA 1
ATOM 7236 C C . GLU B 1 329 ? 9.773 30.656 -13.883 1 95.06 329 GLU B C 1
ATOM 7238 O O . GLU B 1 329 ? 10.531 31.016 -12.984 1 95.06 329 GLU B O 1
ATOM 7243 N N . LEU B 1 330 ? 10.07 30.062 -15 1 97.75 330 LEU B N 1
ATOM 7244 C CA . LEU B 1 330 ? 11.484 29.812 -15.266 1 97.75 330 LEU B CA 1
ATOM 7245 C C . LEU B 1 330 ? 12.219 31.125 -15.547 1 97.75 330 LEU B C 1
ATOM 7247 O O . LEU B 1 330 ? 11.672 32.031 -16.172 1 97.75 330 LEU B O 1
ATOM 7251 N N . SER B 1 331 ? 13.422 31.219 -15.117 1 97.38 331 SER B N 1
ATOM 7252 C CA . SER B 1 331 ? 14.328 32.281 -15.531 1 97.38 331 SER B CA 1
ATOM 7253 C C . SER B 1 331 ? 14.836 32.062 -16.953 1 97.38 331 SER B C 1
ATOM 7255 O O . SER B 1 331 ? 14.617 31 -17.531 1 97.38 331 SER B O 1
ATOM 7257 N N . PRO B 1 332 ? 15.453 33.062 -17.531 1 96.31 332 PRO B N 1
ATOM 7258 C CA . PRO B 1 332 ? 16.047 32.844 -18.844 1 96.31 332 PRO B CA 1
ATOM 7259 C C . PRO B 1 332 ? 17.016 31.672 -18.859 1 96.31 332 PRO B C 1
ATOM 7261 O O . PRO B 1 332 ? 17.047 30.906 -19.828 1 96.31 332 PRO B O 1
ATOM 7264 N N . GLY B 1 333 ? 17.75 31.578 -17.859 1 96.81 333 GLY B N 1
ATOM 7265 C CA . GLY B 1 333 ? 18.625 30.422 -17.75 1 96.81 333 GLY B CA 1
ATOM 7266 C C . GLY B 1 333 ? 17.859 29.109 -17.688 1 96.81 333 GLY B C 1
ATOM 7267 O O . GLY B 1 333 ? 18.297 28.109 -18.266 1 96.81 333 GLY B O 1
ATOM 7268 N N . GLY B 1 334 ? 16.766 29.109 -16.938 1 97.88 334 GLY B N 1
ATOM 7269 C CA . GLY B 1 334 ? 15.93 27.938 -16.859 1 97.88 334 GLY B CA 1
ATOM 7270 C C . GLY B 1 334 ? 15.352 27.516 -18.203 1 97.88 334 GLY B C 1
ATOM 7271 O O . GLY B 1 334 ? 15.25 26.328 -18.5 1 97.88 334 GLY B O 1
ATOM 7272 N N . LYS B 1 335 ? 14.992 28.469 -18.984 1 97.25 335 LYS B N 1
ATOM 7273 C CA . LYS B 1 335 ? 14.477 28.188 -20.312 1 97.25 335 LYS B CA 1
ATOM 7274 C C . LYS B 1 335 ? 15.562 27.609 -21.219 1 97.25 335 LYS B C 1
ATOM 7276 O O . LYS B 1 335 ? 15.297 26.734 -22.031 1 97.25 335 LYS B O 1
ATOM 7281 N N . GLN B 1 336 ? 16.719 28.156 -21.062 1 97.69 336 GLN B N 1
ATOM 7282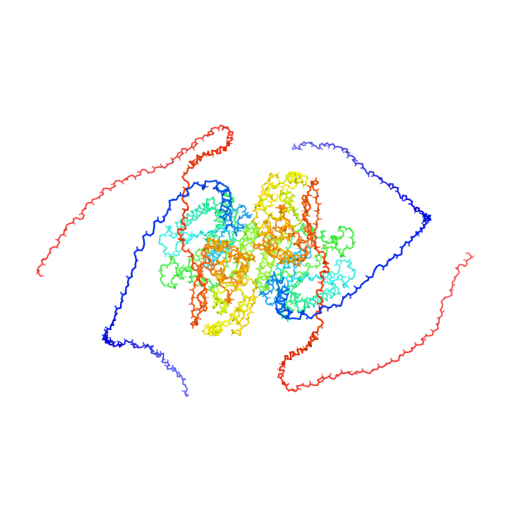 C CA . GLN B 1 336 ? 17.844 27.594 -21.797 1 97.69 336 GLN B CA 1
ATOM 7283 C C . GLN B 1 336 ? 18.094 26.141 -21.422 1 97.69 336 GLN B C 1
ATOM 7285 O O . GLN B 1 336 ? 18.422 25.328 -22.281 1 97.69 336 GLN B O 1
ATOM 7290 N N . PHE B 1 337 ? 17.984 25.891 -20.188 1 97.88 337 PHE B N 1
ATOM 7291 C CA . PHE B 1 337 ? 18.141 24.5 -19.734 1 97.88 337 PHE B CA 1
ATOM 7292 C C . PHE B 1 337 ? 17.078 23.609 -20.359 1 97.88 337 PHE B C 1
ATOM 7294 O O . PHE B 1 337 ? 17.391 22.5 -20.812 1 97.88 337 PHE B O 1
ATOM 7301 N N . ALA B 1 338 ? 15.859 24.031 -20.328 1 97.56 338 ALA B N 1
ATOM 7302 C CA . ALA B 1 338 ? 14.781 23.25 -20.922 1 97.56 338 ALA B CA 1
ATOM 7303 C C . ALA B 1 338 ? 15.078 22.906 -22.375 1 97.56 338 ALA B C 1
ATOM 7305 O O . ALA B 1 338 ? 14.82 21.781 -22.812 1 97.56 338 ALA B O 1
ATOM 7306 N N . HIS B 1 339 ? 15.625 23.844 -23.047 1 96.44 339 HIS B N 1
ATOM 7307 C CA . HIS B 1 339 ? 16.031 23.625 -24.422 1 96.44 339 HIS B CA 1
ATOM 7308 C C . HIS B 1 339 ? 17.172 22.625 -24.516 1 96.44 339 HIS B C 1
ATOM 7310 O O . HIS B 1 339 ? 17.188 21.766 -25.391 1 96.44 339 HIS B O 1
ATOM 7316 N N . ALA B 1 340 ? 18.125 22.828 -23.641 1 97.31 340 ALA B N 1
ATOM 7317 C CA . ALA B 1 340 ? 19.266 21.922 -23.594 1 97.31 340 ALA B CA 1
ATOM 7318 C C . ALA B 1 340 ? 18.812 20.5 -23.25 1 97.31 340 ALA B C 1
ATOM 7320 O O . ALA B 1 340 ? 19.391 19.516 -23.75 1 97.31 340 ALA B O 1
ATOM 7321 N N . LEU B 1 341 ? 17.875 20.375 -22.406 1 97.19 341 LEU B N 1
ATOM 7322 C CA . LEU B 1 341 ? 17.344 19.078 -22.016 1 97.19 341 LEU B CA 1
ATOM 7323 C C . LEU B 1 341 ? 16.75 18.344 -23.219 1 97.19 341 LEU B C 1
ATOM 7325 O O . LEU B 1 341 ? 16.891 17.125 -23.344 1 97.19 341 LEU B O 1
ATOM 7329 N N . ARG B 1 342 ? 16.062 19.078 -24.047 1 94.88 342 ARG B N 1
ATOM 7330 C CA . ARG B 1 342 ? 15.555 18.484 -25.281 1 94.88 342 ARG B CA 1
ATOM 7331 C C . ARG B 1 342 ? 16.688 17.906 -26.125 1 94.88 342 ARG B C 1
ATOM 7333 O O . ARG B 1 342 ? 16.562 16.797 -26.656 1 94.88 342 ARG B O 1
ATOM 7340 N N . GLY B 1 343 ? 17.719 18.688 -26.25 1 93.44 343 GLY B N 1
ATOM 7341 C CA . GLY B 1 343 ? 18.891 18.219 -26.969 1 93.44 343 GLY B CA 1
ATOM 7342 C C . GLY B 1 343 ? 19.484 16.953 -26.359 1 93.44 343 GLY B C 1
ATOM 7343 O O . GLY B 1 343 ? 19.891 16.047 -27.094 1 93.44 343 GLY B O 1
ATOM 7344 N N . PHE B 1 344 ? 19.531 16.938 -25.109 1 94.75 344 PHE B N 1
ATOM 7345 C CA . PHE B 1 344 ? 20.047 15.766 -24.391 1 94.75 344 PHE B CA 1
ATOM 7346 C C . PHE B 1 344 ? 19.219 14.531 -24.734 1 94.75 344 PHE B C 1
ATOM 7348 O O . PHE B 1 344 ? 19.781 13.461 -24.984 1 94.75 344 PHE B O 1
ATOM 7355 N N . ILE B 1 345 ? 17.938 14.625 -24.734 1 93.19 345 ILE B N 1
ATOM 7356 C CA . ILE B 1 345 ? 17.031 13.516 -25 1 93.19 345 ILE B CA 1
ATOM 7357 C C . ILE B 1 345 ? 17.234 13.023 -26.438 1 93.19 345 ILE B C 1
ATOM 7359 O O . ILE B 1 345 ? 17.25 11.812 -26.688 1 93.19 345 ILE B O 1
ATOM 7363 N N . GLU B 1 346 ? 17.406 13.93 -27.312 1 90.56 346 GLU B N 1
ATOM 7364 C CA . GLU B 1 346 ? 17.641 13.594 -28.703 1 90.56 346 GLU B CA 1
ATOM 7365 C C . GLU B 1 346 ? 19 12.93 -28.906 1 90.56 346 GLU B C 1
ATOM 7367 O O . GLU B 1 346 ? 19.109 11.938 -29.625 1 90.56 346 GLU B O 1
ATOM 7372 N N . GLU B 1 347 ? 19.953 13.445 -28.281 1 91.06 347 GLU B N 1
ATOM 7373 C CA . GLU B 1 347 ? 21.312 12.945 -28.406 1 91.06 347 GLU B CA 1
ATOM 7374 C C . GLU B 1 347 ? 21.438 11.523 -27.875 1 91.06 347 GLU B C 1
ATOM 7376 O O . GLU B 1 347 ? 22.156 10.695 -28.422 1 91.06 347 GLU B O 1
ATOM 7381 N N . HIS B 1 348 ? 20.75 11.234 -26.844 1 89.5 348 HIS B N 1
ATOM 7382 C CA . HIS B 1 348 ? 20.859 9.93 -26.188 1 89.5 348 HIS B CA 1
ATOM 7383 C C . HIS B 1 348 ? 19.781 8.977 -26.688 1 89.5 348 HIS B C 1
ATOM 7385 O O . HIS B 1 348 ? 19.609 7.883 -26.156 1 89.5 348 HIS B O 1
ATOM 7391 N N . LYS B 1 349 ? 18.953 9.312 -27.656 1 86.19 349 LYS B N 1
ATOM 7392 C CA . LYS B 1 349 ? 17.953 8.508 -28.328 1 86.19 349 LYS B CA 1
ATOM 7393 C C . LYS B 1 349 ? 16.969 7.906 -27.344 1 86.19 349 LYS B C 1
ATOM 7395 O O . LYS B 1 349 ? 16.688 6.703 -27.391 1 86.19 349 LYS B O 1
ATOM 7400 N N . LEU B 1 350 ? 16.578 8.734 -26.453 1 85 350 LEU B N 1
ATOM 7401 C CA . LEU B 1 350 ? 15.602 8.297 -25.469 1 85 350 LEU B CA 1
ATOM 7402 C C . LEU B 1 350 ? 14.18 8.445 -26 1 85 350 LEU B C 1
ATOM 7404 O O . LEU B 1 350 ? 13.391 9.227 -25.469 1 85 350 LEU B O 1
ATOM 7408 N N . SER B 1 351 ? 13.766 7.785 -27.047 1 75.44 351 SER B N 1
ATOM 7409 C CA . SER B 1 351 ? 12.508 7.984 -27.75 1 75.44 351 SER B CA 1
ATOM 7410 C C . SER B 1 351 ? 11.336 7.387 -26.984 1 75.44 351 SER B C 1
ATOM 7412 O O . SER B 1 351 ? 10.211 7.895 -27.047 1 75.44 351 SER B O 1
ATOM 7414 N N . ASP B 1 352 ? 11.492 6.363 -26.234 1 79.62 352 ASP B N 1
ATOM 7415 C CA . ASP B 1 352 ? 10.383 5.742 -25.516 1 79.62 352 ASP B CA 1
ATOM 7416 C C . ASP B 1 352 ? 10.336 6.191 -24.062 1 79.62 352 ASP B C 1
ATOM 7418 O O . ASP B 1 352 ? 9.828 5.473 -23.203 1 79.62 352 ASP B O 1
ATOM 7422 N N . LEU B 1 353 ? 10.711 7.43 -23.938 1 86.56 353 LEU B N 1
ATOM 7423 C CA . LEU B 1 353 ? 10.836 7.953 -22.578 1 86.56 353 LEU B CA 1
ATOM 7424 C C . LEU B 1 353 ? 9.508 8.523 -22.094 1 86.56 353 LEU B C 1
ATOM 7426 O O . LEU B 1 353 ? 8.867 9.305 -22.812 1 86.56 353 LEU B O 1
ATOM 7430 N N . LYS B 1 354 ? 9 8.062 -21 1 89.38 354 LYS B N 1
ATOM 7431 C CA . LYS B 1 354 ? 7.867 8.68 -20.328 1 89.38 354 LYS B CA 1
ATOM 7432 C C . LYS B 1 354 ? 8.32 9.828 -19.422 1 89.38 354 LYS B C 1
ATOM 7434 O O . LYS B 1 354 ? 9.305 9.703 -18.688 1 89.38 354 LYS B O 1
ATOM 7439 N N . VAL B 1 355 ? 7.641 10.992 -19.562 1 94.12 355 VAL B N 1
ATOM 7440 C CA . VAL B 1 355 ? 8.047 12.172 -18.797 1 94.12 355 VAL B CA 1
ATOM 7441 C C . VAL B 1 355 ? 7.012 12.484 -17.719 1 94.12 355 VAL B C 1
ATOM 7443 O O . VAL B 1 355 ? 5.812 12.547 -18.016 1 94.12 355 VAL B O 1
ATOM 7446 N N . TRP B 1 356 ? 7.516 12.578 -16.438 1 94.75 356 TRP B N 1
ATOM 7447 C CA . TRP B 1 356 ? 6.66 12.93 -15.32 1 94.75 356 TRP B CA 1
ATOM 7448 C C . TRP B 1 356 ? 7.023 14.305 -14.766 1 94.75 356 TRP B C 1
ATOM 7450 O O . TRP B 1 356 ? 8.203 14.656 -14.68 1 94.75 356 TRP B O 1
ATOM 7460 N N . THR B 1 357 ? 5.977 15.078 -14.469 1 96.06 357 THR B N 1
ATOM 7461 C CA . THR B 1 357 ? 6.184 16.391 -13.867 1 96.06 357 THR B CA 1
ATOM 7462 C C . THR B 1 357 ? 5.281 16.578 -12.648 1 96.06 357 THR B C 1
ATOM 7464 O O . THR B 1 357 ? 4.336 15.805 -12.453 1 96.06 357 THR B O 1
ATOM 7467 N N . SER B 1 358 ? 5.727 17.516 -11.805 1 94.44 358 SER B N 1
ATOM 7468 C CA . SER B 1 358 ? 4.797 17.984 -10.781 1 94.44 358 SER B CA 1
ATOM 7469 C C . SER B 1 358 ? 3.689 18.844 -11.383 1 94.44 358 SER B C 1
ATOM 7471 O O . SER B 1 358 ? 3.543 18.906 -12.609 1 94.44 358 SER B O 1
ATOM 7473 N N . GLN B 1 359 ? 2.887 19.5 -10.555 1 89.75 359 GLN B N 1
ATOM 7474 C CA . GLN B 1 359 ? 1.822 20.359 -11.047 1 89.75 359 GLN B CA 1
ATOM 7475 C C . GLN B 1 359 ? 2.246 21.828 -11.008 1 89.75 359 GLN B C 1
ATOM 7477 O O . GLN B 1 359 ? 1.441 22.719 -11.289 1 89.75 359 GLN B O 1
ATOM 7482 N N . LEU B 1 360 ? 3.404 22.078 -10.688 1 94.38 360 LEU B N 1
ATOM 7483 C CA . LEU B 1 360 ? 3.869 23.453 -10.586 1 94.38 360 LEU B CA 1
ATOM 7484 C C . LEU B 1 360 ? 4.355 23.969 -11.938 1 94.38 360 LEU B C 1
ATOM 7486 O O . LEU B 1 360 ? 4.812 23.172 -12.773 1 94.38 360 LEU B O 1
ATOM 7490 N N . ARG B 1 361 ? 4.367 25.203 -12.141 1 94.44 361 ARG B N 1
ATOM 7491 C CA . ARG B 1 361 ? 4.629 25.844 -13.43 1 94.44 361 ARG B CA 1
ATOM 7492 C C . ARG B 1 361 ? 6.051 25.562 -13.906 1 94.44 361 ARG B C 1
ATOM 7494 O O . ARG B 1 361 ? 6.277 25.297 -15.086 1 94.44 361 ARG B O 1
ATOM 7501 N N . ARG B 1 362 ? 6.953 25.641 -13.023 1 96.81 362 ARG B N 1
ATOM 7502 C CA . ARG B 1 362 ? 8.352 25.531 -13.414 1 96.81 362 ARG B CA 1
ATOM 7503 C C . ARG B 1 362 ? 8.648 24.141 -13.992 1 96.81 362 ARG B C 1
ATOM 7505 O O . ARG B 1 362 ? 9.391 24.016 -14.969 1 96.81 362 ARG B O 1
ATOM 7512 N N . THR B 1 363 ? 8.117 23.047 -13.422 1 97.88 363 THR B N 1
ATOM 7513 C CA . THR B 1 363 ? 8.336 21.703 -13.953 1 97.88 363 THR B CA 1
ATOM 7514 C C . THR B 1 363 ? 7.578 21.516 -15.266 1 97.88 363 THR B C 1
ATOM 7516 O O . THR B 1 363 ? 8.086 20.891 -16.203 1 97.88 363 THR B O 1
ATOM 7519 N N . ILE B 1 364 ? 6.418 22.125 -15.352 1 95.62 364 ILE B N 1
ATOM 7520 C CA . ILE B 1 364 ? 5.598 22 -16.547 1 95.62 364 ILE B CA 1
ATOM 7521 C C . ILE B 1 364 ? 6.266 22.75 -17.703 1 95.62 364 ILE B C 1
ATOM 7523 O O . ILE B 1 364 ? 6.371 22.219 -18.812 1 95.62 364 ILE B O 1
ATOM 7527 N N . GLN B 1 365 ? 6.707 23.938 -17.422 1 97.19 365 GLN B N 1
ATOM 7528 C CA . GLN B 1 365 ? 7.395 24.719 -18.453 1 97.19 365 GLN B CA 1
ATOM 7529 C C . GLN B 1 365 ? 8.625 23.984 -18.969 1 97.19 365 GLN B C 1
ATOM 7531 O O . GLN B 1 365 ? 8.922 24.016 -20.156 1 97.19 365 GLN B O 1
ATOM 7536 N N . THR B 1 366 ? 9.32 23.344 -18.062 1 98.25 366 THR B N 1
ATOM 7537 C CA . THR B 1 366 ? 10.508 22.578 -18.453 1 98.25 366 THR B CA 1
ATOM 7538 C C . THR B 1 366 ? 10.125 21.422 -19.359 1 98.25 366 THR B C 1
ATOM 7540 O O . THR B 1 366 ? 10.789 21.156 -20.359 1 98.25 366 THR B O 1
ATOM 7543 N N . ALA B 1 367 ? 9.094 20.703 -19.047 1 96.81 367 ALA B N 1
ATOM 7544 C CA . ALA B 1 367 ? 8.641 19.547 -19.797 1 96.81 367 ALA B CA 1
ATOM 7545 C C . ALA B 1 367 ? 8.047 19.953 -21.141 1 96.81 367 ALA B C 1
ATOM 7547 O O . ALA B 1 367 ? 8.188 19.234 -22.141 1 96.81 367 ALA B O 1
ATOM 7548 N N . GLU B 1 368 ? 7.328 21.094 -21.156 1 94.31 368 GLU B N 1
ATOM 7549 C CA . GLU B 1 368 ? 6.676 21.562 -22.375 1 94.31 368 GLU B CA 1
ATOM 7550 C C . GLU B 1 368 ? 7.695 21.781 -23.5 1 94.31 368 GLU B C 1
ATOM 7552 O O . GLU B 1 368 ? 7.395 21.578 -24.672 1 94.31 368 GLU B O 1
ATOM 7557 N N . GLU B 1 369 ? 8.781 22.219 -23.156 1 94.25 369 GLU B N 1
ATOM 7558 C CA . GLU B 1 369 ? 9.836 22.484 -24.125 1 94.25 369 GLU B CA 1
ATOM 7559 C C . GLU B 1 369 ? 10.312 21.203 -24.797 1 94.25 369 GLU B C 1
ATOM 7561 O O . GLU B 1 369 ? 10.914 21.234 -25.859 1 94.25 369 GLU B O 1
ATOM 7566 N N . LEU B 1 370 ? 10.141 20.078 -24.188 1 93.19 370 LEU B N 1
ATOM 7567 C CA . LEU B 1 370 ? 10.586 18.797 -24.719 1 93.19 370 LEU B CA 1
ATOM 7568 C C . LEU B 1 370 ? 9.703 18.359 -25.891 1 93.19 370 LEU B C 1
ATOM 7570 O O . LEU B 1 370 ? 10.102 17.5 -26.688 1 93.19 370 LEU B O 1
ATOM 7574 N N . ILE B 1 371 ? 8.516 18.781 -26.031 1 86.62 371 ILE B N 1
ATOM 7575 C CA . ILE B 1 371 ? 7.562 18.516 -27.094 1 86.62 371 ILE B CA 1
ATOM 7576 C C . ILE B 1 371 ? 7.195 17.031 -27.094 1 86.62 371 ILE B C 1
ATOM 7578 O O . ILE B 1 371 ? 7.172 16.391 -28.156 1 86.62 371 ILE B O 1
ATOM 7582 N N . VAL B 1 372 ? 7.172 16.438 -25.969 1 86.06 372 VAL B N 1
ATOM 7583 C CA . VAL B 1 372 ? 6.707 15.07 -25.75 1 86.06 372 VAL B CA 1
ATOM 7584 C C . VAL B 1 372 ? 5.578 15.062 -24.719 1 86.06 372 VAL B C 1
ATOM 7586 O O . VAL B 1 372 ? 5.469 15.984 -23.906 1 86.06 372 VAL B O 1
ATOM 7589 N N . PRO B 1 373 ? 4.746 14.078 -24.891 1 85.06 373 PRO B N 1
ATOM 7590 C CA . PRO B 1 373 ? 3.701 13.992 -23.859 1 85.06 373 PRO B CA 1
ATOM 7591 C C . PRO B 1 373 ? 4.266 13.789 -22.469 1 85.06 373 PRO B C 1
ATOM 7593 O O . PRO B 1 373 ? 5.266 13.086 -22.297 1 85.06 373 PRO B O 1
ATOM 7596 N N . TYR B 1 374 ? 3.736 14.492 -21.562 1 89.19 374 TYR B N 1
ATOM 7597 C CA . TYR B 1 374 ? 4.156 14.344 -20.172 1 89.19 374 TYR B CA 1
ATOM 7598 C C . TYR B 1 374 ? 2.955 14.148 -19.25 1 89.19 374 TYR B C 1
ATOM 7600 O O . TYR B 1 374 ? 1.829 14.5 -19.609 1 89.19 374 TYR B O 1
ATOM 7608 N N . GLU B 1 375 ? 3.221 13.469 -18.125 1 85.19 375 GLU B N 1
ATOM 7609 C CA . GLU B 1 375 ? 2.191 13.227 -17.109 1 85.19 375 GLU B CA 1
ATOM 7610 C C . GLU B 1 375 ? 2.441 14.055 -15.859 1 85.19 375 GLU B C 1
ATOM 7612 O O . GLU B 1 375 ? 3.57 14.125 -15.367 1 85.19 375 GLU B O 1
ATOM 7617 N N . GLN B 1 376 ? 1.385 14.695 -15.383 1 87.62 376 GLN B N 1
ATOM 7618 C CA . GLN B 1 376 ? 1.493 15.516 -14.18 1 87.62 376 GLN B CA 1
ATOM 7619 C C . GLN B 1 376 ? 1.041 14.734 -12.945 1 87.62 376 GLN B C 1
ATOM 7621 O O . GLN B 1 376 ? -0.006 14.086 -12.969 1 87.62 376 GLN B O 1
ATOM 7626 N N . TRP B 1 377 ? 1.936 14.805 -11.906 1 84.62 377 TRP B N 1
ATOM 7627 C CA . TRP B 1 377 ? 1.641 14.156 -10.625 1 84.62 377 TRP B CA 1
ATOM 7628 C C . TRP B 1 377 ? 1.649 15.172 -9.492 1 84.62 377 TRP B C 1
ATOM 7630 O O . TRP B 1 377 ? 2.678 15.797 -9.211 1 84.62 377 TRP B O 1
ATOM 7640 N N . LYS B 1 378 ? 0.576 15.344 -8.789 1 81.38 378 LYS B N 1
ATOM 7641 C CA . LYS B 1 378 ? 0.516 16.25 -7.648 1 81.38 378 LYS B CA 1
ATOM 7642 C C . LYS B 1 378 ? 1.49 15.82 -6.555 1 81.38 378 LYS B C 1
ATOM 7644 O O . LYS B 1 378 ? 2.08 16.672 -5.875 1 81.38 378 LYS B O 1
ATOM 7649 N N . ILE B 1 379 ? 1.616 14.531 -6.406 1 85.31 379 ILE B N 1
ATOM 7650 C CA . ILE B 1 379 ? 2.449 13.977 -5.352 1 85.31 379 ILE B CA 1
ATOM 7651 C C . ILE B 1 379 ? 3.914 14.328 -5.605 1 85.31 379 ILE B C 1
ATOM 7653 O O . ILE B 1 379 ? 4.758 14.18 -4.715 1 85.31 379 ILE B O 1
ATOM 7657 N N . LEU B 1 380 ? 4.238 14.828 -6.793 1 94 380 LEU B N 1
ATOM 7658 C CA . LEU B 1 380 ? 5.602 15.242 -7.129 1 94 380 LEU B CA 1
ATOM 7659 C C . LEU B 1 380 ? 5.816 16.719 -6.816 1 94 380 LEU B C 1
ATOM 7661 O O . LEU B 1 380 ? 6.914 17.25 -7.008 1 94 380 LEU B O 1
ATOM 7665 N N . ASN B 1 381 ? 4.84 17.375 -6.297 1 93.19 381 ASN B N 1
ATOM 7666 C CA . ASN B 1 381 ? 5.02 18.766 -5.906 1 93.19 381 ASN B CA 1
ATOM 7667 C C . ASN B 1 381 ? 6.117 18.922 -4.859 1 93.19 381 ASN B C 1
ATOM 7669 O O . ASN B 1 381 ? 6.379 18 -4.086 1 93.19 381 ASN B O 1
ATOM 7673 N N . GLU B 1 382 ? 6.664 20.078 -4.91 1 95.12 382 GLU B N 1
ATOM 7674 C CA . GLU B 1 382 ? 7.715 20.375 -3.938 1 95.12 382 GLU B CA 1
ATOM 7675 C C . GLU B 1 382 ? 7.168 20.359 -2.514 1 95.12 382 GLU B C 1
ATOM 7677 O O . GLU B 1 382 ? 5.953 20.438 -2.305 1 95.12 382 GLU B O 1
ATOM 7682 N N . ILE B 1 383 ? 8.125 20.219 -1.592 1 93.38 383 ILE B N 1
ATOM 7683 C CA . ILE B 1 383 ? 7.77 20.234 -0.177 1 93.38 383 ILE B CA 1
ATOM 7684 C C . ILE B 1 383 ? 7.051 21.531 0.161 1 93.38 383 ILE B C 1
ATOM 7686 O O . ILE B 1 383 ? 7.457 22.609 -0.284 1 93.38 383 ILE B O 1
ATOM 7690 N N . ASP B 1 384 ? 5.973 21.484 0.829 1 88.44 384 ASP B N 1
ATOM 7691 C CA . ASP B 1 384 ? 5.219 22.656 1.249 1 88.44 384 ASP B CA 1
ATOM 7692 C C . ASP B 1 384 ? 5.914 23.375 2.41 1 88.44 384 ASP B C 1
ATOM 7694 O O . ASP B 1 384 ? 5.996 22.828 3.516 1 88.44 384 ASP B O 1
ATOM 7698 N N . ALA B 1 385 ? 6.367 24.594 2.166 1 90 385 ALA B N 1
ATOM 7699 C CA . ALA B 1 385 ? 7.109 25.344 3.182 1 90 385 ALA B CA 1
ATOM 7700 C C . ALA B 1 385 ? 6.164 26.141 4.078 1 90 385 ALA B C 1
ATOM 7702 O O . ALA B 1 385 ? 6.605 26.938 4.91 1 90 385 ALA B O 1
ATOM 7703 N N . GLY B 1 386 ? 4.891 25.984 3.828 1 84.38 386 GLY B N 1
ATOM 7704 C CA . GLY B 1 386 ? 3.91 26.625 4.695 1 84.38 386 GLY B CA 1
ATOM 7705 C C . GLY B 1 386 ? 4.027 28.141 4.719 1 84.38 386 GLY B C 1
ATOM 7706 O O . GLY B 1 386 ? 4.027 28.781 3.668 1 84.38 386 GLY B O 1
ATOM 7707 N N . VAL B 1 387 ? 4.199 28.734 5.922 1 81.88 387 VAL B N 1
ATOM 7708 C CA . VAL B 1 387 ? 4.25 30.172 6.102 1 81.88 387 VAL B CA 1
ATOM 7709 C C . VAL B 1 387 ? 5.543 30.719 5.508 1 81.88 387 VAL B C 1
ATOM 7711 O O . VAL B 1 387 ? 5.652 31.922 5.246 1 81.88 387 VAL B O 1
ATOM 7714 N N . CYS B 1 388 ? 6.5 29.859 5.297 1 89.25 388 CYS B N 1
ATOM 7715 C CA . CYS B 1 388 ? 7.801 30.297 4.805 1 89.25 388 CYS B CA 1
ATOM 7716 C C . CYS B 1 388 ? 7.824 30.344 3.281 1 89.25 388 CYS B C 1
ATOM 7718 O O . CYS B 1 388 ? 8.836 30.719 2.68 1 89.25 388 CYS B O 1
ATOM 7720 N N . GLU B 1 389 ? 6.738 30.016 2.654 1 90.44 389 GLU B N 1
ATOM 7721 C CA . GLU B 1 389 ? 6.695 30.016 1.194 1 90.44 389 GLU B CA 1
ATOM 7722 C C . GLU B 1 389 ? 7.105 31.375 0.637 1 90.44 389 GLU B C 1
ATOM 7724 O O . GLU B 1 389 ? 6.676 32.406 1.142 1 90.44 389 GLU B O 1
ATOM 7729 N N . GLU B 1 390 ? 8.023 31.328 -0.325 1 91.12 390 GLU B N 1
ATOM 7730 C CA . GLU B 1 390 ? 8.484 32.469 -1.094 1 91.12 390 GLU B CA 1
ATOM 7731 C C . GLU B 1 390 ? 9.344 33.406 -0.237 1 91.12 390 GLU B C 1
ATOM 7733 O O . GLU B 1 390 ? 9.5 34.594 -0.557 1 91.12 390 GLU B O 1
ATOM 7738 N N . MET B 1 391 ? 9.844 32.906 0.819 1 92.44 391 MET B N 1
ATOM 7739 C CA . MET B 1 391 ? 10.781 33.656 1.646 1 92.44 391 MET B CA 1
ATOM 7740 C C . MET B 1 391 ? 12.219 33.219 1.397 1 92.44 391 MET B C 1
ATOM 7742 O O . MET B 1 391 ? 12.445 32.094 0.962 1 92.44 391 MET B O 1
ATOM 7746 N N . THR B 1 392 ? 13.109 34.094 1.644 1 92.94 392 THR B N 1
ATOM 7747 C CA . THR B 1 392 ? 14.523 33.719 1.635 1 92.94 392 THR B CA 1
ATOM 7748 C C . THR B 1 392 ? 14.938 33.156 2.988 1 92.94 392 THR B C 1
ATOM 7750 O O . THR B 1 392 ? 14.242 33.344 3.988 1 92.94 392 THR B O 1
ATOM 7753 N N . TYR B 1 393 ? 16.047 32.5 2.992 1 89.62 393 TYR B N 1
ATOM 7754 C CA . TYR B 1 393 ? 16.516 31.953 4.254 1 89.62 393 TYR B CA 1
ATOM 7755 C C . TYR B 1 393 ? 16.797 33.062 5.27 1 89.62 393 TYR B C 1
ATOM 7757 O O . TYR B 1 393 ? 16.562 32.875 6.469 1 89.62 393 TYR B O 1
ATOM 7765 N N . ASP B 1 394 ? 17.219 34.125 4.773 1 89.94 394 ASP B N 1
ATOM 7766 C CA . ASP B 1 394 ? 17.484 35.25 5.652 1 89.94 394 ASP B CA 1
ATOM 7767 C C . ASP B 1 394 ? 16.188 35.781 6.262 1 89.94 394 ASP B C 1
ATOM 7769 O O . ASP B 1 394 ? 16.141 36.094 7.449 1 89.94 394 ASP B O 1
ATOM 7773 N N . MET B 1 395 ? 15.219 35.844 5.434 1 91.19 395 MET B N 1
ATOM 7774 C CA . MET B 1 395 ? 13.914 36.281 5.914 1 91.19 395 MET B CA 1
ATOM 7775 C C . MET B 1 395 ? 13.367 35.312 6.965 1 91.19 395 MET B C 1
ATOM 7777 O O . MET B 1 395 ? 12.805 35.75 7.973 1 91.19 395 MET B O 1
ATOM 7781 N N . ILE B 1 396 ? 13.562 34.062 6.777 1 90.62 396 ILE B N 1
ATOM 7782 C CA . ILE B 1 396 ? 13.07 33.031 7.688 1 90.62 396 ILE B CA 1
ATOM 7783 C C . ILE B 1 396 ? 13.82 33.125 9.016 1 90.62 396 ILE B C 1
ATOM 7785 O O . ILE B 1 396 ? 13.211 33.062 10.086 1 90.62 396 ILE B O 1
ATOM 7789 N N . GLN B 1 397 ? 15.109 33.281 8.922 1 89.25 397 GLN B N 1
ATOM 7790 C CA . GLN B 1 397 ? 15.93 33.375 10.125 1 89.25 397 GLN B CA 1
ATOM 7791 C C . GLN B 1 397 ? 15.523 34.594 10.969 1 89.25 397 GLN B C 1
ATOM 7793 O O . GLN B 1 397 ? 15.508 34.5 12.195 1 89.25 397 GLN B O 1
ATOM 7798 N N . ASN B 1 398 ? 15.141 35.625 10.359 1 91.31 398 ASN B N 1
ATOM 7799 C CA . ASN B 1 398 ? 14.773 36.844 11.047 1 91.31 398 ASN B CA 1
ATOM 7800 C C . ASN B 1 398 ? 13.352 36.781 11.594 1 91.31 398 ASN B C 1
ATOM 7802 O O . ASN B 1 398 ? 13.086 37.25 12.703 1 91.31 398 ASN B O 1
ATOM 7806 N N . SER B 1 399 ? 12.492 36.219 10.773 1 89.88 399 SER B N 1
ATOM 7807 C CA . SER B 1 399 ? 11.078 36.219 11.133 1 89.88 399 SER B CA 1
ATOM 7808 C C . SER B 1 399 ? 10.734 35.062 12.062 1 89.88 399 SER B C 1
ATOM 7810 O O . SER B 1 399 ? 9.828 35.188 12.898 1 89.88 399 SER B O 1
ATOM 7812 N N . PHE B 1 400 ? 11.469 33.969 11.898 1 88.75 400 PHE B N 1
ATOM 7813 C CA . PHE B 1 400 ? 11.195 32.75 12.68 1 88.75 400 PHE B CA 1
ATOM 7814 C C . PHE B 1 400 ? 12.492 32.125 13.172 1 88.75 400 PHE B C 1
ATOM 7816 O O . PHE B 1 400 ? 12.797 30.984 12.836 1 88.75 400 PHE B O 1
ATOM 7823 N N . PRO B 1 401 ? 13.203 32.75 14.062 1 88.5 401 PRO B N 1
ATOM 7824 C CA . PRO B 1 401 ? 14.523 32.281 14.484 1 88.5 401 PRO B CA 1
ATOM 7825 C C . PRO B 1 401 ? 14.461 30.922 15.172 1 88.5 401 PRO B C 1
ATOM 7827 O O . PRO B 1 401 ? 15.336 30.078 14.953 1 88.5 401 PRO B O 1
ATOM 7830 N N . GLU B 1 402 ? 13.453 30.734 15.961 1 85.31 402 GLU B N 1
ATOM 7831 C CA . GLU B 1 402 ? 13.336 29.453 16.656 1 85.31 402 GLU B CA 1
ATOM 7832 C C . GLU B 1 402 ? 13.086 28.312 15.672 1 85.31 402 GLU B C 1
ATOM 7834 O O . GLU B 1 402 ? 13.68 27.234 15.789 1 85.31 402 GLU B O 1
ATOM 7839 N N . GLU B 1 403 ? 12.227 28.594 14.75 1 84.25 403 GLU B N 1
ATOM 7840 C CA . GLU B 1 403 ? 11.922 27.578 13.734 1 84.25 403 GLU B CA 1
ATOM 7841 C C . GLU B 1 403 ? 13.156 27.281 12.883 1 84.25 403 GLU B C 1
ATOM 7843 O O . GLU B 1 403 ? 13.367 26.125 12.492 1 84.25 403 GLU B O 1
ATOM 7848 N N . PHE B 1 404 ? 13.828 28.25 12.664 1 87.75 404 PHE B N 1
ATOM 7849 C CA . PHE B 1 404 ? 15.039 28.109 11.867 1 87.75 404 PHE B CA 1
ATOM 7850 C C . PHE B 1 404 ? 16.047 27.188 12.57 1 87.75 404 PHE B C 1
ATOM 7852 O O . PHE B 1 404 ? 16.656 26.328 11.945 1 87.75 404 PHE B O 1
ATOM 7859 N N . ALA B 1 405 ? 16.188 27.328 13.82 1 87.06 405 ALA B N 1
ATOM 7860 C CA . ALA B 1 405 ? 17.094 26.531 14.625 1 87.06 405 ALA B CA 1
ATOM 7861 C C . ALA B 1 405 ? 16.609 25.094 14.734 1 87.06 405 ALA B C 1
ATOM 7863 O O . ALA B 1 405 ? 17.391 24.141 14.672 1 87.06 405 ALA B O 1
ATOM 7864 N N . LEU B 1 406 ? 15.344 24.953 14.922 1 85.88 406 LEU B N 1
ATOM 7865 C CA . LEU B 1 406 ? 14.75 23.625 15.031 1 85.88 406 LEU B CA 1
ATOM 7866 C C . LEU B 1 406 ? 14.961 22.828 13.742 1 85.88 406 LEU B C 1
ATOM 7868 O O . LEU B 1 406 ? 15.219 21.625 13.789 1 85.88 406 LEU B O 1
ATOM 7872 N N . ARG B 1 407 ? 14.82 23.453 12.688 1 89.12 407 ARG B N 1
ATOM 7873 C CA . ARG B 1 407 ? 15.023 22.812 11.391 1 89.12 407 ARG B CA 1
ATOM 7874 C C . ARG B 1 407 ? 16.469 22.344 11.234 1 89.12 407 ARG B C 1
ATOM 7876 O O . ARG B 1 407 ? 16.719 21.234 10.75 1 89.12 407 ARG B O 1
ATOM 7883 N N . ASP B 1 408 ? 17.344 23.156 11.664 1 87.31 408 ASP B N 1
ATOM 7884 C CA . ASP B 1 408 ? 18.766 22.828 11.523 1 87.31 408 ASP B CA 1
ATOM 7885 C C . ASP B 1 408 ? 19.156 21.656 12.43 1 87.31 408 ASP B C 1
ATOM 7887 O O . ASP B 1 408 ? 20.047 20.891 12.109 1 87.31 408 ASP B O 1
ATOM 7891 N N . GLN B 1 409 ? 18.484 21.531 13.445 1 86.94 409 GLN B N 1
ATOM 7892 C CA . GLN B 1 409 ? 18.781 20.469 14.398 1 86.94 409 GLN B CA 1
ATOM 7893 C C . GLN B 1 409 ? 18.344 19.109 13.859 1 86.94 409 GLN B C 1
ATOM 7895 O O . GLN B 1 409 ? 19.062 18.109 13.984 1 86.94 409 GLN B O 1
ATOM 7900 N N . ASP B 1 410 ? 17.219 19.031 13.32 1 90.06 410 ASP B N 1
ATOM 7901 C CA . ASP B 1 410 ? 16.672 17.812 12.758 1 90.06 410 ASP B CA 1
ATOM 7902 C C . ASP B 1 410 ? 15.836 18.094 11.508 1 90.06 410 ASP B C 1
ATOM 7904 O O . ASP B 1 410 ? 14.609 18.047 11.555 1 90.06 410 ASP B O 1
ATOM 7908 N N . LYS B 1 411 ? 16.516 18.172 10.516 1 91.31 411 LYS B N 1
ATOM 7909 C CA . LYS B 1 411 ? 15.914 18.609 9.266 1 91.31 411 LYS B CA 1
ATOM 7910 C C . LYS B 1 411 ? 14.906 17.594 8.742 1 91.31 411 LYS B C 1
ATOM 7912 O O . LYS B 1 411 ? 13.883 17.953 8.172 1 91.31 411 LYS B O 1
ATOM 7917 N N . TYR B 1 412 ? 15.195 16.359 8.953 1 91.88 412 TYR B N 1
ATOM 7918 C CA . TYR B 1 412 ? 14.336 15.305 8.43 1 91.88 412 TYR B CA 1
ATOM 7919 C C . TYR B 1 412 ? 12.977 15.32 9.117 1 91.88 412 TYR B C 1
ATOM 7921 O O . TYR B 1 412 ? 11.938 15.18 8.461 1 91.88 412 TYR B O 1
ATOM 7929 N N . HIS B 1 413 ? 12.945 15.617 10.391 1 86.69 413 HIS B N 1
ATOM 7930 C CA . HIS B 1 413 ? 11.703 15.523 11.156 1 86.69 413 HIS B CA 1
ATOM 7931 C C . HIS B 1 413 ? 11.047 16.891 11.305 1 86.69 413 HIS B C 1
ATOM 7933 O O . HIS B 1 413 ? 9.867 16.984 11.664 1 86.69 413 HIS B O 1
ATOM 7939 N N . TYR B 1 414 ? 11.789 17.922 11.031 1 87.56 414 TYR B N 1
ATOM 7940 C CA . TYR B 1 414 ? 11.25 19.266 11.18 1 87.56 414 TYR B CA 1
ATOM 7941 C C . TYR B 1 414 ? 10.102 19.516 10.195 1 87.56 414 TYR B C 1
ATOM 7943 O O . TYR B 1 414 ? 10.234 19.234 9 1 87.56 414 TYR B O 1
ATOM 7951 N N . ARG B 1 415 ? 8.984 19.984 10.695 1 83.12 415 ARG B N 1
ATOM 7952 C CA . ARG B 1 415 ? 7.832 20.312 9.875 1 83.12 415 ARG B CA 1
ATOM 7953 C C . ARG B 1 415 ? 7.633 21.828 9.789 1 83.12 415 ARG B C 1
ATOM 7955 O O . ARG B 1 415 ? 7.559 22.5 10.82 1 83.12 415 ARG B O 1
ATOM 7962 N N . TYR B 1 416 ? 7.582 22.344 8.562 1 86.19 416 TYR B N 1
ATOM 7963 C CA . TYR B 1 416 ? 7.289 23.766 8.383 1 86.19 416 TYR B CA 1
ATOM 7964 C C . TYR B 1 416 ? 5.938 24.125 8.992 1 86.19 416 TYR B C 1
ATOM 7966 O O . TYR B 1 416 ? 4.98 23.344 8.883 1 86.19 416 TYR B O 1
ATOM 7974 N N . LEU B 1 417 ? 5.895 25.281 9.5 1 79.06 417 LEU B N 1
ATOM 7975 C CA . LEU B 1 417 ? 4.625 25.734 10.055 1 79.06 417 LEU B CA 1
ATOM 7976 C C . LEU B 1 417 ? 3.551 25.797 8.977 1 79.06 417 LEU B C 1
ATOM 7978 O O . LEU B 1 417 ? 3.65 26.594 8.039 1 79.06 417 LEU B O 1
ATOM 7982 N N . GLY B 1 418 ? 2.602 25 9.078 1 74.31 418 GLY B N 1
ATOM 7983 C CA . GLY B 1 418 ? 1.551 24.938 8.07 1 74.31 418 GLY B CA 1
ATOM 7984 C C . GLY B 1 418 ? 1.96 24.188 6.816 1 74.31 418 GLY B C 1
ATOM 7985 O O . GLY B 1 418 ? 1.275 24.266 5.793 1 74.31 418 GLY B O 1
ATOM 7986 N N . GLY B 1 419 ? 3.117 23.531 6.969 1 85.62 419 GLY B N 1
ATOM 7987 C CA . GLY B 1 419 ? 3.637 22.844 5.789 1 85.62 419 GLY B CA 1
ATOM 7988 C C . GLY B 1 419 ? 3.951 21.391 6.031 1 85.62 419 GLY B C 1
ATOM 7989 O O . GLY B 1 419 ? 3.195 20.688 6.711 1 85.62 419 GLY B O 1
ATOM 7990 N N . GLU B 1 420 ? 5.008 20.891 5.309 1 85.12 420 GLU B N 1
ATOM 7991 C CA . GLU B 1 420 ? 5.371 19.484 5.344 1 85.12 420 GLU B CA 1
ATOM 7992 C C . GLU B 1 420 ? 6.793 19.281 5.859 1 85.12 420 GLU B C 1
ATOM 7994 O O . GLU B 1 420 ? 7.574 20.234 5.91 1 85.12 420 GLU B O 1
ATOM 7999 N N . SER B 1 421 ? 7.066 18.109 6.332 1 87.06 421 SER B N 1
ATOM 8000 C CA . SER B 1 421 ? 8.422 17.672 6.652 1 87.06 421 SER B CA 1
ATOM 8001 C C . SER B 1 421 ? 8.969 16.734 5.574 1 87.06 421 SER B C 1
ATOM 8003 O O . SER B 1 421 ? 8.227 16.312 4.688 1 87.06 421 SER B O 1
ATOM 8005 N N . TYR B 1 422 ? 10.289 16.469 5.633 1 92.12 422 TYR B N 1
ATOM 8006 C CA . TYR B 1 422 ? 10.852 15.445 4.75 1 92.12 422 TYR B CA 1
ATOM 8007 C C . TYR B 1 422 ? 10.227 14.086 5.012 1 92.12 422 TYR B C 1
ATOM 8009 O O . TYR B 1 422 ? 10.023 13.297 4.086 1 92.12 422 TYR B O 1
ATOM 8017 N N . GLN B 1 423 ? 9.93 13.852 6.195 1 84.56 423 GLN B N 1
ATOM 8018 C CA . GLN B 1 423 ? 9.273 12.594 6.547 1 84.56 423 GLN B CA 1
ATOM 8019 C C . GLN B 1 423 ? 7.926 12.469 5.848 1 84.56 423 GLN B C 1
ATOM 8021 O O . GLN B 1 423 ? 7.586 11.391 5.34 1 84.56 423 GLN B O 1
ATOM 8026 N N . ASP B 1 424 ? 7.199 13.555 5.863 1 82.88 424 ASP B N 1
ATOM 8027 C CA . ASP B 1 424 ? 5.926 13.57 5.152 1 82.88 424 ASP B CA 1
ATOM 8028 C C . ASP B 1 424 ? 6.125 13.328 3.658 1 82.88 424 ASP B C 1
ATOM 8030 O O . ASP B 1 424 ? 5.355 12.594 3.035 1 82.88 424 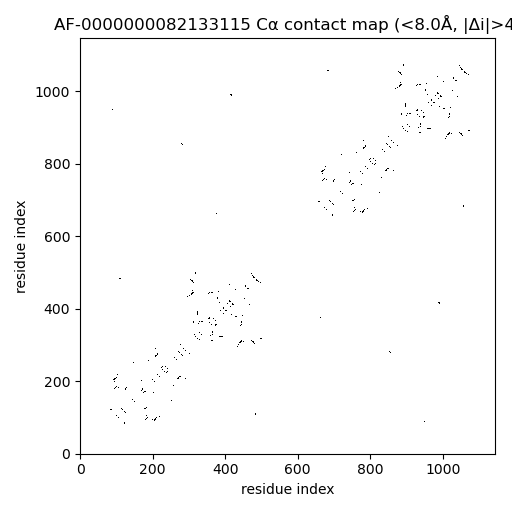ASP B O 1
ATOM 8034 N N . LEU B 1 425 ? 7.105 13.984 3.195 1 90.12 425 LEU B N 1
ATOM 8035 C CA . LEU B 1 425 ? 7.41 13.875 1.773 1 90.12 425 LEU B CA 1
ATOM 8036 C C . LEU B 1 425 ? 7.754 12.43 1.403 1 90.12 425 LEU B C 1
ATOM 8038 O O . LEU B 1 425 ? 7.305 11.93 0.372 1 90.12 425 LEU B O 1
ATOM 8042 N N . VAL B 1 426 ? 8.508 11.742 2.203 1 88.62 426 VAL B N 1
ATOM 8043 C CA . VAL B 1 426 ? 8.914 10.359 1.993 1 88.62 426 VAL B CA 1
ATOM 8044 C C . VAL B 1 426 ? 7.676 9.461 1.944 1 88.62 426 VAL B C 1
ATOM 8046 O O . VAL B 1 426 ? 7.57 8.586 1.084 1 88.62 426 VAL B O 1
ATOM 8049 N N . GLN B 1 427 ? 6.777 9.75 2.725 1 80.38 427 GLN B N 1
ATOM 8050 C CA . GLN B 1 427 ? 5.562 8.945 2.791 1 80.38 427 GLN B CA 1
ATOM 8051 C C . GLN B 1 427 ? 4.688 9.164 1.562 1 80.38 427 GLN B C 1
ATOM 8053 O O . GLN B 1 427 ? 4.184 8.203 0.97 1 80.38 427 GLN B O 1
ATOM 8058 N N . ARG B 1 428 ? 4.582 10.344 1.18 1 82.62 428 ARG B N 1
ATOM 8059 C CA . ARG B 1 428 ? 3.664 10.617 0.082 1 82.62 428 ARG B CA 1
ATOM 8060 C C . ARG B 1 428 ? 4.266 10.203 -1.256 1 82.62 428 ARG B C 1
ATOM 8062 O O . ARG B 1 428 ? 3.541 10.008 -2.234 1 82.62 428 ARG B O 1
ATOM 8069 N N . LEU B 1 429 ? 5.59 10.023 -1.316 1 90.62 429 LEU B N 1
ATOM 8070 C CA . LEU B 1 429 ? 6.242 9.68 -2.576 1 90.62 429 LEU B CA 1
ATOM 8071 C C . LEU B 1 429 ? 6.285 8.164 -2.771 1 90.62 429 LEU B C 1
ATOM 8073 O O . LEU B 1 429 ? 6.746 7.68 -3.809 1 90.62 429 LEU B O 1
ATOM 8077 N N . GLU B 1 430 ? 5.773 7.367 -1.909 1 84.12 430 GLU B N 1
ATOM 8078 C CA . GLU B 1 430 ? 5.816 5.914 -2.008 1 84.12 430 GLU B CA 1
ATOM 8079 C C . GLU B 1 430 ? 5.172 5.43 -3.303 1 84.12 430 GLU B C 1
ATOM 8081 O O . GLU B 1 430 ? 5.742 4.598 -4.016 1 84.12 430 GLU B O 1
ATOM 8086 N N . PRO B 1 431 ? 4.043 5.984 -3.693 1 81.69 431 PRO B N 1
ATOM 8087 C CA . PRO B 1 431 ? 3.455 5.543 -4.961 1 81.69 431 PRO B CA 1
ATOM 8088 C C . PRO B 1 431 ? 4.34 5.852 -6.164 1 81.69 431 PRO B C 1
ATOM 8090 O O . PRO B 1 431 ? 4.375 5.082 -7.125 1 81.69 431 PRO B O 1
ATOM 8093 N N . VAL B 1 432 ? 5.043 6.922 -6.078 1 89 432 VAL B N 1
ATOM 8094 C CA . VAL B 1 432 ? 5.949 7.285 -7.16 1 89 432 VAL B CA 1
ATOM 8095 C C . VAL B 1 432 ? 7.086 6.27 -7.246 1 89 432 VAL B C 1
ATOM 8097 O O . VAL B 1 432 ? 7.434 5.805 -8.336 1 89 432 VAL B O 1
ATOM 8100 N N . ILE B 1 433 ? 7.602 5.957 -6.105 1 89.75 433 ILE B N 1
ATOM 8101 C CA . ILE B 1 433 ? 8.695 4.992 -6.039 1 89.75 433 ILE B CA 1
ATOM 8102 C C . ILE B 1 433 ? 8.227 3.645 -6.582 1 89.75 433 ILE B C 1
ATOM 8104 O O . ILE B 1 433 ? 8.938 2.996 -7.352 1 89.75 433 ILE B O 1
ATOM 8108 N N . MET B 1 434 ? 7.051 3.281 -6.234 1 84.81 434 MET B N 1
ATOM 8109 C CA . MET B 1 434 ? 6.496 2.018 -6.711 1 84.81 434 MET B CA 1
ATOM 8110 C C . MET B 1 434 ? 6.355 2.021 -8.227 1 84.81 434 MET B C 1
ATOM 8112 O O . MET B 1 434 ? 6.664 1.025 -8.883 1 84.81 434 MET B O 1
ATOM 8116 N N . GLU B 1 435 ? 5.945 3.113 -8.719 1 84.19 435 GLU B N 1
ATOM 8117 C CA . GLU B 1 435 ? 5.766 3.211 -10.164 1 84.19 435 GLU B CA 1
ATOM 8118 C C . GLU B 1 435 ? 7.109 3.234 -10.891 1 84.19 435 GLU B C 1
ATOM 8120 O O . GLU B 1 435 ? 7.242 2.68 -11.977 1 84.19 435 GLU B O 1
ATOM 8125 N N . LEU B 1 436 ? 8.039 3.906 -10.297 1 88.94 436 LEU B N 1
ATOM 8126 C CA . LEU B 1 436 ? 9.367 3.957 -10.898 1 88.94 436 LEU B CA 1
ATOM 8127 C C . LEU B 1 436 ? 10.008 2.574 -10.914 1 88.94 436 LEU B C 1
ATOM 8129 O O . LEU B 1 436 ? 10.766 2.248 -11.828 1 88.94 436 LEU B O 1
ATOM 8133 N N . GLU B 1 437 ? 9.711 1.765 -9.906 1 84.94 437 GLU B N 1
ATOM 8134 C CA . GLU B 1 437 ? 10.203 0.393 -9.859 1 84.94 437 GLU B CA 1
ATOM 8135 C C . GLU B 1 437 ? 9.531 -0.476 -10.914 1 84.94 437 GLU B C 1
ATOM 8137 O O . GLU B 1 437 ? 10.133 -1.423 -11.422 1 84.94 437 GLU B O 1
ATOM 8142 N N . ARG B 1 438 ? 8.352 -0.092 -11.211 1 79.75 438 ARG B N 1
ATOM 8143 C CA . ARG B 1 438 ? 7.562 -0.886 -12.141 1 79.75 438 ARG B CA 1
ATOM 8144 C C . ARG B 1 438 ? 7.902 -0.527 -13.586 1 79.75 438 ARG B C 1
ATOM 8146 O O . ARG B 1 438 ? 7.988 -1.406 -14.445 1 79.75 438 ARG B O 1
ATOM 8153 N N . GLN B 1 439 ? 8.008 0.786 -13.75 1 76.38 439 GLN B N 1
ATOM 8154 C CA . GLN B 1 439 ? 8.188 1.263 -15.117 1 76.38 439 GLN B CA 1
ATOM 8155 C C . GLN B 1 439 ? 9.664 1.518 -15.414 1 76.38 439 GLN B C 1
ATOM 8157 O O . GLN B 1 439 ? 10.453 1.774 -14.5 1 76.38 439 GLN B O 1
ATOM 8162 N N . GLY B 1 440 ? 10.07 1.252 -16.672 1 74.69 440 GLY B N 1
ATOM 8163 C CA . GLY B 1 440 ? 11.414 1.613 -17.109 1 74.69 440 GLY B CA 1
ATOM 8164 C C . GLY B 1 440 ? 11.438 2.785 -18.062 1 74.69 440 GLY B C 1
ATOM 8165 O O . GLY B 1 440 ? 10.398 3.182 -18.594 1 74.69 440 GLY B O 1
ATOM 8166 N N . ASN B 1 441 ? 12.516 3.523 -18.016 1 84.38 441 ASN B N 1
ATOM 8167 C CA . ASN B 1 441 ? 12.812 4.621 -18.922 1 84.38 441 ASN B CA 1
ATOM 8168 C C . ASN B 1 441 ? 11.906 5.824 -18.656 1 84.38 441 ASN B C 1
ATOM 8170 O O . ASN B 1 441 ? 11.234 6.312 -19.578 1 84.38 441 ASN B O 1
ATOM 8174 N N . VAL B 1 442 ? 11.875 6.242 -17.5 1 92.44 442 VAL B N 1
ATOM 8175 C CA . VAL B 1 442 ? 11.07 7.383 -17.062 1 92.44 442 VAL B CA 1
ATOM 8176 C C . VAL B 1 442 ? 11.984 8.57 -16.75 1 92.44 442 VAL B C 1
ATOM 8178 O O . VAL B 1 442 ? 13.055 8.398 -16.156 1 92.44 442 VAL B O 1
ATOM 8181 N N . LEU B 1 443 ? 11.625 9.727 -17.266 1 96.44 443 LEU B N 1
ATOM 8182 C CA . LEU B 1 443 ? 12.25 10.984 -16.859 1 96.44 443 LEU B CA 1
ATOM 8183 C C . LEU B 1 443 ? 11.344 11.75 -15.898 1 96.44 443 LEU B C 1
ATOM 8185 O O . LEU B 1 443 ? 10.227 12.125 -16.25 1 96.44 443 LEU B O 1
ATOM 8189 N N . VAL B 1 444 ? 11.828 11.914 -14.719 1 97.5 444 VAL B N 1
ATOM 8190 C CA . VAL B 1 444 ? 11.086 12.672 -13.727 1 97.5 444 VAL B CA 1
ATOM 8191 C C . VAL B 1 444 ? 11.664 14.078 -13.602 1 97.5 444 VAL B C 1
ATOM 8193 O O . VAL B 1 444 ? 12.82 14.25 -13.195 1 97.5 444 VAL B O 1
ATOM 8196 N N . ILE B 1 445 ? 10.898 15.062 -14.016 1 98.38 445 ILE B N 1
ATOM 8197 C CA . ILE B 1 445 ? 11.242 16.453 -13.789 1 98.38 445 ILE B CA 1
ATOM 8198 C C . ILE B 1 445 ? 10.609 16.953 -12.484 1 98.38 445 ILE B C 1
ATOM 8200 O O . ILE B 1 445 ? 9.391 17.141 -12.414 1 98.38 445 ILE B O 1
ATOM 8204 N N . CYS B 1 446 ? 11.469 17.125 -11.516 1 98 446 CYS B N 1
ATOM 8205 C CA . CYS B 1 446 ? 10.922 17.391 -10.188 1 98 446 CYS B CA 1
ATOM 8206 C C . CYS B 1 446 ? 11.68 18.516 -9.5 1 98 446 CYS B C 1
ATOM 8208 O O . CYS B 1 446 ? 12.188 19.422 -10.156 1 98 446 CYS B O 1
ATOM 8210 N N . HIS B 1 447 ? 11.578 18.578 -8.18 1 98.12 447 HIS B N 1
ATOM 8211 C CA . HIS B 1 447 ? 12.125 19.656 -7.352 1 98.12 447 HIS B CA 1
ATOM 8212 C C . HIS B 1 447 ? 13.234 19.125 -6.441 1 98.12 447 HIS B C 1
ATOM 8214 O O . HIS B 1 447 ? 13.578 17.938 -6.496 1 98.12 447 HIS B O 1
ATOM 8220 N N . GLN B 1 448 ? 13.828 19.984 -5.715 1 97.31 448 GLN B N 1
ATOM 8221 C CA . GLN B 1 448 ? 15.008 19.641 -4.926 1 97.31 448 GLN B CA 1
ATOM 8222 C C . GLN B 1 448 ? 14.672 18.609 -3.848 1 97.31 448 GLN B C 1
ATOM 8224 O O . GLN B 1 448 ? 15.281 17.547 -3.783 1 97.31 448 GLN B O 1
ATOM 8229 N N . ALA B 1 449 ? 13.68 18.969 -2.98 1 97.5 449 ALA B N 1
ATOM 8230 C CA . ALA B 1 449 ? 13.352 18.062 -1.882 1 97.5 449 ALA B CA 1
ATOM 8231 C C . ALA B 1 449 ? 12.844 16.719 -2.406 1 97.5 449 ALA B C 1
ATOM 8233 O O . ALA B 1 449 ? 13.164 15.672 -1.859 1 97.5 449 ALA B O 1
ATOM 8234 N N . VAL B 1 450 ? 12.062 16.766 -3.451 1 97.69 450 VAL B N 1
ATOM 8235 C CA . VAL B 1 450 ? 11.5 15.562 -4.047 1 97.69 450 VAL B CA 1
ATOM 8236 C C . VAL B 1 450 ? 12.633 14.703 -4.629 1 97.69 450 VAL B C 1
ATOM 8238 O O . VAL B 1 450 ? 12.68 13.492 -4.402 1 97.69 450 VAL B O 1
ATOM 8241 N N . MET B 1 451 ? 13.523 15.336 -5.289 1 97.81 451 MET B N 1
ATOM 8242 C CA . MET B 1 451 ? 14.648 14.625 -5.887 1 97.81 451 MET B CA 1
ATOM 8243 C C . MET B 1 451 ? 15.523 13.984 -4.809 1 97.81 451 MET B C 1
ATOM 8245 O O . MET B 1 451 ? 16.016 12.875 -4.988 1 97.81 451 MET B O 1
ATOM 8249 N N . ARG B 1 452 ? 15.742 14.688 -3.723 1 97.62 452 ARG B N 1
ATOM 8250 C CA . ARG B 1 452 ? 16.5 14.141 -2.605 1 97.62 452 ARG B CA 1
ATOM 8251 C C . ARG B 1 452 ? 15.898 12.828 -2.113 1 97.62 452 ARG B C 1
ATOM 8253 O O . ARG B 1 452 ? 16.609 11.859 -1.864 1 97.62 452 ARG B O 1
ATOM 8260 N N . CYS B 1 453 ? 14.617 12.852 -1.998 1 96.56 453 CYS B N 1
ATOM 8261 C CA . CYS B 1 453 ? 13.922 11.672 -1.491 1 96.56 453 CYS B CA 1
ATOM 8262 C C . CYS B 1 453 ? 14.047 10.508 -2.467 1 96.56 453 CYS B C 1
ATOM 8264 O O . CYS B 1 453 ? 14.336 9.383 -2.062 1 96.56 453 CYS B O 1
ATOM 8266 N N . LEU B 1 454 ? 13.836 10.766 -3.742 1 96 454 LEU B N 1
ATOM 8267 C CA . LEU B 1 454 ? 13.93 9.719 -4.746 1 96 454 LEU B CA 1
ATOM 8268 C C . LEU B 1 454 ? 15.352 9.156 -4.816 1 96 454 LEU B C 1
ATOM 8270 O O . LEU B 1 454 ? 15.539 7.938 -4.852 1 96 454 LEU B O 1
ATOM 8274 N N . LEU B 1 455 ? 16.297 10.062 -4.754 1 95.69 455 LEU B N 1
ATOM 8275 C CA . LEU B 1 455 ? 17.688 9.641 -4.785 1 95.69 455 LEU B CA 1
ATOM 8276 C C . LEU B 1 455 ? 18.047 8.82 -3.547 1 95.69 455 LEU B C 1
ATOM 8278 O O . LEU B 1 455 ? 18.766 7.82 -3.639 1 95.69 455 LEU B O 1
ATOM 8282 N N . ALA B 1 456 ? 17.562 9.289 -2.469 1 95 456 ALA B N 1
ATOM 8283 C CA . ALA B 1 456 ? 17.859 8.586 -1.222 1 95 456 ALA B CA 1
ATOM 8284 C C . ALA B 1 456 ? 17.328 7.156 -1.266 1 95 456 ALA B C 1
ATOM 8286 O O . ALA B 1 456 ? 17.984 6.23 -0.788 1 95 456 ALA B O 1
ATOM 8287 N N . TYR B 1 457 ? 16.141 6.938 -1.824 1 93.5 457 TYR B N 1
ATOM 8288 C CA . TYR B 1 457 ? 15.586 5.598 -1.923 1 93.5 457 TYR B CA 1
ATOM 8289 C C . TYR B 1 457 ? 16.453 4.703 -2.793 1 93.5 457 TYR B C 1
ATOM 8291 O O . TYR B 1 457 ? 16.859 3.619 -2.369 1 93.5 457 TYR B O 1
ATOM 8299 N N . PHE B 1 458 ? 16.812 5.16 -3.955 1 91.38 458 PHE B N 1
ATOM 8300 C CA . PHE B 1 458 ? 17.5 4.309 -4.918 1 91.38 458 PHE B CA 1
ATOM 8301 C C . PHE B 1 458 ? 18.953 4.102 -4.516 1 91.38 458 PHE B C 1
ATOM 8303 O O . PHE B 1 458 ? 19.562 3.1 -4.879 1 91.38 458 PHE B O 1
ATOM 8310 N N . LEU B 1 459 ? 19.484 5.027 -3.732 1 91.44 459 LEU B N 1
ATOM 8311 C CA . LEU B 1 459 ? 20.875 4.91 -3.295 1 91.44 459 LEU B CA 1
ATOM 8312 C C . LEU B 1 459 ? 20.953 4.344 -1.882 1 91.44 459 LEU B C 1
ATOM 8314 O O . LEU B 1 459 ? 22.031 4.258 -1.304 1 91.44 459 LEU B O 1
ATOM 8318 N N . ASP B 1 460 ? 19.875 4.047 -1.309 1 88.44 460 ASP B N 1
ATOM 8319 C CA . ASP B 1 460 ? 19.797 3.449 0.02 1 88.44 460 ASP B CA 1
ATOM 8320 C C . ASP B 1 460 ? 20.453 4.348 1.067 1 88.44 460 ASP B C 1
ATOM 8322 O O . ASP B 1 460 ? 21.312 3.902 1.823 1 88.44 460 ASP B O 1
ATOM 8326 N N . LYS B 1 461 ? 20.078 5.594 0.98 1 90.06 461 LYS B N 1
ATOM 8327 C CA . LYS B 1 461 ? 20.562 6.555 1.96 1 90.06 461 LYS B CA 1
ATOM 8328 C C . LYS B 1 461 ? 19.656 6.617 3.18 1 90.06 461 LYS B C 1
ATOM 8330 O O . LYS B 1 461 ? 18.453 6.355 3.078 1 90.06 461 LYS B O 1
ATOM 8335 N N . SER B 1 462 ? 20.188 6.961 4.258 1 87.25 462 SER B N 1
ATOM 8336 C CA . SER B 1 462 ? 19.438 7.035 5.508 1 87.25 462 SER B CA 1
ATOM 8337 C C . SER B 1 462 ? 18.609 8.32 5.582 1 87.25 462 SER B C 1
ATOM 8339 O O . SER B 1 462 ? 18.859 9.266 4.836 1 87.25 462 SER B O 1
ATOM 8341 N N . ALA B 1 463 ? 17.75 8.328 6.555 1 87.25 463 ALA B N 1
ATOM 8342 C CA . ALA B 1 463 ? 16.906 9.492 6.809 1 87.25 463 ALA B CA 1
ATOM 8343 C C . ALA B 1 463 ? 17.75 10.703 7.199 1 87.25 463 ALA B C 1
ATOM 8345 O O . ALA B 1 463 ? 17.422 11.836 6.848 1 87.25 463 ALA B O 1
ATOM 8346 N N . ASP B 1 464 ? 18.828 10.461 7.836 1 88.44 464 ASP B N 1
ATOM 8347 C CA . ASP B 1 464 ? 19.688 11.547 8.297 1 88.44 464 ASP B CA 1
ATOM 8348 C C . ASP B 1 464 ? 20.453 12.172 7.137 1 88.44 464 ASP B C 1
ATOM 8350 O O . ASP B 1 464 ? 20.734 13.375 7.148 1 88.44 464 ASP B O 1
ATOM 8354 N N . ASP B 1 465 ? 20.703 11.406 6.16 1 92.19 465 ASP B N 1
ATOM 8355 C CA . ASP B 1 465 ? 21.5 11.875 5.027 1 92.19 465 ASP B CA 1
ATOM 8356 C C . ASP B 1 465 ? 20.609 12.461 3.938 1 92.19 465 ASP B C 1
ATOM 8358 O O . ASP B 1 465 ? 21.047 13.32 3.168 1 92.19 465 ASP B O 1
ATOM 8362 N N . LEU B 1 466 ? 19.406 12.078 3.908 1 94.56 466 LEU B N 1
ATOM 8363 C CA . LEU B 1 466 ? 18.453 12.352 2.83 1 94.56 466 LEU B CA 1
ATOM 8364 C C . LEU B 1 466 ? 18.312 13.852 2.594 1 94.56 466 LEU B C 1
ATOM 8366 O O . LEU B 1 466 ? 18.484 14.32 1.467 1 94.56 466 LEU B O 1
ATOM 8370 N N . PRO B 1 467 ? 18.203 14.68 3.709 1 95.19 467 PRO B N 1
ATOM 8371 C CA . PRO B 1 467 ? 17.938 16.109 3.49 1 95.19 467 PRO B CA 1
ATOM 8372 C C . PRO B 1 467 ? 19.156 16.859 2.973 1 95.19 467 PRO B C 1
ATOM 8374 O O . PRO B 1 467 ? 19.047 18.016 2.541 1 95.19 467 PRO B O 1
ATOM 8377 N N . TYR B 1 468 ? 20.297 16.234 2.926 1 94.75 468 TYR B N 1
ATOM 8378 C CA . TYR B 1 468 ? 21.531 16.953 2.596 1 94.75 468 TYR B CA 1
ATOM 8379 C C . TYR B 1 468 ? 22.125 16.453 1.291 1 94.75 468 TYR B C 1
ATOM 8381 O O . TYR B 1 468 ? 23.234 16.844 0.915 1 94.75 468 TYR B O 1
ATOM 8389 N N . LEU B 1 469 ? 21.406 15.609 0.615 1 95.38 469 LEU B N 1
ATOM 8390 C CA . LEU B 1 469 ? 21.875 15.133 -0.682 1 95.38 469 LEU B CA 1
ATOM 8391 C C . LEU B 1 469 ? 21.938 16.281 -1.688 1 95.38 469 LEU B C 1
ATOM 8393 O O . LEU B 1 469 ? 21.047 17.125 -1.722 1 95.38 469 LEU B O 1
ATOM 8397 N N . LYS B 1 470 ? 22.953 16.328 -2.439 1 94.31 470 LYS B N 1
ATOM 8398 C CA . LYS B 1 470 ? 23.141 17.375 -3.43 1 94.31 470 LYS B CA 1
ATOM 8399 C C . LYS B 1 470 ? 22.344 17.078 -4.699 1 94.31 470 LYS B C 1
ATOM 8401 O O . LYS B 1 470 ? 22.531 16.031 -5.32 1 94.31 470 LYS B O 1
ATOM 8406 N N . CYS B 1 471 ? 21.484 17.969 -5.059 1 95.69 471 CYS B N 1
ATOM 8407 C CA . CYS B 1 471 ? 20.656 17.906 -6.258 1 95.69 471 CYS B CA 1
ATOM 8408 C C . CYS B 1 471 ? 20.766 19.188 -7.066 1 95.69 471 CYS B C 1
ATOM 8410 O O . CYS B 1 471 ? 19.844 20.016 -7.031 1 95.69 471 CYS B O 1
ATOM 8412 N N . PRO B 1 472 ? 21.797 19.328 -7.816 1 95.56 472 PRO B N 1
ATOM 8413 C CA . PRO B 1 472 ? 22.047 20.578 -8.523 1 95.56 472 PRO B CA 1
ATOM 8414 C C . PRO B 1 472 ? 21.047 20.828 -9.648 1 95.56 472 PRO B C 1
ATOM 8416 O O . PRO B 1 472 ? 20.516 19.891 -10.234 1 95.56 472 PRO B O 1
ATOM 8419 N N . LEU B 1 473 ? 20.844 22.094 -9.891 1 97.5 473 LEU B N 1
ATOM 8420 C CA . LEU B 1 473 ? 20.062 22.5 -11.047 1 97.5 473 LEU B CA 1
ATOM 8421 C C . LEU B 1 473 ? 20.828 22.234 -12.344 1 97.5 473 LEU B C 1
ATOM 8423 O O . LEU B 1 473 ? 22.047 22.188 -12.352 1 97.5 473 LEU B O 1
ATOM 8427 N N . HIS B 1 474 ? 20.031 22.016 -13.398 1 97.81 474 HIS B N 1
ATOM 8428 C CA . HIS B 1 474 ? 20.531 21.922 -14.773 1 97.81 474 HIS B CA 1
ATOM 8429 C C . HIS B 1 474 ? 21.438 20.703 -14.938 1 97.81 474 HIS B C 1
ATOM 8431 O O . HIS B 1 474 ? 22.453 20.781 -15.641 1 97.81 474 HIS B O 1
ATOM 8437 N N . THR B 1 475 ? 21.188 19.703 -14.203 1 97.5 475 THR B N 1
ATOM 8438 C CA . THR B 1 475 ? 21.891 18.422 -14.25 1 97.5 475 THR B CA 1
ATOM 8439 C C . THR B 1 475 ? 20.891 17.266 -14.359 1 97.5 475 THR B C 1
ATOM 8441 O O . THR B 1 475 ? 19.844 17.281 -13.711 1 97.5 475 THR B O 1
ATOM 8444 N N . VAL B 1 476 ? 21.234 16.328 -15.25 1 97.56 476 VAL B N 1
ATOM 8445 C CA . VAL B 1 476 ? 20.422 15.125 -15.383 1 97.56 476 VAL B CA 1
ATOM 8446 C C . VAL B 1 476 ? 21.125 13.945 -14.727 1 97.56 476 VAL B C 1
ATOM 8448 O O . VAL B 1 476 ? 22.312 13.711 -14.969 1 97.56 476 VAL B O 1
ATOM 8451 N N . LEU B 1 477 ? 20.422 13.289 -13.859 1 97.5 477 LEU B N 1
ATOM 8452 C CA . LEU B 1 477 ? 20.953 12.078 -13.234 1 97.5 477 LEU B CA 1
ATOM 8453 C C . LEU B 1 477 ? 20.344 10.828 -13.859 1 97.5 477 LEU B C 1
ATOM 8455 O O . LEU B 1 477 ? 19.109 10.727 -13.977 1 97.5 477 LEU B O 1
ATOM 8459 N N . LYS B 1 478 ? 21.125 9.977 -14.289 1 95.69 478 LYS B N 1
ATOM 8460 C CA . LYS B 1 478 ? 20.703 8.672 -14.781 1 95.69 478 LYS B CA 1
ATOM 8461 C C . LYS B 1 478 ? 20.938 7.582 -13.734 1 95.69 478 LYS B C 1
ATOM 8463 O O . LYS B 1 478 ? 22.062 7.363 -13.297 1 95.69 478 LYS B O 1
ATOM 8468 N N . LEU B 1 479 ? 19.859 6.988 -13.32 1 94 479 LEU B N 1
ATOM 8469 C CA . LEU B 1 479 ? 19.922 5.902 -12.352 1 94 479 LEU B CA 1
ATOM 8470 C C . LEU B 1 479 ? 19.734 4.551 -13.031 1 94 479 LEU B C 1
ATOM 8472 O O . LEU B 1 479 ? 18.75 4.336 -13.742 1 94 479 LEU B O 1
ATOM 8476 N N . SER B 1 480 ? 20.656 3.699 -12.836 1 89 480 SER B N 1
ATOM 8477 C CA . SER B 1 480 ? 20.594 2.338 -13.352 1 89 480 SER B CA 1
ATOM 8478 C C . SER B 1 480 ? 20.672 1.311 -12.227 1 89 480 SER B C 1
ATOM 8480 O O . SER B 1 480 ? 21.75 0.966 -11.766 1 89 480 SER B O 1
ATOM 8482 N N . PRO B 1 481 ? 19.516 0.798 -11.867 1 80.69 481 PRO B N 1
ATOM 8483 C CA . PRO B 1 481 ? 19.5 -0.201 -10.797 1 80.69 481 PRO B CA 1
ATOM 8484 C C . PRO B 1 481 ? 20.25 -1.48 -11.18 1 80.69 481 PRO B C 1
ATOM 8486 O O . PRO B 1 481 ? 20.125 -1.953 -12.312 1 80.69 481 PRO B O 1
ATOM 8489 N N . VAL B 1 482 ? 21.078 -1.925 -10.32 1 75 482 VAL B N 1
ATOM 8490 C CA . VAL B 1 482 ? 21.781 -3.191 -10.461 1 75 482 VAL B CA 1
ATOM 8491 C C . VAL B 1 482 ? 21.547 -4.062 -9.234 1 75 482 VAL B C 1
ATOM 8493 O O . VAL B 1 482 ? 20.891 -3.635 -8.281 1 75 482 VAL B O 1
ATOM 8496 N N . ALA B 1 483 ? 21.906 -5.277 -9.234 1 67.12 483 ALA B N 1
ATOM 8497 C CA . ALA B 1 483 ? 21.625 -6.234 -8.164 1 67.12 483 ALA B CA 1
ATOM 8498 C C . ALA B 1 483 ? 22.109 -5.715 -6.816 1 67.12 483 ALA B C 1
ATOM 8500 O O . ALA B 1 483 ? 21.391 -5.781 -5.82 1 67.12 483 ALA B O 1
ATOM 8501 N N . TYR B 1 484 ? 23.297 -5.148 -6.785 1 66.38 484 TYR B N 1
ATOM 8502 C CA . TYR B 1 484 ? 23.875 -4.77 -5.5 1 66.38 484 TYR B CA 1
ATOM 8503 C C . TYR B 1 484 ? 23.781 -3.266 -5.277 1 66.38 484 TYR B C 1
ATOM 8505 O O . TYR B 1 484 ? 24.438 -2.717 -4.395 1 66.38 484 TYR B O 1
ATOM 8513 N N . GLY B 1 485 ? 22.984 -2.627 -6.102 1 75.62 485 GLY B N 1
ATOM 8514 C CA . GLY B 1 485 ? 22.844 -1.192 -5.898 1 75.62 485 GLY B CA 1
ATOM 8515 C C . GLY B 1 485 ? 22.328 -0.461 -7.121 1 75.62 485 GLY B C 1
ATOM 8516 O O . GLY B 1 485 ? 21.5 -0.991 -7.859 1 75.62 485 GLY B O 1
ATOM 8517 N N . CYS B 1 486 ? 22.734 0.806 -7.082 1 86.19 486 CYS B N 1
ATOM 8518 C CA . CYS B 1 486 ? 22.297 1.664 -8.172 1 86.19 486 CYS B CA 1
ATOM 8519 C C . CYS B 1 486 ? 23.438 2.508 -8.703 1 86.19 486 CYS B C 1
ATOM 8521 O O . CYS B 1 486 ? 24.125 3.186 -7.934 1 86.19 486 CYS B O 1
ATOM 8523 N N . LYS B 1 487 ? 23.719 2.365 -10.008 1 88.25 487 LYS B N 1
ATOM 8524 C CA . LYS B 1 487 ? 24.719 3.207 -10.656 1 88.25 487 LYS B CA 1
ATOM 8525 C C . LYS B 1 487 ? 24.141 4.57 -11.023 1 88.25 487 LYS B C 1
ATOM 8527 O O . LYS B 1 487 ? 23.062 4.652 -11.602 1 88.25 487 LYS B O 1
ATOM 8532 N N . VAL B 1 488 ? 24.859 5.602 -10.617 1 93.38 488 VAL B N 1
ATOM 8533 C CA . VAL B 1 488 ? 24.375 6.953 -10.883 1 93.38 488 VAL B CA 1
ATOM 8534 C C . VAL B 1 488 ? 25.344 7.66 -11.836 1 93.38 488 VAL B C 1
ATOM 8536 O O . VAL B 1 488 ? 26.547 7.688 -11.594 1 93.38 488 VAL B O 1
ATOM 8539 N N . GLU B 1 489 ? 24.812 8.102 -12.93 1 94.94 489 GLU B N 1
ATOM 8540 C CA . GLU B 1 489 ? 25.547 8.945 -13.867 1 94.94 489 GLU B CA 1
ATOM 8541 C C . GLU B 1 489 ? 24.984 10.359 -13.891 1 94.94 489 GLU B C 1
ATOM 8543 O O . GLU B 1 489 ? 23.766 10.547 -13.945 1 94.94 489 GLU B O 1
ATOM 8548 N N . MET B 1 490 ? 25.891 11.297 -13.805 1 95.88 490 MET B N 1
ATOM 8549 C CA . MET B 1 490 ? 25.469 12.695 -13.812 1 95.88 490 MET B CA 1
ATOM 8550 C C . MET B 1 490 ? 25.844 13.375 -15.125 1 95.88 490 MET B C 1
ATOM 8552 O O . MET B 1 490 ? 26.969 13.227 -15.602 1 95.88 490 MET B O 1
ATOM 8556 N N . PHE B 1 491 ? 24.891 14.07 -15.719 1 96.44 491 PHE B N 1
ATOM 8557 C CA . PHE B 1 491 ? 25.109 14.82 -16.953 1 96.44 491 PHE B CA 1
ATOM 8558 C C . PHE B 1 491 ? 24.844 16.312 -16.719 1 96.44 491 PHE B C 1
ATOM 8560 O O . PHE B 1 491 ? 23.703 16.734 -16.578 1 96.44 491 PHE B O 1
ATOM 8567 N N . TYR B 1 492 ? 25.891 17.047 -16.719 1 94.75 492 TYR B N 1
ATOM 8568 C CA . TYR B 1 492 ? 25.75 18.5 -16.641 1 94.75 492 TYR B CA 1
ATOM 8569 C C . TYR B 1 492 ? 25.469 19.094 -18.016 1 94.75 492 TYR B C 1
ATOM 8571 O O . TYR B 1 492 ? 26.234 18.875 -18.969 1 94.75 492 TYR B O 1
ATOM 8579 N N . LEU B 1 493 ? 24.391 19.75 -18.203 1 95.5 493 LEU B N 1
ATOM 8580 C CA . LEU B 1 493 ? 23.984 20.203 -19.531 1 95.5 493 LEU B CA 1
ATOM 8581 C C . LEU B 1 493 ? 24.578 21.578 -19.844 1 95.5 493 LEU B C 1
ATOM 8583 O O . LEU B 1 493 ? 24.172 22.234 -20.797 1 95.5 493 LEU B O 1
ATOM 8587 N N . ASN B 1 494 ? 25.516 22.094 -19.172 1 91.06 494 ASN B N 1
ATOM 8588 C CA . ASN B 1 494 ? 26.359 23.25 -19.422 1 91.06 494 ASN B CA 1
ATOM 8589 C C . ASN B 1 494 ? 25.547 24.531 -19.484 1 91.06 494 ASN B C 1
ATOM 8591 O O . ASN B 1 494 ? 25.734 25.359 -20.375 1 91.06 494 ASN B O 1
ATOM 8595 N N . VAL B 1 495 ? 24.547 24.672 -18.766 1 95.81 495 VAL B N 1
ATOM 8596 C CA . VAL B 1 495 ? 23.812 25.906 -18.516 1 95.81 495 VAL B CA 1
ATOM 8597 C C . VAL B 1 495 ? 24.016 26.344 -17.062 1 95.81 495 VAL B C 1
ATOM 8599 O O . VAL B 1 495 ? 23.812 25.562 -16.141 1 95.81 495 VAL B O 1
ATOM 8602 N N . GLU B 1 496 ? 24.531 27.5 -16.938 1 92.75 496 GLU B N 1
ATOM 8603 C CA . GLU B 1 496 ? 24.812 27.984 -15.586 1 92.75 496 GLU B CA 1
ATOM 8604 C C . GLU B 1 496 ? 23.531 28.141 -14.766 1 92.75 496 GLU B C 1
ATOM 8606 O O . GLU B 1 496 ? 22.484 28.484 -15.305 1 92.75 496 GLU B O 1
ATOM 8611 N N . ALA B 1 497 ? 23.656 27.812 -13.516 1 93.81 497 ALA B N 1
ATOM 8612 C CA . ALA B 1 497 ? 22.531 27.969 -12.602 1 93.81 497 ALA B CA 1
ATOM 8613 C C . ALA B 1 497 ? 23.016 28.328 -11.203 1 93.81 497 ALA B C 1
ATOM 8615 O O . ALA B 1 497 ? 24.188 28.141 -10.867 1 93.81 497 ALA B O 1
ATOM 8616 N N . VAL B 1 498 ? 22.125 28.875 -10.453 1 93.44 498 VAL B N 1
ATOM 8617 C CA . VAL B 1 498 ? 22.438 29.219 -9.07 1 93.44 498 VAL B CA 1
ATOM 8618 C C . VAL B 1 498 ? 22.578 27.938 -8.242 1 93.44 498 VAL B C 1
ATOM 8620 O O . VAL B 1 498 ? 22.047 26.891 -8.609 1 93.44 498 VAL B O 1
ATOM 8623 N N . ASN B 1 499 ? 23.344 28.047 -7.215 1 90.44 499 ASN B N 1
ATOM 8624 C CA . ASN B 1 499 ? 23.469 26.953 -6.254 1 90.44 499 ASN B CA 1
ATOM 8625 C C . ASN B 1 499 ? 22.438 27.094 -5.129 1 90.44 499 ASN B C 1
ATOM 8627 O O . ASN B 1 499 ? 22.5 28.031 -4.336 1 90.44 499 ASN B O 1
ATOM 8631 N N . THR B 1 500 ? 21.609 26.172 -4.969 1 88.88 500 THR B N 1
ATOM 8632 C CA . THR B 1 500 ? 20.531 26.25 -3.979 1 88.88 500 THR B CA 1
ATOM 8633 C C . THR B 1 500 ? 20.812 25.312 -2.812 1 88.88 500 THR B C 1
ATOM 8635 O O . THR B 1 500 ? 20 25.203 -1.89 1 88.88 500 THR B O 1
ATOM 8638 N N . HIS B 1 501 ? 21.922 24.594 -2.844 1 89.25 501 HIS B N 1
ATOM 8639 C CA . HIS B 1 501 ? 22.219 23.609 -1.803 1 89.25 501 HIS B CA 1
ATOM 8640 C C . HIS B 1 501 ? 22.703 24.297 -0.531 1 89.25 501 HIS B C 1
ATOM 8642 O O . HIS B 1 501 ? 23.516 25.234 -0.593 1 89.25 501 HIS B O 1
ATOM 8648 N N . ARG B 1 502 ? 22.234 23.891 0.566 1 83.44 502 ARG B N 1
ATOM 8649 C CA . ARG B 1 502 ? 22.719 24.312 1.874 1 83.44 502 ARG B CA 1
ATOM 8650 C C . ARG B 1 502 ? 23.328 23.156 2.648 1 83.44 502 ARG B C 1
ATOM 8652 O O . ARG B 1 502 ? 22.641 22.156 2.924 1 83.44 502 ARG B O 1
ATOM 8659 N N . ASP B 1 503 ? 24.547 23.312 3.061 1 82.06 503 ASP B N 1
ATOM 8660 C CA . ASP B 1 503 ? 25.25 22.234 3.758 1 82.06 503 ASP B CA 1
ATOM 8661 C C . ASP B 1 503 ? 24.75 22.078 5.188 1 82.06 503 ASP B C 1
ATOM 8663 O O . ASP B 1 503 ? 24.141 23 5.742 1 82.06 503 ASP B O 1
ATOM 8667 N N . ARG B 1 504 ? 24.969 20.953 5.641 1 81.94 504 ARG B N 1
ATOM 8668 C CA . ARG B 1 504 ? 24.641 20.688 7.039 1 81.94 504 ARG B CA 1
ATOM 8669 C C . ARG B 1 504 ? 25.406 21.641 7.961 1 81.94 504 ARG B C 1
ATOM 8671 O O . ARG B 1 504 ? 26.609 21.812 7.824 1 81.94 504 ARG B O 1
ATOM 8678 N N . PRO B 1 505 ? 24.688 22.469 8.758 1 74.88 505 PRO B N 1
ATOM 8679 C CA . PRO B 1 505 ? 25.375 23.422 9.633 1 74.88 505 PRO B CA 1
ATOM 8680 C C . PRO B 1 505 ? 26.391 22.734 10.562 1 74.88 505 PRO B C 1
ATOM 8682 O O . PRO B 1 505 ? 26.172 21.609 10.992 1 74.88 505 PRO B O 1
ATOM 8685 N N . LEU B 1 506 ? 27.672 23.234 10.516 1 60.91 506 LEU B N 1
ATOM 8686 C CA . LEU B 1 506 ? 28.688 22.766 11.445 1 60.91 506 LEU B CA 1
ATOM 8687 C C . LEU B 1 506 ? 28.25 22.984 12.891 1 60.91 506 LEU B C 1
ATOM 8689 O O . LEU B 1 506 ? 27.562 23.953 13.188 1 60.91 506 LEU B O 1
ATOM 8693 N N . VAL B 1 507 ? 28.219 22.125 13.586 1 48.38 507 VAL B N 1
ATOM 8694 C CA . VAL B 1 507 ? 27.828 22.234 14.984 1 48.38 507 VAL B CA 1
ATOM 8695 C C . VAL B 1 507 ? 28.562 23.391 15.648 1 48.38 507 VAL B C 1
ATOM 8697 O O . VAL B 1 507 ? 29.797 23.359 15.773 1 48.38 507 VAL B O 1
ATOM 8700 N N . SER B 1 508 ? 28.641 24.609 15.352 1 37.31 508 SER B N 1
ATOM 8701 C CA . SER B 1 508 ? 29.188 25.609 16.266 1 37.31 508 SER B CA 1
ATOM 8702 C C . SER B 1 508 ? 28.797 25.297 17.719 1 37.31 508 SER B C 1
ATOM 8704 O O . SER B 1 508 ? 27.766 24.656 17.969 1 37.31 508 SER B O 1
ATOM 8706 N N . ASN B 1 509 ? 29.938 25.438 18.719 1 32.72 509 ASN B N 1
ATOM 8707 C CA . ASN B 1 509 ? 29.828 25.375 20.172 1 32.72 509 ASN B CA 1
ATOM 8708 C C . ASN B 1 509 ? 28.672 26.219 20.672 1 32.72 509 ASN B C 1
ATOM 8710 O O . ASN B 1 509 ? 28.75 27.453 20.672 1 32.72 509 ASN B O 1
ATOM 8714 N N . ILE B 1 510 ? 27.734 26.266 20.359 1 33.16 510 ILE B N 1
ATOM 8715 C CA . ILE B 1 510 ? 26.812 27.031 21.188 1 33.16 510 ILE B CA 1
ATOM 8716 C C . ILE B 1 510 ? 27.203 26.906 22.656 1 33.16 510 ILE B C 1
ATOM 8718 O O . ILE B 1 510 ? 27.375 25.797 23.172 1 33.16 510 ILE B O 1
ATOM 8722 N N . ALA B 1 511 ? 27.969 28.016 23.266 1 27.8 511 ALA B N 1
ATOM 8723 C CA . ALA B 1 511 ? 28.234 28.203 24.688 1 27.8 511 ALA B CA 1
ATOM 8724 C C . ALA B 1 511 ? 27.234 27.438 25.531 1 27.8 511 ALA B C 1
ATOM 8726 O O . ALA B 1 511 ? 26.016 27.609 25.375 1 27.8 511 ALA B O 1
ATOM 8727 N N . CYS B 1 512 ? 27.766 26.375 26.047 1 26.47 512 CYS B N 1
ATOM 8728 C CA . CYS B 1 512 ? 27.094 25.641 27.125 1 26.47 512 CYS B CA 1
ATOM 8729 C C . CYS B 1 512 ? 26.688 26.562 28.25 1 26.47 512 CYS B C 1
ATOM 8731 O O . CYS B 1 512 ? 27.516 27.297 28.797 1 26.47 512 CYS B O 1
ATOM 8733 N N . TYR B 1 513 ? 25.719 27.328 28.328 1 26.91 513 TYR B N 1
ATOM 8734 C CA . TYR B 1 513 ? 25.469 27.922 29.625 1 26.91 513 TYR B CA 1
ATOM 8735 C C . TYR B 1 513 ? 25.969 27.031 30.75 1 26.91 513 TYR B C 1
ATOM 8737 O O . TYR B 1 513 ? 25.922 25.797 30.641 1 26.91 513 TYR B O 1
ATOM 8745 N N . PRO B 1 514 ? 26.984 27.578 31.562 1 24.27 514 PRO B N 1
ATOM 8746 C CA . PRO B 1 514 ? 27.672 26.828 32.625 1 24.27 514 PRO B CA 1
ATOM 8747 C C . PRO B 1 514 ? 26.797 25.734 33.25 1 24.27 514 PRO B C 1
ATOM 8749 O O . PRO B 1 514 ? 25.578 25.844 33.219 1 24.27 514 PRO B O 1
ATOM 8752 N N . GLN B 1 515 ? 27.406 24.672 33.375 1 23.38 515 GLN B N 1
ATOM 8753 C CA . GLN B 1 515 ? 26.953 23.516 34.125 1 23.38 515 GLN B CA 1
ATOM 8754 C C . GLN B 1 515 ? 26.453 23.906 35.531 1 23.38 515 GLN B C 1
ATOM 8756 O O . GLN B 1 515 ? 27.203 24.484 36.312 1 23.38 515 GLN B O 1
ATOM 8761 N N . TRP B 1 516 ? 25.312 24.422 35.719 1 22.19 516 TRP B N 1
ATOM 8762 C CA . TRP B 1 516 ? 24.953 24.531 37.125 1 22.19 516 TRP B CA 1
ATOM 8763 C C . TRP B 1 516 ? 25.422 23.312 37.906 1 22.19 516 TRP B C 1
ATOM 8765 O O . TRP B 1 516 ? 25.188 22.172 37.469 1 22.19 516 TRP B O 1
ATOM 8775 N N . GLN B 1 517 ? 26.656 23.359 38.594 1 21.22 517 GLN B N 1
ATOM 8776 C CA . GLN B 1 517 ? 27.469 22.469 39.438 1 21.22 517 GLN B CA 1
ATOM 8777 C C . GLN B 1 517 ? 26.594 21.609 40.312 1 21.22 517 GLN B C 1
ATOM 8779 O O . GLN B 1 517 ? 27.047 20.594 40.875 1 21.22 517 GLN B O 1
ATOM 8784 N N . GLY B 1 518 ? 25.672 22.25 41.062 1 20.83 518 GLY B N 1
ATOM 8785 C CA . GLY B 1 518 ? 25.391 21.641 42.344 1 20.83 518 GLY B CA 1
ATOM 8786 C C . GLY B 1 518 ? 24.891 20.219 42.25 1 20.83 518 GLY B C 1
ATOM 8787 O O . GLY B 1 518 ? 25.391 19.328 42.969 1 20.83 518 GLY B O 1
ATOM 8788 N N . PHE B 1 519 ? 23.609 20.016 42 1 21.86 519 PHE B N 1
ATOM 8789 C CA . PHE B 1 519 ? 23.047 18.891 42.75 1 21.86 519 PHE B CA 1
ATOM 8790 C C . PHE B 1 519 ? 23.516 17.562 42.156 1 21.86 519 PHE B C 1
ATOM 8792 O O . PHE B 1 519 ? 23.594 17.391 40.938 1 21.86 519 PHE B O 1
ATOM 8799 N N . ALA B 1 520 ? 24.5 17.016 42.875 1 20.3 520 ALA B N 1
ATOM 8800 C CA . ALA B 1 520 ? 25 15.648 42.844 1 20.3 520 ALA B CA 1
ATOM 8801 C C . ALA B 1 520 ? 23.875 14.664 42.562 1 20.3 520 ALA B C 1
ATOM 8803 O O . ALA B 1 520 ? 22.969 14.508 43.406 1 20.3 520 ALA B O 1
ATOM 8804 N N . PRO B 1 521 ? 23.281 14.797 41.469 1 20.5 521 PRO B N 1
ATOM 8805 C CA . PRO B 1 521 ? 22.062 13.984 41.438 1 20.5 521 PRO B CA 1
ATOM 8806 C C . PRO B 1 521 ? 22.297 12.547 41.906 1 20.5 521 PRO B C 1
ATOM 8808 O O . PRO B 1 521 ? 23.266 11.914 41.469 1 20.5 521 PRO B O 1
ATOM 8811 N N . PHE B 1 522 ? 22.234 12.32 43.281 1 19.73 522 PHE B N 1
ATOM 8812 C CA . PHE B 1 522 ? 22.25 10.969 43.844 1 19.73 522 PHE B CA 1
ATOM 8813 C C . PHE B 1 522 ? 21.375 10.031 43 1 19.73 522 PHE B C 1
ATOM 8815 O O . PHE B 1 522 ? 20.156 10.188 42.969 1 19.73 522 PHE B O 1
ATOM 8822 N N . CYS B 1 523 ? 21.812 9.797 41.938 1 18.31 523 CYS B N 1
ATOM 8823 C CA . CYS B 1 523 ? 21.234 8.875 40.969 1 18.31 523 CYS B CA 1
ATOM 8824 C C . CYS B 1 523 ? 20.891 7.539 41.625 1 18.31 523 CYS B C 1
ATOM 8826 O O . CYS B 1 523 ? 21.781 6.746 41.938 1 18.31 523 CYS B O 1
ATOM 8828 N N . HIS B 1 524 ? 20.141 7.703 42.812 1 17.86 524 HIS B N 1
ATOM 8829 C CA . HIS B 1 524 ? 19.938 6.391 43.406 1 17.86 524 HIS B CA 1
ATOM 8830 C C . HIS B 1 524 ? 19.484 5.375 42.344 1 17.86 524 HIS B C 1
ATOM 8832 O O . HIS B 1 524 ? 18.797 5.727 41.406 1 17.86 524 HIS B O 1
ATOM 8838 N N . PRO B 1 525 ? 20.25 4.328 42.25 1 19.58 525 PRO B N 1
ATOM 8839 C CA . PRO B 1 525 ? 20.125 3.131 41.438 1 19.58 525 PRO B CA 1
ATOM 8840 C C . PRO B 1 525 ? 18.719 2.535 41.469 1 19.58 525 PRO B C 1
ATOM 8842 O O . PRO B 1 525 ? 18.25 2.107 42.531 1 19.58 525 PRO B O 1
ATOM 8845 N N . CYS B 1 526 ? 17.703 3.391 41.312 1 17.06 526 CYS B N 1
ATOM 8846 C CA . CYS B 1 526 ? 16.422 2.805 41.688 1 17.06 526 CYS B CA 1
ATOM 8847 C C . CYS B 1 526 ? 16.266 1.405 41.094 1 17.06 526 CYS B C 1
ATOM 8849 O O . CYS B 1 526 ? 16.312 1.229 39.875 1 17.06 526 CYS B O 1
ATOM 8851 N N . SER B 1 527 ? 16.781 0.329 41.875 1 18.05 527 SER B N 1
ATOM 8852 C CA . SER B 1 527 ? 16.719 -1.128 41.812 1 18.05 527 SER B CA 1
ATOM 8853 C C . SER B 1 527 ? 15.305 -1.609 41.531 1 18.05 527 SER B C 1
ATOM 8855 O O . SER B 1 527 ? 14.438 -1.528 42.406 1 18.05 527 SER B O 1
ATOM 8857 N N . VAL B 1 528 ? 14.617 -0.989 40.688 1 17.2 528 VAL B N 1
ATOM 8858 C CA . VAL B 1 528 ? 13.273 -1.555 40.688 1 17.2 528 VAL B CA 1
ATOM 8859 C C . VAL B 1 528 ? 13.352 -3.078 40.594 1 17.2 528 VAL B C 1
ATOM 8861 O O . VAL B 1 528 ? 13.906 -3.625 39.625 1 17.2 528 VAL B O 1
ATOM 8864 N N . LEU B 1 529 ? 13.461 -3.709 41.75 1 17.12 529 LEU B N 1
ATOM 8865 C CA . LEU B 1 529 ? 13.43 -5.133 42.062 1 17.12 529 LEU B CA 1
ATOM 8866 C C . LEU B 1 529 ? 12.172 -5.789 41.5 1 17.12 529 LEU B C 1
ATOM 8868 O O . LEU B 1 529 ? 11.055 -5.445 41.906 1 17.12 529 LEU B O 1
ATOM 8872 N N . LEU B 1 530 ? 12.023 -5.762 40.281 1 16.45 530 LEU B N 1
ATOM 8873 C CA . LEU B 1 530 ? 10.922 -6.621 39.906 1 16.45 530 LEU B CA 1
ATOM 8874 C C . LEU B 1 530 ? 11.039 -7.996 40.562 1 16.45 530 LEU B C 1
ATOM 8876 O O . LEU B 1 530 ? 12.031 -8.695 40.344 1 16.45 530 LEU B O 1
ATOM 8880 N N . THR B 1 531 ? 10.617 -8.008 41.781 1 16.84 531 THR B N 1
ATOM 8881 C CA . THR B 1 531 ? 10.562 -9.25 42.562 1 16.84 531 THR B CA 1
ATOM 8882 C C . THR B 1 531 ? 9.68 -10.273 41.844 1 16.84 531 THR B C 1
ATOM 8884 O O . THR B 1 531 ? 8.477 -10.062 41.688 1 16.84 531 THR B O 1
ATOM 8887 N N . TYR B 1 532 ? 10.109 -10.727 40.688 1 16.55 532 TYR B N 1
ATOM 8888 C CA . TYR B 1 532 ? 9.469 -11.969 40.281 1 16.55 532 TYR B CA 1
ATOM 8889 C C . TYR B 1 532 ? 9.445 -12.984 41.406 1 16.55 532 TYR B C 1
ATOM 8891 O O . TYR B 1 532 ? 10.477 -13.266 42.031 1 16.55 532 TYR B O 1
ATOM 8899 N N . HIS B 1 533 ? 8.484 -12.688 42.25 1 16.89 533 HIS B N 1
ATOM 8900 C CA . HIS B 1 533 ? 8.328 -13.797 43.188 1 16.89 533 HIS B CA 1
ATOM 8901 C C . HIS B 1 533 ? 8.227 -15.133 42.438 1 16.89 533 HIS B C 1
ATOM 8903 O O . HIS B 1 533 ? 7.332 -15.328 41.625 1 16.89 533 HIS B O 1
ATOM 8909 N N . ILE B 1 534 ? 9.484 -15.578 42.062 1 18.09 534 ILE B N 1
ATOM 8910 C CA . ILE B 1 534 ? 9.734 -16.984 41.75 1 18.09 534 ILE B CA 1
ATOM 8911 C C . ILE B 1 534 ? 9.062 -17.875 42.781 1 18.09 534 ILE B C 1
ATOM 8913 O O . ILE B 1 534 ? 9.398 -17.797 43.969 1 18.09 534 ILE B O 1
ATOM 8917 N N . LEU B 1 535 ? 7.676 -17.875 42.719 1 17.28 535 LEU B N 1
ATOM 8918 C CA . LEU B 1 535 ? 7.242 -18.922 43.625 1 17.28 535 LEU B CA 1
ATOM 8919 C C . LEU B 1 535 ? 8.164 -20.141 43.531 1 17.28 535 LEU B C 1
ATOM 8921 O O . LEU B 1 535 ? 8.625 -20.484 42.438 1 17.28 535 LEU B O 1
ATOM 8925 N N . HIS B 1 536 ? 8.805 -20.578 44.719 1 16.66 536 HIS B N 1
ATOM 8926 C CA . HIS B 1 536 ? 9.727 -21.578 45.25 1 16.66 536 HIS B CA 1
ATOM 8927 C C . HIS B 1 536 ? 9.289 -22.984 44.844 1 16.66 536 HIS B C 1
ATOM 8929 O O . HIS B 1 536 ? 9.805 -23.969 45.406 1 16.66 536 HIS B O 1
ATOM 8935 N N . GLY B 1 537 ? 8.531 -23.422 43.844 1 17.2 537 GLY B N 1
ATOM 8936 C CA . GLY B 1 537 ? 8.469 -24.828 44.219 1 17.2 537 GLY B CA 1
ATOM 8937 C C . GLY B 1 537 ? 9.828 -25.391 44.594 1 17.2 537 GLY B C 1
ATOM 8938 O O . GLY B 1 537 ? 10.859 -24.797 44.281 1 17.2 537 GLY B O 1
ATOM 8939 N N . THR B 1 538 ? 9.906 -26.656 45.469 1 16.67 538 THR B N 1
ATOM 8940 C CA . THR B 1 538 ? 10.734 -27.609 46.156 1 16.67 538 THR B CA 1
ATOM 8941 C C . THR B 1 538 ? 11.93 -28.031 45.312 1 16.67 538 THR B C 1
ATOM 8943 O O . THR B 1 538 ? 13.078 -27.828 45.719 1 16.67 538 THR B O 1
ATOM 8946 N N . SER B 1 539 ? 12.094 -29.438 45.188 1 15.88 539 SER B N 1
ATOM 8947 C CA . SER B 1 539 ? 13.195 -30.359 45.438 1 15.88 539 SER B CA 1
ATOM 8948 C C . SER B 1 539 ? 14.148 -30.422 44.25 1 15.88 539 SER B C 1
ATOM 8950 O O . SER B 1 539 ? 15.336 -30.734 44.438 1 15.88 539 SER B O 1
ATOM 8952 N N . LEU B 1 540 ? 13.656 -30.672 43 1 16.84 540 LEU B N 1
ATOM 8953 C CA . LEU B 1 540 ? 14.391 -31.812 42.469 1 16.84 540 LEU B CA 1
ATOM 8954 C C . LEU B 1 540 ? 15.867 -31.469 42.281 1 16.84 540 LEU B C 1
ATOM 8956 O O . LEU B 1 540 ? 16.219 -30.312 42.062 1 16.84 540 LEU B O 1
ATOM 8960 N N . THR B 1 541 ? 16.766 -32.562 42.25 1 15.98 541 THR B N 1
ATOM 8961 C CA . THR B 1 541 ? 18.141 -32.969 42.531 1 15.98 541 THR B CA 1
ATOM 8962 C C . THR B 1 541 ? 19.141 -32.125 41.781 1 15.98 541 THR B C 1
ATOM 8964 O O . THR B 1 541 ? 18.797 -31.453 40.812 1 15.98 541 THR B O 1
ATOM 8967 N N . LYS B 1 542 ? 20.422 -32.406 42.188 1 15.98 542 LYS B N 1
ATOM 8968 C CA . LYS B 1 542 ? 21.828 -32.062 42.406 1 15.98 542 LYS B CA 1
ATOM 8969 C C . LYS B 1 542 ? 22.578 -31.922 41.094 1 15.98 542 LYS B C 1
ATOM 8971 O O . LYS B 1 542 ? 23.75 -31.516 41.062 1 15.98 542 LYS B O 1
ATOM 8976 N N . VAL B 1 543 ? 21.938 -32.5 39.969 1 16.08 543 VAL B N 1
ATOM 8977 C CA . VAL B 1 543 ? 23 -33.156 39.219 1 16.08 543 VAL B CA 1
ATOM 8978 C C . VAL B 1 543 ? 24.016 -32.125 38.75 1 16.08 543 VAL B C 1
ATOM 8980 O O . VAL B 1 543 ? 23.734 -31.359 37.812 1 16.08 543 VAL B O 1
ATOM 8983 N N . ALA B 1 544 ? 24.578 -31.328 39.875 1 15.52 544 ALA B N 1
ATOM 8984 C CA . ALA B 1 544 ? 25.703 -30.406 39.906 1 15.52 544 ALA B CA 1
ATOM 8985 C C . ALA B 1 544 ? 26.844 -30.922 39.031 1 15.52 544 ALA B C 1
ATOM 8987 O O . ALA B 1 544 ? 27.469 -30.156 38.281 1 15.52 544 ALA B O 1
ATOM 8988 N N . GLN B 1 545 ? 27.234 -32.25 39.438 1 14.34 545 GLN B N 1
ATOM 8989 C CA . GLN B 1 545 ? 28.625 -32.438 39.812 1 14.34 545 GLN B CA 1
ATOM 8990 C C . GLN B 1 545 ? 29.562 -32.281 38.625 1 14.34 545 GLN B C 1
ATOM 8992 O O . GLN B 1 545 ? 30.625 -31.672 38.75 1 14.34 545 GLN B O 1
ATOM 8997 N N . ALA B 1 546 ? 29.391 -33.25 37.688 1 15.77 546 ALA B N 1
ATOM 8998 C CA . ALA B 1 546 ? 30.609 -34 37.406 1 15.77 546 ALA B CA 1
ATOM 8999 C C . ALA B 1 546 ? 31.641 -33.125 36.719 1 15.77 546 ALA B C 1
ATOM 9001 O O . ALA B 1 546 ? 31.453 -32.656 35.594 1 15.77 546 ALA B O 1
ATOM 9002 N N . ILE B 1 547 ? 32.344 -32.219 37.656 1 15.9 547 ILE B N 1
ATOM 9003 C CA . ILE B 1 547 ? 33.562 -31.438 37.594 1 15.9 547 ILE B CA 1
ATOM 9004 C C . ILE B 1 547 ? 34.688 -32.281 36.969 1 15.9 547 ILE B C 1
ATOM 9006 O O . ILE B 1 547 ? 35.812 -31.828 36.844 1 15.9 547 ILE B O 1
ATOM 9010 N N . LEU B 1 548 ? 34.5 -33.719 36.906 1 14.88 548 LEU B N 1
ATOM 9011 C CA . LEU B 1 548 ? 35.656 -34.438 37.375 1 14.88 548 LEU B CA 1
ATOM 9012 C C . LEU B 1 548 ? 36.938 -33.875 36.781 1 14.88 548 LEU B C 1
ATOM 9014 O O . LEU B 1 548 ? 37.906 -33.562 37.5 1 14.88 548 LEU B O 1
ATOM 9018 N N . LEU B 1 549 ? 37.625 -34.75 35.875 1 15.31 549 LEU B N 1
ATOM 9019 C CA . LEU B 1 549 ? 38.875 -35.406 36.094 1 15.31 549 LEU B CA 1
ATOM 9020 C C . LEU B 1 549 ? 40.062 -34.469 35.906 1 15.31 549 LEU B C 1
ATOM 9022 O O . LEU B 1 549 ? 39.938 -33.469 35.219 1 15.31 549 LEU B O 1
ATOM 9026 N N . THR B 1 550 ? 41.438 -34.875 36.375 1 15.1 550 THR B N 1
ATOM 9027 C CA . THR B 1 550 ? 42.812 -34.906 36.875 1 15.1 550 THR B CA 1
ATOM 9028 C C . THR B 1 550 ? 43.781 -34.438 35.812 1 15.1 550 THR B C 1
ATOM 9030 O O . THR B 1 550 ? 44.625 -33.562 36.062 1 15.1 550 THR B O 1
ATOM 9033 N N . ASP B 1 551 ? 44.375 -35.406 34.906 1 15.12 551 ASP B N 1
ATOM 9034 C CA . ASP B 1 551 ? 45.781 -35.812 34.844 1 15.12 551 ASP B CA 1
ATOM 9035 C C . ASP B 1 551 ? 46.625 -34.844 34.031 1 15.12 551 ASP B C 1
ATOM 9037 O O . ASP B 1 551 ? 46.219 -34.5 32.906 1 15.12 551 ASP B O 1
ATOM 9041 N N . LYS B 1 552 ? 47.75 -34.219 34.625 1 16.53 552 LYS B N 1
ATOM 9042 C CA . LYS B 1 552 ? 48.906 -33.375 34.344 1 16.53 552 LYS B CA 1
ATOM 9043 C C . LYS B 1 552 ? 49.781 -34 33.25 1 16.53 552 LYS B C 1
ATOM 9045 O O . LYS B 1 552 ? 50.906 -33.562 33.031 1 16.53 552 LYS B O 1
ATOM 9050 N N . ALA B 1 553 ? 49.625 -35.156 32.594 1 15.51 553 ALA B N 1
ATOM 9051 C CA . ALA B 1 553 ? 50.875 -35.875 32.344 1 15.51 553 ALA B CA 1
ATOM 9052 C C . ALA B 1 553 ? 51.875 -35 31.594 1 15.51 553 ALA B C 1
ATOM 9054 O O . ALA B 1 553 ? 51.469 -34.188 30.75 1 15.51 553 ALA B O 1
ATOM 9055 N N . VAL B 1 554 ? 53.281 -35.031 31.891 1 16.55 554 VAL B N 1
ATOM 9056 C CA . VAL B 1 554 ? 54.562 -34.344 31.828 1 16.55 554 VAL B CA 1
ATOM 9057 C C . VAL B 1 554 ? 54.938 -34.062 30.375 1 16.55 554 VAL B C 1
ATOM 9059 O O . VAL B 1 554 ? 55.312 -32.938 30.016 1 16.55 554 VAL B O 1
ATOM 9062 N N . THR B 1 555 ? 55.125 -35.125 29.344 1 14.82 555 THR B N 1
ATOM 9063 C CA . THR B 1 555 ? 56.344 -35.844 29.078 1 14.82 555 THR B CA 1
ATOM 9064 C C . THR B 1 555 ? 57.188 -35.156 28 1 14.82 555 THR B C 1
ATOM 9066 O O . THR B 1 555 ? 56.625 -34.625 27.047 1 14.82 555 THR B O 1
ATOM 9069 N N . HIS B 1 556 ? 58.625 -35 28.141 1 15.8 556 HIS B N 1
ATOM 9070 C CA . HIS B 1 556 ? 60 -34.594 27.766 1 15.8 556 HIS B CA 1
ATOM 9071 C C . HIS B 1 556 ? 60.375 -35.188 26.406 1 15.8 556 HIS B C 1
ATOM 9073 O O . HIS B 1 556 ? 61.406 -34.781 25.844 1 15.8 556 HIS B O 1
ATOM 9079 N N . THR B 1 557 ? 59.938 -36.312 25.812 1 14.87 557 THR B N 1
ATOM 9080 C CA . THR B 1 557 ? 60.938 -37.25 25.375 1 14.87 557 THR B CA 1
ATOM 9081 C C . THR B 1 557 ? 61.875 -36.625 24.344 1 14.87 557 THR B C 1
ATOM 9083 O O . THR B 1 557 ? 61.438 -35.75 23.578 1 14.87 557 THR B O 1
ATOM 9086 N N . SER B 1 558 ? 63.25 -37.344 24.031 1 14.73 558 SER B N 1
ATOM 9087 C CA . SER B 1 558 ? 64.688 -37.531 23.688 1 14.73 558 SER B CA 1
ATOM 9088 C C . SER B 1 558 ? 64.875 -37.562 22.188 1 14.73 558 SER B C 1
ATOM 9090 O O . SER B 1 558 ? 66 -37.312 21.703 1 14.73 558 SER B O 1
ATOM 9092 N N . TYR B 1 559 ? 64.188 -38.156 21.156 1 14.8 559 TYR B N 1
ATOM 9093 C CA . TYR B 1 559 ? 65 -39.094 20.406 1 14.8 559 TYR B CA 1
ATOM 9094 C C . TYR B 1 559 ? 66.125 -38.344 19.688 1 14.8 559 TYR B C 1
ATOM 9096 O O . TYR B 1 559 ? 66 -37.156 19.391 1 14.8 559 TYR B O 1
ATOM 9104 N N . GLU B 1 560 ? 67.438 -39.062 19.453 1 15.33 560 GLU B N 1
ATOM 9105 C CA . GLU B 1 560 ? 68.812 -39.312 19.016 1 15.33 560 GLU B CA 1
ATOM 9106 C C . GLU B 1 560 ? 69.062 -38.875 17.562 1 15.33 560 GLU B C 1
ATOM 9108 O O . GLU B 1 560 ? 68.062 -38.594 16.859 1 15.33 560 GLU B O 1
ATOM 9113 N N . THR B 1 561 ? 69.938 -39.75 16.906 1 15.58 561 THR B N 1
ATOM 9114 C CA . THR B 1 561 ? 71.25 -39.656 16.188 1 15.58 561 THR B CA 1
ATOM 9115 C C . THR B 1 561 ? 71 -39.25 14.742 1 15.58 561 THR B C 1
ATOM 9117 O O . THR B 1 561 ? 71.625 -38.312 14.25 1 15.58 561 THR B O 1
ATOM 9120 N N . ASN B 1 562 ? 70.688 -40.219 13.836 1 14.8 562 ASN B N 1
ATOM 9121 C CA . ASN B 1 562 ? 71.688 -40.875 13.008 1 14.8 562 ASN B CA 1
ATOM 9122 C C . ASN B 1 562 ? 71.875 -40.156 11.664 1 14.8 562 ASN B C 1
ATOM 9124 O O . ASN B 1 562 ? 71 -39.344 11.289 1 14.8 562 ASN B O 1
ATOM 9128 N N . GLY B 1 563 ? 71.938 -40.969 10.625 1 14.84 563 GLY B N 1
ATOM 9129 C CA . GLY B 1 563 ? 73.062 -41.312 9.719 1 14.84 563 GLY B CA 1
ATOM 9130 C C . GLY B 1 563 ? 73.062 -40.469 8.453 1 14.84 563 GLY B C 1
ATOM 9131 O O . GLY B 1 563 ? 74.125 -39.875 8.117 1 14.84 563 GLY B O 1
ATOM 9132 N N . VAL B 1 564 ? 72.5 -40.781 7.223 1 15.07 564 VAL B N 1
ATOM 9133 C CA . VAL B 1 564 ? 73.25 -41.344 6.121 1 15.07 564 VAL B CA 1
ATOM 9134 C C . VAL B 1 564 ? 73.562 -40.25 5.109 1 15.07 564 VAL B C 1
ATOM 9136 O O . VAL B 1 564 ? 73.5 -39.062 5.418 1 15.07 564 VAL B O 1
ATOM 9139 N N . VAL B 1 565 ? 73.125 -40.188 3.738 1 16.88 565 VAL B N 1
ATOM 9140 C CA . VAL B 1 565 ? 74.062 -40.438 2.65 1 16.88 565 VAL B CA 1
ATOM 9141 C C . VAL B 1 565 ? 74.875 -39.156 2.355 1 16.88 565 VAL B C 1
ATOM 9143 O O . VAL B 1 565 ? 74.438 -38.062 2.652 1 16.88 565 VAL B O 1
ATOM 9146 N N . SER B 1 566 ? 76.312 -39.438 1.936 1 14.52 566 SER B N 1
ATOM 9147 C CA . SER B 1 566 ? 77.562 -39.625 1.224 1 14.52 566 SER B CA 1
ATOM 9148 C C . SER B 1 566 ? 77.438 -39.25 -0.25 1 14.52 566 SER B C 1
ATOM 9150 O O . SER B 1 566 ? 78.312 -38.562 -0.809 1 14.52 566 SER B O 1
ATOM 9152 N N . ALA B 1 567 ? 76.875 -40.062 -1.227 1 15.25 567 ALA B N 1
ATOM 9153 C CA . ALA B 1 567 ? 77.75 -40.562 -2.277 1 15.25 567 ALA B CA 1
ATOM 9154 C C . ALA B 1 567 ? 78.188 -39.438 -3.205 1 15.25 567 ALA B C 1
ATOM 9156 O O . ALA B 1 567 ? 79 -38.594 -2.826 1 15.25 567 ALA B O 1
ATOM 9157 N N . ALA B 1 568 ? 78 -39.812 -4.574 1 16.83 568 ALA B N 1
ATOM 9158 C CA . ALA B 1 568 ? 78.938 -40.219 -5.633 1 16.83 568 ALA B CA 1
ATOM 9159 C C . ALA B 1 568 ? 79.375 -39 -6.43 1 16.83 568 ALA B C 1
ATOM 9161 O O . ALA B 1 568 ? 78.812 -37.938 -6.355 1 16.83 568 ALA B O 1
ATOM 9162 N N . GLN B 1 569 ? 80.062 -39.5 -7.75 1 15.69 569 GLN B N 1
ATOM 9163 C CA . GLN B 1 569 ? 81.062 -39.688 -8.773 1 15.69 569 GLN B CA 1
ATOM 9164 C C . GLN B 1 569 ? 80.812 -38.781 -9.984 1 15.69 569 GLN B C 1
ATOM 9166 O O . GLN B 1 569 ? 79.812 -39 -10.719 1 15.69 569 GLN B O 1
ATOM 9171 N N . CYS B 1 570 ? 80.562 -37.625 -10.414 1 19.06 570 CYS B N 1
ATOM 9172 C CA . CYS B 1 570 ? 81.375 -37.094 -11.516 1 19.06 570 CYS B CA 1
ATOM 9173 C C . CYS B 1 570 ? 82.812 -37.25 -11.258 1 19.06 570 CYS B C 1
ATOM 9175 O O . CYS B 1 570 ? 83.375 -36.781 -10.242 1 19.06 570 CYS B O 1
ATOM 9177 N N . THR B 1 571 ? 83.625 -38.75 -11.445 1 16.67 571 THR B N 1
ATOM 9178 C CA . THR B 1 571 ? 84.562 -39.219 -12.461 1 16.67 571 THR B CA 1
ATOM 9179 C C . THR B 1 571 ? 84.375 -38.469 -13.766 1 16.67 571 THR B C 1
ATOM 9181 O O . THR B 1 571 ? 83.188 -38.219 -14.188 1 16.67 571 THR B O 1
ATOM 9184 N N . GLN B 1 572 ? 85.562 -37.906 -14.273 1 17.16 572 GLN B N 1
ATOM 9185 C CA . GLN B 1 572 ? 86.75 -37.812 -15.047 1 17.16 572 GLN B CA 1
ATOM 9186 C C . GLN B 1 572 ? 87.062 -39.156 -15.742 1 17.16 572 GLN B C 1
ATOM 9188 O O . GLN B 1 572 ? 88.062 -39.281 -16.438 1 17.16 572 GLN B O 1
ATOM 9193 N N . HIS B 1 573 ? 86.375 -40.375 -16.062 1 18.97 573 HIS B N 1
ATOM 9194 C CA . HIS B 1 573 ? 86.5 -41 -17.391 1 18.97 573 HIS B CA 1
ATOM 9195 C C . HIS B 1 573 ? 85.5 -40.344 -18.359 1 18.97 573 HIS B C 1
ATOM 9197 O O . HIS B 1 573 ? 84.375 -40.062 -17.984 1 18.97 573 HIS B O 1
#

Nearest PDB structures (foldseek):
  5hr5-assembly1_A  TM=9.612E-01  e=2.806E-71  Bos taurus
  2dwp-assembly1_A  TM=9.698E-01  e=3.928E-68  Homo sapiens
  5ajy-assembly1_A  TM=9.618E-01  e=1.396E-68  Homo sapiens
  5ajz-assembly1_A-2  TM=9.636E-01  e=6.981E-68  Homo sapiens
  2axn-assembly1_A  TM=9.638E-01  e=8.786E-68  Homo sapiens

Solvent-accessible surface area (backbone atoms only — not comparable to full-atom values): 67309 Å² total; per-residue (Å²): 135,89,81,81,75,68,72,71,76,85,71,78,55,81,67,82,66,84,85,70,96,72,86,77,92,89,75,90,86,83,94,83,91,89,83,87,89,91,82,90,85,91,86,88,91,82,86,78,86,77,84,89,86,78,96,79,76,86,76,68,78,78,60,69,81,61,60,77,70,53,66,68,54,57,70,57,48,68,64,46,69,51,49,60,19,43,62,48,52,69,49,87,60,39,36,36,37,36,34,26,34,64,81,50,43,50,59,64,39,50,50,46,52,48,33,51,52,39,40,67,54,27,29,49,46,48,79,48,50,48,68,59,46,42,47,70,69,43,82,70,68,82,57,43,65,59,50,32,85,82,35,61,67,41,49,49,50,53,50,48,39,51,52,54,49,51,50,49,47,49,46,38,49,71,69,64,73,32,40,34,37,34,42,42,48,38,61,40,34,64,68,56,47,49,52,52,49,51,52,22,60,75,68,59,32,45,66,36,38,39,33,32,44,62,84,52,65,65,60,34,51,49,40,41,56,68,53,43,54,76,26,88,70,35,83,62,82,50,65,66,60,51,48,53,40,50,52,51,32,42,53,34,48,57,75,59,52,50,78,88,39,65,86,62,90,39,48,86,42,32,34,35,38,38,30,57,79,55,45,32,38,40,38,29,46,74,8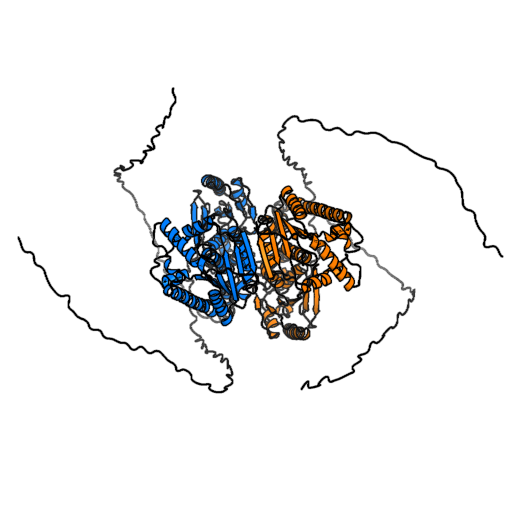4,44,69,68,52,47,50,52,52,48,51,60,74,34,48,50,84,64,84,39,44,36,36,41,27,40,27,29,44,26,46,36,55,75,69,49,26,38,63,69,71,45,51,56,26,74,55,9,50,50,32,20,51,44,50,37,50,50,40,61,73,67,66,52,79,82,49,45,36,38,22,16,72,44,51,26,23,41,55,29,46,57,58,50,76,56,79,65,41,52,34,65,72,41,38,59,67,42,40,35,78,50,46,58,32,32,67,67,54,41,43,72,76,35,48,67,58,46,52,50,32,70,74,40,52,38,74,32,57,29,52,44,27,41,22,52,56,54,50,55,59,60,34,45,66,55,52,50,47,56,44,48,49,64,34,38,36,38,31,30,32,59,65,45,45,23,48,55,49,18,60,62,62,70,49,50,69,85,49,27,80,60,53,86,67,60,55,43,30,40,35,38,38,33,60,48,63,93,44,50,49,76,43,79,43,73,66,85,47,78,66,72,83,83,81,69,74,78,77,73,81,70,80,68,81,67,71,76,73,84,77,68,82,69,71,77,68,66,74,77,69,76,69,74,70,69,77,68,78,68,81,83,76,81,82,68,88,67,60,83,74,65,89,74,88,69,87,67,84,70,87,73,84,84,80,69,87,78,72,91,77,86,82,84,90,80,128,135,96,73,86,90,77,92,76,76,86,94,89,73,92,67,89,83,85,88,76,96,73,88,88,84,82,94,81,90,92,79,90,79,86,89,75,91,77,82,83,88,82,91,82,89,82,90,82,74,85,75,86,82,78,95,77,74,87,74,66,76,78,56,66,78,59,57,76,68,53,64,68,54,55,70,57,46,67,64,46,72,50,51,60,20,43,62,48,50,70,49,89,58,38,38,38,38,37,33,26,34,64,78,52,44,52,58,65,38,50,50,45,53,48,34,51,52,38,39,68,54,25,27,50,47,48,79,49,49,48,68,58,47,42,47,69,71,43,80,72,70,83,57,41,65,60,51,33,84,82,34,62,69,42,51,50,51,53,50,49,38,51,52,52,50,50,49,50,46,49,45,37,49,72,70,64,72,33,40,35,37,34,42,43,49,37,61,41,35,64,68,55,47,48,52,51,51,50,52,23,59,75,67,59,32,44,64,37,38,40,33,32,43,62,85,53,65,66,60,34,51,49,40,42,55,68,52,43,55,76,25,88,72,34,83,62,82,52,65,67,59,52,49,52,40,50,52,51,32,41,55,33,47,58,75,60,51,50,78,89,38,64,86,62,88,39,49,85,43,31,34,36,39,37,31,58,80,53,44,32,37,41,39,29,44,74,83,46,70,69,52,46,50,51,51,48,50,61,72,35,47,51,85,65,82,39,44,36,34,41,29,40,28,30,46,25,45,36,54,76,69,50,26,38,63,70,68,44,51,55,27,73,54,9,51,50,31,18,50,44,50,35,50,50,41,60,72,66,66,53,80,81,49,45,34,37,21,18,71,43,50,26,24,42,57,30,46,58,58,49,76,54,79,66,42,53,34,65,72,41,39,59,67,42,40,36,77,51,47,59,33,32,68,68,53,42,43,71,76,35,46,66,59,46,51,50,32,69,73,37,52,38,74,32,58,28,53,44,27,41,23,53,56,53,50,54,60,60,33,46,65,55,53,49,47,55,45,46,48,64,35,38,36,40,28,30,31,59,66,44,45,23,49,54,48,20,61,61,62,69,49,50,70,85,51,25,80,60,52,88,67,62,54,45,31,41,35,37,38,33,61,48,64,91,44,50,49,76,44,79,44,73,65,84,45,78,65,71,83,83,82,68,74,77,78,72,81,70,80,68,80,68,71,74,73,83,75,66,84,70,71,77,71,66,74,79,68,76,69,75,70,68,75,67,78,65,85,86,70,87,83,66,93,72,62,92,74,70,93,83,86,74,84,86,86,81,88,75,90,90,84,85,79,81,93,79,84,94,75,90,72,93,122

Foldseek 3Di:
DDDPPPPDDDPPPPDCPPDDDDDDDDDDDDDDDDDYDDDDDDYDDDDDDDDDDDDPDDPPPVPPVPPVPPVVPPVVVVVCVLVLVVVLVPDPAAEEEEEAEFPLLCQLLLQVLLCLLCVLSNAHEDEQALVVLLCVVPVAQDFLVLLAPPPVVSVVSSVVSLVVSLVVVLCCVPPVVHRYYYYGDNLFAPVSVVVVVVSCVVSVHHYEYEYGEADDPVSSLVSQQFDVCPDPNDPDNDSVVSSVRVVSSSVSSVVRGDDDDCPPDCVQHFYWYAYHQQPDIDTHDQPDDVSVVSVVLSNQAGSDKFKEKEAAFFAFPLQVVQFDADQGAHDPLRLVLLLLVLVVCVVVVLPVEEEEEEPGRRLVSSVVSNVDDYHYDPLQADWFLAPRGRHHLVRCCVVPVPLNVVCLVQVQPRAHDRTGGLVRSSVSCSVVLSNPSRDHRYYYHGHDSSVLSSVCSQQVHDSRCSLQDARDHSKMWMWIDGSNGIDIDIDRSPRDDDGNGDHRDDPPPPPPPDDPPDDPPPPPPPPVCPCPVPVDDDDPDDPPDPPPDDDPPPDPPDDDDDPDDDPDDDDDD/DCPDDDPPDDDDDDPPDDDDDDDDDDDDDDDDDDDDDDDYDDDDDDDDDPPDDDDPDDPPPVPPVPPVPPVVPPVVVVVCVLVLVVVLVPDPAAEEEEEAEFPLLCQLLLQVLLCLLCVLSNAHEDEQALVVLLCVVPVAQDFLVLLAPPPPVSVVSSVVSLVVSLVVVLCCVPPVVHRYYYYGDNLFAPVSVVVVVVSCVVSVHHYEYEYGEADDPVSSLVSQQFDVCPDPNDPDNDSVVSSVRVVSSSVSSVVRGDDDDCPPDCVQHFYWYAYHQQPDIDTHDQPDDVSVVSVVLSNQFGSDKFKEKEAAFFAFPLQVVQFDADQGAHDPLRLVLLLLVLVVCVVVVLPVEEEEEEPGRRLVSSVVSNVDDYYYDPLQADWFLAPRGRHHLVRCCVVPVPLNVVCLVQVQPRAHDRTGGLVRSSVSCSVVLSNPSRDHRYYYHGHDSSVLSSVCSQQVHDSRCSLQDARDHSKMWMWIDGSNGIDIDIDRSPRDDDGNGDHRDDPPPPPPPDDPPDDPPPPPPPPPCPPPVPVDDDDDDDPPDDPDDDDPDDDDDDDDDDDDDDDDDPDPD

Radius of gyration: 40.02 Å; Cα contacts (8 Å, |Δi|>4): 1622; chains: 2; bounding box: 178×131×110 Å

Organism: Oncorhynchus tshawytscha (NCBI:txid74940)